Protein 4DNG (pdb70)

InterPro domains:
  IPR015590 Aldehyde dehydrogenase domain [PF00171] (15-474)
  IPR016161 Aldehyde/histidinol dehydrogenase [SSF53720] (5-477)
  IPR016162 Aldehyde dehydrogenase, N-terminal [G3DSA:3.40.605.10] (11-255)
  IPR016163 Aldehyde dehydrogenase, C-terminal [G3DSA:3.40.309.10] (256-436)
  IPR029510 Aldehyde dehydrogenase, glutamic acid active site [PS00687] (252-259)

CATH classification: 3.40.605.10 (+1 more: 3.40.309.10)

Organism: Bacillus subtilis (strain 168) (NCBI:txid224308)

Foldseek 3Di:
DPLLVQQAWAAQLDGDAADPPDKDFQFFQQPRDGSHIGHAHFQVVLVVLLVLQQVVLVVLQVDDLCLLLLLLVLLLVLCVVCVVVLLLLLCRLQQAFSLLSSVLSVLLSVLSVVLNVCLVPFAKDWDDADPDPQKTKIKTWGFQEEEQEEEERQSQQNLLSNPLRNLSSRRYAYEYEYDLNSCSNNPRSSVVSSSSSVDGGSRYIYGRHDCVRHPCVSQQDLRHQEYEDEEAVVVVVVSCVSCVVSVGHYHYHHDDQAEEEEAPAFDLVLSLVLCCCQLWANLCHHQEYEYEDVCQVVNCVSNQVVLVPAAEHRSSPNRHGFTFHNHDVLVVVVVVLVVQVVVVPWDWSDDWDDDRRTIRATETEQDDLPDSSNQDDRSHNYYYYHYDHHSVVSLVSSQPHPAAAEYEYGHPDPVVQVVSQVVHRYPYYDYSHNDVVSSPSRIDMDMDMDGD/DLLLVLAAWAAFLDGDAAPPPDKDFQFQLQPRDGSHIHHAHFLVRLVVLLVLQQVVLVVLQPDDLVLLLQLLVQLLVLLVVCVVVLLLLLCRLLQAFSLLSSVLSVLLSVLSVQLNVCLNVFAWDWAVLKTKIKTKGFPEEEQEEAESHSQQNLLSLCLRNLSSGSYAYAYEYDLSRQSSNPRSSSVSSSSSVPGTSRYIYGRHDCVGNPCSSQQDLRHQEYEDEEAVVVVVVSVVSCVVSVHHYRYDHQFLAEEEEAPAFPQVLSLVQCCCVCWQNVCGVYAEYEYEPNCQVVNCVVNLVVLVPAAEHRSHDNSHTFTFHNDDVLVVQQVVLVVQVVVVVFDWSDAFDCDSRTTRATETEQDDLPDPRSQDSRSHNYYYYHYAHHPVRSLVSSQPYDTAAEYEYGHPDPVVLVVSQVSRPHDYYHYSHHPCSSVSRIDTDMDMDGD

Nearest PDB structures (foldseek):
  4dng-assembly1_A  TM=1.002E+00  e=3.017E-95  Bacillus subtilis
  4dng-assembly1_B  TM=9.904E-01  e=1.259E-84  Bacillus subtilis
  3k2w-assembly1_A  TM=9.500E-01  e=2.590E-43  Paraglaciecola sp. T6c
  7pkc-assembly3_I  TM=9.453E-01  e=5.453E-43  Streptococcus pyogenes M49 591
  1qi1-assembly1_C  TM=9.461E-01  e=7.176E-42  Streptococcus mutans

Radius of gyration: 30.17 Å; Cα contacts (8 Å, |Δi|>4): 2150; chains: 2; bounding box: 62×84×66 Å

Secondary structure (DSSP, 8-state):
--GGG--SEEETTEEE--SSS-EEEEE-TTT--EEEEEEPP-HHHHHHHHHHHHHHHHHHTT--HHHHHHHHHHHHHHHHHTHHHHHHHHHHHH---HHHHHHHHHHHHHHHHHHHHHGGG-SPEE----SSTTEEEEEEEEE--EEEEE--SSSHHHHHHHHHHHHHHTT-EEEEE--GGGHIIIIIHHHHHHHHTTPPTTSEEE----HHHHTTHHHH-SS-SEEEEEE-HHHHHHHHHHHHHHT-EEEEEE---EEEEE-TTS-HHHHHHHHHIIIII----EEEEEEEHHHHHHHHHHHHHHHHH--BS-TTSTT-SB---SSHHHHHHHHHHHHHHHHTT-EEEE---EETTEE--EEEES--TTSHHHH----SSEEEEEEESSHHHHHHHHH-SS--SEEEEE-S-HHHHHHHHTTS-SSEEEES---HHHHHHHEEEEEEEEE-/--GGG--SEE-SSSEE---SS-EEEEE-TTT--EEEEEEPPPHHHHHHHHHHHHHHHHHHTT--HHHHHHHHHHHHHHHHHTHHHHHHHHHHHH---HHHHHHHHHHHHHHHHHHHTTTT---EEE----EEEEEEEE--EEEEE--SSSHHHHHHHHHHHHHHTT-EEEEE--GGGHIIIIIHHHHHHHHTTPPTTSEEE----HHHHTTHHHH-SS-SEEEEEE-HHHHHHHHHHHHHHT-EEEEEE---EEEEE-TT--HHHHHHHHHIIIII-----EEEEEEEGGGHHHHHHHHHHHHHT--BS-TTSTT--B---S-HHHHHHHHHHHHHHHHTT-EEEE---EETTEEPPEEEES--TTSTTTT----SSEEEEEEESSHHHHHHHHHSSS--S--EEE-S-HHHHHHHHHHS-SSEEEE----HHHHHTEEEEEEEE--

B-factor: mean 82.64, std 21.73, range [31.14, 210.06]

Structure (mmCIF, N/CA/C/O backbone):
data_4DNG
#
_entry.id   4DNG
#
_cell.length_a   64.205
_cell.length_b   90.522
_cell.length_c   86.863
_cell.angle_alpha   90.000
_cell.angle_beta   108.440
_cell.angle_gamma   90.000
#
_symmetry.space_group_name_H-M   'P 1 21 1'
#
loop_
_entity.id
_entity.type
_entity.pdbx_description
1 polymer 'Uncharacterized aldehyde dehydrogenase AldY'
2 water water
#
loop_
_atom_site.group_PDB
_atom_site.id
_atom_site.type_symbol
_atom_site.label_atom_id
_atom_site.label_alt_id
_atom_site.label_comp_id
_atom_site.label_asym_id
_atom_site.label_entity_id
_atom_site.label_seq_id
_atom_site.pdbx_PDB_ins_code
_atom_site.Cartn_x
_atom_site.Cartn_y
_atom_site.Cartn_z
_atom_site.occupancy
_atom_site.B_iso_or_equiv
_atom_site.auth_seq_id
_atom_site.auth_comp_id
_atom_site.auth_asym_id
_atom_site.auth_atom_id
_atom_site.pdbx_PDB_model_num
ATOM 1 N N . MET A 1 1 ? 10.602 10.871 -45.685 1.00 115.07 1 MET A N 1
ATOM 2 C CA . MET A 1 1 ? 11.982 10.743 -46.225 1.00 119.39 1 MET A CA 1
ATOM 3 C C . MET A 1 1 ? 13.055 10.948 -45.158 1.00 124.75 1 MET A C 1
ATOM 4 O O . MET A 1 1 ? 13.737 11.980 -45.131 1.00 129.36 1 MET A O 1
ATOM 9 N N . SER A 1 2 ? 13.193 9.940 -44.294 1.00 124.15 2 SER A N 1
ATOM 10 C CA . SER A 1 2 ? 14.186 9.901 -43.206 1.00 119.79 2 SER A CA 1
ATOM 11 C C . SER A 1 2 ? 13.961 10.973 -42.142 1.00 108.21 2 SER A C 1
ATOM 12 O O . SER A 1 2 ? 14.917 11.468 -41.526 1.00 96.63 2 SER A O 1
ATOM 15 N N . PHE A 1 3 ? 12.688 11.307 -41.921 1.00 106.12 3 PHE A N 1
ATOM 16 C CA . PHE A 1 3 ? 12.308 12.303 -40.916 1.00 109.07 3 PHE A CA 1
ATOM 17 C C . PHE A 1 3 ? 12.828 11.970 -39.506 1.00 106.25 3 PHE A C 1
ATOM 18 O O . PHE A 1 3 ? 12.893 12.847 -38.634 1.00 106.82 3 PHE A O 1
ATOM 26 N N . GLU A 1 4 ? 13.216 10.711 -39.295 1.00 97.55 4 GLU A N 1
ATOM 27 C CA . GLU A 1 4 ? 13.904 10.311 -38.067 1.00 93.25 4 GLU A CA 1
ATOM 28 C C . GLU A 1 4 ? 15.317 10.932 -37.930 1.00 100.24 4 GLU A C 1
ATOM 29 O O . GLU A 1 4 ? 15.928 10.856 -36.866 1.00 102.98 4 GLU A O 1
ATOM 35 N N . THR A 1 5 ? 15.834 11.549 -38.995 1.00 102.16 5 THR A N 1
ATOM 36 C CA . THR A 1 5 ? 17.091 12.294 -38.897 1.00 100.88 5 THR A CA 1
ATOM 37 C C . THR A 1 5 ? 16.928 13.530 -37.994 1.00 101.09 5 THR A C 1
ATOM 38 O O . THR A 1 5 ? 17.902 14.040 -37.436 1.00 118.19 5 THR A O 1
ATOM 42 N N . LEU A 1 6 ? 15.681 13.975 -37.843 1.00 85.26 6 LEU A N 1
ATOM 43 C CA . LEU A 1 6 ? 15.340 15.209 -37.159 1.00 76.53 6 LEU A CA 1
ATOM 44 C C . LEU A 1 6 ? 15.020 14.930 -35.693 1.00 72.93 6 LEU A C 1
ATOM 45 O O . LEU A 1 6 ? 13.874 15.045 -35.246 1.00 66.68 6 LEU A O 1
ATOM 50 N N . ASN A 1 7 ? 16.044 14.570 -34.945 1.00 74.03 7 ASN A N 1
ATOM 51 C CA . ASN A 1 7 ? 15.864 14.197 -33.549 1.00 78.45 7 ASN A CA 1
ATOM 52 C C . ASN A 1 7 ? 16.524 15.204 -32.598 1.00 75.93 7 ASN A C 1
ATOM 53 O O . ASN A 1 7 ? 16.768 14.913 -31.422 1.00 76.26 7 ASN A O 1
ATOM 58 N N . LYS A 1 8 ? 16.785 16.400 -33.115 1.00 72.64 8 LYS A N 1
ATOM 59 C CA . LYS A 1 8 ? 17.455 17.437 -32.349 1.00 73.97 8 LYS A CA 1
ATOM 60 C C . LYS A 1 8 ? 16.543 18.633 -32.087 1.00 73.10 8 LYS A C 1
ATOM 61 O O . LYS A 1 8 ? 15.500 18.784 -32.720 1.00 71.23 8 LYS A O 1
ATOM 67 N N . SER A 1 9 ? 16.947 19.481 -31.145 1.00 67.65 9 SER A N 1
ATOM 68 C CA . SER A 1 9 ? 16.310 20.756 -30.956 1.00 56.02 9 SER A CA 1
ATOM 69 C C . SER A 1 9 ? 16.721 21.583 -32.114 1.00 62.00 9 SER A C 1
ATOM 70 O O . SER A 1 9 ? 17.758 21.318 -32.726 1.00 68.60 9 SER A O 1
ATOM 73 N N . PHE A 1 10 ? 15.911 22.585 -32.431 1.00 61.53 10 PHE A N 1
ATOM 74 C CA . PHE A 1 10 ? 16.296 23.564 -33.422 1.00 62.06 10 PHE A CA 1
ATOM 75 C C . PHE A 1 10 ? 16.342 24.864 -32.649 1.00 65.26 10 PHE A C 1
ATOM 76 O O . PHE A 1 10 ? 15.299 25.427 -32.322 1.00 66.13 10 PHE A O 1
ATOM 84 N N . ILE A 1 11 ? 17.569 25.294 -32.339 1.00 62.82 11 ILE A N 1
ATOM 85 C CA . ILE A 1 11 ? 17.847 26.532 -31.628 1.00 62.11 11 ILE A CA 1
ATOM 86 C C . ILE A 1 11 ? 18.700 27.455 -32.504 1.00 69.94 11 ILE A C 1
ATOM 87 O O . ILE A 1 11 ? 19.644 27.010 -33.158 1.00 73.44 11 ILE A O 1
ATOM 92 N N . ASN A 1 12 ? 18.318 28.731 -32.544 1.00 74.08 12 ASN A N 1
ATOM 93 C CA . ASN A 1 12 ? 19.051 29.788 -33.255 1.00 74.60 12 ASN A CA 1
ATOM 94 C C . ASN A 1 12 ? 19.503 29.384 -34.642 1.00 76.58 12 ASN A C 1
ATOM 95 O O . ASN A 1 12 ? 20.611 29.700 -35.066 1.00 78.51 12 ASN A O 1
ATOM 100 N N . GLY A 1 13 ? 18.646 28.660 -35.346 1.00 74.89 13 GLY A N 1
ATOM 101 C CA . GLY A 1 13 ? 18.914 28.314 -36.728 1.00 66.68 13 GLY A CA 1
ATOM 102 C C . GLY A 1 13 ? 19.751 27.071 -36.861 1.00 70.22 13 GLY A C 1
ATOM 103 O O . GLY A 1 13 ? 20.200 26.760 -37.964 1.00 76.24 13 GLY A O 1
ATOM 104 N N . LYS A 1 14 ? 19.968 26.356 -35.751 1.00 70.89 14 LYS A N 1
ATOM 105 C CA . LYS A 1 14 ? 20.815 25.147 -35.766 1.00 73.33 14 LYS A CA 1
ATOM 106 C C . LYS A 1 14 ? 20.190 23.931 -35.104 1.00 73.78 14 LYS A C 1
ATOM 107 O O . LYS A 1 14 ? 19.491 24.037 -34.081 1.00 78.31 14 LYS A O 1
ATOM 113 N N . TRP A 1 15 ? 20.497 22.768 -35.665 1.00 69.31 15 TRP A N 1
ATOM 114 C CA . TRP A 1 15 ? 20.176 21.486 -35.036 1.00 74.92 15 TRP A CA 1
ATOM 115 C C . TRP A 1 15 ? 21.165 21.254 -33.949 1.00 76.06 15 TRP A C 1
ATOM 116 O O . TRP A 1 15 ? 22.359 21.177 -34.191 1.00 81.03 15 TRP A O 1
ATOM 127 N N . THR A 1 16 ? 20.647 21.171 -32.733 1.00 74.31 16 THR A N 1
ATOM 128 C CA . THR A 1 16 ? 21.417 21.263 -31.514 1.00 69.88 16 THR A CA 1
ATOM 129 C C . THR A 1 16 ? 21.036 20.082 -30.657 1.00 71.38 16 THR A C 1
ATOM 130 O O . THR A 1 16 ? 19.865 19.970 -30.227 1.00 69.40 16 THR A O 1
ATOM 134 N N . GLY A 1 17 ? 22.012 19.210 -30.403 1.00 68.15 17 GLY A N 1
ATOM 135 C CA . GLY A 1 17 ? 21.849 18.105 -29.450 1.00 65.99 17 GLY A CA 1
ATOM 136 C C . GLY A 1 17 ? 21.522 18.574 -28.032 1.00 64.93 17 GLY A C 1
ATOM 137 O O . GLY A 1 17 ? 21.746 19.732 -27.673 1.00 65.01 17 GLY A O 1
ATOM 138 N N . GLY A 1 18 ? 20.985 17.664 -27.227 1.00 71.13 18 GLY A N 1
ATOM 139 C CA . GLY A 1 18 ? 20.724 17.922 -25.820 1.00 72.39 18 GLY A CA 1
ATOM 140 C C . GLY A 1 18 ? 21.970 17.759 -24.974 1.00 74.48 18 GLY A C 1
ATOM 141 O O . GLY A 1 18 ? 22.747 16.833 -25.170 1.00 69.61 18 GLY A O 1
ATOM 142 N N . GLU A 1 19 ? 22.137 18.648 -24.004 1.00 78.32 19 GLU A N 1
ATOM 143 C CA . GLU A 1 19 ? 23.331 18.658 -23.180 1.00 78.89 19 GLU A CA 1
ATOM 144 C C . GLU A 1 19 ? 23.154 17.982 -21.828 1.00 79.56 19 GLU A C 1
ATOM 145 O O . GLU A 1 19 ? 24.015 18.106 -20.962 1.00 83.05 19 GLU A O 1
ATOM 151 N N . SER A 1 20 ? 22.053 17.269 -21.638 1.00 72.07 20 SER A N 1
ATOM 152 C CA . SER A 1 20 ? 21.689 16.822 -20.293 1.00 65.68 20 SER A CA 1
ATOM 153 C C . SER A 1 20 ? 22.252 15.457 -19.949 1.00 68.40 20 SER A C 1
ATOM 154 O O . SER A 1 20 ? 22.213 15.047 -18.791 1.00 73.07 20 SER A O 1
ATOM 157 N N . GLY A 1 21 ? 22.741 14.749 -20.962 1.00 67.47 21 GLY A N 1
ATOM 158 C CA . GLY A 1 21 ? 23.219 13.384 -20.809 1.00 66.44 21 GLY A CA 1
ATOM 159 C C . GLY A 1 21 ? 22.143 12.351 -21.088 1.00 70.88 21 GLY A C 1
ATOM 160 O O . GLY A 1 21 ? 22.437 11.235 -21.502 1.00 77.37 21 GLY A O 1
ATOM 161 N N . ARG A 1 22 ? 20.891 12.731 -20.874 1.00 71.88 22 ARG A N 1
ATOM 162 C CA . ARG A 1 22 ? 19.773 11.788 -20.910 1.00 72.26 22 ARG A CA 1
ATOM 163 C C . ARG A 1 22 ? 19.207 11.716 -22.315 1.00 68.68 22 ARG A C 1
ATOM 164 O O . ARG A 1 22 ? 19.323 12.667 -23.095 1.00 67.94 22 ARG A O 1
ATOM 172 N N . THR A 1 23 ? 18.594 10.586 -22.643 1.00 67.00 23 THR A N 1
ATOM 173 C CA . THR A 1 23 ? 17.980 10.426 -23.950 1.00 67.22 23 THR A CA 1
ATOM 174 C C . THR A 1 23 ? 16.678 9.659 -23.821 1.00 76.34 23 THR A C 1
ATOM 175 O O . THR A 1 23 ? 16.443 8.979 -22.825 1.00 81.58 23 THR A O 1
ATOM 179 N N . GLU A 1 24 ? 15.833 9.779 -24.838 1.00 76.08 24 GLU A N 1
ATOM 180 C CA . GLU A 1 24 ? 14.591 9.055 -24.882 1.00 69.13 24 GLU A CA 1
ATOM 181 C C . GLU A 1 24 ? 14.345 8.521 -26.268 1.00 72.27 24 GLU A C 1
ATOM 182 O O . GLU A 1 24 ? 14.497 9.235 -27.264 1.00 75.06 24 GLU A O 1
ATOM 188 N N . ASP A 1 25 ? 13.950 7.257 -26.321 1.00 71.20 25 ASP A N 1
ATOM 189 C CA . ASP A 1 25 ? 13.546 6.649 -27.559 1.00 67.62 25 ASP A CA 1
ATOM 190 C C . ASP A 1 25 ? 12.124 7.072 -27.911 1.00 70.46 25 ASP A C 1
ATOM 191 O O . ASP A 1 25 ? 11.186 6.911 -27.096 1.00 70.41 25 ASP A O 1
ATOM 196 N N . ILE A 1 26 ? 11.959 7.641 -29.104 1.00 65.57 26 ILE A N 1
ATOM 197 C CA . ILE A 1 26 ? 10.617 7.944 -29.593 1.00 65.85 26 ILE A CA 1
ATOM 198 C C . ILE A 1 26 ? 10.109 6.689 -30.272 1.00 72.91 26 ILE A C 1
ATOM 199 O O . ILE A 1 26 ? 10.767 6.143 -31.163 1.00 77.27 26 ILE A O 1
ATOM 204 N N . LEU A 1 27 ? 8.943 6.231 -29.829 1.00 74.60 27 LEU A N 1
ATOM 205 C CA . LEU A 1 27 ? 8.440 4.923 -30.212 1.00 70.11 27 LEU A CA 1
ATOM 206 C C . LEU A 1 27 ? 7.216 4.989 -31.120 1.00 73.42 27 LEU A C 1
ATOM 207 O O . LEU A 1 27 ? 6.414 5.914 -31.034 1.00 86.38 27 LEU A O 1
ATOM 212 N N . ASN A 1 28 ? 7.055 3.966 -31.934 1.00 75.47 28 ASN A N 1
ATOM 213 C CA . ASN A 1 28 ? 5.809 3.729 -32.594 1.00 72.45 28 ASN A CA 1
ATOM 214 C C . ASN A 1 28 ? 4.969 3.023 -31.570 1.00 76.83 28 ASN A C 1
ATOM 215 O O . ASN A 1 28 ? 5.400 2.063 -30.975 1.00 78.38 28 ASN A O 1
ATOM 220 N N . PRO A 1 29 ? 3.777 3.540 -31.344 1.00 80.97 29 PRO A N 1
ATOM 221 C CA . PRO A 1 29 ? 2.860 3.032 -30.329 1.00 80.53 29 PRO A CA 1
ATOM 222 C C . PRO A 1 29 ? 2.365 1.619 -30.574 1.00 81.37 29 PRO A C 1
ATOM 223 O O . PRO A 1 29 ? 2.111 0.904 -29.626 1.00 78.46 29 PRO A O 1
ATOM 227 N N . TYR A 1 30 ? 2.158 1.258 -31.829 1.00 82.39 30 TYR A N 1
ATOM 228 C CA . TYR A 1 30 ? 1.654 -0.052 -32.161 1.00 77.92 30 TYR A CA 1
ATOM 229 C C . TYR A 1 30 ? 2.587 -1.152 -31.738 1.00 87.47 30 TYR A C 1
ATOM 230 O O . TYR A 1 30 ? 2.155 -2.123 -31.155 1.00 91.33 30 TYR A O 1
ATOM 239 N N . ASP A 1 31 ? 3.871 -1.007 -32.001 1.00 80.01 31 ASP A N 1
ATOM 240 C CA . ASP A 1 31 ? 4.756 -2.099 -31.701 1.00 88.17 31 ASP A CA 1
ATOM 241 C C . ASP A 1 31 ? 5.881 -1.781 -30.758 1.00 94.70 31 ASP A C 1
ATOM 242 O O . ASP A 1 31 ? 6.626 -2.666 -30.384 1.00 93.01 31 ASP A O 1
ATOM 247 N N . GLN A 1 32 ? 6.020 -0.523 -30.381 1.00 90.70 32 GLN A N 1
ATOM 248 C CA . GLN A 1 32 ? 7.055 -0.131 -29.437 1.00 90.17 32 GLN A CA 1
ATOM 249 C C . GLN A 1 32 ? 8.422 -0.027 -30.078 1.00 83.44 32 GLN A C 1
ATOM 250 O O . GLN A 1 32 ? 9.411 0.137 -29.404 1.00 87.86 32 GLN A O 1
ATOM 256 N N . SER A 1 33 ? 8.463 -0.148 -31.386 1.00 74.42 33 SER A N 1
ATOM 257 C CA . SER A 1 33 ? 9.706 -0.011 -32.163 1.00 73.52 33 SER A CA 1
ATOM 258 C C . SER A 1 33 ? 10.231 1.418 -32.109 1.00 79.11 33 SER A C 1
ATOM 259 O O . SER A 1 33 ? 9.459 2.375 -32.010 1.00 72.37 33 SER A O 1
ATOM 262 N N . VAL A 1 34 ? 11.550 1.547 -32.179 1.00 82.38 34 VAL A N 1
ATOM 263 C CA . VAL A 1 34 ? 12.218 2.818 -31.993 1.00 79.79 34 VAL A CA 1
ATOM 264 C C . VAL A 1 34 ? 12.254 3.551 -33.332 1.00 85.14 34 VAL A C 1
ATOM 265 O O . VAL A 1 34 ? 12.836 3.055 -34.319 1.00 85.95 34 VAL A O 1
ATOM 269 N N . ILE A 1 35 ? 11.639 4.730 -33.366 1.00 75.85 35 ILE A N 1
ATOM 270 C CA . ILE A 1 35 ? 11.677 5.582 -34.555 1.00 69.96 35 ILE A CA 1
ATOM 271 C C . ILE A 1 35 ? 13.004 6.353 -34.625 1.00 70.86 35 ILE A C 1
ATOM 272 O O . ILE A 1 35 ? 13.681 6.310 -35.647 1.00 77.02 35 ILE A O 1
ATOM 277 N N . THR A 1 36 ? 13.322 7.091 -33.555 1.00 68.37 36 THR A N 1
ATOM 278 C CA . THR A 1 36 ? 14.665 7.601 -33.246 1.00 70.59 36 THR A CA 1
ATOM 279 C C . THR A 1 36 ? 14.891 7.653 -31.752 1.00 74.31 36 THR A C 1
ATOM 280 O O . THR A 1 36 ? 14.010 7.346 -30.935 1.00 76.62 36 THR A O 1
ATOM 284 N N . THR A 1 37 ? 16.076 8.141 -31.429 1.00 71.06 37 THR A N 1
ATOM 285 C CA . THR A 1 37 ? 16.489 8.449 -30.076 1.00 76.51 37 THR A CA 1
ATOM 286 C C . THR A 1 37 ? 16.824 9.944 -30.014 1.00 70.46 37 THR A C 1
ATOM 287 O O . THR A 1 37 ? 17.537 10.482 -30.863 1.00 69.48 37 THR A O 1
ATOM 291 N N . ALA A 1 38 ? 16.282 10.629 -29.029 1.00 67.03 38 ALA A N 1
ATOM 292 C CA . ALA A 1 38 ? 16.514 12.056 -28.959 1.00 72.84 38 ALA A CA 1
ATOM 293 C C . ALA A 1 38 ? 17.175 12.385 -27.639 1.00 74.30 38 ALA A C 1
ATOM 294 O O . ALA A 1 38 ? 16.750 11.894 -26.581 1.00 75.94 38 ALA A O 1
ATOM 296 N N . SER A 1 39 ? 18.220 13.201 -27.719 1.00 67.03 39 SER A N 1
ATOM 297 C CA . SER A 1 39 ? 18.906 13.730 -26.546 1.00 69.11 39 SER A CA 1
ATOM 298 C C . SER A 1 39 ? 18.117 14.913 -25.993 1.00 76.17 39 SER A C 1
ATOM 299 O O . SER A 1 39 ? 17.636 15.767 -26.754 1.00 78.86 39 SER A O 1
ATOM 302 N N . LEU A 1 40 ? 18.013 14.958 -24.667 1.00 70.13 40 LEU A N 1
ATOM 303 C CA . LEU A 1 40 ? 17.166 15.909 -23.967 1.00 64.21 40 LEU A CA 1
ATOM 304 C C . LEU A 1 40 ? 17.939 17.177 -23.644 1.00 66.26 40 LEU A C 1
ATOM 305 O O . LEU A 1 40 ? 19.011 17.124 -23.049 1.00 67.11 40 LEU A O 1
ATOM 310 N N . ALA A 1 41 ? 17.390 18.318 -24.032 1.00 61.32 41 ALA A N 1
ATOM 311 C CA . ALA A 1 41 ? 18.036 19.602 -23.793 1.00 63.59 41 ALA A CA 1
ATOM 312 C C . ALA A 1 41 ? 17.878 20.011 -22.323 1.00 69.72 41 ALA A C 1
ATOM 313 O O . ALA A 1 41 ? 17.004 19.491 -21.624 1.00 72.25 41 ALA A O 1
ATOM 315 N N . THR A 1 42 ? 18.706 20.945 -21.857 1.00 70.92 42 THR A N 1
ATOM 316 C CA . THR A 1 42 ? 18.745 21.276 -20.425 1.00 74.14 42 THR A CA 1
ATOM 317 C C . THR A 1 42 ? 18.062 22.573 -20.106 1.00 67.64 42 THR A C 1
ATOM 318 O O . THR A 1 42 ? 17.864 23.423 -20.996 1.00 67.46 42 THR A O 1
ATOM 322 N N . GLY A 1 43 ? 17.753 22.743 -18.819 1.00 59.12 43 GLY A N 1
ATOM 323 C CA . GLY A 1 43 ? 17.371 24.057 -18.285 1.00 56.40 43 GLY A CA 1
ATOM 324 C C . GLY A 1 43 ? 18.185 25.217 -18.846 1.00 59.46 43 GLY A C 1
ATOM 325 O O . GLY A 1 43 ? 17.617 26.189 -19.360 1.00 62.01 43 GLY A O 1
ATOM 326 N N . LYS A 1 44 ? 19.516 25.107 -18.789 1.00 63.71 44 LYS A N 1
ATOM 327 C CA . LYS A 1 44 ? 20.376 26.162 -19.295 1.00 69.61 44 LYS A CA 1
ATOM 328 C C . LYS A 1 44 ? 20.107 26.431 -20.784 1.00 72.20 44 LYS A C 1
ATOM 329 O O . LYS A 1 44 ? 19.917 27.582 -21.178 1.00 72.51 44 LYS A O 1
ATOM 335 N N . GLN A 1 45 ? 20.060 25.371 -21.595 1.00 70.04 45 GLN A N 1
ATOM 336 C CA . GLN A 1 45 ? 19.757 25.481 -23.035 1.00 69.00 45 GLN A CA 1
ATOM 337 C C . GLN A 1 45 ? 18.425 26.217 -23.332 1.00 67.65 45 GLN A C 1
ATOM 338 O O . GLN A 1 45 ? 18.333 27.016 -24.284 1.00 61.83 45 GLN A O 1
ATOM 344 N N . LEU A 1 46 ? 17.406 25.938 -22.518 1.00 63.95 46 LEU A N 1
ATOM 345 C CA . LEU A 1 46 ? 16.102 26.611 -22.638 1.00 68.30 46 LEU A CA 1
ATOM 346 C C . LEU A 1 46 ? 16.250 28.096 -22.382 1.00 69.30 46 LEU A C 1
ATOM 347 O O . LEU A 1 46 ? 15.777 28.911 -23.171 1.00 72.93 46 LEU A O 1
ATOM 352 N N . GLU A 1 47 ? 16.927 28.447 -21.291 1.00 71.10 47 GLU A N 1
ATOM 353 C CA . GLU A 1 47 ? 17.220 29.859 -21.016 1.00 67.14 47 GLU A CA 1
ATOM 354 C C . GLU A 1 47 ? 18.011 30.524 -22.148 1.00 64.35 47 GLU A C 1
ATOM 355 O O . GLU A 1 47 ? 17.668 31.631 -22.535 1.00 69.57 47 GLU A O 1
ATOM 361 N N . ASP A 1 48 ? 19.039 29.869 -22.697 1.00 62.16 48 ASP A N 1
ATOM 362 C CA . ASP A 1 48 ? 19.683 30.412 -23.908 1.00 66.93 48 ASP A CA 1
ATOM 363 C C . ASP A 1 48 ? 18.632 30.702 -24.998 1.00 69.38 48 ASP A C 1
ATOM 364 O O . ASP A 1 48 ? 18.599 31.796 -25.575 1.00 70.54 48 ASP A O 1
ATOM 369 N N . ALA A 1 49 ? 17.763 29.720 -25.243 1.00 63.67 49 ALA A N 1
ATOM 370 C CA . ALA A 1 49 ? 16.754 29.786 -26.292 1.00 60.35 49 ALA A CA 1
ATOM 371 C C . ALA A 1 49 ? 15.789 30.954 -26.117 1.00 62.87 49 ALA A C 1
ATOM 372 O O . ALA A 1 49 ? 15.518 31.685 -27.071 1.00 69.52 49 ALA A O 1
ATOM 374 N N . PHE A 1 50 ? 15.269 31.135 -24.906 1.00 58.87 50 PHE A N 1
ATOM 375 C CA . PHE A 1 50 ? 14.502 32.340 -24.605 1.00 61.76 50 PHE A CA 1
ATOM 376 C C . PHE A 1 50 ? 15.307 33.638 -24.855 1.00 63.21 50 PHE A C 1
ATOM 377 O O . PHE A 1 50 ? 14.795 34.564 -25.482 1.00 63.39 50 PHE A O 1
ATOM 385 N N . ASP A 1 51 ? 16.554 33.675 -24.371 1.00 63.10 51 ASP A N 1
ATOM 386 C CA A ASP A 1 51 ? 17.475 34.798 -24.573 0.50 68.65 51 ASP A CA 1
ATOM 387 C CA B ASP A 1 51 ? 17.464 34.806 -24.586 0.50 68.65 51 ASP A CA 1
ATOM 388 C C . ASP A 1 51 ? 17.645 35.064 -26.087 1.00 74.65 51 ASP A C 1
ATOM 389 O O . ASP A 1 51 ? 17.484 36.206 -26.558 1.00 77.80 51 ASP A O 1
ATOM 398 N N . ILE A 1 52 ? 17.938 34.000 -26.842 1.00 64.06 52 ILE A N 1
ATOM 399 C CA . ILE A 1 52 ? 18.068 34.068 -28.288 1.00 64.47 52 ILE A CA 1
ATOM 400 C C . ILE A 1 52 ? 16.779 34.501 -29.011 1.00 70.78 52 ILE A C 1
ATOM 401 O O . ILE A 1 52 ? 16.829 35.261 -29.987 1.00 74.10 52 ILE A O 1
ATOM 406 N N . ALA A 1 53 ? 15.630 34.007 -28.544 1.00 64.70 53 ALA A N 1
ATOM 407 C CA . ALA A 1 53 ? 14.351 34.393 -29.125 1.00 63.37 53 ALA A CA 1
ATOM 408 C C . ALA A 1 53 ? 14.037 35.892 -28.923 1.00 70.39 53 ALA A C 1
ATOM 409 O O . ALA A 1 53 ? 13.483 36.557 -29.827 1.00 65.90 53 ALA A O 1
ATOM 411 N N . GLN A 1 54 ? 14.410 36.422 -27.754 1.00 70.22 54 GLN A N 1
ATOM 412 C CA . GLN A 1 54 ? 14.222 37.847 -27.458 1.00 70.00 54 GLN A CA 1
ATOM 413 C C . GLN A 1 54 ? 15.013 38.749 -28.403 1.00 68.14 54 GLN A C 1
ATOM 414 O O . GLN A 1 54 ? 14.504 39.783 -28.870 1.00 63.57 54 GLN A O 1
ATOM 420 N N . LYS A 1 55 ? 16.256 38.361 -28.673 1.00 73.83 55 LYS A N 1
ATOM 421 C CA . LYS A 1 55 ? 17.082 39.127 -29.596 1.00 80.43 55 LYS A CA 1
ATOM 422 C C . LYS A 1 55 ? 16.427 39.114 -30.981 1.00 79.30 55 LYS A C 1
ATOM 423 O O . LYS A 1 55 ? 16.055 40.173 -31.505 1.00 84.39 55 LYS A O 1
ATOM 429 N N . ALA A 1 56 ? 16.225 37.912 -31.529 1.00 74.90 56 ALA A N 1
ATOM 430 C CA . ALA A 1 56 ? 15.716 37.757 -32.897 1.00 70.12 56 ALA A CA 1
ATOM 431 C C . ALA A 1 56 ? 14.394 38.482 -33.147 1.00 76.13 56 ALA A C 1
ATOM 432 O O . ALA A 1 56 ? 14.159 38.995 -34.245 1.00 80.23 56 ALA A O 1
ATOM 434 N N . GLN A 1 57 ? 13.563 38.554 -32.112 1.00 74.70 57 GLN A N 1
ATOM 435 C CA . GLN A 1 57 ? 12.265 39.213 -32.194 1.00 70.65 57 GLN A CA 1
ATOM 436 C C . GLN A 1 57 ? 12.389 40.720 -32.432 1.00 72.54 57 GLN A C 1
ATOM 437 O O . GLN A 1 57 ? 11.600 41.294 -33.182 1.00 75.65 57 GLN A O 1
ATOM 443 N N . LYS A 1 58 ? 13.384 41.362 -31.831 1.00 75.28 58 LYS A N 1
ATOM 444 C CA . LYS A 1 58 ? 13.592 42.800 -32.086 1.00 79.09 58 LYS A CA 1
ATOM 445 C C . LYS A 1 58 ? 13.822 43.074 -33.576 1.00 81.79 58 LYS A C 1
ATOM 446 O O . LYS A 1 58 ? 13.342 44.070 -34.117 1.00 82.14 58 LYS A O 1
ATOM 452 N N . GLU A 1 59 ? 14.548 42.171 -34.230 1.00 79.79 59 GLU A N 1
ATOM 453 C CA . GLU A 1 59 ? 14.824 42.265 -35.666 1.00 77.82 59 GLU A CA 1
ATOM 454 C C . GLU A 1 59 ? 13.663 41.787 -36.536 1.00 77.48 59 GLU A C 1
ATOM 455 O O . GLU A 1 59 ? 13.406 42.352 -37.601 1.00 81.74 59 GLU A O 1
ATOM 461 N N . TRP A 1 60 ? 12.963 40.752 -36.077 1.00 75.86 60 TRP A N 1
ATOM 462 C CA . TRP A 1 60 ? 11.840 40.176 -36.823 1.00 78.37 60 TRP A CA 1
ATOM 463 C C . TRP A 1 60 ? 10.669 41.121 -36.863 1.00 80.69 60 TRP A C 1
ATOM 464 O O . TRP A 1 60 ? 9.904 41.142 -37.841 1.00 79.46 60 TRP A O 1
ATOM 475 N N . ALA A 1 61 ? 10.536 41.922 -35.806 1.00 78.91 61 ALA A N 1
ATOM 476 C CA . ALA A 1 61 ? 9.572 43.029 -35.764 1.00 82.56 61 ALA A CA 1
ATOM 477 C C . ALA A 1 61 ? 9.733 43.997 -36.927 1.00 79.93 61 ALA A C 1
ATOM 478 O O . ALA A 1 61 ? 8.797 44.712 -37.252 1.00 84.82 61 ALA A O 1
ATOM 480 N N . LYS A 1 62 ? 10.910 44.017 -37.546 1.00 78.84 62 LYS A N 1
ATOM 481 C CA . LYS A 1 62 ? 11.212 44.996 -38.601 1.00 83.12 62 LYS A CA 1
ATOM 482 C C . LYS A 1 62 ? 10.926 44.445 -39.992 1.00 83.78 62 LYS A C 1
ATOM 483 O O . LYS A 1 62 ? 11.219 45.098 -40.999 1.00 89.00 62 LYS A O 1
ATOM 489 N N . SER A 1 63 ? 10.367 43.242 -40.044 1.00 82.53 63 SER A N 1
ATOM 490 C CA . SER A 1 63 ? 10.111 42.568 -41.311 1.00 83.18 63 SER A CA 1
ATOM 491 C C . SER A 1 63 ? 8.886 43.166 -41.970 1.00 85.33 63 SER A C 1
ATOM 492 O O . SER A 1 63 ? 7.959 43.617 -41.292 1.00 86.56 63 SER A O 1
ATOM 495 N N . THR A 1 64 ? 8.896 43.167 -43.295 1.00 85.55 64 THR A N 1
ATOM 496 C CA . THR A 1 64 ? 7.774 43.654 -44.077 1.00 87.83 64 THR A CA 1
ATOM 497 C C . THR A 1 64 ? 6.726 42.559 -44.171 1.00 85.39 64 THR A C 1
ATOM 498 O O . THR A 1 64 ? 7.007 41.394 -43.903 1.00 81.11 64 THR A O 1
ATOM 502 N N . THR A 1 65 ? 5.522 42.946 -44.567 1.00 86.24 65 THR A N 1
ATOM 503 C CA . THR A 1 65 ? 4.470 41.999 -44.884 1.00 88.32 65 THR A CA 1
ATOM 504 C C . THR A 1 65 ? 4.970 40.891 -45.829 1.00 88.60 65 THR A C 1
ATOM 505 O O . THR A 1 65 ? 4.810 39.700 -45.510 1.00 82.79 65 THR A O 1
ATOM 509 N N . GLU A 1 66 ? 5.589 41.289 -46.952 1.00 81.56 66 GLU A N 1
ATOM 510 C CA . GLU A 1 66 ? 6.072 40.346 -47.986 1.00 86.40 66 GLU A CA 1
ATOM 511 C C . GLU A 1 66 ? 7.075 39.343 -47.412 1.00 84.30 66 GLU A C 1
ATOM 512 O O . GLU A 1 66 ? 6.967 38.147 -47.673 1.00 81.19 66 GLU A O 1
ATOM 518 N N . ASP A 1 67 ? 8.037 39.832 -46.626 1.00 83.37 67 ASP A N 1
ATOM 519 C CA . ASP A 1 67 ? 8.988 38.954 -45.942 1.00 83.03 67 ASP A CA 1
ATOM 520 C C . ASP A 1 67 ? 8.204 37.829 -45.272 1.00 86.04 67 ASP A C 1
ATOM 521 O O . ASP A 1 67 ? 8.528 36.645 -45.421 1.00 91.64 67 ASP A O 1
ATOM 526 N N . ARG A 1 68 ? 7.151 38.217 -44.553 1.00 78.99 68 ARG A N 1
ATOM 527 C CA . ARG A 1 68 ? 6.411 37.305 -43.700 1.00 77.62 68 ARG A CA 1
ATOM 528 C C . ARG A 1 68 ? 5.470 36.381 -44.456 1.00 79.59 68 ARG A C 1
ATOM 529 O O . ARG A 1 68 ? 5.325 35.225 -44.075 1.00 78.53 68 ARG A O 1
ATOM 537 N N . LYS A 1 69 ? 4.827 36.879 -45.510 1.00 81.91 69 LYS A N 1
ATOM 538 C CA . LYS A 1 69 ? 3.974 36.023 -46.332 1.00 86.03 69 LYS A CA 1
ATOM 539 C C . LYS A 1 69 ? 4.817 34.976 -47.058 1.00 85.29 69 LYS A C 1
ATOM 540 O O . LYS A 1 69 ? 4.415 33.811 -47.150 1.00 89.75 69 LYS A O 1
ATOM 546 N N . ALA A 1 70 ? 5.987 35.392 -47.551 1.00 78.23 70 ALA A N 1
ATOM 547 C CA . ALA A 1 70 ? 6.919 34.494 -48.254 1.00 78.67 70 ALA A CA 1
ATOM 548 C C . ALA A 1 70 ? 7.374 33.315 -47.380 1.00 83.36 70 ALA A C 1
ATOM 549 O O . ALA A 1 70 ? 7.361 32.148 -47.811 1.00 88.24 70 ALA A O 1
ATOM 551 N N . VAL A 1 71 ? 7.744 33.626 -46.140 1.00 78.19 71 VAL A N 1
ATOM 552 C CA . VAL A 1 71 ? 8.143 32.612 -45.170 1.00 74.50 71 VAL A CA 1
ATOM 553 C C . VAL A 1 71 ? 7.022 31.582 -44.955 1.00 72.18 71 VAL A C 1
ATOM 554 O O . VAL A 1 71 ? 7.268 30.376 -44.953 1.00 73.73 71 VAL A O 1
ATOM 558 N N . LEU A 1 72 ? 5.788 32.054 -44.848 1.00 70.66 72 LEU A N 1
ATOM 559 C CA . LEU A 1 72 ? 4.662 31.158 -44.598 1.00 74.05 72 LEU A CA 1
ATOM 560 C C . LEU A 1 72 ? 4.345 30.337 -45.808 1.00 80.20 72 LEU A C 1
ATOM 561 O O . LEU A 1 72 ? 4.034 29.146 -45.673 1.00 78.18 72 LEU A O 1
ATOM 566 N N . GLN A 1 73 ? 4.425 30.977 -46.982 1.00 83.09 73 GLN A N 1
ATOM 567 C CA . GLN A 1 73 ? 4.170 30.313 -48.250 1.00 80.73 73 GLN A CA 1
ATOM 568 C C . GLN A 1 73 ? 5.135 29.153 -48.428 1.00 79.96 73 GLN A C 1
ATOM 569 O O . GLN A 1 73 ? 4.700 28.018 -48.620 1.00 78.94 73 GLN A O 1
ATOM 575 N N . LYS A 1 74 ? 6.439 29.423 -48.329 1.00 80.16 74 LYS A N 1
ATOM 576 C CA . LYS A 1 74 ? 7.434 28.363 -48.505 1.00 75.53 74 LYS A CA 1
ATOM 577 C C . LYS A 1 74 ? 7.247 27.278 -47.449 1.00 71.43 74 LYS A C 1
ATOM 578 O O . LYS A 1 74 ? 7.355 26.096 -47.760 1.00 70.69 74 LYS A O 1
ATOM 584 N N . ALA A 1 75 ? 6.912 27.690 -46.219 1.00 68.89 75 ALA A N 1
ATOM 585 C CA . ALA A 1 75 ? 6.558 26.763 -45.140 1.00 66.85 75 ALA A CA 1
ATOM 586 C C . ALA A 1 75 ? 5.348 25.867 -45.501 1.00 67.48 75 ALA A C 1
ATOM 587 O O . ALA A 1 75 ? 5.486 24.646 -45.542 1.00 69.70 75 ALA A O 1
ATOM 589 N N . ARG A 1 76 ? 4.188 26.460 -45.796 1.00 60.26 76 ARG A N 1
ATOM 590 C CA . ARG A 1 76 ? 3.050 25.667 -46.256 1.00 66.46 76 ARG A CA 1
ATOM 591 C C . ARG A 1 76 ? 3.409 24.842 -47.489 1.00 73.69 76 ARG A C 1
ATOM 592 O O . ARG A 1 76 ? 2.907 23.732 -47.665 1.00 76.86 76 ARG A O 1
ATOM 600 N N . GLY A 1 77 ? 4.279 25.396 -48.332 1.00 74.22 77 GLY A N 1
ATOM 601 C CA . GLY A 1 77 ? 4.729 24.717 -49.545 1.00 78.62 77 GLY A CA 1
ATOM 602 C C . GLY A 1 77 ? 5.528 23.470 -49.233 1.00 77.20 77 GLY A C 1
ATOM 603 O O . GLY A 1 77 ? 5.294 22.418 -49.828 1.00 78.14 77 GLY A O 1
ATOM 604 N N . TYR A 1 78 ? 6.467 23.588 -48.292 1.00 76.74 78 TYR A N 1
ATOM 605 C CA . TYR A 1 78 ? 7.233 22.435 -47.822 1.00 78.30 78 TYR A CA 1
ATOM 606 C C . TYR A 1 78 ? 6.312 21.300 -47.336 1.00 71.72 78 TYR A C 1
ATOM 607 O O . TYR A 1 78 ? 6.551 20.120 -47.633 1.00 73.99 78 TYR A O 1
ATOM 616 N N . LEU A 1 79 ? 5.261 21.648 -46.606 1.00 65.46 79 LEU A N 1
ATOM 617 C CA . LEU A 1 79 ? 4.412 20.607 -45.993 1.00 68.15 79 LEU A CA 1
ATOM 618 C C . LEU A 1 79 ? 3.544 19.891 -47.019 1.00 73.90 79 LEU A C 1
ATOM 619 O O . LEU A 1 79 ? 3.281 18.695 -46.889 1.00 78.70 79 LEU A O 1
ATOM 624 N N . HIS A 1 80 ? 3.104 20.632 -48.034 1.00 70.36 80 HIS A N 1
ATOM 625 C CA . HIS A 1 80 ? 2.228 20.088 -49.076 1.00 71.25 80 HIS A CA 1
ATOM 626 C C . HIS A 1 80 ? 3.000 19.215 -50.064 1.00 68.63 80 HIS A C 1
ATOM 627 O O . HIS A 1 80 ? 2.568 18.099 -50.380 1.00 65.03 80 HIS A O 1
ATOM 634 N N . GLU A 1 81 ? 4.151 19.711 -50.535 1.00 66.31 81 GLU A N 1
ATOM 635 C CA . GLU A 1 81 ? 5.080 18.937 -51.372 1.00 71.84 81 GLU A CA 1
ATOM 636 C C . GLU A 1 81 ? 5.417 17.603 -50.709 1.00 70.19 81 GLU A C 1
ATOM 637 O O . GLU A 1 81 ? 5.488 16.571 -51.366 1.00 71.82 81 GLU A O 1
ATOM 643 N N . ASN A 1 82 ? 5.570 17.637 -49.390 1.00 68.77 82 ASN A N 1
ATOM 644 C CA . ASN A 1 82 ? 6.049 16.489 -48.634 1.00 70.82 82 ASN A CA 1
ATOM 645 C C . ASN A 1 82 ? 4.956 15.738 -47.901 1.00 70.41 82 ASN A C 1
ATOM 646 O O . ASN A 1 82 ? 5.246 14.940 -47.008 1.00 68.63 82 ASN A O 1
ATOM 651 N N . ARG A 1 83 ? 3.708 15.976 -48.303 1.00 74.53 83 ARG A N 1
ATOM 652 C CA . ARG A 1 83 ? 2.548 15.499 -47.547 1.00 77.97 83 ARG A CA 1
ATOM 653 C C . ARG A 1 83 ? 2.580 13.997 -47.254 1.00 77.31 83 ARG A C 1
ATOM 654 O O . ARG A 1 83 ? 2.266 13.563 -46.147 1.00 74.94 83 ARG A O 1
ATOM 662 N N . ASP A 1 84 ? 3.015 13.209 -48.223 1.00 77.44 84 ASP A N 1
ATOM 663 C CA . ASP A 1 84 ? 2.943 11.752 -48.073 1.00 83.16 84 ASP A CA 1
ATOM 664 C C . ASP A 1 84 ? 3.817 11.206 -46.945 1.00 80.68 84 ASP A C 1
ATOM 665 O O . ASP A 1 84 ? 3.336 10.465 -46.091 1.00 76.90 84 ASP A O 1
ATOM 670 N N . ASP A 1 85 ? 5.087 11.607 -46.947 1.00 82.72 85 ASP A N 1
ATOM 671 C CA . ASP A 1 85 ? 6.047 11.264 -45.900 1.00 76.77 85 ASP A CA 1
ATOM 672 C C . ASP A 1 85 ? 5.673 11.826 -44.528 1.00 76.28 85 ASP A C 1
ATOM 673 O O . ASP A 1 85 ? 5.904 11.190 -43.503 1.00 83.10 85 ASP A O 1
ATOM 678 N N . ILE A 1 86 ? 5.107 13.025 -44.508 1.00 71.58 86 ILE A N 1
ATOM 679 C CA . ILE A 1 86 ? 4.757 13.673 -43.258 1.00 68.22 86 ILE A CA 1
ATOM 680 C C . ILE A 1 86 ? 3.602 12.907 -42.628 1.00 71.58 86 ILE A C 1
ATOM 681 O O . ILE A 1 86 ? 3.637 12.601 -41.434 1.00 74.73 86 ILE A O 1
ATOM 686 N N . ILE A 1 87 ? 2.610 12.558 -43.447 1.00 72.74 87 ILE A N 1
ATOM 687 C CA . ILE A 1 87 ? 1.419 11.838 -42.987 1.00 72.64 87 ILE A CA 1
ATOM 688 C C . ILE A 1 87 ? 1.817 10.493 -42.357 1.00 73.00 87 ILE A C 1
ATOM 689 O O . ILE A 1 87 ? 1.433 10.173 -41.231 1.00 70.02 87 ILE A O 1
ATOM 694 N N . MET A 1 88 ? 2.644 9.748 -43.072 1.00 76.22 88 MET A N 1
ATOM 695 C CA . MET A 1 88 ? 3.213 8.512 -42.563 1.00 72.42 88 MET A CA 1
ATOM 696 C C . MET A 1 88 ? 3.864 8.711 -41.207 1.00 71.06 88 MET A C 1
ATOM 697 O O . MET A 1 88 ? 3.547 7.984 -40.269 1.00 75.92 88 MET A O 1
ATOM 702 N N . MET A 1 89 ? 4.754 9.699 -41.101 1.00 68.62 89 MET A N 1
ATOM 703 C CA . MET A 1 89 ? 5.451 9.975 -39.842 1.00 72.14 89 MET A CA 1
ATOM 704 C C . MET A 1 89 ? 4.525 10.384 -38.669 1.00 67.96 89 MET A C 1
ATOM 705 O O . MET A 1 89 ? 4.710 9.900 -37.546 1.00 67.38 89 MET A O 1
ATOM 710 N N . ILE A 1 90 ? 3.535 11.248 -38.931 1.00 63.94 90 ILE A N 1
ATOM 711 C CA . ILE A 1 90 ? 2.520 11.577 -37.921 1.00 61.31 90 ILE A CA 1
ATOM 712 C C . ILE A 1 90 ? 1.830 10.311 -37.427 1.00 60.45 90 ILE A C 1
ATOM 713 O O . ILE A 1 90 ? 1.629 10.147 -36.235 1.00 60.93 90 ILE A O 1
ATOM 718 N N . ALA A 1 91 ? 1.459 9.431 -38.352 1.00 59.09 91 ALA A N 1
ATOM 719 C CA . ALA A 1 91 ? 0.876 8.153 -37.990 1.00 65.75 91 ALA A CA 1
ATOM 720 C C . ALA A 1 91 ? 1.834 7.300 -37.124 1.00 68.59 91 ALA A C 1
ATOM 721 O O . ALA A 1 91 ? 1.462 6.888 -36.026 1.00 65.65 91 ALA A O 1
ATOM 723 N N . ARG A 1 92 ? 3.066 7.089 -37.590 1.00 71.24 92 ARG A N 1
ATOM 724 C CA . ARG A 1 92 ? 4.037 6.256 -36.859 1.00 73.53 92 ARG A CA 1
ATOM 725 C C . ARG A 1 92 ? 4.292 6.744 -35.437 1.00 73.89 92 ARG A C 1
ATOM 726 O O . ARG A 1 92 ? 4.325 5.940 -34.510 1.00 71.67 92 ARG A O 1
ATOM 734 N N . GLU A 1 93 ? 4.448 8.055 -35.264 1.00 70.19 93 GLU A N 1
ATOM 735 C CA . GLU A 1 93 ? 4.928 8.605 -33.985 1.00 68.87 93 GLU A CA 1
ATOM 736 C C . GLU A 1 93 ? 3.815 8.652 -32.979 1.00 66.63 93 GLU A C 1
ATOM 737 O O . GLU A 1 93 ? 4.014 8.478 -31.780 1.00 67.58 93 GLU A O 1
ATOM 743 N N . THR A 1 94 ? 2.632 8.843 -33.526 1.00 66.80 94 THR A N 1
ATOM 744 C CA . THR A 1 94 ? 1.478 9.340 -32.824 1.00 62.51 94 THR A CA 1
ATOM 745 C C . THR A 1 94 ? 0.455 8.223 -32.600 1.00 67.77 94 THR A C 1
ATOM 746 O O . THR A 1 94 ? -0.348 8.294 -31.676 1.00 63.70 94 THR A O 1
ATOM 750 N N . GLY A 1 95 ? 0.501 7.178 -33.433 1.00 74.52 95 GLY A N 1
ATOM 751 C CA . GLY A 1 95 ? -0.471 6.077 -33.340 1.00 75.24 95 GLY A CA 1
ATOM 752 C C . GLY A 1 95 ? -1.820 6.447 -33.943 1.00 70.26 95 GLY A C 1
ATOM 753 O O . GLY A 1 95 ? -2.716 5.616 -34.066 1.00 70.91 95 GLY A O 1
ATOM 754 N N . GLY A 1 96 ? -1.963 7.714 -34.306 1.00 64.27 96 GLY A N 1
ATOM 755 C CA . GLY A 1 96 ? -3.074 8.168 -35.120 1.00 59.37 96 GLY A CA 1
ATOM 756 C C . GLY A 1 96 ? -3.055 7.477 -36.464 1.00 65.73 96 GLY A C 1
ATOM 757 O O . GLY A 1 96 ? -2.004 7.083 -36.993 1.00 64.28 96 GLY A O 1
ATOM 758 N N . THR A 1 97 ? -4.249 7.324 -36.993 1.00 70.93 97 THR A N 1
ATOM 759 C CA . THR A 1 97 ? -4.542 6.634 -38.229 1.00 70.88 97 THR A CA 1
ATOM 760 C C . THR A 1 97 ? -4.107 7.497 -39.447 1.00 75.45 97 THR A C 1
ATOM 761 O O . THR A 1 97 ? -3.986 8.729 -39.305 1.00 70.91 97 THR A O 1
ATOM 765 N N . ILE A 1 98 ? -3.853 6.874 -40.616 1.00 68.17 98 ILE A N 1
ATOM 766 C CA . ILE A 1 98 ? -3.544 7.639 -41.836 1.00 68.40 98 ILE A CA 1
ATOM 767 C C . ILE A 1 98 ? -4.650 8.655 -42.137 1.00 72.25 98 ILE A C 1
ATOM 768 O O . ILE A 1 98 ? -4.380 9.785 -42.542 1.00 75.22 98 ILE A O 1
ATOM 773 N N . ILE A 1 99 ? -5.896 8.252 -41.924 1.00 74.02 99 ILE A N 1
ATOM 774 C CA . ILE A 1 99 ? -7.026 9.167 -42.064 1.00 78.12 99 ILE A CA 1
ATOM 775 C C . ILE A 1 99 ? -6.925 10.342 -41.094 1.00 74.97 99 ILE A C 1
ATOM 776 O O . ILE A 1 99 ? -6.988 11.491 -41.517 1.00 82.26 99 ILE A O 1
ATOM 781 N N . LYS A 1 100 ? -6.771 10.054 -39.802 1.00 72.26 100 LYS A N 1
ATOM 782 C CA . LYS A 1 100 ? -6.645 11.105 -38.795 1.00 68.46 100 LYS A CA 1
ATOM 783 C C . LYS A 1 100 ? -5.440 11.994 -39.140 1.00 67.37 100 LYS A C 1
ATOM 784 O O . LYS A 1 100 ? -5.508 13.217 -39.030 1.00 62.86 100 LYS A O 1
ATOM 790 N N . SER A 1 101 ? -4.358 11.366 -39.594 1.00 65.14 101 SER A N 1
ATOM 791 C CA . SER A 1 101 ? -3.121 12.084 -39.874 1.00 67.99 101 SER A CA 1
ATOM 792 C C . SER A 1 101 ? -3.243 13.007 -41.077 1.00 69.86 101 SER A C 1
ATOM 793 O O . SER A 1 101 ? -2.674 14.108 -41.080 1.00 63.70 101 SER A O 1
ATOM 796 N N . THR A 1 102 ? -3.986 12.558 -42.088 1.00 66.94 102 THR A N 1
ATOM 797 C CA . THR A 1 102 ? -4.195 13.358 -43.282 1.00 66.50 102 THR A CA 1
ATOM 798 C C . THR A 1 102 ? -4.960 14.617 -42.929 1.00 71.28 102 THR A C 1
ATOM 799 O O . THR A 1 102 ? -4.621 15.715 -43.384 1.00 70.87 102 THR A O 1
ATOM 803 N N . ILE A 1 103 ? -5.974 14.452 -42.084 1.00 74.98 103 ILE A N 1
ATOM 804 C CA . ILE A 1 103 ? -6.819 15.563 -41.646 1.00 70.52 103 ILE A CA 1
ATOM 805 C C . ILE A 1 103 ? -5.962 16.564 -40.873 1.00 69.03 103 ILE A C 1
ATOM 806 O O . ILE A 1 103 ? -6.059 17.785 -41.079 1.00 69.98 103 ILE A O 1
ATOM 811 N N . GLU A 1 104 ? -5.088 16.036 -40.020 1.00 68.80 104 GLU A N 1
ATOM 812 C CA . GLU A 1 104 ? -4.205 16.868 -39.226 1.00 68.53 104 GLU A CA 1
ATOM 813 C C . GLU A 1 104 ? -3.219 17.669 -40.094 1.00 67.98 104 GLU A C 1
ATOM 814 O O . GLU A 1 104 ? -3.037 18.890 -39.870 1.00 63.23 104 GLU A O 1
ATOM 820 N N . LEU A 1 105 ? -2.596 17.005 -41.076 1.00 59.88 105 LEU A N 1
ATOM 821 C CA . LEU A 1 105 ? -1.695 17.713 -41.975 1.00 60.38 105 LEU A CA 1
ATOM 822 C C . LEU A 1 105 ? -2.452 18.764 -42.764 1.00 65.63 105 LEU A C 1
ATOM 823 O O . LEU A 1 105 ? -1.973 19.893 -42.918 1.00 68.36 105 LEU A O 1
ATOM 828 N N . GLU A 1 106 ? -3.631 18.397 -43.258 1.00 66.47 106 GLU A N 1
ATOM 829 C CA . GLU A 1 106 ? -4.491 19.373 -43.932 1.00 70.67 106 GLU A CA 1
ATOM 830 C C . GLU A 1 106 ? -4.835 20.584 -43.060 1.00 69.38 106 GLU A C 1
ATOM 831 O O . GLU A 1 106 ? -4.649 21.728 -43.489 1.00 75.12 106 GLU A O 1
ATOM 837 N N . GLN A 1 107 ? -5.284 20.349 -41.832 1.00 66.10 107 GLN A N 1
ATOM 838 C CA . GLN A 1 107 ? -5.622 21.464 -40.931 1.00 62.82 107 GLN A CA 1
ATOM 839 C C . GLN A 1 107 ? -4.458 22.393 -40.634 1.00 62.23 107 GLN A C 1
ATOM 840 O O . GLN A 1 107 ? -4.636 23.604 -40.591 1.00 70.61 107 GLN A O 1
ATOM 846 N N . THR A 1 108 ? -3.274 21.813 -40.438 1.00 62.81 108 THR A N 1
ATOM 847 C CA . THR A 1 108 ? -1.993 22.530 -40.279 1.00 56.41 108 THR A CA 1
ATOM 848 C C . THR A 1 108 ? -1.690 23.479 -41.460 1.00 61.20 108 THR A C 1
ATOM 849 O O . THR A 1 108 ? -1.306 24.630 -41.262 1.00 64.87 108 THR A O 1
ATOM 853 N N . ILE A 1 109 ? -1.891 22.988 -42.678 1.00 63.38 109 ILE A N 1
ATOM 854 C CA . ILE A 1 109 ? -1.812 23.786 -43.888 1.00 67.46 109 ILE A CA 1
ATOM 855 C C . ILE A 1 109 ? -2.875 24.894 -43.908 1.00 70.67 109 ILE A C 1
ATOM 856 O O . ILE A 1 109 ? -2.576 26.065 -44.211 1.00 69.08 109 ILE A O 1
ATOM 861 N N . ALA A 1 110 ? -4.116 24.530 -43.591 1.00 69.01 110 ALA A N 1
ATOM 862 C CA . ALA A 1 110 ? -5.172 25.534 -43.467 1.00 73.54 110 ALA A CA 1
ATOM 863 C C . ALA A 1 110 ? -4.734 26.689 -42.546 1.00 69.75 110 ALA A C 1
ATOM 864 O O . ALA A 1 110 ? -4.807 27.858 -42.935 1.00 73.55 110 ALA A O 1
ATOM 866 N N . ILE A 1 111 ? -4.231 26.355 -41.363 1.00 57.24 111 ILE A N 1
ATOM 867 C CA . ILE A 1 111 ? -3.716 27.366 -40.428 1.00 61.94 111 ILE A CA 1
ATOM 868 C C . ILE A 1 111 ? -2.653 28.286 -41.062 1.00 69.32 111 ILE A C 1
ATOM 869 O O . ILE A 1 111 ? -2.694 29.505 -40.876 1.00 68.21 111 ILE A O 1
ATOM 874 N N . LEU A 1 112 ? -1.714 27.716 -41.819 1.00 69.87 112 LEU A N 1
ATOM 875 C CA . LEU A 1 112 ? -0.727 28.549 -42.510 1.00 68.48 112 LEU A CA 1
ATOM 876 C C . LEU A 1 112 ? -1.359 29.436 -43.593 1.00 66.60 112 LEU A C 1
ATOM 877 O O . LEU A 1 112 ? -0.981 30.595 -43.747 1.00 65.30 112 LEU A O 1
ATOM 882 N N . ASP A 1 113 ? -2.324 28.890 -44.330 1.00 72.02 113 ASP A N 1
ATOM 883 C CA . ASP A 1 113 ? -3.082 29.666 -45.320 1.00 70.85 113 ASP A CA 1
ATOM 884 C C . ASP A 1 113 ? -3.780 30.851 -44.650 1.00 66.96 113 ASP A C 1
ATOM 885 O O . ASP A 1 113 ? -3.856 31.932 -45.215 1.00 69.26 113 ASP A O 1
ATOM 890 N N . GLU A 1 114 ? -4.271 30.642 -43.430 1.00 72.63 114 GLU A N 1
ATOM 891 C CA . GLU A 1 114 ? -5.059 31.649 -42.735 1.00 70.34 114 GLU A CA 1
ATOM 892 C C . GLU A 1 114 ? -4.152 32.763 -42.244 1.00 69.55 114 GLU A C 1
ATOM 893 O O . GLU A 1 114 ? -4.473 33.940 -42.415 1.00 75.70 114 GLU A O 1
ATOM 899 N N . ALA A 1 115 ? -2.989 32.391 -41.712 1.00 65.99 115 ALA A N 1
ATOM 900 C CA . ALA A 1 115 ? -1.986 33.358 -41.247 1.00 69.83 115 ALA A CA 1
ATOM 901 C C . ALA A 1 115 ? -1.617 34.433 -42.272 1.00 78.65 115 ALA A C 1
ATOM 902 O O . ALA A 1 115 ? -1.502 35.617 -41.934 1.00 83.64 115 ALA A O 1
ATOM 904 N N . MET A 1 116 ? -1.437 34.018 -43.521 1.00 76.85 116 MET A N 1
ATOM 905 C CA . MET A 1 116 ? -1.120 34.937 -44.597 1.00 78.16 116 MET A CA 1
ATOM 906 C C . MET A 1 116 ? -2.135 36.074 -44.768 1.00 82.04 116 MET A C 1
ATOM 907 O O . MET A 1 116 ? -1.778 37.160 -45.219 1.00 87.84 116 MET A O 1
ATOM 912 N N . THR A 1 117 ? -3.391 35.823 -44.412 1.00 80.61 117 THR A N 1
ATOM 913 C CA . THR A 1 117 ? -4.451 36.816 -44.571 1.00 79.15 117 THR A CA 1
ATOM 914 C C . THR A 1 117 ? -4.345 37.947 -43.549 1.00 82.28 117 THR A C 1
ATOM 915 O O . THR A 1 117 ? -4.905 39.029 -43.749 1.00 83.98 117 THR A O 1
ATOM 919 N N . TYR A 1 118 ? -3.628 37.712 -42.460 1.00 79.72 118 TYR A N 1
ATOM 920 C CA . TYR A 1 118 ? -3.500 38.761 -41.454 1.00 89.45 118 TYR A CA 1
ATOM 921 C C . TYR A 1 118 ? -2.075 39.187 -41.084 1.00 83.96 118 TYR A C 1
ATOM 922 O O . TYR A 1 118 ? -1.887 40.038 -40.210 1.00 81.52 118 TYR A O 1
ATOM 931 N N . THR A 1 119 ? -1.086 38.620 -41.769 1.00 77.94 119 THR A N 1
ATOM 932 C CA . THR A 1 119 ? 0.286 39.092 -41.660 1.00 81.34 119 THR A CA 1
ATOM 933 C C . THR A 1 119 ? 0.329 40.603 -41.906 1.00 88.46 119 THR A C 1
ATOM 934 O O . THR A 1 119 ? 1.189 41.307 -41.378 1.00 84.62 119 THR A O 1
ATOM 938 N N . GLY A 1 120 ? -0.661 41.084 -42.623 1.00 91.21 120 GLY A N 1
ATOM 939 C CA . GLY A 1 120 ? -0.775 42.478 -42.955 1.00 81.16 120 GLY A CA 1
ATOM 940 C C . GLY A 1 120 ? -1.185 43.361 -41.816 1.00 87.27 120 GLY A C 1
ATOM 941 O O . GLY A 1 120 ? -1.142 44.562 -41.928 1.00 98.19 120 GLY A O 1
ATOM 942 N N . GLU A 1 121 ? -1.604 42.770 -40.719 1.00 86.03 121 GLU A N 1
ATOM 943 C CA . GLU A 1 121 ? -2.248 43.513 -39.655 1.00 85.93 121 GLU A CA 1
ATOM 944 C C . GLU A 1 121 ? -1.410 44.475 -38.828 1.00 88.01 121 GLU A C 1
ATOM 945 O O . GLU A 1 121 ? -1.964 45.222 -38.053 1.00 91.81 121 GLU A O 1
ATOM 951 N N . LEU A 1 122 ? -0.094 44.453 -38.965 1.00 93.69 122 LEU A N 1
ATOM 952 C CA . LEU A 1 122 ? 0.770 45.260 -38.109 1.00 97.80 122 LEU A CA 1
ATOM 953 C C . LEU A 1 122 ? 0.922 46.732 -38.498 1.00 112.60 122 LEU A C 1
ATOM 954 O O . LEU A 1 122 ? 2.013 47.148 -38.845 1.00 115.06 122 LEU A O 1
ATOM 959 N N . GLY A 1 123 ? -0.141 47.528 -38.396 1.00 114.72 123 GLY A N 1
ATOM 960 C CA . GLY A 1 123 ? -0.083 48.933 -38.770 1.00 100.28 123 GLY A CA 1
ATOM 961 C C . GLY A 1 123 ? -1.054 49.845 -38.048 1.00 99.87 123 GLY A C 1
ATOM 962 O O . GLY A 1 123 ? -2.079 49.411 -37.575 1.00 99.00 123 GLY A O 1
ATOM 963 N N . GLY A 1 124 ? -0.746 51.133 -37.996 1.00 109.28 124 GLY A N 1
ATOM 964 C CA . GLY A 1 124 ? -1.496 52.071 -37.142 1.00 108.84 124 GLY A CA 1
ATOM 965 C C . GLY A 1 124 ? -2.820 52.675 -37.596 1.00 103.17 124 GLY A C 1
ATOM 966 O O . GLY A 1 124 ? -2.905 53.257 -38.661 1.00 101.75 124 GLY A O 1
ATOM 967 N N . VAL A 1 125 ? -3.842 52.554 -36.749 1.00 110.02 125 VAL A N 1
ATOM 968 C CA . VAL A 1 125 ? -5.161 53.189 -36.938 1.00 115.47 125 VAL A CA 1
ATOM 969 C C . VAL A 1 125 ? -5.251 54.512 -36.151 1.00 119.83 125 VAL A C 1
ATOM 970 O O . VAL A 1 125 ? -4.739 54.603 -35.038 1.00 121.02 125 VAL A O 1
ATOM 974 N N . LYS A 1 126 ? -5.882 55.534 -36.735 1.00 131.73 126 LYS A N 1
ATOM 975 C CA . LYS A 1 126 ? -6.193 56.789 -36.023 1.00 138.10 126 LYS A CA 1
ATOM 976 C C . LYS A 1 126 ? -7.658 56.787 -35.616 1.00 137.62 126 LYS A C 1
ATOM 977 O O . LYS A 1 126 ? -8.471 56.162 -36.295 1.00 147.51 126 LYS A O 1
ATOM 983 N N . GLU A 1 127 ? -8.003 57.486 -34.531 1.00 135.31 127 GLU A N 1
ATOM 984 C CA . GLU A 1 127 ? -9.421 57.700 -34.162 1.00 153.14 127 GLU A CA 1
ATOM 985 C C . GLU A 1 127 ? -9.651 58.586 -32.925 1.00 151.29 127 GLU A C 1
ATOM 986 O O . GLU A 1 127 ? -8.712 58.920 -32.203 1.00 148.98 127 GLU A O 1
ATOM 992 N N . VAL A 1 128 ? -10.908 58.956 -32.719 1.00 151.70 128 VAL A N 1
ATOM 993 C CA . VAL A 1 128 ? -11.369 59.492 -31.462 1.00 145.92 128 VAL A CA 1
ATOM 994 C C . VAL A 1 128 ? -10.582 60.677 -30.994 1.00 141.75 128 VAL A C 1
ATOM 995 O O . VAL A 1 128 ? -10.290 60.809 -29.820 1.00 135.78 128 VAL A O 1
ATOM 999 N N . PRO A 1 129 ? -10.266 61.578 -31.889 1.00 156.90 129 PRO A N 1
ATOM 1000 C CA . PRO A 1 129 ? -9.455 62.695 -31.458 1.00 167.75 129 PRO A CA 1
ATOM 1001 C C . PRO A 1 129 ? -10.197 63.320 -30.306 1.00 165.16 129 PRO A C 1
ATOM 1002 O O . PRO A 1 129 ? -11.409 63.464 -30.331 1.00 167.57 129 PRO A O 1
ATOM 1006 N N . SER A 1 130 ? -9.452 63.647 -29.272 1.00 156.69 130 SER A N 1
ATOM 1007 C CA . SER A 1 130 ? -10.028 64.033 -28.008 1.00 156.00 130 SER A CA 1
ATOM 1008 C C . SER A 1 130 ? -10.572 65.445 -28.000 1.00 161.32 130 SER A C 1
ATOM 1009 O O . SER A 1 130 ? -10.315 66.230 -28.904 1.00 164.72 130 SER A O 1
ATOM 1012 N N . ASP A 1 131 ? -11.301 65.768 -26.946 1.00 169.14 131 ASP A N 1
ATOM 1013 C CA . ASP A 1 131 ? -12.091 66.981 -26.887 1.00 190.11 131 ASP A CA 1
ATOM 1014 C C . ASP A 1 131 ? -11.105 68.082 -27.139 1.00 188.51 131 ASP A C 1
ATOM 1015 O O . ASP A 1 131 ? -11.419 69.071 -27.779 1.00 191.12 131 ASP A O 1
ATOM 1020 N N . ILE A 1 132 ? -9.901 67.895 -26.634 1.00 179.93 132 ILE A N 1
ATOM 1021 C CA . ILE A 1 132 ? -8.852 68.869 -26.806 1.00 172.19 132 ILE A CA 1
ATOM 1022 C C . ILE A 1 132 ? -8.535 69.076 -28.264 1.00 158.50 132 ILE A C 1
ATOM 1023 O O . ILE A 1 132 ? -8.483 68.139 -29.052 1.00 150.60 132 ILE A O 1
ATOM 1028 N N . GLU A 1 133 ? -8.352 70.337 -28.609 1.00 154.26 133 GLU A N 1
ATOM 1029 C CA . GLU A 1 133 ? -7.896 70.720 -29.915 1.00 151.16 133 GLU A CA 1
ATOM 1030 C C . GLU A 1 133 ? -6.432 70.359 -29.959 1.00 146.91 133 GLU A C 1
ATOM 1031 O O . GLU A 1 133 ? -5.770 70.361 -28.930 1.00 135.63 133 GLU A O 1
ATOM 1037 N N . GLY A 1 134 ? -5.949 70.009 -31.144 1.00 149.62 134 GLY A N 1
ATOM 1038 C CA . GLY A 1 134 ? -4.532 69.870 -31.412 1.00 149.16 134 GLY A CA 1
ATOM 1039 C C . GLY A 1 134 ? -4.016 68.533 -30.937 1.00 142.45 134 GLY A C 1
ATOM 1040 O O . GLY A 1 134 ? -2.861 68.177 -31.133 1.00 143.13 134 GLY A O 1
ATOM 1041 N N . LYS A 1 135 ? -4.919 67.785 -30.332 1.00 130.96 135 LYS A N 1
ATOM 1042 C CA . LYS A 1 135 ? -4.650 66.446 -29.821 1.00 122.43 135 LYS A CA 1
ATOM 1043 C C . LYS A 1 135 ? -4.995 65.352 -30.845 1.00 115.56 135 LYS A C 1
ATOM 1044 O O . LYS A 1 135 ? -6.029 65.415 -31.514 1.00 116.24 135 LYS A O 1
ATOM 1050 N N . THR A 1 136 ? -4.113 64.360 -30.958 1.00 111.13 136 THR A N 1
ATOM 1051 C CA . THR A 1 136 ? -4.302 63.222 -31.857 1.00 104.96 136 THR A CA 1
ATOM 1052 C C . THR A 1 136 ? -4.061 61.949 -31.080 1.00 110.24 136 THR A C 1
ATOM 1053 O O . THR A 1 136 ? -3.032 61.809 -30.414 1.00 109.67 136 THR A O 1
ATOM 1057 N N . ASN A 1 137 ? -5.025 61.034 -31.165 1.00 113.34 137 ASN A N 1
ATOM 1058 C CA . ASN A 1 137 ? -4.920 59.701 -30.582 1.00 104.77 137 ASN A CA 1
ATOM 1059 C C . ASN A 1 137 ? -4.742 58.634 -31.662 1.00 106.78 137 ASN A C 1
ATOM 1060 O O . ASN A 1 137 ? -5.629 58.421 -32.487 1.00 113.05 137 ASN A O 1
ATOM 1065 N N . LYS A 1 138 ? -3.587 57.973 -31.644 1.00 102.70 138 LYS A N 1
ATOM 1066 C CA . LYS A 1 138 ? -3.244 56.950 -32.621 1.00 99.86 138 LYS A CA 1
ATOM 1067 C C . LYS A 1 138 ? -2.989 55.606 -31.967 1.00 106.86 138 LYS A C 1
ATOM 1068 O O . LYS A 1 138 ? -2.291 55.506 -30.954 1.00 107.99 138 LYS A O 1
ATOM 1074 N N . ILE A 1 139 ? -3.566 54.572 -32.562 1.00 107.06 139 ILE A N 1
ATOM 1075 C CA . ILE A 1 139 ? -3.406 53.222 -32.072 1.00 100.19 139 ILE A CA 1
ATOM 1076 C C . ILE A 1 139 ? -2.627 52.418 -33.101 1.00 94.39 139 ILE A C 1
ATOM 1077 O O . ILE A 1 139 ? -2.938 52.444 -34.293 1.00 95.82 139 ILE A O 1
ATOM 1082 N N . TYR A 1 140 ? -1.593 51.737 -32.622 1.00 82.98 140 TYR A N 1
ATOM 1083 C CA . TYR A 1 140 ? -0.760 50.905 -33.459 1.00 84.31 140 TYR A CA 1
ATOM 1084 C C . TYR A 1 140 ? -0.864 49.465 -33.029 1.00 82.85 140 TYR A C 1
ATOM 1085 O O . TYR A 1 140 ? -1.088 49.159 -31.850 1.00 85.33 140 TYR A O 1
ATOM 1094 N N . ARG A 1 141 ? -0.690 48.593 -34.011 1.00 84.91 141 ARG A N 1
ATOM 1095 C CA . ARG A 1 141 ? -0.747 47.162 -33.844 1.00 81.33 141 ARG A CA 1
ATOM 1096 C C . ARG A 1 141 ? 0.683 46.690 -33.953 1.00 80.58 141 ARG A C 1
ATOM 1097 O O . ARG A 1 141 ? 1.280 46.716 -35.035 1.00 83.17 141 ARG A O 1
ATOM 1105 N N . LEU A 1 142 ? 1.224 46.259 -32.824 1.00 75.67 142 LEU A N 1
ATOM 1106 C CA . LEU A 1 142 ? 2.614 45.855 -32.732 1.00 76.14 142 LEU A CA 1
ATOM 1107 C C . LEU A 1 142 ? 2.696 44.394 -32.297 1.00 70.28 142 LEU A C 1
ATOM 1108 O O . LEU A 1 142 ? 1.735 43.859 -31.752 1.00 70.98 142 LEU A O 1
ATOM 1113 N N . PRO A 1 143 ? 3.850 43.741 -32.516 1.00 73.37 143 PRO A N 1
ATOM 1114 C CA . PRO A 1 143 ? 4.062 42.366 -31.992 1.00 64.05 143 PRO A CA 1
ATOM 1115 C C . PRO A 1 143 ? 3.985 42.265 -30.445 1.00 64.94 143 PRO A C 1
ATOM 1116 O O . PRO A 1 143 ? 4.146 43.265 -29.743 1.00 67.86 143 PRO A O 1
ATOM 1120 N N . LEU A 1 144 ? 3.719 41.076 -29.914 1.00 64.27 144 LEU A N 1
ATOM 1121 C CA . LEU A 1 144 ? 3.679 40.903 -28.453 1.00 67.39 144 LEU A CA 1
ATOM 1122 C C . LEU A 1 144 ? 5.079 40.762 -27.897 1.00 71.79 144 LEU A C 1
ATOM 1123 O O . LEU A 1 144 ? 5.416 41.371 -26.876 1.00 75.68 144 LEU A O 1
ATOM 1128 N N . GLY A 1 145 ? 5.885 39.961 -28.592 1.00 68.94 145 GLY A N 1
ATOM 1129 C CA . GLY A 1 145 ? 7.263 39.675 -28.199 1.00 66.42 145 GLY A CA 1
ATOM 1130 C C . GLY A 1 145 ? 7.578 38.193 -28.357 1.00 65.86 145 GLY A C 1
ATOM 1131 O O . GLY A 1 145 ? 7.492 37.636 -29.465 1.00 75.85 145 GLY A O 1
ATOM 1132 N N . VAL A 1 146 ? 7.928 37.544 -27.259 1.00 56.07 146 VAL A N 1
ATOM 1133 C CA . VAL A 1 146 ? 8.355 36.148 -27.317 1.00 55.72 146 VAL A CA 1
ATOM 1134 C C . VAL A 1 146 ? 7.276 35.242 -26.763 1.00 55.44 146 VAL A C 1
ATOM 1135 O O . VAL A 1 146 ? 6.827 35.440 -25.641 1.00 53.27 146 VAL A O 1
ATOM 1139 N N . ILE A 1 147 ? 6.887 34.240 -27.551 1.00 53.83 147 ILE A N 1
ATOM 1140 C CA . ILE A 1 147 ? 5.778 33.350 -27.216 1.00 52.19 147 ILE A CA 1
ATOM 1141 C C . ILE A 1 147 ? 6.380 32.056 -26.658 1.00 60.21 147 ILE A C 1
ATOM 1142 O O . ILE A 1 147 ? 7.305 31.500 -27.266 1.00 56.91 147 ILE A O 1
ATOM 1147 N N . SER A 1 148 ? 5.861 31.600 -25.508 1.00 62.23 148 SER A N 1
ATOM 1148 C CA . SER A 1 148 ? 6.129 30.268 -24.987 1.00 53.99 148 SER A CA 1
ATOM 1149 C C . SER A 1 148 ? 4.997 29.318 -25.367 1.00 54.30 148 SER A C 1
ATOM 1150 O O . SER A 1 148 ? 3.834 29.493 -24.962 1.00 47.34 148 SER A O 1
ATOM 1153 N N . SER A 1 149 ? 5.361 28.290 -26.122 1.00 55.39 149 SER A N 1
ATOM 1154 C CA . SER A 1 149 ? 4.391 27.394 -26.753 1.00 50.97 149 SER A CA 1
ATOM 1155 C C . SER A 1 149 ? 4.643 25.942 -26.355 1.00 52.89 149 SER A C 1
ATOM 1156 O O . SER A 1 149 ? 5.771 25.464 -26.475 1.00 48.05 149 SER A O 1
ATOM 1159 N N . ILE A 1 150 ? 3.593 25.268 -25.867 1.00 55.75 150 ILE A N 1
ATOM 1160 C CA . ILE A 1 150 ? 3.658 23.897 -25.358 1.00 51.23 150 ILE A CA 1
ATOM 1161 C C . ILE A 1 150 ? 2.523 23.071 -25.947 1.00 60.17 150 ILE A C 1
ATOM 1162 O O . ILE A 1 150 ? 1.353 23.467 -25.872 1.00 66.01 150 ILE A O 1
ATOM 1167 N N . SER A 1 151 ? 2.858 21.922 -26.528 1.00 51.76 151 SER A N 1
ATOM 1168 C CA . SER A 1 151 ? 1.851 21.106 -27.151 1.00 45.61 151 SER A CA 1
ATOM 1169 C C . SER A 1 151 ? 1.843 19.684 -26.614 1.00 51.34 151 SER A C 1
ATOM 1170 O O . SER A 1 151 ? 2.836 19.224 -26.078 1.00 57.70 151 SER A O 1
ATOM 1173 N N . PRO A 1 152 ? 0.708 18.978 -26.743 1.00 56.60 152 PRO A N 1
ATOM 1174 C CA . PRO A 1 152 ? 0.614 17.666 -26.141 1.00 50.23 152 PRO A CA 1
ATOM 1175 C C . PRO A 1 152 ? 0.791 16.576 -27.188 1.00 51.67 152 PRO A C 1
ATOM 1176 O O . PRO A 1 152 ? 1.063 16.880 -28.335 1.00 57.49 152 PRO A O 1
ATOM 1180 N N . PHE A 1 153 ? 0.560 15.327 -26.796 1.00 62.12 153 PHE A N 1
ATOM 1181 C CA . PHE A 1 153 ? 0.781 14.158 -27.656 1.00 57.08 153 PHE A CA 1
ATOM 1182 C C . PHE A 1 153 ? -0.338 13.829 -28.625 1.00 63.11 153 PHE A C 1
ATOM 1183 O O . PHE A 1 153 ? -0.163 12.950 -29.457 1.00 63.67 153 PHE A O 1
ATOM 1191 N N . ASN A 1 154 ? -1.509 14.446 -28.463 1.00 64.48 154 ASN A N 1
ATOM 1192 C CA . ASN A 1 154 ? -2.614 14.198 -29.381 1.00 70.93 154 ASN A CA 1
ATOM 1193 C C . ASN A 1 154 ? -2.751 15.412 -30.244 1.00 73.58 154 ASN A C 1
ATOM 1194 O O . ASN A 1 154 ? -2.743 16.525 -29.738 1.00 77.55 154 ASN A O 1
ATOM 1199 N N . PHE A 1 155 ? -2.840 15.205 -31.551 1.00 72.64 155 PHE A N 1
ATOM 1200 C CA . PHE A 1 155 ? -2.859 16.319 -32.512 1.00 65.43 155 PHE A CA 1
ATOM 1201 C C . PHE A 1 155 ? -1.684 17.268 -32.355 1.00 61.53 155 PHE A C 1
ATOM 1202 O O . PHE A 1 155 ? -1.856 18.491 -32.417 1.00 68.87 155 PHE A O 1
ATOM 1210 N N . PRO A 1 156 ? -0.470 16.713 -32.196 1.00 61.49 156 PRO A N 1
ATOM 1211 C CA . PRO A 1 156 ? 0.734 17.534 -31.948 1.00 55.33 156 PRO A CA 1
ATOM 1212 C C . PRO A 1 156 ? 0.998 18.608 -33.012 1.00 59.80 156 PRO A C 1
ATOM 1213 O O . PRO A 1 156 ? 1.327 19.732 -32.665 1.00 71.08 156 PRO A O 1
ATOM 1217 N N . MET A 1 157 ? 0.867 18.273 -34.294 1.00 59.09 157 MET A N 1
ATOM 1218 C CA . MET A 1 157 ? 1.294 19.185 -35.347 1.00 52.00 157 MET A CA 1
ATOM 1219 C C . MET A 1 157 ? 0.299 20.334 -35.539 1.00 54.53 157 MET A C 1
ATOM 1220 O O . MET A 1 157 ? 0.673 21.515 -35.627 1.00 55.43 157 MET A O 1
ATOM 1225 N N . ASN A 1 158 ? -0.973 19.972 -35.592 1.00 52.60 158 ASN A N 1
ATOM 1226 C CA . ASN A 1 158 ? -2.034 20.935 -35.709 1.00 55.19 158 ASN A CA 1
ATOM 1227 C C . ASN A 1 158 ? -1.972 21.974 -34.575 1.00 56.00 158 ASN A C 1
ATOM 1228 O O . ASN A 1 158 ? -1.959 23.184 -34.840 1.00 58.64 158 ASN A O 1
ATOM 1233 N N . LEU A 1 159 ? -1.899 21.506 -33.327 1.00 52.24 159 LEU A N 1
ATOM 1234 C CA . LEU A 1 159 ? -1.938 22.392 -32.160 1.00 60.68 159 LEU A CA 1
ATOM 1235 C C . LEU A 1 159 ? -0.694 23.261 -32.025 1.00 65.47 159 LEU A C 1
ATOM 1236 O O . LEU A 1 159 ? -0.807 24.430 -31.713 1.00 76.65 159 LEU A O 1
ATOM 1241 N N . SER A 1 160 ? 0.482 22.674 -32.234 1.00 57.62 160 SER A N 1
ATOM 1242 C CA . SER A 1 160 ? 1.714 23.422 -32.334 1.00 53.14 160 SER A CA 1
ATOM 1243 C C . SER A 1 160 ? 1.579 24.563 -33.361 1.00 53.25 160 SER A C 1
ATOM 1244 O O . SER A 1 160 ? 1.830 25.736 -33.045 1.00 50.39 160 SER A O 1
ATOM 1247 N N . MET A 1 161 ? 1.175 24.237 -34.586 1.00 52.04 161 MET A N 1
ATOM 1248 C CA . MET A 1 161 ? 1.119 25.256 -35.632 1.00 48.14 161 MET A CA 1
ATOM 1249 C C . MET A 1 161 ? 0.028 26.295 -35.313 1.00 51.83 161 MET A C 1
ATOM 1250 O O . MET A 1 161 ? 0.101 27.456 -35.737 1.00 54.67 161 MET A O 1
ATOM 1255 N N . ARG A 1 162 ? -0.964 25.897 -34.523 1.00 56.50 162 ARG A N 1
ATOM 1256 C CA . ARG A 1 162 ? -2.001 26.850 -34.107 1.00 58.72 162 ARG A CA 1
ATOM 1257 C C . ARG A 1 162 ? -1.394 27.988 -33.295 1.00 59.08 162 ARG A C 1
ATOM 1258 O O . ARG A 1 162 ? -2.001 29.043 -33.177 1.00 69.08 162 ARG A O 1
ATOM 1266 N N . SER A 1 163 ? -0.187 27.795 -32.768 1.00 51.46 163 SER A N 1
ATOM 1267 C CA . SER A 1 163 ? 0.478 28.886 -32.069 1.00 57.12 163 SER A CA 1
ATOM 1268 C C . SER A 1 163 ? 1.682 29.411 -32.814 1.00 58.06 163 SER A C 1
ATOM 1269 O O . SER A 1 163 ? 1.979 30.611 -32.775 1.00 61.31 163 SER A O 1
ATOM 1272 N N . ILE A 1 164 ? 2.398 28.515 -33.468 1.00 58.87 164 ILE A N 1
ATOM 1273 C CA . ILE A 1 164 ? 3.588 28.917 -34.195 1.00 59.32 164 ILE A CA 1
ATOM 1274 C C . ILE A 1 164 ? 3.246 29.924 -35.316 1.00 59.33 164 ILE A C 1
ATOM 1275 O O . ILE A 1 164 ? 3.844 31.002 -35.401 1.00 62.40 164 ILE A O 1
ATOM 1280 N N . ALA A 1 165 ? 2.244 29.613 -36.128 1.00 57.08 165 ALA A N 1
ATOM 1281 C CA . ALA A 1 165 ? 2.042 30.399 -37.362 1.00 64.38 165 ALA A CA 1
ATOM 1282 C C . ALA A 1 165 ? 1.524 31.842 -37.139 1.00 65.31 165 ALA A C 1
ATOM 1283 O O . ALA A 1 165 ? 2.062 32.781 -37.711 1.00 64.86 165 ALA A O 1
ATOM 1285 N N . PRO A 1 166 ? 0.486 32.027 -36.302 1.00 64.08 166 PRO A N 1
ATOM 1286 C CA . PRO A 1 166 ? 0.133 33.414 -35.949 1.00 63.63 166 PRO A CA 1
ATOM 1287 C C . PRO A 1 166 ? 1.269 34.181 -35.258 1.00 68.05 166 PRO A C 1
ATOM 1288 O O . PRO A 1 166 ? 1.517 35.346 -35.574 1.00 74.86 166 PRO A O 1
ATOM 1292 N N . ALA A 1 167 ? 1.965 33.528 -34.335 1.00 67.52 167 ALA A N 1
ATOM 1293 C CA . ALA A 1 167 ? 3.095 34.149 -33.661 1.00 67.10 167 ALA A CA 1
ATOM 1294 C C . ALA A 1 167 ? 4.072 34.752 -34.665 1.00 73.78 167 ALA A C 1
ATOM 1295 O O . ALA A 1 167 ? 4.375 35.950 -34.626 1.00 68.19 167 ALA A O 1
ATOM 1297 N N . ILE A 1 168 ? 4.565 33.903 -35.559 1.00 70.07 168 ILE A N 1
ATOM 1298 C CA . ILE A 1 168 ? 5.521 34.335 -36.560 1.00 73.14 168 ILE A CA 1
ATOM 1299 C C . ILE A 1 168 ? 4.917 35.352 -37.552 1.00 68.48 168 ILE A C 1
ATOM 1300 O O . ILE A 1 168 ? 5.576 36.316 -37.933 1.00 69.55 168 ILE A O 1
ATOM 1305 N N . ALA A 1 169 ? 3.661 35.152 -37.934 1.00 66.63 169 ALA A N 1
ATOM 1306 C CA . ALA A 1 169 ? 2.971 36.076 -38.827 1.00 69.57 169 ALA A CA 1
ATOM 1307 C C . ALA A 1 169 ? 2.968 37.498 -38.293 1.00 75.49 169 ALA A C 1
ATOM 1308 O O . ALA A 1 169 ? 3.057 38.458 -39.061 1.00 84.07 169 ALA A O 1
ATOM 1310 N N . LEU A 1 170 ? 2.869 37.629 -36.972 1.00 69.46 170 LEU A N 1
ATOM 1311 C CA . LEU A 1 170 ? 2.656 38.929 -36.354 1.00 65.18 170 LEU A CA 1
ATOM 1312 C C . LEU A 1 170 ? 3.911 39.445 -35.661 1.00 66.55 170 LEU A C 1
ATOM 1313 O O . LEU A 1 170 ? 3.851 40.226 -34.697 1.00 70.90 170 LEU A O 1
ATOM 1318 N N . GLY A 1 171 ? 5.054 38.990 -36.159 1.00 64.10 171 GLY A N 1
ATOM 1319 C CA . GLY A 1 171 ? 6.345 39.544 -35.774 1.00 65.80 171 GLY A CA 1
ATOM 1320 C C . GLY A 1 171 ? 6.872 39.084 -34.441 1.00 66.51 171 GLY A C 1
ATOM 1321 O O . GLY A 1 171 ? 7.777 39.704 -33.882 1.00 72.63 171 GLY A O 1
ATOM 1322 N N . ASN A 1 172 ? 6.311 38.007 -33.914 1.00 65.68 172 ASN A N 1
ATOM 1323 C CA . ASN A 1 172 ? 6.824 37.446 -32.669 1.00 71.47 172 ASN A CA 1
ATOM 1324 C C . ASN A 1 172 ? 7.894 36.399 -32.942 1.00 64.33 172 ASN A C 1
ATOM 1325 O O . ASN A 1 172 ? 8.100 35.990 -34.082 1.00 67.43 172 ASN A O 1
ATOM 1330 N N . SER A 1 173 ? 8.582 35.994 -31.888 1.00 60.08 173 SER A N 1
ATOM 1331 C CA . SER A 1 173 ? 9.448 34.831 -31.922 1.00 57.81 173 SER A CA 1
ATOM 1332 C C . SER A 1 173 ? 8.836 33.799 -30.989 1.00 57.49 173 SER A C 1
ATOM 1333 O O . SER A 1 173 ? 7.862 34.096 -30.286 1.00 61.58 173 SER A O 1
ATOM 1336 N N . VAL A 1 174 ? 9.409 32.599 -30.952 1.00 55.70 174 VAL A N 1
ATOM 1337 C CA . VAL A 1 174 ? 8.715 31.453 -30.353 1.00 54.39 174 VAL A CA 1
ATOM 1338 C C . VAL A 1 174 ? 9.730 30.474 -29.802 1.00 56.59 174 VAL A C 1
ATOM 1339 O O . VAL A 1 174 ? 10.670 30.063 -30.498 1.00 58.48 174 VAL A O 1
ATOM 1343 N N . VAL A 1 175 ? 9.535 30.101 -28.546 1.00 52.44 175 VAL A N 1
ATOM 1344 C CA . VAL A 1 175 ? 10.189 28.938 -28.011 1.00 54.78 175 VAL A CA 1
ATOM 1345 C C . VAL A 1 175 ? 9.134 27.871 -27.791 1.00 58.88 175 VAL A C 1
ATOM 1346 O O . VAL A 1 175 ? 8.164 28.075 -27.032 1.00 56.50 175 VAL A O 1
ATOM 1350 N N . HIS A 1 176 ? 9.330 26.738 -28.465 1.00 57.84 176 HIS A N 1
ATOM 1351 C CA . HIS A 1 176 ? 8.295 25.708 -28.580 1.00 52.66 176 HIS A CA 1
ATOM 1352 C C . HIS A 1 176 ? 8.748 24.373 -28.054 1.00 61.20 176 HIS A C 1
ATOM 1353 O O . HIS A 1 176 ? 9.857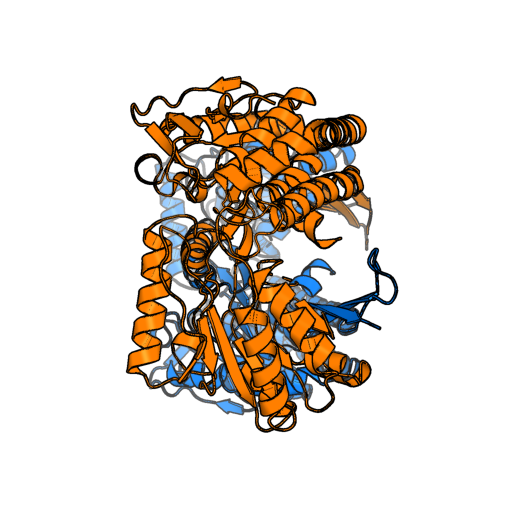 23.912 -28.392 1.00 62.71 176 HIS A O 1
ATOM 1360 N N . LYS A 1 177 ? 7.898 23.748 -27.229 1.00 56.12 177 LYS A N 1
ATOM 1361 C CA . LYS A 1 177 ? 8.187 22.448 -26.628 1.00 61.69 177 LYS A CA 1
ATOM 1362 C C . LYS A 1 177 ? 7.083 21.408 -26.837 1.00 59.71 177 LYS A C 1
ATOM 1363 O O . LYS A 1 177 ? 6.039 21.478 -26.179 1.00 56.90 177 LYS A O 1
ATOM 1369 N N . PRO A 1 178 ? 7.310 20.437 -27.749 1.00 55.95 178 PRO A N 1
ATOM 1370 C CA . PRO A 1 178 ? 6.326 19.381 -27.954 1.00 46.64 178 PRO A CA 1
ATOM 1371 C C . PRO A 1 178 ? 6.507 18.340 -26.901 1.00 47.73 178 PRO A C 1
ATOM 1372 O O . PRO A 1 178 ? 7.482 18.357 -26.186 1.00 51.36 178 PRO A O 1
ATOM 1376 N N . ASP A 1 179 ? 5.562 17.431 -26.788 1.00 50.60 179 ASP A N 1
ATOM 1377 C CA . ASP A 1 179 ? 5.782 16.282 -25.966 1.00 50.75 179 ASP A CA 1
ATOM 1378 C C . ASP A 1 179 ? 6.896 15.528 -26.689 1.00 55.42 179 ASP A C 1
ATOM 1379 O O . ASP A 1 179 ? 6.798 15.258 -27.909 1.00 58.59 179 ASP A O 1
ATOM 1384 N N . ILE A 1 180 ? 7.948 15.186 -25.953 1.00 53.55 180 ILE A N 1
ATOM 1385 C CA . ILE A 1 180 ? 9.055 14.431 -26.535 1.00 52.90 180 ILE A CA 1
ATOM 1386 C C . ILE A 1 180 ? 8.540 13.223 -27.348 1.00 57.68 180 ILE A C 1
ATOM 1387 O O . ILE A 1 180 ? 9.029 12.965 -28.453 1.00 59.48 180 ILE A O 1
ATOM 1392 N N . GLN A 1 181 ? 7.526 12.514 -26.840 1.00 57.65 181 GLN A N 1
ATOM 1393 C CA . GLN A 1 181 ? 7.039 11.321 -27.541 1.00 59.72 181 GLN A CA 1
ATOM 1394 C C . GLN A 1 181 ? 6.442 11.621 -28.908 1.00 63.85 181 GLN A C 1
ATOM 1395 O O . GLN A 1 181 ? 6.270 10.717 -29.711 1.00 66.11 181 GLN A O 1
ATOM 1401 N N . THR A 1 182 ? 6.131 12.884 -29.171 1.00 63.49 182 THR A N 1
ATOM 1402 C CA . THR A 1 182 ? 5.657 13.286 -30.499 1.00 63.28 182 THR A CA 1
ATOM 1403 C C . THR A 1 182 ? 6.449 14.523 -30.984 1.00 64.78 182 THR A C 1
ATOM 1404 O O . THR A 1 182 ? 5.890 15.457 -31.568 1.00 72.24 182 THR A O 1
ATOM 1408 N N . ALA A 1 183 ? 7.756 14.528 -30.742 1.00 54.63 183 ALA A N 1
ATOM 1409 C CA . ALA A 1 183 ? 8.570 15.696 -31.072 1.00 57.47 183 ALA A CA 1
ATOM 1410 C C . ALA A 1 183 ? 8.789 15.901 -32.561 1.00 67.67 183 ALA A C 1
ATOM 1411 O O . ALA A 1 183 ? 9.072 17.027 -32.998 1.00 71.28 183 ALA A O 1
ATOM 1413 N N . ILE A 1 184 ? 8.713 14.817 -33.335 1.00 66.50 184 ILE A N 1
ATOM 1414 C CA . ILE A 1 184 ? 8.953 14.923 -34.760 1.00 63.29 184 ILE A CA 1
ATOM 1415 C C . ILE A 1 184 ? 7.776 15.630 -35.423 1.00 65.71 184 ILE A C 1
ATOM 1416 O O . ILE A 1 184 ? 7.959 16.603 -36.145 1.00 65.15 184 ILE A O 1
ATOM 1421 N N . SER A 1 185 ? 6.568 15.163 -35.142 1.00 66.88 185 SER A N 1
ATOM 1422 C CA . SER A 1 185 ? 5.392 15.758 -35.753 1.00 63.49 185 SER A CA 1
ATOM 1423 C C . SER A 1 185 ? 4.956 17.001 -35.019 1.00 64.88 185 SER A C 1
ATOM 1424 O O . SER A 1 185 ? 4.402 17.898 -35.625 1.00 70.09 185 SER A O 1
ATOM 1427 N N . GLY A 1 186 ? 5.226 17.064 -33.718 1.00 60.92 186 GLY A N 1
ATOM 1428 C CA . GLY A 1 186 ? 4.897 18.246 -32.943 1.00 53.64 186 GLY A CA 1
ATOM 1429 C C . GLY A 1 186 ? 5.964 19.341 -32.933 1.00 58.41 186 GLY A C 1
ATOM 1430 O O . GLY A 1 186 ? 5.721 20.429 -32.415 1.00 72.62 186 GLY A O 1
ATOM 1431 N N . GLY A 1 187 ? 7.139 19.082 -33.494 1.00 54.70 187 GLY A N 1
ATOM 1432 C CA . GLY A 1 187 ? 8.220 20.078 -33.456 1.00 58.36 187 GLY A CA 1
ATOM 1433 C C . GLY A 1 187 ? 9.186 20.094 -34.619 1.00 57.81 187 GLY A C 1
ATOM 1434 O O . GLY A 1 187 ? 9.299 21.088 -35.329 1.00 57.83 187 GLY A O 1
ATOM 1435 N N . THR A 1 188 ? 9.892 18.994 -34.831 1.00 60.90 188 THR A N 1
ATOM 1436 C CA . THR A 1 188 ? 11.054 19.053 -35.738 1.00 66.70 188 THR A CA 1
ATOM 1437 C C . THR A 1 188 ? 10.687 19.269 -37.211 1.00 66.21 188 THR A C 1
ATOM 1438 O O . THR A 1 188 ? 11.375 20.016 -37.923 1.00 67.04 188 THR A O 1
ATOM 1442 N N . ILE A 1 189 ? 9.608 18.621 -37.655 1.00 58.93 189 ILE A N 1
ATOM 1443 C CA . ILE A 1 189 ? 9.129 18.768 -39.025 1.00 59.67 189 ILE A CA 1
ATOM 1444 C C . ILE A 1 189 ? 8.756 20.230 -39.277 1.00 60.44 189 ILE A C 1
ATOM 1445 O O . ILE A 1 189 ? 9.097 20.800 -40.330 1.00 66.43 189 ILE A O 1
ATOM 1450 N N . ILE A 1 190 ? 8.091 20.834 -38.293 1.00 55.22 190 ILE A N 1
ATOM 1451 C CA . ILE A 1 190 ? 7.688 22.229 -38.366 1.00 56.60 190 ILE A CA 1
ATOM 1452 C C . ILE A 1 190 ? 8.940 23.107 -38.454 1.00 60.97 190 ILE A C 1
ATOM 1453 O O . ILE A 1 190 ? 9.026 23.981 -39.325 1.00 63.55 190 ILE A O 1
ATOM 1458 N N . ALA A 1 191 ? 9.912 22.857 -37.577 1.00 55.51 191 ALA A N 1
ATOM 1459 C CA . ALA A 1 191 ? 11.208 23.564 -37.662 1.00 59.36 191 ALA A CA 1
ATOM 1460 C C . ALA A 1 191 ? 11.863 23.395 -39.032 1.00 65.30 191 ALA A C 1
ATOM 1461 O O . ALA A 1 191 ? 12.348 24.366 -39.632 1.00 71.93 191 ALA A O 1
ATOM 1463 N N . LYS A 1 192 ? 11.847 22.179 -39.555 1.00 65.60 192 LYS A N 1
ATOM 1464 C CA . LYS A 1 192 ? 12.419 21.959 -40.887 1.00 72.18 192 LYS A CA 1
ATOM 1465 C C . LYS A 1 192 ? 11.714 22.811 -41.966 1.00 74.61 192 LYS A C 1
ATOM 1466 O O . LYS A 1 192 ? 12.348 23.364 -42.866 1.00 75.37 192 LYS A O 1
ATOM 1472 N N . ALA A 1 193 ? 10.394 22.912 -41.853 1.00 76.66 193 ALA A N 1
ATOM 1473 C CA . ALA A 1 193 ? 9.595 23.678 -42.794 1.00 67.58 193 ALA A CA 1
ATOM 1474 C C . ALA A 1 193 ? 9.966 25.151 -42.783 1.00 71.70 193 ALA A C 1
ATOM 1475 O O . ALA A 1 193 ? 10.082 25.765 -43.842 1.00 77.02 193 ALA A O 1
ATOM 1477 N N . PHE A 1 194 ? 10.156 25.723 -41.591 1.00 65.30 194 PHE A N 1
ATOM 1478 C CA . PHE A 1 194 ? 10.418 27.141 -41.502 1.00 64.90 194 PHE A CA 1
ATOM 1479 C C . PHE A 1 194 ? 11.853 27.457 -41.868 1.00 68.11 194 PHE A C 1
ATOM 1480 O O . PHE A 1 194 ? 12.150 28.534 -42.423 1.00 69.90 194 PHE A O 1
ATOM 1488 N N . GLU A 1 195 ? 12.735 26.503 -41.585 1.00 64.01 195 GLU A N 1
ATOM 1489 C CA . GLU A 1 195 ? 14.111 26.626 -42.003 1.00 66.76 195 GLU A CA 1
ATOM 1490 C C . GLU A 1 195 ? 14.140 26.630 -43.530 1.00 79.00 195 GLU A C 1
ATOM 1491 O O . GLU A 1 195 ? 14.768 27.497 -44.158 1.00 86.67 195 GLU A O 1
ATOM 1497 N N . HIS A 1 196 ? 13.446 25.671 -44.133 1.00 77.47 196 HIS A N 1
ATOM 1498 C CA . HIS A 1 196 ? 13.361 25.612 -45.587 1.00 78.80 196 HIS A CA 1
ATOM 1499 C C . HIS A 1 196 ? 12.933 26.955 -46.126 1.00 81.84 196 HIS A C 1
ATOM 1500 O O . HIS A 1 196 ? 13.349 27.364 -47.201 1.00 94.57 196 HIS A O 1
ATOM 1507 N N . ALA A 1 197 ? 12.122 27.668 -45.352 1.00 74.29 197 ALA A N 1
ATOM 1508 C CA . ALA A 1 197 ? 11.487 28.896 -45.803 1.00 73.42 197 ALA A CA 1
ATOM 1509 C C . ALA A 1 197 ? 12.324 30.155 -45.552 1.00 71.10 197 ALA A C 1
ATOM 1510 O O . ALA A 1 197 ? 11.851 31.276 -45.764 1.00 73.22 197 ALA A O 1
ATOM 1512 N N . GLY A 1 198 ? 13.566 29.977 -45.115 1.00 71.47 198 GLY A N 1
ATOM 1513 C CA . GLY A 1 198 ? 14.465 31.112 -44.837 1.00 66.35 198 GLY A CA 1
ATOM 1514 C C . GLY A 1 198 ? 14.018 31.992 -43.670 1.00 74.63 198 GLY A C 1
ATOM 1515 O O . GLY A 1 198 ? 14.317 33.198 -43.641 1.00 83.67 198 GLY A O 1
ATOM 1516 N N . LEU A 1 199 ? 13.298 31.410 -42.707 1.00 67.56 199 LEU A N 1
ATOM 1517 C CA . LEU A 1 199 ? 12.977 32.142 -41.480 1.00 67.12 199 LEU A CA 1
ATOM 1518 C C . LEU A 1 199 ? 14.288 32.401 -40.735 1.00 71.37 199 LEU A C 1
ATOM 1519 O O . LEU A 1 199 ? 15.055 31.467 -40.503 1.00 76.96 199 LEU A O 1
ATOM 1524 N N . PRO A 1 200 ? 14.552 33.667 -40.367 1.00 72.71 200 PRO A N 1
ATOM 1525 C CA . PRO A 1 200 ? 15.769 34.041 -39.617 1.00 76.46 200 PRO A CA 1
ATOM 1526 C C . PRO A 1 200 ? 16.021 33.180 -38.365 1.00 75.74 200 PRO A C 1
ATOM 1527 O O . PRO A 1 200 ? 15.071 32.776 -37.669 1.00 72.75 200 PRO A O 1
ATOM 1531 N N . ALA A 1 201 ? 17.297 32.907 -38.103 1.00 74.24 201 ALA A N 1
ATOM 1532 C CA . ALA A 1 201 ? 17.721 32.148 -36.934 1.00 72.38 201 ALA A CA 1
ATOM 1533 C C . ALA A 1 201 ? 17.148 32.776 -35.669 1.00 75.54 201 ALA A C 1
ATOM 1534 O O . ALA A 1 201 ? 17.127 33.999 -35.532 1.00 75.58 201 ALA A O 1
ATOM 1536 N N . GLY A 1 202 ? 16.677 31.942 -34.750 1.00 71.18 202 GLY A N 1
ATOM 1537 C CA . GLY A 1 202 ? 16.179 32.433 -33.483 1.00 67.82 202 GLY A CA 1
ATOM 1538 C C . GLY A 1 202 ? 14.701 32.771 -33.399 1.00 68.85 202 GLY A C 1
ATOM 1539 O O . GLY A 1 202 ? 14.156 32.854 -32.293 1.00 70.26 202 GLY A O 1
ATOM 1540 N N . VAL A 1 203 ? 14.041 32.986 -34.537 1.00 66.93 203 VAL A N 1
ATOM 1541 C CA . VAL A 1 203 ? 12.603 33.326 -34.514 1.00 66.41 203 VAL A CA 1
ATOM 1542 C C . VAL A 1 203 ? 11.708 32.124 -34.147 1.00 66.34 203 VAL A C 1
ATOM 1543 O O . VAL A 1 203 ? 10.681 32.307 -33.490 1.00 66.23 203 VAL A O 1
ATOM 1547 N N . LEU A 1 204 ? 12.093 30.919 -34.583 1.00 62.48 204 LEU A N 1
ATOM 1548 C CA . LEU A 1 204 ? 11.456 29.670 -34.142 1.00 59.37 204 LEU A CA 1
ATOM 1549 C C . LEU A 1 204 ? 12.440 28.715 -33.476 1.00 62.18 204 LEU A C 1
ATOM 1550 O O . LEU A 1 204 ? 13.335 28.178 -34.124 1.00 62.59 204 LEU A O 1
ATOM 1555 N N . ASN A 1 205 ? 12.242 28.466 -32.189 1.00 59.51 205 ASN A N 1
ATOM 1556 C CA . ASN A 1 205 ? 13.084 27.537 -31.484 1.00 57.80 205 ASN A CA 1
ATOM 1557 C C . ASN A 1 205 ? 12.268 26.350 -30.997 1.00 57.39 205 ASN A C 1
ATOM 1558 O O . ASN A 1 205 ? 11.223 26.537 -30.368 1.00 57.99 205 ASN A O 1
ATOM 1563 N N . VAL A 1 206 ? 12.726 25.138 -31.323 1.00 51.93 206 VAL A N 1
ATOM 1564 C CA . VAL A 1 206 ? 12.024 23.925 -30.934 1.00 51.28 206 VAL A CA 1
ATOM 1565 C C . VAL A 1 206 ? 12.864 23.090 -29.972 1.00 56.65 206 VAL A C 1
ATOM 1566 O O . VAL A 1 206 ? 13.928 22.587 -30.334 1.00 59.28 206 VAL A O 1
ATOM 1570 N N . MET A 1 207 ? 12.353 22.936 -28.754 1.00 53.52 207 MET A N 1
ATOM 1571 C CA . MET A 1 207 ? 13.036 22.260 -27.666 1.00 51.55 207 MET A CA 1
ATOM 1572 C C . MET A 1 207 ? 12.645 20.805 -27.533 1.00 58.83 207 MET A C 1
ATOM 1573 O O . MET A 1 207 ? 11.466 20.478 -27.348 1.00 59.55 207 MET A O 1
ATOM 1578 N N . LEU A 1 208 ? 13.640 19.933 -27.637 1.00 60.49 208 LEU A N 1
ATOM 1579 C CA . LEU A 1 208 ? 13.443 18.515 -27.372 1.00 60.34 208 LEU A CA 1
ATOM 1580 C C . LEU A 1 208 ? 13.952 18.231 -25.977 1.00 56.04 208 LEU A C 1
ATOM 1581 O O . LEU A 1 208 ? 15.149 18.257 -25.714 1.00 62.92 208 LEU A O 1
ATOM 1586 N N . THR A 1 209 ? 13.031 18.007 -25.069 1.00 54.42 209 THR A N 1
ATOM 1587 C CA . THR A 1 209 ? 13.379 17.900 -23.685 1.00 54.55 209 THR A CA 1
ATOM 1588 C C . THR A 1 209 ? 12.227 17.312 -22.917 1.00 51.56 209 THR A C 1
ATOM 1589 O O . THR A 1 209 ? 11.270 16.824 -23.506 1.00 54.12 209 THR A O 1
ATOM 1593 N N . ASP A 1 210 ? 12.320 17.322 -21.595 1.00 55.93 210 ASP A N 1
ATOM 1594 C CA . ASP A 1 210 ? 11.207 16.846 -20.790 1.00 53.77 210 ASP A CA 1
ATOM 1595 C C . ASP A 1 210 ? 11.155 17.654 -19.511 1.00 57.48 210 ASP A C 1
ATOM 1596 O O . ASP A 1 210 ? 12.054 18.450 -19.214 1.00 58.27 210 ASP A O 1
ATOM 1601 N N . VAL A 1 211 ? 10.072 17.499 -18.779 1.00 64.68 211 VAL A N 1
ATOM 1602 C CA . VAL A 1 211 ? 9.895 18.277 -17.570 1.00 66.01 211 VAL A CA 1
ATOM 1603 C C . VAL A 1 211 ? 10.939 17.887 -16.522 1.00 63.33 211 VAL A C 1
ATOM 1604 O O . VAL A 1 211 ? 11.393 18.716 -15.726 1.00 63.23 211 VAL A O 1
ATOM 1608 N N . LYS A 1 212 ? 11.374 16.635 -16.575 1.00 57.88 212 LYS A N 1
ATOM 1609 C CA . LYS A 1 212 ? 12.459 16.185 -15.725 1.00 60.16 212 LYS A CA 1
ATOM 1610 C C . LYS A 1 212 ? 13.718 17.082 -15.897 1.00 61.69 212 LYS A C 1
ATOM 1611 O O . LYS A 1 212 ? 14.429 17.359 -14.939 1.00 60.42 212 LYS A O 1
ATOM 1617 N N . GLU A 1 213 ? 13.990 17.534 -17.115 1.00 58.97 213 GLU A N 1
ATOM 1618 C CA . GLU A 1 213 ? 15.069 18.488 -17.318 1.00 59.62 213 GLU A CA 1
ATOM 1619 C C . GLU A 1 213 ? 14.665 19.898 -16.900 1.00 57.71 213 GLU A C 1
ATOM 1620 O O . GLU A 1 213 ? 15.416 20.596 -16.246 1.00 55.96 213 GLU A O 1
ATOM 1626 N N . ILE A 1 214 ? 13.446 20.282 -17.223 1.00 63.04 214 ILE A N 1
ATOM 1627 C CA . ILE A 1 214 ? 13.132 21.679 -17.368 1.00 60.02 214 ILE A CA 1
ATOM 1628 C C . ILE A 1 214 ? 12.216 22.248 -16.300 1.00 59.19 214 ILE A C 1
ATOM 1629 O O . ILE A 1 214 ? 12.104 23.449 -16.157 1.00 63.52 214 ILE A O 1
ATOM 1634 N N . GLY A 1 215 ? 11.612 21.385 -15.496 1.00 62.19 215 GLY A N 1
ATOM 1635 C CA . GLY A 1 215 ? 10.701 21.850 -14.466 1.00 58.83 215 GLY A CA 1
ATOM 1636 C C . GLY A 1 215 ? 9.781 22.851 -15.129 1.00 61.78 215 GLY A C 1
ATOM 1637 O O . GLY A 1 215 ? 9.350 22.630 -16.264 1.00 59.36 215 GLY A O 1
ATOM 1638 N N . ASP A 1 216 ? 9.524 23.970 -14.449 1.00 59.65 216 ASP A N 1
ATOM 1639 C CA . ASP A 1 216 ? 8.561 24.952 -14.930 1.00 59.02 216 ASP A CA 1
ATOM 1640 C C . ASP A 1 216 ? 9.198 25.964 -15.912 1.00 61.66 216 ASP A C 1
ATOM 1641 O O . ASP A 1 216 ? 8.536 26.911 -16.350 1.00 57.41 216 ASP A O 1
ATOM 1646 N N . GLY A 1 217 ? 10.468 25.743 -16.269 1.00 57.77 217 GLY A N 1
ATOM 1647 C CA . GLY A 1 217 ? 11.188 26.546 -17.279 1.00 52.00 217 GLY A CA 1
ATOM 1648 C C . GLY A 1 217 ? 10.426 27.231 -18.421 1.00 60.56 217 GLY A C 1
ATOM 1649 O O . GLY A 1 217 ? 10.790 28.333 -18.824 1.00 64.14 217 GLY A O 1
ATOM 1650 N N . MET A 1 218 ? 9.370 26.602 -18.950 1.00 57.67 218 MET A N 1
ATOM 1651 C CA . MET A 1 218 ? 8.565 27.222 -19.998 1.00 55.01 218 MET A CA 1
ATOM 1652 C C . MET A 1 218 ? 7.639 28.312 -19.429 1.00 60.21 218 MET A C 1
ATOM 1653 O O . MET A 1 218 ? 7.058 29.104 -20.187 1.00 55.35 218 MET A O 1
ATOM 1658 N N . LEU A 1 219 ? 7.542 28.363 -18.094 1.00 56.27 219 LEU A N 1
ATOM 1659 C CA . LEU A 1 219 ? 6.517 29.105 -17.409 1.00 52.86 219 LEU A CA 1
ATOM 1660 C C . LEU A 1 219 ? 7.085 30.294 -16.661 1.00 61.63 219 LEU A C 1
ATOM 1661 O O . LEU A 1 219 ? 6.490 31.378 -16.653 1.00 63.84 219 LEU A O 1
ATOM 1666 N N . THR A 1 220 ? 8.245 30.085 -16.051 1.00 59.92 220 THR A N 1
ATOM 1667 C CA . THR A 1 220 ? 8.841 31.005 -15.074 1.00 54.92 220 THR A CA 1
ATOM 1668 C C . THR A 1 220 ? 9.763 32.050 -15.699 1.00 60.29 220 THR A C 1
ATOM 1669 O O . THR A 1 220 ? 10.052 33.097 -15.104 1.00 59.65 220 THR A O 1
ATOM 1673 N N . ASN A 1 221 ? 10.283 31.742 -16.878 1.00 59.12 221 ASN A N 1
ATOM 1674 C CA . ASN A 1 221 ? 11.228 32.621 -17.489 1.00 57.53 221 ASN A CA 1
ATOM 1675 C C . ASN A 1 221 ? 10.526 33.966 -17.643 1.00 60.94 221 ASN A C 1
ATOM 1676 O O . ASN A 1 221 ? 9.383 34.017 -18.134 1.00 57.25 221 ASN A O 1
ATOM 1681 N N . PRO A 1 222 ? 11.172 35.050 -17.167 1.00 59.26 222 PRO A N 1
ATOM 1682 C CA . PRO A 1 222 ? 10.519 36.358 -17.283 1.00 58.76 222 PRO A CA 1
ATOM 1683 C C . PRO A 1 222 ? 10.288 36.776 -18.727 1.00 68.07 222 PRO A C 1
ATOM 1684 O O . PRO A 1 222 ? 9.342 37.527 -18.972 1.00 74.97 222 PRO A O 1
ATOM 1688 N N . ILE A 1 223 ? 11.105 36.282 -19.671 1.00 65.21 223 ILE A N 1
ATOM 1689 C CA . ILE A 1 223 ? 10.979 36.682 -21.094 1.00 63.59 223 ILE A CA 1
ATOM 1690 C C . ILE A 1 223 ? 9.582 36.584 -21.765 1.00 66.77 223 ILE A C 1
ATOM 1691 O O . ILE A 1 223 ? 9.005 37.606 -22.129 1.00 68.37 223 ILE A O 1
ATOM 1696 N N . PRO A 1 224 ? 9.052 35.358 -21.958 1.00 58.43 224 PRO A N 1
ATOM 1697 C CA . PRO A 1 224 ? 7.918 35.258 -22.877 1.00 54.40 224 PRO A CA 1
ATOM 1698 C C . PRO A 1 224 ? 6.707 35.999 -22.379 1.00 61.88 224 PRO A C 1
ATOM 1699 O O . PRO A 1 224 ? 6.451 35.990 -21.169 1.00 69.86 224 PRO A O 1
ATOM 1703 N N . ARG A 1 225 ? 5.934 36.588 -23.296 1.00 61.16 225 ARG A N 1
ATOM 1704 C CA . ARG A 1 225 ? 4.759 37.377 -22.901 1.00 59.33 225 ARG A CA 1
ATOM 1705 C C . ARG A 1 225 ? 3.416 36.666 -23.066 1.00 65.73 225 ARG A C 1
ATOM 1706 O O . ARG A 1 225 ? 2.387 37.159 -22.605 1.00 65.85 225 ARG A O 1
ATOM 1714 N N . LEU A 1 226 ? 3.444 35.487 -23.692 1.00 66.04 226 LEU A N 1
ATOM 1715 C CA . LEU A 1 226 ? 2.279 34.602 -23.750 1.00 57.79 226 LEU A CA 1
ATOM 1716 C C . LEU A 1 226 ? 2.704 33.156 -23.574 1.00 59.11 226 LEU A C 1
ATOM 1717 O O . LEU A 1 226 ? 3.704 32.726 -24.169 1.00 59.12 226 LEU A O 1
ATOM 1722 N N . ILE A 1 227 ? 1.961 32.433 -22.731 1.00 54.99 227 ILE A N 1
ATOM 1723 C CA . ILE A 1 227 ? 2.054 30.989 -22.622 1.00 52.04 227 ILE A CA 1
ATOM 1724 C C . ILE A 1 227 ? 0.868 30.422 -23.365 1.00 56.11 227 ILE A C 1
ATOM 1725 O O . ILE A 1 227 ? -0.282 30.742 -23.058 1.00 61.72 227 ILE A O 1
ATOM 1730 N N . SER A 1 228 ? 1.165 29.558 -24.321 1.00 57.20 228 SER A N 1
ATOM 1731 C CA . SER A 1 228 ? 0.180 28.820 -25.082 1.00 56.37 228 SER A CA 1
ATOM 1732 C C . SER A 1 228 ? 0.297 27.350 -24.640 1.00 58.06 228 SER A C 1
ATOM 1733 O O . SER A 1 228 ? 1.381 26.783 -24.705 1.00 56.75 228 SER A O 1
ATOM 1736 N N . PHE A 1 229 ? -0.801 26.751 -24.168 1.00 58.60 229 PHE A N 1
ATOM 1737 C CA . PHE A 1 229 ? -0.796 25.387 -23.617 1.00 54.95 229 PHE A CA 1
ATOM 1738 C C . PHE A 1 229 ? -2.076 24.624 -23.962 1.00 59.74 229 PHE A C 1
ATOM 1739 O O . PHE A 1 229 ? -3.178 25.186 -23.919 1.00 61.35 229 PHE A O 1
ATOM 1747 N N . THR A 1 230 ? -1.914 23.347 -24.306 1.00 60.22 230 THR A N 1
ATOM 1748 C CA . THR A 1 230 ? -3.015 22.387 -24.420 1.00 57.96 230 THR A CA 1
ATOM 1749 C C . THR A 1 230 ? -2.655 21.120 -23.616 1.00 57.62 230 THR A C 1
ATOM 1750 O O . THR A 1 230 ? -1.573 20.574 -23.802 1.00 69.17 230 THR A O 1
ATOM 1754 N N . GLY A 1 231 ? -3.561 20.672 -22.733 1.00 56.22 231 GLY A N 1
ATOM 1755 C CA . GLY A 1 231 ? -3.285 19.615 -21.745 1.00 53.82 231 GLY A CA 1
ATOM 1756 C C . GLY A 1 231 ? -4.292 19.536 -20.597 1.00 59.55 231 GLY A C 1
ATOM 1757 O O . GLY A 1 231 ? -5.445 19.974 -20.728 1.00 61.15 231 GLY A O 1
ATOM 1758 N N . SER A 1 232 ? -3.896 18.937 -19.476 1.00 60.63 232 SER A N 1
ATOM 1759 C CA . SER A 1 232 ? -4.866 18.699 -18.374 1.00 61.48 232 SER A CA 1
ATOM 1760 C C . SER A 1 232 ? -5.196 19.967 -17.607 1.00 58.14 232 SER A C 1
ATOM 1761 O O . SER A 1 232 ? -4.408 20.890 -17.561 1.00 56.37 232 SER A O 1
ATOM 1764 N N . THR A 1 233 ? -6.354 19.985 -16.969 1.00 68.68 233 THR A N 1
ATOM 1765 C CA . THR A 1 233 ? -6.757 21.094 -16.101 1.00 67.09 233 THR A CA 1
ATOM 1766 C C . THR A 1 233 ? -5.772 21.424 -14.954 1.00 65.62 233 THR A C 1
ATOM 1767 O O . THR A 1 233 ? -5.520 22.599 -14.672 1.00 71.78 233 THR A O 1
ATOM 1771 N N . ALA A 1 234 ? -5.185 20.400 -14.338 1.00 58.31 234 ALA A N 1
ATOM 1772 C CA . ALA A 1 234 ? -4.349 20.588 -13.149 1.00 55.81 234 ALA A CA 1
ATOM 1773 C C . ALA A 1 234 ? -3.052 21.310 -13.488 1.00 60.67 234 ALA A C 1
ATOM 1774 O O . ALA A 1 234 ? -2.604 22.182 -12.742 1.00 69.19 234 ALA A O 1
ATOM 1776 N N . VAL A 1 235 ? -2.459 20.947 -14.622 1.00 59.46 235 VAL A N 1
ATOM 1777 C CA . VAL A 1 235 ? -1.338 21.679 -15.201 1.00 57.34 235 VAL A CA 1
ATOM 1778 C C . VAL A 1 235 ? -1.798 23.110 -15.614 1.00 60.22 235 VAL A C 1
ATOM 1779 O O . VAL A 1 235 ? -1.123 24.114 -15.321 1.00 60.31 235 VAL A O 1
ATOM 1783 N N . GLY A 1 236 ? -2.968 23.208 -16.243 1.00 58.33 236 GLY A N 1
ATOM 1784 C CA . GLY A 1 236 ? -3.602 24.509 -16.495 1.00 56.25 236 GLY A CA 1
ATOM 1785 C C . GLY A 1 236 ? -3.627 25.419 -15.267 1.00 57.58 236 GLY A C 1
ATOM 1786 O O . GLY A 1 236 ? -3.180 26.564 -15.329 1.00 52.00 236 GLY A O 1
ATOM 1787 N N . ARG A 1 237 ? -4.129 24.918 -14.137 1.00 53.20 237 ARG A N 1
ATOM 1788 C CA . ARG A 1 237 ? -4.204 25.755 -12.949 1.00 51.55 237 ARG A CA 1
ATOM 1789 C C . ARG A 1 237 ? -2.806 26.202 -12.531 1.00 56.03 237 ARG A C 1
ATOM 1790 O O . ARG A 1 237 ? -2.603 27.343 -12.102 1.00 60.87 237 ARG A O 1
ATOM 1798 N N . HIS A 1 238 ? -1.843 25.296 -12.677 1.00 56.84 238 HIS A N 1
ATOM 1799 C CA . HIS A 1 238 ? -0.447 25.557 -12.344 1.00 58.39 238 HIS A CA 1
ATOM 1800 C C . HIS A 1 238 ? 0.116 26.638 -13.247 1.00 58.29 238 HIS A C 1
ATOM 1801 O O . HIS A 1 238 ? 0.836 27.531 -12.794 1.00 60.63 238 HIS A O 1
ATOM 1808 N N . ILE A 1 239 ? -0.209 26.586 -14.531 1.00 57.50 239 ILE A N 1
ATOM 1809 C CA . ILE A 1 239 ? 0.190 27.652 -15.440 1.00 55.54 239 ILE A CA 1
ATOM 1810 C C . ILE A 1 239 ? -0.525 28.965 -15.087 1.00 55.39 239 ILE A C 1
ATOM 1811 O O . ILE A 1 239 ? 0.098 30.023 -15.001 1.00 57.01 239 ILE A O 1
ATOM 1816 N N . GLY A 1 240 ? -1.829 28.884 -14.860 1.00 52.49 240 GLY A N 1
ATOM 1817 C CA . GLY A 1 240 ? -2.634 30.073 -14.558 1.00 61.44 240 GLY A CA 1
ATOM 1818 C C . GLY A 1 240 ? -2.125 30.857 -13.369 1.00 64.01 240 GLY A C 1
ATOM 1819 O O . GLY A 1 240 ? -2.151 32.087 -13.348 1.00 64.65 240 GLY A O 1
ATOM 1820 N N . GLU A 1 241 ? -1.638 30.137 -12.376 1.00 61.12 241 GLU A N 1
ATOM 1821 C CA . GLU A 1 241 ? -1.132 30.777 -11.184 1.00 64.28 241 GLU A CA 1
ATOM 1822 C C . GLU A 1 241 ? 0.204 31.465 -11.480 1.00 64.67 241 GLU A C 1
ATOM 1823 O O . GLU A 1 241 ? 0.415 32.626 -11.113 1.00 64.94 241 GLU A O 1
ATOM 1829 N N . ILE A 1 242 ? 1.089 30.768 -12.180 1.00 64.11 242 ILE A N 1
ATOM 1830 C CA . ILE A 1 242 ? 2.419 31.305 -12.455 1.00 63.30 242 ILE A CA 1
ATOM 1831 C C . ILE A 1 242 ? 2.322 32.470 -13.418 1.00 62.34 242 ILE A C 1
ATOM 1832 O O . ILE A 1 242 ? 2.950 33.500 -13.205 1.00 62.48 242 ILE A O 1
ATOM 1837 N N . ALA A 1 243 ? 1.532 32.299 -14.470 1.00 65.16 243 ALA A N 1
ATOM 1838 C CA . ALA A 1 243 ? 1.390 33.324 -15.492 1.00 62.90 243 ALA A CA 1
ATOM 1839 C C . ALA A 1 243 ? 0.548 34.488 -14.970 1.00 63.15 243 ALA A C 1
ATOM 1840 O O . ALA A 1 243 ? 0.831 35.649 -15.265 1.00 71.07 243 ALA A O 1
ATOM 1842 N N . GLY A 1 244 ? -0.463 34.178 -14.164 1.00 63.21 244 GLY A N 1
ATOM 1843 C CA . GLY A 1 244 ? -1.276 35.208 -13.516 1.00 56.66 244 GLY A CA 1
ATOM 1844 C C . GLY A 1 244 ? -0.439 36.117 -12.632 1.00 62.27 244 GLY A C 1
ATOM 1845 O O . GLY A 1 244 ? -0.578 37.335 -12.701 1.00 66.63 244 GLY A O 1
ATOM 1846 N N . ARG A 1 245 ? 0.418 35.515 -11.797 1.00 67.92 245 ARG A N 1
ATOM 1847 C CA A ARG A 1 245 ? 1.332 36.237 -10.903 0.50 66.64 245 ARG A CA 1
ATOM 1848 C CA B ARG A 1 245 ? 1.289 36.292 -10.904 0.50 67.18 245 ARG A CA 1
ATOM 1849 C C . ARG A 1 245 ? 2.271 37.159 -11.681 1.00 67.71 245 ARG A C 1
ATOM 1850 O O . ARG A 1 245 ? 2.609 38.252 -11.233 1.00 69.10 245 ARG A O 1
ATOM 1865 N N . ALA A 1 246 ? 2.700 36.687 -12.848 1.00 65.63 246 ALA A N 1
ATOM 1866 C CA . ALA A 1 246 ? 3.669 37.421 -13.674 1.00 65.01 246 ALA A CA 1
ATOM 1867 C C . ALA A 1 246 ? 3.001 38.269 -14.760 1.00 65.34 246 ALA A C 1
ATOM 1868 O O . ALA A 1 246 ? 3.683 38.929 -15.531 1.00 77.23 246 ALA A O 1
ATOM 1870 N N . PHE A 1 247 ? 1.671 38.247 -14.808 1.00 64.86 247 PHE A N 1
ATOM 1871 C CA . PHE A 1 247 ? 0.894 39.022 -15.783 1.00 71.37 247 PHE A CA 1
ATOM 1872 C C . PHE A 1 247 ? 1.273 38.696 -17.229 1.00 73.02 247 PHE A C 1
ATOM 1873 O O . PHE A 1 247 ? 1.343 39.582 -18.069 1.00 74.60 247 PHE A O 1
ATOM 1881 N N . LYS A 1 248 ? 1.545 37.436 -17.520 1.00 70.70 248 LYS A N 1
ATOM 1882 C CA . LYS A 1 248 ? 1.694 37.018 -18.905 1.00 64.68 248 LYS A CA 1
ATOM 1883 C C . LYS A 1 248 ? 0.304 36.652 -19.462 1.00 63.70 248 LYS A C 1
ATOM 1884 O O . LYS A 1 248 ? -0.572 36.216 -18.723 1.00 64.95 248 LYS A O 1
ATOM 1890 N N . ARG A 1 249 ? 0.093 36.821 -20.762 1.00 62.62 249 ARG A N 1
ATOM 1891 C CA . ARG A 1 249 ? -1.144 36.359 -21.382 1.00 60.27 249 ARG A CA 1
ATOM 1892 C C . ARG A 1 249 ? -1.136 34.824 -21.443 1.00 54.47 249 ARG A C 1
ATOM 1893 O O . ARG A 1 249 ? -0.098 34.209 -21.318 1.00 53.02 249 ARG A O 1
ATOM 1901 N N . MET A 1 250 ? -2.295 34.201 -21.605 1.00 56.18 250 MET A N 1
ATOM 1902 C CA . MET A 1 250 ? -2.346 32.767 -21.600 1.00 50.74 250 MET A CA 1
ATOM 1903 C C . MET A 1 250 ? -3.462 32.191 -22.470 1.00 58.03 250 MET A C 1
ATOM 1904 O O . MET A 1 250 ? -4.629 32.490 -22.292 1.00 68.97 250 MET A O 1
ATOM 1909 N N . ALA A 1 251 ? -3.072 31.393 -23.454 1.00 58.49 251 ALA A N 1
ATOM 1910 C CA . ALA A 1 251 ? -4.026 30.701 -24.312 1.00 57.77 251 ALA A CA 1
ATOM 1911 C C . ALA A 1 251 ? -4.020 29.245 -23.886 1.00 62.42 251 ALA A C 1
ATOM 1912 O O . ALA A 1 251 ? -3.230 28.436 -24.364 1.00 73.51 251 ALA A O 1
ATOM 1914 N N . LEU A 1 252 ? -4.895 28.933 -22.953 1.00 62.17 252 LEU A N 1
ATOM 1915 C CA . LEU A 1 252 ? -4.984 27.614 -22.392 1.00 59.56 252 LEU A CA 1
ATOM 1916 C C . LEU A 1 252 ? -6.123 26.830 -23.036 1.00 60.52 252 LEU A C 1
ATOM 1917 O O . LEU A 1 252 ? -7.209 27.356 -23.240 1.00 60.91 252 LEU A O 1
ATOM 1922 N N . GLU A 1 253 ? -5.864 25.576 -23.381 1.00 66.65 253 GLU A N 1
ATOM 1923 C CA . GLU A 1 253 ? -6.926 24.667 -23.832 1.00 69.67 253 GLU A CA 1
ATOM 1924 C C . GLU A 1 253 ? -6.895 23.404 -22.984 1.00 67.77 253 GLU A C 1
ATOM 1925 O O . GLU A 1 253 ? -5.877 22.696 -22.917 1.00 70.41 253 GLU A O 1
ATOM 1931 N N . LEU A 1 254 ? -8.001 23.125 -22.317 1.00 62.72 254 LEU A N 1
ATOM 1932 C CA . LEU A 1 254 ? -7.981 22.139 -21.233 1.00 70.26 254 LEU A CA 1
ATOM 1933 C C . LEU A 1 254 ? -9.079 21.096 -21.372 1.00 76.87 254 LEU A C 1
ATOM 1934 O O . LEU A 1 254 ? -10.192 21.400 -21.807 1.00 91.65 254 LEU A O 1
ATOM 1939 N N . GLY A 1 255 ? -8.773 19.866 -20.991 1.00 85.86 255 GLY A N 1
ATOM 1940 C CA . GLY A 1 255 ? -9.743 18.786 -21.124 1.00 108.48 255 GLY A CA 1
ATOM 1941 C C . GLY A 1 255 ? -10.962 19.123 -20.289 1.00 122.82 255 GLY A C 1
ATOM 1942 O O . GLY A 1 255 ? -10.835 19.310 -19.082 1.00 142.28 255 GLY A O 1
ATOM 1943 N N . GLY A 1 256 ? -12.144 19.204 -20.902 1.00 121.38 256 GLY A N 1
ATOM 1944 C CA . GLY A 1 256 ? -12.363 18.889 -22.311 1.00 123.95 256 GLY A CA 1
ATOM 1945 C C . GLY A 1 256 ? -13.500 17.894 -22.507 1.00 121.83 256 GLY A C 1
ATOM 1946 O O . GLY A 1 256 ? -13.372 16.948 -23.287 1.00 118.14 256 GLY A O 1
ATOM 1947 N N . ASN A 1 257 ? -14.611 18.123 -21.802 1.00 128.23 257 ASN A N 1
ATOM 1948 C CA . ASN A 1 257 ? -15.789 17.233 -21.814 1.00 122.52 257 ASN A CA 1
ATOM 1949 C C . ASN A 1 257 ? -16.881 17.712 -22.784 1.00 104.41 257 ASN A C 1
ATOM 1950 O O . ASN A 1 257 ? -17.909 18.240 -22.348 1.00 113.18 257 ASN A O 1
ATOM 1955 N N . ASN A 1 258 ? -16.661 17.518 -24.086 1.00 79.34 258 ASN A N 1
ATOM 1956 C CA . ASN A 1 258 ? -17.579 18.028 -25.116 1.00 77.87 258 ASN A CA 1
ATOM 1957 C C . ASN A 1 258 ? -18.858 17.218 -25.316 1.00 86.84 258 ASN A C 1
ATOM 1958 O O . ASN A 1 258 ? -18.813 16.023 -25.647 1.00 96.82 258 ASN A O 1
ATOM 1963 N N . PRO A 1 259 ? -20.008 17.871 -25.109 1.00 82.10 259 PRO A N 1
ATOM 1964 C CA . PRO A 1 259 ? -21.266 17.165 -25.254 1.00 78.04 259 PRO A CA 1
ATOM 1965 C C . PRO A 1 259 ? -21.716 17.138 -26.712 1.00 76.08 259 PRO A C 1
ATOM 1966 O O . PRO A 1 259 ? -21.511 18.093 -27.462 1.00 70.46 259 PRO A O 1
ATOM 1970 N N . PHE A 1 260 ? -22.328 16.026 -27.080 1.00 80.45 260 PHE A N 1
ATOM 1971 C CA . PHE A 1 260 ? -22.962 15.829 -28.356 1.00 76.93 260 PHE A CA 1
ATOM 1972 C C . PHE A 1 260 ? -24.420 15.644 -27.971 1.00 75.25 260 PHE A C 1
ATOM 1973 O O . PHE A 1 260 ? -24.774 14.653 -27.323 1.00 78.97 260 PHE A O 1
ATOM 1981 N N . ALA A 1 261 ? -25.260 16.620 -28.304 1.00 74.32 261 ALA A N 1
ATOM 1982 C CA . ALA A 1 261 ? -26.694 16.494 -28.017 1.00 73.42 261 ALA A CA 1
ATOM 1983 C C . ALA A 1 261 ? -27.489 16.193 -29.274 1.00 78.42 261 ALA A C 1
ATOM 1984 O O . ALA A 1 261 ? -27.318 16.856 -30.291 1.00 80.59 261 ALA A O 1
ATOM 1986 N N . VAL A 1 262 ? -28.368 15.197 -29.171 1.00 82.92 262 VAL A N 1
ATOM 1987 C CA . VAL A 1 262 ? -29.171 14.694 -30.282 1.00 86.83 262 VAL A CA 1
ATOM 1988 C C . VAL A 1 262 ? -30.645 14.813 -29.902 1.00 90.78 262 VAL A C 1
ATOM 1989 O O . VAL A 1 262 ? -31.190 13.986 -29.155 1.00 91.63 262 VAL A O 1
ATOM 1993 N N . LEU A 1 263 ? -31.283 15.855 -30.423 1.00 88.81 263 LEU A N 1
ATOM 1994 C CA . LEU A 1 263 ? -32.607 16.248 -29.970 1.00 84.05 263 LEU A CA 1
ATOM 1995 C C . LEU A 1 263 ? -33.700 15.444 -30.667 1.00 89.71 263 LEU A C 1
ATOM 1996 O O . LEU A 1 263 ? -33.434 14.756 -31.657 1.00 93.30 263 LEU A O 1
ATOM 2001 N N . SER A 1 264 ? -34.930 15.545 -30.153 1.00 87.66 264 SER A N 1
ATOM 2002 C CA . SER A 1 264 ? -36.056 14.743 -30.638 1.00 85.53 264 SER A CA 1
ATOM 2003 C C . SER A 1 264 ? -36.309 14.833 -32.153 1.00 86.24 264 SER A C 1
ATOM 2004 O O . SER A 1 264 ? -36.584 13.826 -32.796 1.00 86.16 264 SER A O 1
ATOM 2007 N N . ASP A 1 265 ? -36.200 16.024 -32.725 1.00 89.28 265 ASP A N 1
ATOM 2008 C CA . ASP A 1 265 ? -36.449 16.168 -34.160 1.00 96.45 265 ASP A CA 1
ATOM 2009 C C . ASP A 1 265 ? -35.247 15.813 -35.067 1.00 93.87 265 ASP A C 1
ATOM 2010 O O . ASP A 1 265 ? -35.397 15.715 -36.282 1.00 93.11 265 ASP A O 1
ATOM 2015 N N . ALA A 1 266 ? -34.071 15.603 -34.480 1.00 92.58 266 ALA A N 1
ATOM 2016 C CA . ALA A 1 266 ? -32.856 15.298 -35.259 1.00 96.14 266 ALA A CA 1
ATOM 2017 C C . ALA A 1 266 ? -33.009 14.199 -36.305 1.00 100.73 266 ALA A C 1
ATOM 2018 O O . ALA A 1 266 ? -33.801 13.265 -36.143 1.00 106.82 266 ALA A O 1
ATOM 2020 N N . ASP A 1 267 ? -32.237 14.315 -37.381 1.00 97.28 267 ASP A N 1
ATOM 2021 C CA . ASP A 1 267 ? -32.064 13.212 -38.305 1.00 93.81 267 ASP A CA 1
ATOM 2022 C C . ASP A 1 267 ? -31.098 12.261 -37.614 1.00 88.04 267 ASP A C 1
ATOM 2023 O O . ASP A 1 267 ? -29.936 12.611 -37.415 1.00 87.95 267 ASP A O 1
ATOM 2028 N N . VAL A 1 268 ? -31.577 11.079 -37.235 1.00 84.83 268 VAL A N 1
ATOM 2029 C CA . VAL A 1 268 ? -30.765 10.123 -36.480 1.00 86.77 268 VAL A CA 1
ATOM 2030 C C . VAL A 1 268 ? -29.554 9.657 -37.293 1.00 94.24 268 VAL A C 1
ATOM 2031 O O . VAL A 1 268 ? -28.405 9.713 -36.808 1.00 92.70 268 VAL A O 1
ATOM 2035 N N . ASP A 1 269 ? -29.813 9.243 -38.533 1.00 89.99 269 ASP A N 1
ATOM 2036 C CA . ASP A 1 269 ? -28.769 8.716 -39.409 1.00 95.86 269 ASP A CA 1
ATOM 2037 C C . ASP A 1 269 ? -27.582 9.674 -39.598 1.00 94.25 269 ASP A C 1
ATOM 2038 O O . ASP A 1 269 ? -26.421 9.269 -39.500 1.00 95.17 269 ASP A O 1
ATOM 2043 N N . ARG A 1 270 ? -27.881 10.941 -39.861 1.00 93.28 270 ARG A N 1
ATOM 2044 C CA . ARG A 1 270 ? -26.867 11.989 -39.878 1.00 94.92 270 ARG A CA 1
ATOM 2045 C C . ARG A 1 270 ? -26.106 12.019 -38.542 1.00 89.60 270 ARG A C 1
ATOM 2046 O O . ARG A 1 270 ? -24.872 12.074 -38.541 1.00 89.25 270 ARG A O 1
ATOM 2054 N N . ALA A 1 271 ? -26.848 11.933 -37.428 1.00 84.31 271 ALA A N 1
ATOM 2055 C CA . ALA A 1 271 ? -26.301 12.051 -36.057 1.00 80.56 271 ALA A CA 1
ATOM 2056 C C . ALA A 1 271 ? -25.426 10.870 -35.632 1.00 79.96 271 ALA A C 1
ATOM 2057 O O . ALA A 1 271 ? -24.368 11.063 -35.029 1.00 77.33 271 ALA A O 1
ATOM 2059 N N . VAL A 1 272 ? -25.866 9.655 -35.934 1.00 82.16 272 VAL A N 1
ATOM 2060 C CA . VAL A 1 272 ? -25.020 8.486 -35.725 1.00 82.56 272 VAL A CA 1
ATOM 2061 C C . VAL A 1 272 ? -23.711 8.658 -36.500 1.00 81.79 272 VAL A C 1
ATOM 2062 O O . VAL A 1 272 ? -22.630 8.575 -35.922 1.00 78.83 272 VAL A O 1
ATOM 2066 N N . ASP A 1 273 ? -23.829 8.933 -37.799 1.00 91.24 273 ASP A N 1
ATOM 2067 C CA . ASP A 1 273 ? -22.678 9.143 -38.686 1.00 100.78 273 ASP A CA 1
ATOM 2068 C C . ASP A 1 273 ? -21.715 10.202 -38.159 1.00 98.21 273 ASP A C 1
ATOM 2069 O O . ASP A 1 273 ? -20.524 9.931 -37.993 1.00 97.10 273 ASP A O 1
ATOM 2074 N N . ALA A 1 274 ? -22.236 11.398 -37.893 1.00 96.79 274 ALA A N 1
ATOM 2075 C CA . ALA A 1 274 ? -21.419 12.487 -37.371 1.00 92.09 274 ALA A CA 1
ATOM 2076 C C . ALA A 1 274 ? -20.776 12.150 -36.016 1.00 85.00 274 ALA A C 1
ATOM 2077 O O . ALA A 1 274 ? -19.694 12.643 -35.719 1.00 77.10 274 ALA A O 1
ATOM 2079 N N . ALA A 1 275 ? -21.431 11.308 -35.210 1.00 82.14 275 ALA A N 1
ATOM 2080 C CA . ALA A 1 275 ? -20.855 10.841 -33.940 1.00 73.67 275 ALA A CA 1
ATOM 2081 C C . ALA A 1 275 ? -19.722 9.822 -34.129 1.00 79.95 275 ALA A C 1
ATOM 2082 O O . ALA A 1 275 ? -18.816 9.739 -33.303 1.00 77.89 275 ALA A O 1
ATOM 2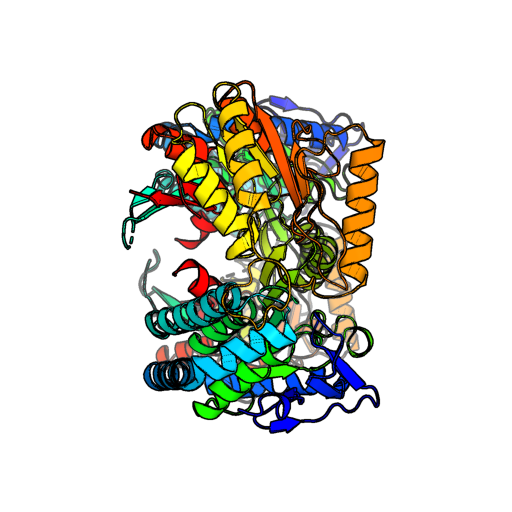084 N N . ILE A 1 276 ? -19.779 9.036 -35.201 1.00 86.58 276 ILE A N 1
ATOM 2085 C CA . ILE A 1 276 ? -18.692 8.105 -35.515 1.00 82.19 276 ILE A CA 1
ATOM 2086 C C . ILE A 1 276 ? -17.427 8.836 -35.989 1.00 83.96 276 ILE A C 1
ATOM 2087 O O . ILE A 1 276 ? -16.340 8.580 -35.469 1.00 82.98 276 ILE A O 1
ATOM 2092 N N . PHE A 1 277 ? -17.582 9.736 -36.968 1.00 85.53 277 PHE A N 1
ATOM 2093 C CA . PHE A 1 277 ? -16.481 10.526 -37.525 1.00 88.62 277 PHE A CA 1
ATOM 2094 C C . PHE A 1 277 ? -15.756 11.275 -36.411 1.00 86.23 277 PHE A C 1
ATOM 2095 O O . PHE A 1 277 ? -14.544 11.167 -36.289 1.00 86.09 277 PHE A O 1
ATOM 2103 N N . GLY A 1 278 ? -16.515 12.004 -35.592 1.00 90.53 278 GLY A N 1
ATOM 2104 C CA . GLY A 1 278 ? -15.985 12.750 -34.453 1.00 84.61 278 GLY A CA 1
ATOM 2105 C C . GLY A 1 278 ? -15.284 11.885 -33.421 1.00 88.90 278 GLY A C 1
ATOM 2106 O O . GLY A 1 278 ? -14.144 12.168 -33.040 1.00 94.77 278 GLY A O 1
ATOM 2107 N N . LYS A 1 279 ? -15.945 10.823 -32.974 1.00 80.63 279 LYS A N 1
ATOM 2108 C CA . LYS A 1 279 ? -15.386 9.980 -31.908 1.00 83.57 279 LYS A CA 1
ATOM 2109 C C . LYS A 1 279 ? -14.275 8.996 -32.322 1.00 83.31 279 LYS A C 1
ATOM 2110 O O . LYS A 1 279 ? -13.377 8.724 -31.534 1.00 91.91 279 LYS A O 1
ATOM 2116 N N . PHE A 1 280 ? -14.331 8.468 -33.541 1.00 83.18 280 PHE A N 1
ATOM 2117 C CA . PHE A 1 280 ? -13.431 7.389 -33.945 1.00 77.30 280 PHE A CA 1
ATOM 2118 C C . PHE A 1 280 ? -12.488 7.693 -35.102 1.00 85.83 280 PHE A C 1
ATOM 2119 O O . PHE A 1 280 ? -11.312 7.323 -35.037 1.00 93.58 280 PHE A O 1
ATOM 2127 N N . ILE A 1 281 ? -12.995 8.342 -36.153 1.00 85.01 281 ILE A N 1
ATOM 2128 C CA . ILE A 1 281 ? -12.184 8.650 -37.344 1.00 85.71 281 ILE A CA 1
ATOM 2129 C C . ILE A 1 281 ? -11.339 9.934 -37.185 1.00 98.96 281 ILE A C 1
ATOM 2130 O O . ILE A 1 281 ? -10.119 9.894 -37.362 1.00 96.13 281 ILE A O 1
ATOM 2135 N N . HIS A 1 282 ? -11.993 11.056 -36.854 1.00 101.75 282 HIS A N 1
ATOM 2136 C CA . HIS A 1 282 ? -11.336 12.351 -36.596 1.00 103.73 282 HIS A CA 1
ATOM 2137 C C . HIS A 1 282 ? -10.470 12.242 -35.373 1.00 107.10 282 HIS A C 1
ATOM 2138 O O . HIS A 1 282 ? -9.376 12.806 -35.340 1.00 120.32 282 HIS A O 1
ATOM 2145 N N . GLN A 1 283 ? -10.952 11.523 -34.354 1.00 93.83 283 GLN A N 1
ATOM 2146 C CA . GLN A 1 283 ? -10.116 11.107 -33.214 1.00 94.10 283 GLN A CA 1
ATOM 2147 C C . GLN A 1 283 ? -9.928 9.581 -33.173 1.00 91.78 283 GLN A C 1
ATOM 2148 O O . GLN A 1 283 ? -8.841 9.066 -32.868 1.00 86.71 283 GLN A O 1
ATOM 2154 N N . MET A 1 288 ? -12.382 19.007 -29.813 1.00 94.12 288 MET A N 1
ATOM 2155 C CA . MET A 1 288 ? -13.590 18.535 -30.494 1.00 114.77 288 MET A CA 1
ATOM 2156 C C . MET A 1 288 ? -13.967 17.112 -30.049 1.00 112.90 288 MET A C 1
ATOM 2157 O O . MET A 1 288 ? -14.827 16.459 -30.658 1.00 114.79 288 MET A O 1
ATOM 2162 N N . ILE A 1 289 ? -13.329 16.659 -28.968 1.00 107.21 289 ILE A N 1
ATOM 2163 C CA . ILE A 1 289 ? -13.451 15.287 -28.464 1.00 104.45 289 ILE A CA 1
ATOM 2164 C C . ILE A 1 289 ? -14.818 15.022 -27.840 1.00 97.44 289 ILE A C 1
ATOM 2165 O O . ILE A 1 289 ? -15.185 15.622 -26.827 1.00 86.14 289 ILE A O 1
ATOM 2170 N N . ILE A 1 290 ? -15.555 14.105 -28.455 1.00 92.53 290 ILE A N 1
ATOM 2171 C CA . ILE A 1 290 ? -16.871 13.737 -27.981 1.00 89.73 290 ILE A CA 1
ATOM 2172 C C . ILE A 1 290 ? -16.724 12.726 -26.863 1.00 92.79 290 ILE A C 1
ATOM 2173 O O . ILE A 1 290 ? -16.298 11.588 -27.086 1.00 91.30 290 ILE A O 1
ATOM 2178 N N . ASN A 1 291 ? -17.058 13.165 -25.654 1.00 101.67 291 ASN A N 1
ATOM 2179 C CA . ASN A 1 291 ? -16.861 12.351 -24.458 1.00 113.39 291 ASN A CA 1
ATOM 2180 C C . ASN A 1 291 ? -18.119 11.583 -24.130 1.00 104.01 291 ASN A C 1
ATOM 2181 O O . ASN A 1 291 ? -18.106 10.358 -23.965 1.00 104.69 291 ASN A O 1
ATOM 2186 N N . ARG A 1 292 ? -19.209 12.332 -24.056 1.00 93.99 292 ARG A N 1
ATOM 2187 C CA . ARG A 1 292 ? -20.504 11.778 -23.787 1.00 88.13 292 ARG A CA 1
ATOM 2188 C C . ARG A 1 292 ? -21.519 12.273 -24.822 1.00 82.80 292 ARG A C 1
ATOM 2189 O O . ARG A 1 292 ? -21.431 13.401 -25.338 1.00 68.36 292 ARG A O 1
ATOM 2197 N N . ILE A 1 293 ? -22.473 11.394 -25.118 1.00 78.71 293 ILE A N 1
ATOM 2198 C CA . ILE A 1 293 ? -23.433 11.599 -26.174 1.00 73.18 293 ILE A CA 1
ATOM 2199 C C . ILE A 1 293 ? -24.793 11.566 -25.500 1.00 76.60 293 ILE A C 1
ATOM 2200 O O . ILE A 1 293 ? -25.148 10.600 -24.820 1.00 73.41 293 ILE A O 1
ATOM 2205 N N . ILE A 1 294 ? -25.528 12.657 -25.675 1.00 76.18 294 ILE A N 1
ATOM 2206 C CA . ILE A 1 294 ? -26.798 12.850 -25.017 1.00 84.17 294 ILE A CA 1
ATOM 2207 C C . ILE A 1 294 ? -27.870 12.763 -26.090 1.00 84.90 294 ILE A C 1
ATOM 2208 O O . ILE A 1 294 ? -27.818 13.480 -27.091 1.00 85.12 294 ILE A O 1
ATOM 2213 N N . VAL A 1 295 ? -28.821 11.859 -25.887 1.00 77.98 295 VAL A N 1
ATOM 2214 C CA . VAL A 1 295 ? -29.822 11.574 -26.887 1.00 78.86 295 VAL A CA 1
ATOM 2215 C C . VAL A 1 295 ? -31.216 11.558 -26.261 1.00 86.09 295 VAL A C 1
ATOM 2216 O O . VAL A 1 295 ? -31.467 10.803 -25.308 1.00 90.92 295 VAL A O 1
ATOM 2220 N N . HIS A 1 296 ? -32.098 12.400 -26.809 1.00 79.60 296 HIS A N 1
ATOM 2221 C CA . HIS A 1 296 ? -33.527 12.464 -26.442 1.00 85.17 296 HIS A CA 1
ATOM 2222 C C . HIS A 1 296 ? -34.176 11.111 -26.456 1.00 90.57 296 HIS A C 1
ATOM 2223 O O . HIS A 1 296 ? -33.781 10.239 -27.246 1.00 95.36 296 HIS A O 1
ATOM 2230 N N . GLN A 1 297 ? -35.193 10.944 -25.604 1.00 85.66 297 GLN A N 1
ATOM 2231 C CA . GLN A 1 297 ? -35.858 9.646 -25.383 1.00 87.31 297 GLN A CA 1
ATOM 2232 C C . GLN A 1 297 ? -36.510 8.959 -26.601 1.00 89.26 297 GLN A C 1
ATOM 2233 O O . GLN A 1 297 ? -36.284 7.769 -26.817 1.00 88.81 297 GLN A O 1
ATOM 2239 N N . ASP A 1 298 ? -37.308 9.691 -27.385 1.00 95.05 298 ASP A N 1
ATOM 2240 C CA . ASP A 1 298 ? -38.095 9.079 -28.479 1.00 100.67 298 ASP A CA 1
ATOM 2241 C C . ASP A 1 298 ? -37.227 8.569 -29.641 1.00 99.29 298 ASP A C 1
ATOM 2242 O O . ASP A 1 298 ? -37.742 7.950 -30.569 1.00 107.60 298 ASP A O 1
ATOM 2247 N N . VAL A 1 299 ? -35.925 8.840 -29.594 1.00 89.96 299 VAL A N 1
ATOM 2248 C CA . VAL A 1 299 ? -35.028 8.509 -30.704 1.00 90.46 299 VAL A CA 1
ATOM 2249 C C . VAL A 1 299 ? -33.775 7.785 -30.186 1.00 85.92 299 VAL A C 1
ATOM 2250 O O . VAL A 1 299 ? -32.920 7.329 -30.957 1.00 79.37 299 VAL A O 1
ATOM 2254 N N . TYR A 1 300 ? -33.725 7.656 -28.862 1.00 87.08 300 TYR A N 1
ATOM 2255 C CA . TYR A 1 300 ? -32.681 6.950 -28.126 1.00 84.33 300 TYR A CA 1
ATOM 2256 C C . TYR A 1 300 ? -32.386 5.549 -28.645 1.00 86.42 300 TYR A C 1
ATOM 2257 O O . TYR A 1 300 ? -31.263 5.263 -29.074 1.00 88.39 300 TYR A O 1
ATOM 2266 N N . ASP A 1 301 ? -33.395 4.679 -28.604 1.00 92.28 301 ASP A N 1
ATOM 2267 C CA . ASP A 1 301 ? -33.214 3.267 -28.941 1.00 96.41 301 ASP A CA 1
ATOM 2268 C C . ASP A 1 301 ? -32.773 3.073 -30.392 1.00 96.62 301 ASP A C 1
ATOM 2269 O O . ASP A 1 301 ? -31.936 2.210 -30.676 1.00 98.30 301 ASP A O 1
ATOM 2274 N N . GLU A 1 302 ? -33.307 3.902 -31.289 1.00 94.32 302 GLU A N 1
ATOM 2275 C CA . GLU A 1 302 ? -32.874 3.932 -32.689 1.00 92.88 302 GLU A CA 1
ATOM 2276 C C . GLU A 1 302 ? -31.405 4.340 -32.839 1.00 97.06 302 GLU A C 1
ATOM 2277 O O . GLU A 1 302 ? -30.665 3.721 -33.616 1.00 101.54 302 GLU A O 1
ATOM 2283 N N . PHE A 1 303 ? -30.991 5.377 -32.104 1.00 93.53 303 PHE A N 1
ATOM 2284 C CA . PHE A 1 303 ? -29.605 5.846 -32.147 1.00 90.78 303 PHE A CA 1
ATOM 2285 C C . PHE A 1 303 ? -28.636 4.785 -31.630 1.00 91.22 303 PHE A C 1
ATOM 2286 O O . PHE A 1 303 ? -27.573 4.590 -32.232 1.00 89.33 303 PHE A O 1
ATOM 2294 N N . VAL A 1 304 ? -28.989 4.125 -30.519 1.00 86.45 304 VAL A N 1
ATOM 2295 C CA . VAL A 1 304 ? -28.092 3.139 -29.908 1.00 82.82 304 VAL A CA 1
ATOM 2296 C C . VAL A 1 304 ? -27.817 2.011 -30.878 1.00 83.80 304 VAL A C 1
ATOM 2297 O O . VAL A 1 304 ? -26.665 1.764 -31.215 1.00 81.87 304 VAL A O 1
ATOM 2301 N N . GLU A 1 305 ? -28.879 1.353 -31.338 1.00 94.14 305 GLU A N 1
ATOM 2302 C CA . GLU A 1 305 ? -28.765 0.241 -32.282 1.00 104.74 305 GLU A CA 1
ATOM 2303 C C . GLU A 1 305 ? -27.855 0.579 -33.459 1.00 102.77 305 GLU A C 1
ATOM 2304 O O . GLU A 1 305 ? -26.911 -0.159 -33.753 1.00 105.20 305 GLU A O 1
ATOM 2310 N N . LYS A 1 306 ? -28.136 1.707 -34.109 1.00 100.05 306 LYS A N 1
ATOM 2311 C CA . LYS A 1 306 ? -27.360 2.166 -35.259 1.00 101.44 306 LYS A CA 1
ATOM 2312 C C . LYS A 1 306 ? -25.909 2.489 -34.912 1.00 100.50 306 LYS A C 1
ATOM 2313 O O . LYS A 1 306 ? -24.993 2.081 -35.636 1.00 105.73 306 LYS A O 1
ATOM 2319 N N . PHE A 1 307 ? -25.713 3.220 -33.811 1.00 92.08 307 PHE A N 1
ATOM 2320 C CA . PHE A 1 307 ? -24.376 3.618 -33.359 1.00 84.34 307 PHE A CA 1
ATOM 2321 C C . PHE A 1 307 ? -23.571 2.403 -32.931 1.00 79.79 307 PHE A C 1
ATOM 2322 O O . PHE A 1 307 ? -22.401 2.322 -33.258 1.00 72.85 307 PHE A O 1
ATOM 2330 N N . THR A 1 308 ? -24.206 1.470 -32.213 1.00 86.39 308 THR A N 1
ATOM 2331 C CA . THR A 1 308 ? -23.556 0.221 -31.788 1.00 96.34 308 THR A CA 1
ATOM 2332 C C . THR A 1 308 ? -23.166 -0.662 -32.970 1.00 95.87 308 THR A C 1
ATOM 2333 O O . THR A 1 308 ? -22.008 -1.086 -33.077 1.00 99.07 308 THR A O 1
ATOM 2337 N N . ALA A 1 309 ? -24.123 -0.937 -33.854 1.00 89.59 309 ALA A N 1
ATOM 2338 C CA . ALA A 1 309 ? -23.835 -1.769 -35.019 1.00 93.21 309 ALA A CA 1
ATOM 2339 C C . ALA A 1 309 ? -22.648 -1.198 -35.801 1.00 101.80 309 ALA A C 1
ATOM 2340 O O . ALA A 1 309 ? -21.737 -1.943 -36.174 1.00 102.56 309 ALA A O 1
ATOM 2342 N N . ARG A 1 310 ? -22.652 0.121 -36.012 1.00 98.99 310 ARG A N 1
ATOM 2343 C CA . ARG A 1 310 ? -21.667 0.781 -36.874 1.00 103.03 310 ARG A CA 1
ATOM 2344 C C . ARG A 1 310 ? -20.260 0.753 -36.259 1.00 96.41 310 ARG A C 1
ATOM 2345 O O . ARG A 1 310 ? -19.269 0.526 -36.962 1.00 91.55 310 ARG A O 1
ATOM 2353 N N . VAL A 1 311 ? -20.204 0.956 -34.943 1.00 95.48 311 VAL A N 1
ATOM 2354 C CA . VAL A 1 311 ? -18.957 0.951 -34.163 1.00 92.96 311 VAL A CA 1
ATOM 2355 C C . VAL A 1 311 ? -18.299 -0.426 -34.198 1.00 88.93 311 VAL A C 1
ATOM 2356 O O . VAL A 1 311 ? -17.073 -0.538 -34.308 1.00 82.83 311 VAL A O 1
ATOM 2360 N N . LYS A 1 312 ? -19.135 -1.463 -34.132 1.00 93.10 312 LYS A N 1
ATOM 2361 C CA . LYS A 1 312 ? -18.689 -2.864 -34.152 1.00 99.51 312 LYS A CA 1
ATOM 2362 C C . LYS A 1 312 ? -17.916 -3.259 -35.423 1.00 94.72 312 LYS A C 1
ATOM 2363 O O . LYS A 1 312 ? -17.145 -4.219 -35.405 1.00 90.78 312 LYS A O 1
ATOM 2369 N N . GLN A 1 313 ? -18.135 -2.517 -36.511 1.00 92.47 313 GLN A N 1
ATOM 2370 C CA . GLN A 1 313 ? -17.531 -2.806 -37.811 1.00 93.16 313 GLN A CA 1
ATOM 2371 C C . GLN A 1 313 ? -16.127 -2.258 -37.930 1.00 93.88 313 GLN A C 1
ATOM 2372 O O . GLN A 1 313 ? -15.269 -2.873 -38.579 1.00 92.99 313 GLN A O 1
ATOM 2378 N N . LEU A 1 314 ? -15.908 -1.102 -37.302 1.00 92.51 314 LEU A N 1
ATOM 2379 C CA . LEU A 1 314 ? -14.696 -0.309 -37.505 1.00 88.72 314 LEU A CA 1
ATOM 2380 C C . LEU A 1 314 ? -13.422 -1.154 -37.472 1.00 87.01 314 LEU A C 1
ATOM 2381 O O . LEU A 1 314 ? -13.230 -1.950 -36.551 1.00 86.74 314 LEU A O 1
ATOM 2386 N N . PRO A 1 315 ? -12.576 -1.019 -38.514 1.00 88.10 315 PRO A N 1
ATOM 2387 C CA . PRO A 1 315 ? -11.255 -1.671 -38.583 1.00 87.99 315 PRO A CA 1
ATOM 2388 C C . PRO A 1 315 ? -10.279 -1.224 -37.498 1.00 86.31 315 PRO A C 1
ATOM 2389 O O . PRO A 1 315 ? -10.067 -0.029 -37.298 1.00 94.15 315 PRO A O 1
ATOM 2393 N N . TYR A 1 316 ? -9.692 -2.186 -36.800 1.00 84.69 316 TYR A N 1
ATOM 2394 C CA . TYR A 1 316 ? -8.685 -1.872 -35.798 1.00 85.47 316 TYR A CA 1
ATOM 2395 C C . TYR A 1 316 ? -7.341 -2.537 -36.123 1.00 82.42 316 TYR A C 1
ATOM 2396 O O . TYR A 1 316 ? -7.304 -3.582 -36.763 1.00 80.32 316 TYR A O 1
ATOM 2405 N N . GLY A 1 317 ? -6.238 -1.923 -35.701 1.00 82.93 317 GLY A N 1
ATOM 2406 C CA . GLY A 1 317 ? -4.928 -2.548 -35.872 1.00 80.02 317 GLY A CA 1
ATOM 2407 C C . GLY A 1 317 ? -3.789 -1.606 -36.207 1.00 79.11 317 GLY A C 1
ATOM 2408 O O . GLY A 1 317 ? -3.567 -0.607 -35.522 1.00 72.95 317 GLY A O 1
ATOM 2409 N N . ASP A 1 318 ? -3.039 -1.949 -37.251 1.00 85.07 318 ASP A N 1
ATOM 2410 C CA . ASP A 1 318 ? -1.886 -1.160 -37.657 1.00 84.30 318 ASP A CA 1
ATOM 2411 C C . ASP A 1 318 ? -2.359 0.131 -38.287 1.00 81.61 318 ASP A C 1
ATOM 2412 O O . ASP A 1 318 ? -3.090 0.129 -39.267 1.00 85.75 318 ASP A O 1
ATOM 2417 N N . GLN A 1 319 ? -1.921 1.231 -37.706 1.00 77.95 319 GLN A N 1
ATOM 2418 C CA . GLN A 1 319 ? -2.402 2.566 -38.045 1.00 82.08 319 GLN A CA 1
ATOM 2419 C C . GLN A 1 319 ? -1.743 3.112 -39.318 1.00 89.23 319 GLN A C 1
ATOM 2420 O O . GLN A 1 319 ? -2.257 4.034 -39.966 1.00 89.98 319 GLN A O 1
ATOM 2426 N N . THR A 1 320 ? -0.600 2.537 -39.671 1.00 88.16 320 THR A N 1
ATOM 2427 C CA . THR A 1 320 ? 0.058 2.871 -40.921 1.00 88.63 320 THR A CA 1
ATOM 2428 C C . THR A 1 320 ? -0.687 2.280 -42.121 1.00 86.99 320 THR A C 1
ATOM 2429 O O . THR A 1 320 ? -0.426 2.663 -43.252 1.00 87.95 320 THR A O 1
ATOM 2433 N N . ASP A 1 321 ? -1.619 1.365 -41.863 1.00 84.63 321 ASP A N 1
ATOM 2434 C CA . ASP A 1 321 ? -2.519 0.826 -42.885 1.00 88.27 321 ASP A CA 1
ATOM 2435 C C . ASP A 1 321 ? -3.617 1.858 -43.185 1.00 94.28 321 ASP A C 1
ATOM 2436 O O . ASP A 1 321 ? -4.325 2.285 -42.267 1.00 99.98 321 ASP A O 1
ATOM 2441 N N . PRO A 1 322 ? -3.768 2.261 -44.473 1.00 100.18 322 PRO A N 1
ATOM 2442 C CA . PRO A 1 322 ? -4.699 3.349 -44.859 1.00 98.98 322 PRO A CA 1
ATOM 2443 C C . PRO A 1 322 ? -6.204 3.049 -44.680 1.00 106.42 322 PRO A C 1
ATOM 2444 O O . PRO A 1 322 ? -7.035 3.924 -44.952 1.00 111.99 322 PRO A O 1
ATOM 2448 N N . LYS A 1 323 ? -6.550 1.841 -44.233 1.00 98.06 323 LYS A N 1
ATOM 2449 C CA . LYS A 1 323 ? -7.947 1.505 -43.946 1.00 102.63 323 LYS A CA 1
ATOM 2450 C C . LYS A 1 323 ? -8.207 1.139 -42.473 1.00 101.62 323 LYS A C 1
ATOM 2451 O O . LYS A 1 323 ? -9.239 0.542 -42.150 1.00 106.18 323 LYS A O 1
ATOM 2457 N N . THR A 1 324 ? -7.278 1.499 -41.587 1.00 87.37 324 THR A N 1
ATOM 2458 C CA . THR A 1 324 ? -7.473 1.292 -40.154 1.00 82.50 324 THR A CA 1
ATOM 2459 C C . THR A 1 324 ? -8.100 2.521 -39.520 1.00 81.66 324 THR A C 1
ATOM 2460 O O . THR A 1 324 ? -7.764 3.660 -39.849 1.00 78.97 324 THR A O 1
ATOM 2464 N N . VAL A 1 325 ? -9.020 2.283 -38.601 1.00 84.00 325 VAL A N 1
ATOM 2465 C CA . VAL A 1 325 ? -9.797 3.364 -38.037 1.00 83.94 325 VAL A CA 1
ATOM 2466 C C . VAL A 1 325 ? -9.369 3.533 -36.591 1.00 78.48 325 VAL A C 1
ATOM 2467 O O . VAL A 1 325 ? -9.118 4.655 -36.131 1.00 76.12 325 VAL A O 1
ATOM 2471 N N . VAL A 1 326 ? -9.239 2.406 -35.901 1.00 71.88 326 VAL A N 1
ATOM 2472 C CA . VAL A 1 326 ? -8.842 2.413 -34.515 1.00 70.09 326 VAL A CA 1
ATOM 2473 C C . VAL A 1 326 ? -7.431 1.841 -34.416 1.00 77.61 326 VAL A C 1
ATOM 2474 O O . VAL A 1 326 ? -7.218 0.633 -34.603 1.00 82.35 326 VAL A O 1
ATOM 2478 N N . GLY A 1 327 ? -6.466 2.733 -34.170 1.00 65.66 327 GLY A N 1
ATOM 2479 C CA . GLY A 1 327 ? -5.093 2.332 -33.949 1.00 61.48 327 GLY A CA 1
ATOM 2480 C C . GLY A 1 327 ? -4.777 2.329 -32.461 1.00 66.53 327 GLY A C 1
ATOM 2481 O O . GLY A 1 327 ? -5.680 2.359 -31.615 1.00 63.07 327 GLY A O 1
ATOM 2482 N N . PRO A 1 328 ? -3.481 2.325 -32.129 1.00 71.20 328 PRO A N 1
ATOM 2483 C CA . PRO A 1 328 ? -3.058 2.103 -30.763 1.00 67.48 328 PRO A CA 1
ATOM 2484 C C . PRO A 1 328 ? -3.246 3.335 -29.941 1.00 66.56 328 PRO A C 1
ATOM 2485 O O . PRO A 1 328 ? -3.346 4.421 -30.501 1.00 72.92 328 PRO A O 1
ATOM 2489 N N . LEU A 1 329 ? -3.318 3.184 -28.623 1.00 67.06 329 LEU A N 1
ATOM 2490 C CA . LEU A 1 329 ? -3.261 4.375 -27.767 1.00 68.26 329 LEU A CA 1
ATOM 2491 C C . LEU A 1 329 ? -1.801 4.827 -27.636 1.00 71.10 329 LEU A C 1
ATOM 2492 O O . LEU A 1 329 ? -0.881 4.020 -27.803 1.00 73.06 329 LEU A O 1
ATOM 2497 N N . ILE A 1 330 ? -1.602 6.108 -27.336 1.00 69.57 330 ILE A N 1
ATOM 2498 C CA . ILE A 1 330 ? -0.284 6.731 -27.336 1.00 69.99 330 ILE A CA 1
ATOM 2499 C C . ILE A 1 330 ? 0.804 5.970 -26.543 1.00 72.66 330 ILE A C 1
ATOM 2500 O O . ILE A 1 330 ? 1.941 5.890 -26.980 1.00 72.30 330 ILE A O 1
ATOM 2505 N N . ASN A 1 331 ? 0.441 5.409 -25.395 1.00 75.96 331 ASN A N 1
ATOM 2506 C CA . ASN A 1 331 ? 1.360 4.624 -24.580 1.00 73.85 331 ASN A CA 1
ATOM 2507 C C . ASN A 1 331 ? 0.613 3.676 -23.619 1.00 80.03 331 ASN A C 1
ATOM 2508 O O . ASN A 1 331 ? -0.615 3.659 -23.572 1.00 88.32 331 ASN A O 1
ATOM 2513 N N . GLU A 1 332 ? 1.371 2.932 -22.823 1.00 78.50 332 GLU A N 1
ATOM 2514 C CA . GLU A 1 332 ? 0.833 1.947 -21.882 1.00 83.50 332 GLU A CA 1
ATOM 2515 C C . GLU A 1 332 ? 0.089 2.564 -20.696 1.00 83.22 332 GLU A C 1
ATOM 2516 O O . GLU A 1 332 ? -0.870 1.970 -20.203 1.00 80.91 332 GLU A O 1
ATOM 2522 N N . ARG A 1 333 ? 0.534 3.733 -20.229 1.00 74.93 333 ARG A N 1
ATOM 2523 C CA . ARG A 1 333 ? -0.146 4.395 -19.123 1.00 77.83 333 ARG A CA 1
ATOM 2524 C C . ARG A 1 333 ? -1.579 4.789 -19.502 1.00 84.78 333 ARG A C 1
ATOM 2525 O O . ARG A 1 333 ? -2.463 4.792 -18.643 1.00 83.98 333 ARG A O 1
ATOM 2533 N N . GLN A 1 334 ? -1.799 5.102 -20.783 1.00 82.55 334 GLN A N 1
ATOM 2534 C CA . GLN A 1 334 ? -3.137 5.447 -21.289 1.00 76.63 334 GLN A CA 1
ATOM 2535 C C . GLN A 1 334 ? -4.065 4.248 -21.286 1.00 74.38 334 GLN A C 1
ATOM 2536 O O . GLN A 1 334 ? -5.241 4.389 -20.951 1.00 70.55 334 GLN A O 1
ATOM 2542 N N . ILE A 1 335 ? -3.543 3.078 -21.665 1.00 69.14 335 ILE A N 1
ATOM 2543 C CA . ILE A 1 335 ? -4.346 1.870 -21.656 1.00 73.71 335 ILE A CA 1
ATOM 2544 C C . ILE A 1 335 ? -4.788 1.502 -20.233 1.00 76.46 335 ILE A C 1
ATOM 2545 O O . ILE A 1 335 ? -5.970 1.312 -19.996 1.00 79.43 335 ILE A O 1
ATOM 2550 N N . GLU A 1 336 ? -3.848 1.430 -19.295 1.00 86.42 336 GLU A N 1
ATOM 2551 C CA . GLU A 1 336 ? -4.167 1.092 -17.899 1.00 88.48 336 GLU A CA 1
ATOM 2552 C C . GLU A 1 336 ? -5.217 2.074 -17.362 1.00 86.97 336 GLU A C 1
ATOM 2553 O O . GLU A 1 336 ? -6.166 1.675 -16.685 1.00 87.86 336 GLU A O 1
ATOM 2559 N N . LYS A 1 337 ? -5.050 3.352 -17.701 1.00 85.61 337 LYS A N 1
ATOM 2560 C CA . LYS A 1 337 ? -5.987 4.399 -17.309 1.00 76.48 337 LYS A CA 1
ATOM 2561 C C . LYS A 1 337 ? -7.364 4.186 -17.902 1.00 77.15 337 LYS A C 1
ATOM 2562 O O . LYS A 1 337 ? -8.371 4.414 -17.240 1.00 87.50 337 LYS A O 1
ATOM 2568 N N . ALA A 1 338 ? -7.406 3.742 -19.149 1.00 74.08 338 ALA A N 1
ATOM 2569 C CA . ALA A 1 338 ? -8.667 3.485 -19.824 1.00 72.49 338 ALA A CA 1
ATOM 2570 C C . ALA A 1 338 ? -9.364 2.289 -19.194 1.00 78.69 338 ALA A C 1
ATOM 2571 O O . ALA A 1 338 ? -10.533 2.364 -18.819 1.00 80.54 338 ALA A O 1
ATOM 2573 N N . LEU A 1 339 ? -8.628 1.189 -19.079 1.00 77.96 339 LEU A N 1
ATOM 2574 C CA . LEU A 1 339 ? -9.158 -0.035 -18.536 1.00 75.65 339 LEU A CA 1
ATOM 2575 C C . LEU A 1 339 ? -9.663 0.116 -17.105 1.00 77.31 339 LEU A C 1
ATOM 2576 O O . LEU A 1 339 ? -10.726 -0.402 -16.780 1.00 78.97 339 LEU A O 1
ATOM 2581 N N . GLU A 1 340 ? -8.921 0.835 -16.264 1.00 79.78 340 GLU A N 1
ATOM 2582 C CA . GLU A 1 340 ? -9.349 1.044 -14.877 1.00 94.13 340 GLU A CA 1
ATOM 2583 C C . GLU A 1 340 ? -10.670 1.831 -14.830 1.00 95.56 340 GLU A C 1
ATOM 2584 O O . GLU A 1 340 ? -11.526 1.552 -13.991 1.00 105.47 340 GLU A O 1
ATOM 2590 N N . ILE A 1 341 ? -10.823 2.792 -15.742 1.00 88.01 341 ILE A N 1
ATOM 2591 C CA . ILE A 1 341 ? -12.072 3.548 -15.909 1.00 88.99 341 ILE A CA 1
ATOM 2592 C C . ILE A 1 341 ? -13.224 2.633 -16.333 1.00 86.76 341 ILE A C 1
ATOM 2593 O O . ILE A 1 341 ? -14.364 2.795 -15.899 1.00 82.44 341 ILE A O 1
ATOM 2598 N N . ILE A 1 342 ? -12.908 1.666 -17.185 1.00 87.96 342 ILE A N 1
ATOM 2599 C CA . ILE A 1 342 ? -13.905 0.750 -17.702 1.00 87.69 342 ILE A CA 1
ATOM 2600 C C . ILE A 1 342 ? -14.363 -0.179 -16.581 1.00 100.00 342 ILE A C 1
ATOM 2601 O O . ILE A 1 342 ? -15.545 -0.531 -16.505 1.00 110.48 342 ILE A O 1
ATOM 2606 N N . GLU A 1 343 ? -13.426 -0.554 -15.710 1.00 100.15 343 GLU A N 1
ATOM 2607 C CA . GLU A 1 343 ? -13.738 -1.367 -14.535 1.00 104.88 343 GLU A CA 1
ATOM 2608 C C . GLU A 1 343 ? -14.645 -0.598 -13.573 1.00 103.20 343 GLU A C 1
ATOM 2609 O O . GLU A 1 343 ? -15.613 -1.154 -13.024 1.00 92.46 343 GLU A O 1
ATOM 2615 N N . GLN A 1 344 ? -14.331 0.687 -13.408 1.00 97.24 344 GLN A N 1
ATOM 2616 C CA . GLN A 1 344 ? -15.119 1.598 -12.601 1.00 97.60 344 GLN A CA 1
ATOM 2617 C C . GLN A 1 344 ? -16.602 1.580 -13.001 1.00 102.56 344 GLN A C 1
ATOM 2618 O O . GLN A 1 344 ? -17.466 1.420 -12.142 1.00 105.12 344 GLN A O 1
ATOM 2624 N N . ALA A 1 345 ? -16.883 1.715 -14.301 1.00 100.56 345 ALA A N 1
ATOM 2625 C CA . ALA A 1 345 ? -18.261 1.767 -14.815 1.00 94.19 345 ALA A CA 1
ATOM 2626 C C . ALA A 1 345 ? -18.957 0.433 -14.724 1.00 96.36 345 ALA A C 1
ATOM 2627 O O . ALA A 1 345 ? -20.179 0.372 -14.581 1.00 99.65 345 ALA A O 1
ATOM 2629 N N . LYS A 1 346 ? -18.172 -0.631 -14.834 1.00 98.02 346 LYS A N 1
ATOM 2630 C CA . LYS A 1 346 ? -18.691 -1.976 -14.719 1.00 103.13 346 LYS A CA 1
ATOM 2631 C C . LYS A 1 346 ? -19.188 -2.254 -13.305 1.00 109.24 346 LYS A C 1
ATOM 2632 O O . LYS A 1 346 ? -20.357 -2.585 -13.132 1.00 112.11 346 LYS A O 1
ATOM 2638 N N . THR A 1 347 ? -18.320 -2.084 -12.302 1.00 114.64 347 THR A N 1
ATOM 2639 C CA . THR A 1 347 ? -18.712 -2.251 -10.888 1.00 114.54 347 THR A CA 1
ATOM 2640 C C . THR A 1 347 ? -19.847 -1.295 -10.505 1.00 109.76 347 THR A C 1
ATOM 2641 O O . THR A 1 347 ? -20.675 -1.621 -9.650 1.00 109.65 347 THR A O 1
ATOM 2645 N N . ASP A 1 348 ? -19.870 -0.130 -11.158 1.00 103.04 348 ASP A N 1
ATOM 2646 C CA . ASP A 1 348 ? -20.893 0.909 -10.966 1.00 100.05 348 ASP A CA 1
ATOM 2647 C C . ASP A 1 348 ? -22.292 0.563 -11.476 1.00 95.59 348 ASP A C 1
ATOM 2648 O O . ASP A 1 348 ? -23.244 1.289 -11.185 1.00 94.29 348 ASP A O 1
ATOM 2653 N N . GLY A 1 349 ? -22.403 -0.511 -12.260 1.00 96.04 349 GLY A N 1
ATOM 2654 C CA . GLY A 1 349 ? -23.687 -0.962 -12.798 1.00 93.52 349 GLY A CA 1
ATOM 2655 C C . GLY A 1 349 ? -23.973 -0.662 -14.262 1.00 98.04 349 GLY A C 1
ATOM 2656 O O . GLY A 1 349 ? -24.793 -1.345 -14.881 1.00 105.85 349 GLY A O 1
ATOM 2657 N N . ILE A 1 350 ? -23.308 0.350 -14.822 1.00 98.40 350 ILE A N 1
ATOM 2658 C CA . ILE A 1 350 ? -23.616 0.841 -16.174 1.00 96.00 350 ILE A CA 1
ATOM 2659 C C . ILE A 1 350 ? -23.518 -0.251 -17.236 1.00 92.19 350 ILE A C 1
ATOM 2660 O O . ILE A 1 350 ? -22.531 -0.967 -17.296 1.00 90.86 350 ILE A O 1
ATOM 2665 N N . GLU A 1 351 ? -24.559 -0.382 -18.056 1.00 93.56 351 GLU A N 1
ATOM 2666 C CA . GLU A 1 351 ? -24.568 -1.358 -19.142 1.00 91.54 351 GLU A CA 1
ATOM 2667 C C . GLU A 1 351 ? -23.447 -1.092 -20.146 1.00 86.97 351 GLU A C 1
ATOM 2668 O O . GLU A 1 351 ? -23.003 0.038 -20.326 1.00 90.00 351 GLU A O 1
ATOM 2674 N N . LEU A 1 352 ? -22.992 -2.154 -20.787 1.00 87.89 352 LEU A N 1
ATOM 2675 C CA . LEU A 1 352 ? -22.012 -2.053 -21.839 1.00 91.66 352 LEU A CA 1
ATOM 2676 C C . LEU A 1 352 ? -22.632 -2.712 -23.055 1.00 94.59 352 LEU A C 1
ATOM 2677 O O . LEU A 1 352 ? -22.669 -3.937 -23.151 1.00 90.85 352 LEU A O 1
ATOM 2682 N N . ALA A 1 353 ? -23.151 -1.889 -23.962 1.00 97.36 353 ALA A N 1
ATOM 2683 C CA . ALA A 1 353 ? -23.750 -2.392 -25.196 1.00 100.69 353 ALA A CA 1
ATOM 2684 C C . ALA A 1 353 ? -22.696 -3.036 -26.090 1.00 95.47 353 ALA A C 1
ATOM 2685 O O . ALA A 1 353 ? -22.906 -4.135 -26.610 1.00 92.29 353 ALA A O 1
ATOM 2687 N N . VAL A 1 354 ? -21.562 -2.354 -26.246 1.00 92.57 354 VAL A N 1
ATOM 2688 C CA . VAL A 1 354 ? -20.449 -2.876 -27.037 1.00 93.53 354 VAL A CA 1
ATOM 2689 C C . VAL A 1 354 ? -19.201 -3.032 -26.165 1.00 94.64 354 VAL A C 1
ATOM 2690 O O . VAL A 1 354 ? -18.688 -2.059 -25.614 1.00 94.31 354 VAL A O 1
ATOM 2694 N N . GLU A 1 355 ? -18.720 -4.263 -26.040 1.00 96.73 355 GLU A N 1
ATOM 2695 C CA . GLU A 1 355 ? -17.533 -4.537 -25.237 1.00 94.29 355 GLU A CA 1
ATOM 2696 C C . GLU A 1 355 ? -16.283 -4.670 -26.094 1.00 84.65 355 GLU A C 1
ATOM 2697 O O . GLU A 1 355 ? -16.184 -5.572 -26.919 1.00 88.61 355 GLU A O 1
ATOM 2703 N N . GLY A 1 356 ? -15.336 -3.760 -25.898 1.00 78.27 356 GLY A N 1
ATOM 2704 C CA . GLY A 1 356 ? -14.051 -3.839 -26.585 1.00 80.01 356 GLY A CA 1
ATOM 2705 C C . GLY A 1 356 ? -13.088 -4.769 -25.864 1.00 84.31 356 GLY A C 1
ATOM 2706 O O . GLY A 1 356 ? -13.484 -5.495 -24.942 1.00 88.46 356 GLY A O 1
ATOM 2707 N N . LYS A 1 357 ? -11.821 -4.738 -26.276 1.00 83.06 357 LYS A N 1
ATOM 2708 C CA . LYS A 1 357 ? -10.776 -5.610 -25.710 1.00 89.93 357 LYS A CA 1
ATOM 2709 C C . LYS A 1 357 ? -9.407 -5.018 -26.021 1.00 84.71 357 LYS A C 1
ATOM 2710 O O . LYS A 1 357 ? -9.325 -4.042 -26.767 1.00 76.26 357 LYS A O 1
ATOM 2716 N N . ARG A 1 358 ? -8.352 -5.613 -25.453 1.00 84.14 358 ARG A N 1
ATOM 2717 C CA . ARG A 1 358 ? -6.989 -5.129 -25.640 1.00 84.59 358 ARG A CA 1
ATOM 2718 C C . ARG A 1 358 ? -6.202 -6.062 -26.544 1.00 87.91 358 ARG A C 1
ATOM 2719 O O . ARG A 1 358 ? -5.918 -7.196 -26.164 1.00 90.97 358 ARG A O 1
ATOM 2727 N N . VAL A 1 359 ? -5.843 -5.575 -27.728 1.00 83.13 359 VAL A N 1
ATOM 2728 C CA . VAL A 1 359 ? -4.962 -6.312 -28.629 1.00 90.57 359 VAL A CA 1
ATOM 2729 C C . VAL A 1 359 ? -3.634 -5.567 -28.725 1.00 93.49 359 VAL A C 1
ATOM 2730 O O . VAL A 1 359 ? -3.525 -4.548 -29.416 1.00 92.78 359 VAL A O 1
ATOM 2734 N N . GLY A 1 360 ? -2.622 -6.080 -28.037 1.00 92.12 360 GLY A N 1
ATOM 2735 C CA . GLY A 1 360 ? -1.350 -5.386 -27.960 1.00 86.74 360 GLY A CA 1
ATOM 2736 C C . GLY A 1 360 ? -1.604 -4.066 -27.261 1.00 88.95 360 GLY A C 1
ATOM 2737 O O . GLY A 1 360 ? -2.106 -4.043 -26.135 1.00 90.94 360 GLY A O 1
ATOM 2738 N N . ASN A 1 361 ? -1.292 -2.964 -27.936 1.00 83.82 361 ASN A N 1
ATOM 2739 C CA . ASN A 1 361 ? -1.509 -1.645 -27.355 1.00 83.65 361 ASN A CA 1
ATOM 2740 C C . ASN A 1 361 ? -2.721 -0.903 -27.963 1.00 83.49 361 ASN A C 1
ATOM 2741 O O . ASN A 1 361 ? -2.931 0.303 -27.726 1.00 80.12 361 ASN A O 1
ATOM 2746 N N . VAL A 1 362 ? -3.518 -1.649 -28.732 1.00 79.07 362 VAL A N 1
ATOM 2747 C CA . VAL A 1 362 ? -4.779 -1.159 -29.283 1.00 75.23 362 VAL A CA 1
ATOM 2748 C C . VAL A 1 362 ? -5.906 -1.547 -28.338 1.00 78.22 362 VAL A C 1
ATOM 2749 O O . VAL A 1 362 ? -6.022 -2.707 -27.945 1.00 86.26 362 VAL A O 1
ATOM 2753 N N . LEU A 1 363 ? -6.746 -0.601 -27.957 1.00 83.63 363 LEU A N 1
ATOM 2754 C CA . LEU A 1 363 ? -8.038 -1.034 -27.451 1.00 92.86 363 LEU A CA 1
ATOM 2755 C C . LEU A 1 363 ? -9.200 -0.697 -28.387 1.00 88.65 363 LEU A C 1
ATOM 2756 O O . LEU A 1 363 ? -9.288 0.403 -28.944 1.00 89.91 363 LEU A O 1
ATOM 2761 N N . THR A 1 364 ? -10.043 -1.710 -28.587 1.00 83.89 364 THR A N 1
ATOM 2762 C CA . THR A 1 364 ? -11.147 -1.675 -29.521 1.00 79.51 364 THR A CA 1
ATOM 2763 C C . THR A 1 364 ? -12.271 -0.971 -28.816 1.00 75.54 364 THR A C 1
ATOM 2764 O O . THR A 1 364 ? -12.343 -1.033 -27.588 1.00 72.46 364 THR A O 1
ATOM 2768 N N . PRO A 1 365 ? -13.153 -0.309 -29.589 1.00 74.57 365 PRO A N 1
ATOM 2769 C CA . PRO A 1 365 ? -14.157 0.591 -29.024 1.00 82.68 365 PRO A CA 1
ATOM 2770 C C . PRO A 1 365 ? -15.006 -0.051 -27.914 1.00 85.97 365 PRO A C 1
ATOM 2771 O O . PRO A 1 365 ? -15.354 -1.238 -28.009 1.00 82.58 365 PRO A O 1
ATOM 2775 N N . TYR A 1 366 ? -15.307 0.733 -26.874 1.00 84.44 366 TYR A N 1
ATOM 2776 C CA . TYR A 1 366 ? -16.305 0.365 -25.862 1.00 83.82 366 TYR A CA 1
ATOM 2777 C C . TYR A 1 366 ? -17.443 1.367 -25.903 1.00 89.91 366 TYR A C 1
ATOM 2778 O O . TYR A 1 366 ? -17.208 2.575 -25.972 1.00 94.45 366 TYR A O 1
ATOM 2787 N N . VAL A 1 367 ? -18.676 0.875 -25.847 1.00 89.25 367 VAL A N 1
ATOM 2788 C CA . VAL A 1 367 ? -19.824 1.764 -25.765 1.00 83.61 367 VAL A CA 1
ATOM 2789 C C . VAL A 1 367 ? -20.652 1.424 -24.529 1.00 88.70 367 VAL A C 1
ATOM 2790 O O . VAL A 1 367 ? -21.204 0.321 -24.409 1.00 96.31 367 VAL A O 1
ATOM 2794 N N . PHE A 1 368 ? -20.695 2.377 -23.602 1.00 83.57 368 PHE A N 1
ATOM 2795 C CA . PHE A 1 368 ? -21.562 2.313 -22.434 1.00 83.71 368 PHE A CA 1
ATOM 2796 C C . PHE A 1 368 ? -22.869 3.044 -22.742 1.00 85.72 368 PHE A C 1
ATOM 2797 O O . PHE A 1 368 ? -22.866 4.097 -23.388 1.00 85.31 368 PHE A O 1
ATOM 2805 N N . VAL A 1 369 ? -23.987 2.477 -22.301 1.00 85.79 369 VAL A N 1
ATOM 2806 C CA . VAL A 1 369 ? -25.289 3.064 -22.595 1.00 89.86 369 VAL A CA 1
ATOM 2807 C C . VAL A 1 369 ? -26.091 3.270 -21.325 1.00 86.86 369 VAL A C 1
ATOM 2808 O O . VAL A 1 369 ? -25.832 2.621 -20.307 1.00 85.26 369 VAL A O 1
ATOM 2812 N N . GLY A 1 370 ? -27.057 4.182 -21.406 1.00 86.38 370 GLY A N 1
ATOM 2813 C CA . GLY A 1 370 ? -27.984 4.467 -20.318 1.00 81.37 370 GLY A CA 1
ATOM 2814 C C . GLY A 1 370 ? -27.295 4.985 -19.077 1.00 81.91 370 GLY A C 1
ATOM 2815 O O . GLY A 1 370 ? -27.736 4.705 -17.960 1.00 80.89 370 GLY A O 1
ATOM 2816 N N . ALA A 1 371 ? -26.204 5.725 -19.279 1.00 79.48 371 ALA A N 1
ATOM 2817 C CA . ALA A 1 371 ? -25.437 6.298 -18.182 1.00 85.65 371 ALA A CA 1
ATOM 2818 C C . ALA A 1 371 ? -26.051 7.576 -17.614 1.00 90.42 371 ALA A C 1
ATOM 2819 O O . ALA A 1 371 ? -26.670 8.354 -18.338 1.00 92.72 371 ALA A O 1
ATOM 2821 N N . ASP A 1 372 ? -25.846 7.795 -16.317 1.00 90.96 372 ASP A N 1
ATOM 2822 C CA . ASP A 1 372 ? -26.126 9.086 -15.696 1.00 93.87 372 ASP A CA 1
ATOM 2823 C C . ASP A 1 372 ? -25.157 10.143 -16.230 1.00 91.54 372 ASP A C 1
ATOM 2824 O O . ASP A 1 372 ? -23.996 9.847 -16.492 1.00 100.36 372 ASP A O 1
ATOM 2829 N N . ASN A 1 373 ? -25.631 11.372 -16.395 1.00 91.24 373 ASN A N 1
ATOM 2830 C CA . ASN A 1 373 ? -24.776 12.464 -16.842 1.00 89.95 373 ASN A CA 1
ATOM 2831 C C . ASN A 1 373 ? -23.798 12.850 -15.735 1.00 106.58 373 ASN A C 1
ATOM 2832 O O . ASN A 1 373 ? -22.735 13.436 -15.991 1.00 109.11 373 ASN A O 1
ATOM 2837 N N . ASN A 1 374 ? -24.166 12.499 -14.505 1.00 121.23 374 ASN A N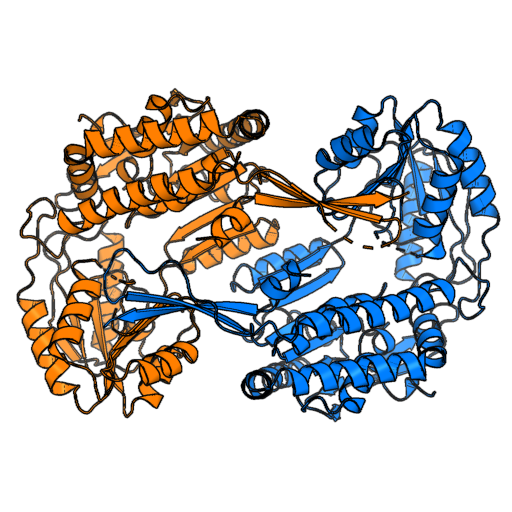 1
ATOM 2838 C CA . ASN A 1 374 ? -23.348 12.760 -13.327 1.00 134.37 374 ASN A CA 1
ATOM 2839 C C . ASN A 1 374 ? -22.539 11.512 -12.935 1.00 128.82 374 ASN A C 1
ATOM 2840 O O . ASN A 1 374 ? -22.366 11.202 -11.749 1.00 119.35 374 ASN A O 1
ATOM 2845 N N . SER A 1 375 ? -22.049 10.803 -13.950 1.00 124.46 375 SER A N 1
ATOM 2846 C CA . SER A 1 375 ? -21.343 9.542 -13.758 1.00 119.49 375 SER A CA 1
ATOM 2847 C C . SER A 1 375 ? -19.855 9.730 -13.897 1.00 116.25 375 SER A C 1
ATOM 2848 O O . SER A 1 375 ? -19.400 10.707 -14.491 1.00 124.41 375 SER A O 1
ATOM 2851 N N . LYS A 1 376 ? -19.098 8.777 -13.362 1.00 110.62 376 LYS A N 1
ATOM 2852 C CA . LYS A 1 376 ? -17.652 8.801 -13.492 1.00 104.41 376 LYS A CA 1
ATOM 2853 C C . LYS A 1 376 ? -17.227 8.729 -14.955 1.00 102.67 376 LYS A C 1
ATOM 2854 O O . LYS A 1 376 ? -16.460 9.577 -15.415 1.00 100.98 376 LYS A O 1
ATOM 2860 N N . ILE A 1 377 ? -17.746 7.746 -15.691 1.00 100.39 377 ILE A N 1
ATOM 2861 C CA . ILE A 1 377 ? -17.400 7.594 -17.116 1.00 96.70 377 ILE A CA 1
ATOM 2862 C C . ILE A 1 377 ? -17.898 8.751 -17.987 1.00 97.76 377 ILE A C 1
ATOM 2863 O O . ILE A 1 377 ? -17.283 9.076 -19.003 1.00 96.58 377 ILE A O 1
ATOM 2868 N N . ALA A 1 378 ? -19.009 9.365 -17.585 1.00 103.27 378 ALA A N 1
ATOM 2869 C CA . ALA A 1 378 ? -19.545 10.526 -18.295 1.00 107.71 378 ALA A CA 1
ATOM 2870 C C . ALA A 1 378 ? -18.686 11.775 -18.074 1.00 108.25 378 ALA A C 1
ATOM 2871 O O . ALA A 1 378 ? -18.358 12.476 -19.032 1.00 104.41 378 ALA A O 1
ATOM 2873 N N . GLN A 1 379 ? -18.315 12.036 -16.819 1.00 112.39 379 GLN A N 1
ATOM 2874 C CA . GLN A 1 379 ? -17.619 13.280 -16.448 1.00 117.35 379 GLN A CA 1
ATOM 2875 C C . GLN A 1 379 ? -16.101 13.299 -16.728 1.00 111.65 379 GLN A C 1
ATOM 2876 O O . GLN A 1 379 ? -15.469 14.360 -16.686 1.00 107.66 379 GLN A O 1
ATOM 2882 N N . THR A 1 380 ? -15.558 12.162 -17.112 1.00 108.89 380 THR A N 1
ATOM 2883 C CA . THR A 1 380 ? -14.128 12.013 -17.228 1.00 112.05 380 THR A CA 1
ATOM 2884 C C . THR A 1 380 ? -13.560 12.184 -18.629 1.00 105.80 380 THR A C 1
ATOM 2885 O O . THR A 1 380 ? -14.051 11.609 -19.579 1.00 98.90 380 THR A O 1
ATOM 2889 N N . GLU A 1 381 ? -12.524 13.005 -18.732 1.00 99.92 381 GLU A N 1
ATOM 2890 C CA . GLU A 1 381 ? -11.734 13.131 -19.938 1.00 107.52 381 GLU A CA 1
ATOM 2891 C C . GLU A 1 381 ? -10.956 11.852 -20.129 1.00 120.92 381 GLU A C 1
ATOM 2892 O O . GLU A 1 381 ? -10.422 11.315 -19.177 1.00 132.93 381 GLU A O 1
ATOM 2898 N N . LEU A 1 382 ? -10.906 11.334 -21.344 1.00 112.95 382 LEU A N 1
ATOM 2899 C CA . LEU A 1 382 ? -10.181 10.100 -21.573 1.00 107.94 382 LEU A CA 1
ATOM 2900 C C . LEU A 1 382 ? -9.284 10.095 -22.772 1.00 94.35 382 LEU A C 1
ATOM 2901 O O . LEU A 1 382 ? -8.154 9.689 -22.715 1.00 102.99 382 LEU A O 1
ATOM 2906 N N . PHE A 1 383 ? -9.811 10.499 -23.897 1.00 88.35 383 PHE A N 1
ATOM 2907 C CA . PHE A 1 383 ? -9.090 10.237 -25.102 1.00 94.14 383 PHE A CA 1
ATOM 2908 C C . PHE A 1 383 ? -8.750 8.770 -25.229 1.00 91.84 383 PHE A C 1
ATOM 2909 O O . PHE A 1 383 ? -7.598 8.401 -25.285 1.00 97.18 383 PHE A O 1
ATOM 2917 N N . ALA A 1 384 ? -9.783 7.946 -25.187 1.00 86.65 384 ALA A N 1
ATOM 2918 C CA . ALA A 1 384 ? -9.726 6.535 -25.504 1.00 79.83 384 ALA A CA 1
ATOM 2919 C C . ALA A 1 384 ? -10.952 6.246 -26.331 1.00 80.91 384 ALA A C 1
ATOM 2920 O O . ALA A 1 384 ? -11.888 7.011 -26.279 1.00 81.03 384 ALA A O 1
ATOM 2922 N N . PRO A 1 385 ? -10.973 5.174 -27.111 1.00 84.52 385 PRO A N 1
ATOM 2923 C CA . PRO A 1 385 ? -12.202 4.894 -27.866 1.00 80.62 385 PRO A CA 1
ATOM 2924 C C . PRO A 1 385 ? -13.325 4.355 -26.975 1.00 78.33 385 PRO A C 1
ATOM 2925 O O . PRO A 1 385 ? -13.768 3.218 -27.127 1.00 85.39 385 PRO A O 1
ATOM 2929 N N . ILE A 1 386 ? -13.768 5.195 -26.046 1.00 72.66 386 ILE A N 1
ATOM 2930 C CA . ILE A 1 386 ? -14.878 4.889 -25.161 1.00 69.59 386 ILE A CA 1
ATOM 2931 C C . ILE A 1 386 ? -15.964 5.932 -25.369 1.00 67.91 386 ILE A C 1
ATOM 2932 O O . ILE A 1 386 ? -15.711 7.136 -25.301 1.00 65.00 386 ILE A O 1
ATOM 2937 N N . ALA A 1 387 ? -17.168 5.454 -25.654 1.00 74.74 387 ALA A N 1
ATOM 2938 C CA . ALA A 1 387 ? -18.334 6.319 -25.826 1.00 78.98 387 ALA A CA 1
ATOM 2939 C C . ALA A 1 387 ? -19.319 6.067 -24.696 1.00 74.79 387 ALA A C 1
ATOM 2940 O O . ALA A 1 387 ? -19.411 4.949 -24.185 1.00 71.10 387 ALA A O 1
ATOM 2942 N N . THR A 1 388 ? -20.032 7.120 -24.306 1.00 72.13 388 THR A N 1
ATOM 2943 C CA . THR A 1 388 ? -21.029 7.045 -23.246 1.00 75.74 388 THR A CA 1
ATOM 2944 C C . THR A 1 388 ? -22.326 7.727 -23.722 1.00 77.01 388 THR A C 1
ATOM 2945 O O . THR A 1 388 ? -22.325 8.899 -24.118 1.00 75.22 388 THR A O 1
ATOM 2949 N N . ILE A 1 389 ? -23.421 6.975 -23.699 1.00 74.98 389 ILE A N 1
ATOM 2950 C CA . ILE A 1 389 ? -24.694 7.476 -24.195 1.00 77.82 389 ILE A CA 1
ATOM 2951 C C . ILE A 1 389 ? -25.607 7.712 -23.010 1.00 82.61 389 ILE A C 1
ATOM 2952 O O . ILE A 1 389 ? -25.772 6.837 -22.145 1.00 82.76 389 ILE A O 1
ATOM 2957 N N . ILE A 1 390 ? -26.186 8.908 -22.987 1.00 81.02 390 ILE A N 1
ATOM 2958 C CA . ILE A 1 390 ? -27.031 9.357 -21.902 1.00 84.19 390 ILE A CA 1
ATOM 2959 C C . ILE A 1 390 ? -28.444 9.673 -22.398 1.00 82.61 390 ILE A C 1
ATOM 2960 O O . ILE A 1 390 ? -28.626 10.342 -23.414 1.00 77.94 390 ILE A O 1
ATOM 2965 N N . LYS A 1 391 ? -29.428 9.181 -21.652 1.00 87.37 391 LYS A N 1
ATOM 2966 C CA . LYS A 1 391 ? -30.836 9.402 -21.924 1.00 89.48 391 LYS A CA 1
ATOM 2967 C C . LYS A 1 391 ? -31.276 10.781 -21.419 1.00 87.41 391 LYS A C 1
ATOM 2968 O O . LYS A 1 391 ? -30.965 11.158 -20.291 1.00 84.89 391 LYS A O 1
ATOM 2974 N N . ALA A 1 392 ? -31.998 11.518 -22.265 1.00 87.71 392 ALA A N 1
ATOM 2975 C CA . ALA A 1 392 ? -32.684 12.763 -21.875 1.00 84.28 392 ALA A CA 1
ATOM 2976 C C . ALA A 1 392 ? -34.202 12.635 -22.093 1.00 82.95 392 ALA A C 1
ATOM 2977 O O . ALA A 1 392 ? -34.651 12.126 -23.132 1.00 83.42 392 ALA A O 1
ATOM 2979 N N . GLY A 1 393 ? -34.978 13.081 -21.103 1.00 82.02 393 GLY A N 1
ATOM 2980 C CA . GLY A 1 393 ? -36.445 13.093 -21.176 1.00 84.50 393 GLY A CA 1
ATOM 2981 C C . GLY A 1 393 ? -37.064 14.327 -21.838 1.00 89.29 393 GLY A C 1
ATOM 2982 O O . GLY A 1 393 ? -38.263 14.358 -22.084 1.00 96.60 393 GLY A O 1
ATOM 2983 N N . SER A 1 394 ? -36.251 15.345 -22.123 1.00 89.65 394 SER A N 1
ATOM 2984 C CA . SER A 1 394 ? -36.682 16.521 -22.890 1.00 88.78 394 SER A CA 1
ATOM 2985 C C . SER A 1 394 ? -35.501 17.141 -23.659 1.00 84.93 394 SER A C 1
ATOM 2986 O O . SER A 1 394 ? -34.338 16.757 -23.444 1.00 81.91 394 SER A O 1
ATOM 2989 N N . ASP A 1 395 ? -35.797 18.102 -24.535 1.00 80.32 395 ASP A N 1
ATOM 2990 C CA . ASP A 1 395 ? -34.738 18.811 -25.270 1.00 82.71 395 ASP A CA 1
ATOM 2991 C C . ASP A 1 395 ? -34.046 19.842 -24.389 1.00 80.93 395 ASP A C 1
ATOM 2992 O O . ASP A 1 395 ? -32.844 20.045 -24.495 1.00 73.91 395 ASP A O 1
ATOM 2997 N N . GLN A 1 396 ? -34.813 20.468 -23.501 1.00 89.22 396 GLN A N 1
ATOM 2998 C CA . GLN A 1 396 ? -34.246 21.349 -22.477 1.00 89.48 396 GLN A CA 1
ATOM 2999 C C . GLN A 1 396 ? -33.285 20.632 -21.495 1.00 84.68 396 GLN A C 1
ATOM 3000 O O . GLN A 1 396 ? -32.195 21.145 -21.212 1.00 74.86 396 GLN A O 1
ATOM 3006 N N . GLU A 1 397 ? -33.685 19.457 -20.994 1.00 91.24 397 GLU A N 1
ATOM 3007 C CA . GLU A 1 397 ? -32.798 18.620 -20.155 1.00 92.12 397 GLU A CA 1
ATOM 3008 C C . GLU A 1 397 ? -31.518 18.238 -20.910 1.00 89.47 397 GLU A C 1
ATOM 3009 O O . GLU A 1 397 ? -30.409 18.384 -20.383 1.00 89.22 397 GLU A O 1
ATOM 3015 N N . ALA A 1 398 ? -31.679 17.766 -22.148 1.00 85.04 398 ALA A N 1
ATOM 3016 C CA . ALA A 1 398 ? -30.540 17.484 -23.028 1.00 79.72 398 ALA A CA 1
ATOM 3017 C C . ALA A 1 398 ? -29.511 18.614 -23.013 1.00 79.71 398 ALA A C 1
ATOM 3018 O O . ALA A 1 398 ? -28.316 18.371 -22.837 1.00 77.24 398 ALA A O 1
ATOM 3020 N N . ILE A 1 399 ? -29.993 19.840 -23.221 1.00 81.05 399 ILE A N 1
ATOM 3021 C CA . ILE A 1 399 ? -29.162 21.032 -23.215 1.00 78.31 399 ILE A CA 1
ATOM 3022 C C . ILE A 1 399 ? -28.678 21.333 -21.794 1.00 80.19 399 ILE A C 1
ATOM 3023 O O . ILE A 1 399 ? -27.511 21.699 -21.610 1.00 75.76 399 ILE A O 1
ATOM 3028 N N . ASP A 1 400 ? -29.548 21.153 -20.792 1.00 79.45 400 ASP A N 1
ATOM 3029 C CA . ASP A 1 400 ? -29.112 21.243 -19.385 1.00 82.53 400 ASP A CA 1
ATOM 3030 C C . ASP A 1 400 ? -27.960 20.263 -19.077 1.00 92.28 400 ASP A C 1
ATOM 3031 O O . ASP A 1 400 ? -26.914 20.675 -18.556 1.00 96.30 400 ASP A O 1
ATOM 3036 N N . MET A 1 401 ? -28.147 18.987 -19.424 1.00 84.95 401 MET A N 1
ATOM 3037 C CA . MET A 1 401 ? -27.120 17.950 -19.235 1.00 84.56 401 MET A CA 1
ATOM 3038 C C . MET A 1 401 ? -25.792 18.270 -19.920 1.00 86.72 401 MET A C 1
ATOM 3039 O O . MET A 1 401 ? -24.720 17.910 -19.408 1.00 82.05 401 MET A O 1
ATOM 3044 N N . ALA A 1 402 ? -25.868 18.946 -21.071 1.00 97.33 402 ALA A N 1
ATOM 3045 C CA . ALA A 1 402 ? -24.679 19.371 -21.833 1.00 94.95 402 ALA A CA 1
ATOM 3046 C C . ALA A 1 402 ? -23.910 20.472 -21.112 1.00 96.65 402 ALA A C 1
ATOM 3047 O O . ALA A 1 402 ? -22.684 20.504 -21.160 1.00 105.60 402 ALA A O 1
ATOM 3049 N N . ASN A 1 403 ? -24.652 21.368 -20.493 1.00 99.29 403 ASN A N 1
ATOM 3050 C CA . ASN A 1 403 ? -24.110 22.436 -19.692 1.00 103.35 403 ASN A CA 1
ATOM 3051 C C . ASN A 1 403 ? -23.392 21.957 -18.451 1.00 99.47 403 ASN A C 1
ATOM 3052 O O . ASN A 1 403 ? -22.374 22.494 -18.079 1.00 108.85 403 ASN A O 1
ATOM 3057 N N . ASP A 1 404 ? -23.914 20.929 -17.816 1.00 104.55 404 ASP A N 1
ATOM 3058 C CA . ASP A 1 404 ? -23.453 20.559 -16.494 1.00 116.41 404 ASP A CA 1
ATOM 3059 C C . ASP A 1 404 ? -22.165 19.776 -16.598 1.00 122.49 404 ASP A C 1
ATOM 3060 O O . ASP A 1 404 ? -22.152 18.561 -16.512 1.00 119.59 404 ASP A O 1
ATOM 3065 N N . THR A 1 405 ? -21.081 20.514 -16.795 1.00 128.25 405 THR A N 1
ATOM 3066 C CA . THR A 1 405 ? -19.745 19.968 -16.927 1.00 135.28 405 THR A CA 1
ATOM 3067 C C . THR A 1 405 ? -18.773 20.868 -16.208 1.00 148.48 405 THR A C 1
ATOM 3068 O O . THR A 1 405 ? -19.063 22.038 -16.004 1.00 149.91 405 THR A O 1
ATOM 3072 N N . GLU A 1 406 ? -17.610 20.332 -15.849 1.00 152.07 406 GLU A N 1
ATOM 3073 C CA . GLU A 1 406 ? -16.579 21.126 -15.204 1.00 147.56 406 GLU A CA 1
ATOM 3074 C C . GLU A 1 406 ? -16.364 22.397 -16.047 1.00 141.70 406 GLU A C 1
ATOM 3075 O O . GLU A 1 406 ? -16.562 23.512 -15.559 1.00 138.83 406 GLU A O 1
ATOM 3081 N N . TYR A 1 407 ? -15.979 22.219 -17.313 1.00 144.50 407 TYR A N 1
ATOM 3082 C CA . TYR A 1 407 ? -15.952 23.308 -18.300 1.00 145.12 407 TYR A CA 1
ATOM 3083 C C . TYR A 1 407 ? -16.386 22.789 -19.666 1.00 141.77 407 TYR A C 1
ATOM 3084 O O . TYR A 1 407 ? -16.313 21.585 -19.943 1.00 140.38 407 TYR A O 1
ATOM 3093 N N . GLY A 1 408 ? -16.848 23.707 -20.510 1.00 130.63 408 GLY A N 1
ATOM 3094 C CA . GLY A 1 408 ? -17.210 23.381 -21.881 1.00 122.31 408 GLY A CA 1
ATOM 3095 C C . GLY A 1 408 ? -16.465 24.278 -22.846 1.00 117.17 408 GLY A C 1
ATOM 3096 O O . GLY A 1 408 ? -16.552 25.503 -22.750 1.00 118.51 408 GLY A O 1
ATOM 3097 N N . LEU A 1 409 ? -15.718 23.666 -23.764 1.00 108.17 409 LEU A N 1
ATOM 3098 C CA . LEU A 1 409 ? -15.026 24.397 -24.825 1.00 109.24 409 LEU A CA 1
ATOM 3099 C C . LEU A 1 409 ? -15.861 24.411 -26.111 1.00 109.17 409 LEU A C 1
ATOM 3100 O O . LEU A 1 409 ? -16.148 25.475 -26.671 1.00 114.51 409 LEU A O 1
ATOM 3105 N N . SER A 1 410 ? -16.236 23.220 -26.569 1.00 100.51 410 SER A N 1
ATOM 3106 C CA . SER A 1 410 ? -17.039 23.054 -27.775 1.00 92.94 410 SER A CA 1
ATOM 3107 C C . SER A 1 410 ? -18.226 22.132 -27.505 1.00 88.97 410 SER A C 1
ATOM 3108 O O . SER A 1 410 ? -18.165 21.247 -26.640 1.00 84.49 410 SER A O 1
ATOM 3111 N N . SER A 1 411 ? -19.310 22.356 -28.241 1.00 87.33 411 SER A N 1
ATOM 3112 C CA . SER A 1 411 ? -20.488 21.501 -28.163 1.00 80.18 411 SER A CA 1
ATOM 3113 C C . SER A 1 411 ? -21.105 21.288 -29.546 1.00 77.05 411 SER A C 1
ATOM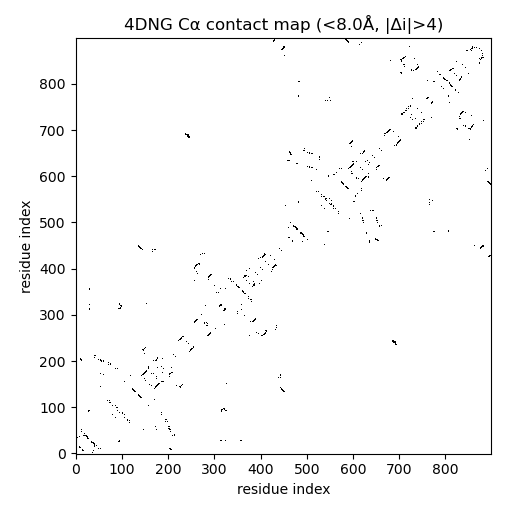 3114 O O . SER A 1 411 ? -20.862 22.071 -30.483 1.00 74.64 411 SER A O 1
ATOM 3117 N N . ALA A 1 412 ? -21.907 20.231 -29.662 1.00 71.54 412 ALA A N 1
ATOM 3118 C CA . ALA A 1 412 ? -22.630 19.935 -30.905 1.00 75.03 412 ALA A CA 1
ATOM 3119 C C . ALA A 1 412 ? -24.089 19.586 -30.625 1.00 76.45 412 ALA A C 1
ATOM 3120 O O . ALA A 1 412 ? -24.397 18.796 -29.723 1.00 79.38 412 ALA A O 1
ATOM 3122 N N . VAL A 1 413 ? -24.984 20.194 -31.389 1.00 79.06 413 VAL A N 1
ATOM 3123 C CA . VAL A 1 413 ? -26.423 19.941 -31.242 1.00 79.49 413 VAL A CA 1
ATOM 3124 C C . VAL A 1 413 ? -27.025 19.511 -32.579 1.00 78.01 413 VAL A C 1
ATOM 3125 O O . VAL A 1 413 ? -26.694 20.066 -33.640 1.00 73.04 413 VAL A O 1
ATOM 3129 N N . PHE A 1 414 ? -27.873 18.485 -32.513 1.00 82.48 414 PHE A N 1
ATOM 3130 C CA . PHE A 1 414 ? -28.523 17.928 -33.705 1.00 86.92 414 PHE A CA 1
ATOM 3131 C C . PHE A 1 414 ? -30.026 18.030 -33.610 1.00 90.88 414 PHE A C 1
ATOM 3132 O O . PHE A 1 414 ? -30.669 17.417 -32.755 1.00 97.40 414 PHE A O 1
ATOM 3140 N N . THR A 1 415 ? -30.571 18.843 -34.494 1.00 89.06 415 THR A N 1
ATOM 3141 C CA . THR A 1 415 ? -31.985 19.098 -34.528 1.00 88.05 415 THR A CA 1
ATOM 3142 C C . THR A 1 415 ? -32.375 19.413 -35.952 1.00 87.18 415 THR A C 1
ATOM 3143 O O . THR A 1 415 ? -31.577 19.954 -36.724 1.00 89.00 415 THR A O 1
ATOM 3147 N N . SER A 1 416 ? -33.609 19.055 -36.279 1.00 87.43 416 SER A N 1
ATOM 3148 C CA . SER A 1 416 ? -34.217 19.357 -37.561 1.00 91.00 416 SER A CA 1
ATOM 3149 C C . SER A 1 416 ? -34.560 20.836 -37.671 1.00 97.15 416 SER A C 1
ATOM 3150 O O . SER A 1 416 ? -34.560 21.397 -38.765 1.00 95.69 416 SER A O 1
ATOM 3153 N N . ASP A 1 417 ? -34.867 21.444 -36.526 1.00 102.84 417 ASP A N 1
ATOM 3154 C CA . ASP A 1 417 ? -35.249 22.849 -36.429 1.00 103.01 417 ASP A CA 1
ATOM 3155 C C . ASP A 1 417 ? -34.010 23.739 -36.246 1.00 107.71 417 ASP A C 1
ATOM 3156 O O . ASP A 1 417 ? -33.445 23.809 -35.149 1.00 112.68 417 ASP A O 1
ATOM 3161 N N . LEU A 1 418 ? -33.601 24.416 -37.322 1.00 108.47 418 LEU A N 1
ATOM 3162 C CA . LEU A 1 418 ? -32.384 25.249 -37.325 1.00 107.40 418 LEU A CA 1
ATOM 3163 C C . LEU A 1 418 ? -32.487 26.530 -36.481 1.00 102.30 418 LEU A C 1
ATOM 3164 O O . LEU A 1 418 ? -31.478 27.005 -35.949 1.00 101.96 418 LEU A O 1
ATOM 3169 N N . GLU A 1 419 ? -33.695 27.077 -36.364 1.00 96.34 419 GLU A N 1
ATOM 3170 C CA . GLU A 1 419 ? -33.966 28.162 -35.420 1.00 100.56 419 GLU A CA 1
ATOM 3171 C C . GLU A 1 419 ? -33.804 27.666 -33.978 1.00 99.46 419 GLU A C 1
ATOM 3172 O O . GLU A 1 419 ? -33.175 28.347 -33.154 1.00 98.49 419 GLU A O 1
ATOM 3178 N N . LYS A 1 420 ? -34.367 26.484 -33.695 1.00 96.79 420 LYS A N 1
ATOM 3179 C CA . LYS A 1 420 ? -34.334 25.838 -32.368 1.00 95.08 420 LYS A CA 1
ATOM 3180 C C . LYS A 1 420 ? -32.916 25.463 -31.950 1.00 96.29 420 LYS A C 1
ATOM 3181 O O . LYS A 1 420 ? -32.553 25.577 -30.777 1.00 102.59 420 LYS A O 1
ATOM 3187 N N . GLY A 1 421 ? -32.121 25.001 -32.909 1.00 91.04 421 GLY A N 1
ATOM 3188 C CA . GLY A 1 421 ? -30.721 24.681 -32.647 1.00 90.69 421 GLY A CA 1
ATOM 3189 C C . GLY A 1 421 ? -29.871 25.897 -32.307 1.00 91.11 421 GLY A C 1
ATOM 3190 O O . GLY A 1 421 ? -28.986 25.823 -31.450 1.00 90.41 421 GLY A O 1
ATOM 3191 N N . GLU A 1 422 ? -30.144 27.016 -32.976 1.00 85.53 422 GLU A N 1
ATOM 3192 C CA . GLU A 1 422 ? -29.394 28.231 -32.748 1.00 83.09 422 GLU A CA 1
ATOM 3193 C C . GLU A 1 422 ? -29.733 28.807 -31.381 1.00 87.79 422 GLU A C 1
ATOM 3194 O O . GLU A 1 422 ? -28.873 29.374 -30.708 1.00 95.04 422 GLU A O 1
ATOM 3200 N N . LYS A 1 423 ? -30.978 28.644 -30.958 1.00 91.76 423 LYS A N 1
ATOM 3201 C CA . LYS A 1 423 ? -31.415 29.247 -29.703 1.00 99.52 423 LYS A CA 1
ATOM 3202 C C . LYS A 1 423 ? -30.977 28.420 -28.507 1.00 92.19 423 LYS A C 1
ATOM 3203 O O . LYS A 1 423 ? -30.698 28.964 -27.429 1.00 95.95 423 LYS A O 1
ATOM 3209 N N . PHE A 1 424 ? -30.895 27.108 -28.713 1.00 79.51 424 PHE A N 1
ATOM 3210 C CA . PHE A 1 424 ? -30.354 26.214 -27.698 1.00 87.07 424 PHE A CA 1
ATOM 3211 C C . PHE A 1 424 ? -28.835 26.349 -27.645 1.00 87.28 424 PHE A C 1
ATOM 3212 O O . PHE A 1 424 ? -28.236 26.295 -26.568 1.00 82.71 424 PHE A O 1
ATOM 3220 N N . ALA A 1 425 ? -28.224 26.501 -28.821 1.00 87.07 425 ALA A N 1
ATOM 3221 C CA . ALA A 1 425 ? -26.793 26.762 -28.944 1.00 81.82 425 ALA A CA 1
ATOM 3222 C C . ALA A 1 425 ? -26.428 27.975 -28.095 1.00 80.86 425 ALA A C 1
ATOM 3223 O O . ALA A 1 425 ? -25.389 27.994 -27.445 1.00 78.06 425 ALA A O 1
ATOM 3225 N N . LEU A 1 426 ? -27.307 28.970 -28.097 1.00 81.14 426 LEU A N 1
ATOM 3226 C CA . LEU A 1 426 ? -27.127 30.173 -27.301 1.00 87.16 426 LEU A CA 1
ATOM 3227 C C . LEU A 1 426 ? -27.294 29.955 -25.793 1.00 93.59 426 LEU A C 1
ATOM 3228 O O . LEU A 1 426 ? -27.075 30.871 -25.007 1.00 101.44 426 LEU A O 1
ATOM 3233 N N . GLN A 1 427 ? -27.657 28.739 -25.399 1.00 94.00 427 GLN A N 1
ATOM 3234 C CA . GLN A 1 427 ? -27.969 28.426 -24.008 1.00 90.04 427 GLN A CA 1
ATOM 3235 C C . GLN A 1 427 ? -26.904 27.575 -23.363 1.00 86.03 427 GLN A C 1
ATOM 3236 O O . GLN A 1 427 ? -27.021 27.205 -22.195 1.00 88.69 427 GLN A O 1
ATOM 3242 N N . ILE A 1 428 ? -25.880 27.245 -24.143 1.00 88.90 428 ILE A N 1
ATOM 3243 C CA . ILE A 1 428 ? -24.759 26.429 -23.700 1.00 84.48 428 ILE A CA 1
ATOM 3244 C C . ILE A 1 428 ? -23.531 27.295 -23.427 1.00 94.86 428 ILE A C 1
ATOM 3245 O O . ILE A 1 428 ? -23.056 28.013 -24.327 1.00 95.33 428 ILE A O 1
ATOM 3250 N N . ASP A 1 429 ? -23.022 27.214 -22.192 1.00 104.01 429 ASP A N 1
ATOM 3251 C CA . ASP A 1 429 ? -21.749 27.846 -21.812 1.00 99.65 429 ASP A CA 1
ATOM 3252 C C . ASP A 1 429 ? -20.608 27.093 -22.440 1.00 97.30 429 ASP A C 1
ATOM 3253 O O . ASP A 1 429 ? -20.116 26.093 -21.907 1.00 116.77 429 ASP A O 1
ATOM 3258 N N . SER A 1 430 ? -20.216 27.584 -23.604 1.00 88.45 430 SER A N 1
ATOM 3259 C CA . SER A 1 430 ? -19.216 26.955 -24.447 1.00 85.91 430 SER A CA 1
ATOM 3260 C C . SER A 1 430 ? -18.887 28.006 -25.481 1.00 85.72 430 SER A C 1
ATOM 3261 O O . SER A 1 430 ? -19.758 28.784 -25.877 1.00 96.40 430 SER A O 1
ATOM 3264 N N . GLY A 1 431 ? -17.635 28.060 -25.904 1.00 78.09 431 GLY A N 1
ATOM 3265 C CA . GLY A 1 431 ? -17.238 29.059 -26.890 1.00 77.15 431 GLY A CA 1
ATOM 3266 C C . GLY A 1 431 ? -17.904 28.763 -28.220 1.00 91.71 431 GLY A C 1
ATOM 3267 O O . GLY A 1 431 ? -18.480 29.662 -28.850 1.00 98.81 431 GLY A O 1
ATOM 3268 N N . MET A 1 432 ? -17.848 27.494 -28.633 1.00 85.79 432 MET A N 1
ATOM 3269 C CA . MET A 1 432 ? -18.369 27.086 -29.935 1.00 89.07 432 MET A CA 1
ATOM 3270 C C . MET A 1 432 ? -19.478 26.029 -29.837 1.00 75.80 432 MET A C 1
ATOM 3271 O O . MET A 1 432 ? -19.322 25.018 -29.156 1.00 74.33 432 MET A O 1
ATOM 3276 N N . THR A 1 433 ? -20.596 26.273 -30.514 1.00 72.83 433 THR A N 1
ATOM 3277 C CA . THR A 1 433 ? -21.554 25.196 -30.799 1.00 75.13 433 THR A CA 1
ATOM 3278 C C . THR A 1 433 ? -21.762 25.038 -32.297 1.00 80.82 433 THR A C 1
ATOM 3279 O O . THR A 1 433 ? -21.997 26.028 -33.000 1.00 80.95 433 THR A O 1
ATOM 3283 N N . HIS A 1 434 ? -21.749 23.803 -32.769 1.00 80.61 434 HIS A N 1
ATOM 3284 C CA . HIS A 1 434 ? -22.126 23.501 -34.126 1.00 82.55 434 HIS A CA 1
ATOM 3285 C C . HIS A 1 434 ? -23.499 22.939 -34.134 1.00 84.68 434 HIS A C 1
ATOM 3286 O O . HIS A 1 434 ? -23.855 22.164 -33.247 1.00 82.73 434 HIS A O 1
ATOM 3293 N N . VAL A 1 435 ? -24.291 23.278 -35.137 1.00 82.31 435 VAL A N 1
ATOM 3294 C CA . VAL A 1 435 ? -25.574 22.630 -35.290 1.00 79.53 435 VAL A CA 1
ATOM 3295 C C . VAL A 1 435 ? -25.485 21.666 -36.450 1.00 85.18 435 VAL A C 1
ATOM 3296 O O . VAL A 1 435 ? -25.210 22.054 -37.564 1.00 89.15 435 VAL A O 1
ATOM 3300 N N . ASN A 1 436 ? -25.740 20.402 -36.180 1.00 84.84 436 ASN A N 1
ATOM 3301 C CA . ASN A 1 436 ? -25.659 19.396 -37.213 1.00 91.19 436 ASN A CA 1
ATOM 3302 C C . ASN A 1 436 ? -24.336 19.308 -37.954 1.00 98.61 436 ASN A C 1
ATOM 3303 O O . ASN A 1 436 ? -24.327 19.278 -39.162 1.00 106.04 436 ASN A O 1
ATOM 3308 N N . ASP A 1 437 ? -23.219 19.296 -37.237 1.00 110.39 437 ASP A N 1
ATOM 3309 C CA . ASP A 1 437 ? -21.906 19.035 -37.846 1.00 124.63 437 ASP A CA 1
ATOM 3310 C C . ASP A 1 437 ? -20.829 18.499 -36.905 1.00 132.32 437 ASP A C 1
ATOM 3311 O O . ASP A 1 437 ? -21.014 18.437 -35.702 1.00 133.64 437 ASP A O 1
ATOM 3316 N N . GLN A 1 438 ? -19.708 18.079 -37.474 1.00 133.50 438 GLN A N 1
ATOM 3317 C CA . GLN A 1 438 ? -18.599 17.587 -36.678 1.00 127.39 438 GLN A CA 1
ATOM 3318 C C . GLN A 1 438 ? -19.112 16.504 -35.767 1.00 126.36 438 GLN A C 1
ATOM 3319 O O . GLN A 1 438 ? -18.478 15.476 -35.620 1.00 129.11 438 GLN A O 1
ATOM 3325 N N . ASN A 1 461 ? -8.474 35.230 -38.609 1.00 144.22 461 ASN A N 1
ATOM 3326 C CA . ASN A 1 461 ? -9.514 35.319 -37.588 1.00 151.62 461 ASN A CA 1
ATOM 3327 C C . ASN A 1 461 ? -9.149 36.410 -36.570 1.00 156.94 461 ASN A C 1
ATOM 3328 O O . ASN A 1 461 ? -8.159 36.267 -35.846 1.00 153.21 461 ASN A O 1
ATOM 3333 N N . PRO A 1 462 ? -9.947 37.501 -36.507 1.00 153.83 462 PRO A N 1
ATOM 3334 C CA . PRO A 1 462 ? -9.536 38.697 -35.753 1.00 138.51 462 PRO A CA 1
ATOM 3335 C C . PRO A 1 462 ? -9.276 38.453 -34.261 1.00 147.92 462 PRO A C 1
ATOM 3336 O O . PRO A 1 462 ? -8.531 39.215 -33.642 1.00 147.50 462 PRO A O 1
ATOM 3340 N N . TRP A 1 463 ? -9.871 37.400 -33.698 1.00 148.01 463 TRP A N 1
ATOM 3341 C CA . TRP A 1 463 ? -9.627 37.033 -32.298 1.00 141.54 463 TRP A CA 1
ATOM 3342 C C . TRP A 1 463 ? -8.204 36.596 -32.042 1.00 117.88 463 TRP A C 1
ATOM 3343 O O . TRP A 1 463 ? -7.683 36.779 -30.932 1.00 106.59 463 TRP A O 1
ATOM 3354 N N . VAL A 1 464 ? -7.562 36.047 -33.075 1.00 99.39 464 VAL A N 1
ATOM 3355 C CA . VAL A 1 464 ? -6.186 35.555 -32.980 1.00 88.67 464 VAL A CA 1
ATOM 3356 C C . VAL A 1 464 ? -5.160 36.684 -33.075 1.00 74.28 464 VAL A C 1
ATOM 3357 O O . VAL A 1 464 ? -4.169 36.697 -32.341 1.00 74.24 464 VAL A O 1
ATOM 3361 N N . VAL A 1 465 ? -5.399 37.622 -33.984 1.00 73.82 465 VAL A N 1
ATOM 3362 C CA . VAL A 1 465 ? -4.543 38.807 -34.150 1.00 72.94 465 VAL A CA 1
ATOM 3363 C C . VAL A 1 465 ? -4.390 39.569 -32.831 1.00 72.39 465 VAL A C 1
ATOM 3364 O O . VAL A 1 465 ? -3.280 39.921 -32.452 1.00 76.73 465 VAL A O 1
ATOM 3368 N N . GLU A 1 466 ? -5.495 39.788 -32.119 1.00 74.98 466 GLU A N 1
ATOM 3369 C CA . GLU A 1 466 ? -5.450 40.425 -30.796 1.00 72.54 466 GLU A CA 1
ATOM 3370 C C . GLU A 1 466 ? -4.600 39.613 -29.814 1.00 75.82 466 GLU A C 1
ATOM 3371 O O . GLU A 1 466 ? -3.929 40.194 -28.972 1.00 73.95 466 GLU A O 1
ATOM 3377 N N . GLU A 1 467 ? -4.628 38.280 -29.927 1.00 74.81 467 GLU A N 1
ATOM 3378 C CA . GLU A 1 467 ? -3.950 37.405 -28.958 1.00 72.17 467 GLU A CA 1
ATOM 3379 C C . GLU A 1 467 ? -2.445 37.506 -29.084 1.00 65.59 467 GLU A C 1
ATOM 3380 O O . GLU A 1 467 ? -1.737 37.480 -28.084 1.00 68.78 467 GLU A O 1
ATOM 3386 N N . PHE A 1 468 ? -1.965 37.665 -30.312 1.00 65.91 468 PHE A N 1
ATOM 3387 C CA . PHE A 1 468 ? -0.526 37.648 -30.595 1.00 60.83 468 PHE A CA 1
ATOM 3388 C C . PHE A 1 468 ? 0.035 39.029 -30.885 1.00 60.16 468 PHE A C 1
ATOM 3389 O O . PHE A 1 468 ? 1.204 39.172 -31.249 1.00 59.98 468 PHE A O 1
ATOM 3397 N N . THR A 1 469 ? -0.790 40.055 -30.712 1.00 67.77 469 THR A N 1
ATOM 3398 C CA . THR A 1 469 ? -0.294 41.426 -30.857 1.00 73.28 469 THR A CA 1
ATOM 3399 C C . THR A 1 469 ? -0.658 42.259 -29.672 1.00 72.63 469 THR A C 1
ATOM 3400 O O . THR A 1 469 ? -1.592 41.920 -28.939 1.00 72.63 469 THR A O 1
ATOM 3404 N N . VAL A 1 470 ? 0.081 43.352 -29.488 1.00 72.67 470 VAL A N 1
ATOM 3405 C CA . VAL A 1 470 ? -0.295 44.356 -28.503 1.00 70.83 470 VAL A CA 1
ATOM 3406 C C . VAL A 1 470 ? -0.865 45.636 -29.143 1.00 75.55 470 VAL A C 1
ATOM 3407 O O . VAL A 1 470 ? -0.533 46.028 -30.273 1.00 75.08 470 VAL A O 1
ATOM 3411 N N . THR A 1 471 ? -1.767 46.272 -28.420 1.00 84.78 471 THR A N 1
ATOM 3412 C CA . THR A 1 471 ? -2.339 47.531 -28.863 1.00 82.11 471 THR A CA 1
ATOM 3413 C C . THR A 1 471 ? -1.526 48.648 -28.230 1.00 77.21 471 THR A C 1
ATOM 3414 O O . THR A 1 471 ? -1.448 48.745 -27.001 1.00 78.75 471 THR A O 1
ATOM 3418 N N . LYS A 1 472 ? -0.876 49.454 -29.064 1.00 70.57 472 LYS A N 1
ATOM 3419 C CA . LYS A 1 472 ? -0.115 50.585 -28.551 1.00 72.24 472 LYS A CA 1
ATOM 3420 C C . LYS A 1 472 ? -0.810 51.915 -28.858 1.00 77.79 472 LYS A C 1
ATOM 3421 O O . LYS A 1 472 ? -1.163 52.199 -30.008 1.00 73.74 472 LYS A O 1
ATOM 3427 N N . TRP A 1 473 ? -0.981 52.728 -27.815 1.00 78.09 473 TRP A N 1
ATOM 3428 C CA . TRP A 1 473 ? -1.681 53.992 -27.923 1.00 76.16 473 TRP A CA 1
ATOM 3429 C C . TRP A 1 473 ? -0.743 55.150 -27.689 1.00 72.58 473 TRP A C 1
ATOM 3430 O O . TRP A 1 473 ? 0.014 55.170 -26.724 1.00 74.40 473 TRP A O 1
ATOM 3441 N N . ILE A 1 474 ? -0.770 56.121 -28.596 1.00 72.20 474 ILE A N 1
ATOM 3442 C CA . ILE A 1 474 ? 0.075 57.300 -28.485 1.00 76.13 474 ILE A CA 1
ATOM 3443 C C . ILE A 1 474 ? -0.757 58.566 -28.670 1.00 83.49 474 ILE A C 1
ATOM 3444 O O . ILE A 1 474 ? -1.483 58.682 -29.656 1.00 87.38 474 ILE A O 1
ATOM 3449 N N . SER A 1 475 ? -0.675 59.488 -27.707 1.00 85.62 475 SER A N 1
ATOM 3450 C CA . SER A 1 475 ? -1.262 60.831 -27.845 1.00 94.77 475 SER A CA 1
ATOM 3451 C C . SER A 1 475 ? -0.188 61.847 -28.171 1.00 93.08 475 SER A C 1
ATOM 3452 O O . SER A 1 475 ? 0.807 61.932 -27.448 1.00 95.50 475 SER A O 1
ATOM 3455 N N . ILE A 1 476 ? -0.383 62.605 -29.250 1.00 92.70 476 ILE A N 1
ATOM 3456 C CA . ILE A 1 476 ? 0.507 63.736 -29.571 1.00 99.31 476 ILE A CA 1
ATOM 3457 C C . ILE A 1 476 ? -0.223 65.078 -29.408 1.00 106.00 476 ILE A C 1
ATOM 3458 O O . ILE A 1 476 ? -1.431 65.171 -29.645 1.00 102.33 476 ILE A O 1
ATOM 3463 N N . GLN A 1 477 ? 0.531 66.105 -29.014 1.00 112.10 477 GLN A N 1
ATOM 3464 C CA . GLN A 1 477 ? -0.006 67.425 -28.722 1.00 112.80 477 GLN A CA 1
ATOM 3465 C C . GLN A 1 477 ? 0.676 68.473 -29.582 1.00 119.05 477 GLN A C 1
ATOM 3466 O O . GLN A 1 477 ? 1.902 68.472 -29.693 1.00 120.24 477 GLN A O 1
ATOM 3472 N N . LYS A 1 478 ? -0.123 69.361 -30.181 1.00 127.12 478 LYS A N 1
ATOM 3473 C CA . LYS A 1 478 ? 0.375 70.554 -30.883 1.00 131.70 478 LYS A CA 1
ATOM 3474 C C . LYS A 1 478 ? 0.225 71.795 -30.010 1.00 126.48 478 LYS A C 1
ATOM 3475 O O . LYS A 1 478 ? 1.122 72.140 -29.247 1.00 123.06 478 LYS A O 1
ATOM 3481 N N . MET B 1 1 ? -27.705 65.446 -0.121 1.00 115.16 1 MET B N 1
ATOM 3482 C CA . MET B 1 1 ? -26.608 66.233 0.411 1.00 116.83 1 MET B CA 1
ATOM 3483 C C . MET B 1 1 ? -26.278 65.807 1.833 1.00 114.23 1 MET B C 1
ATOM 3484 O O . MET B 1 1 ? -25.620 66.536 2.561 1.00 106.04 1 MET B O 1
ATOM 3489 N N . SER B 1 2 ? -26.713 64.609 2.213 1.00 111.11 2 SER B N 1
ATOM 3490 C CA . SER B 1 2 ? -26.395 64.069 3.527 1.00 101.69 2 SER B CA 1
ATOM 3491 C C . SER B 1 2 ? -25.826 62.680 3.343 1.00 87.52 2 SER B C 1
ATOM 3492 O O . SER B 1 2 ? -26.311 61.711 3.888 1.00 81.80 2 SER B O 1
ATOM 3495 N N . PHE B 1 3 ? -24.736 62.627 2.607 1.00 81.52 3 PHE B N 1
ATOM 3496 C CA . PHE B 1 3 ? -24.118 61.391 2.193 1.00 85.93 3 PHE B CA 1
ATOM 3497 C C . PHE B 1 3 ? -23.578 60.609 3.358 1.00 83.36 3 PHE B C 1
ATOM 3498 O O . PHE B 1 3 ? -23.411 59.419 3.271 1.00 83.51 3 PHE B O 1
ATOM 3506 N N . GLU B 1 4 ? -23.313 61.284 4.458 1.00 91.25 4 GLU B N 1
ATOM 3507 C CA . GLU B 1 4 ? -22.747 60.620 5.605 1.00 94.15 4 GLU B CA 1
ATOM 3508 C C . GLU B 1 4 ? -23.715 59.554 6.039 1.00 86.66 4 GLU B C 1
ATOM 3509 O O . GLU B 1 4 ? -23.351 58.624 6.721 1.00 84.51 4 GLU B O 1
ATOM 3515 N N . THR B 1 5 ? -24.972 59.726 5.692 1.00 85.44 5 THR B N 1
ATOM 3516 C CA . THR B 1 5 ? -25.978 58.731 6.005 1.00 89.98 5 THR B CA 1
ATOM 3517 C C . THR B 1 5 ? -25.730 57.429 5.281 1.00 90.45 5 THR B C 1
ATOM 3518 O O . THR B 1 5 ? -26.156 56.380 5.718 1.00 93.94 5 THR B O 1
ATOM 3522 N N . LEU B 1 6 ? -25.043 57.514 4.159 1.00 84.60 6 LEU B N 1
ATOM 3523 C CA . LEU B 1 6 ? -24.873 56.373 3.292 1.00 81.67 6 LEU B CA 1
ATOM 3524 C C . LEU B 1 6 ? -23.730 55.527 3.750 1.00 74.12 6 LEU B C 1
ATOM 3525 O O . LEU B 1 6 ? -22.712 55.474 3.116 1.00 68.16 6 LEU B O 1
ATOM 3530 N N . ASN B 1 7 ? -23.919 54.847 4.854 1.00 69.72 7 ASN B N 1
ATOM 3531 C CA . ASN B 1 7 ? -22.874 54.072 5.449 1.00 69.57 7 ASN B CA 1
ATOM 3532 C C . ASN B 1 7 ? -23.159 52.595 5.511 1.00 71.46 7 ASN B C 1
ATOM 3533 O O . ASN B 1 7 ? -22.727 51.946 6.423 1.00 73.62 7 ASN B O 1
ATOM 3538 N N . LYS B 1 8 ? -23.936 52.060 4.588 1.00 79.62 8 LYS B N 1
ATOM 3539 C CA . LYS B 1 8 ? -24.257 50.652 4.651 1.00 77.59 8 LYS B CA 1
ATOM 3540 C C . LYS B 1 8 ? -24.028 49.980 3.329 1.00 72.71 8 LYS B C 1
ATOM 3541 O O . LYS B 1 8 ? -24.059 50.624 2.310 1.00 68.52 8 LYS B O 1
ATOM 3547 N N . SER B 1 9 ? -23.795 48.676 3.355 1.00 65.73 9 SER B N 1
ATOM 3548 C CA . SER B 1 9 ? -23.780 47.886 2.114 1.00 62.88 9 SER B CA 1
ATOM 3549 C C . SER B 1 9 ? -25.123 47.998 1.372 1.00 67.52 9 SER B C 1
ATOM 3550 O O . SER B 1 9 ? -26.174 48.216 1.978 1.00 68.22 9 SER B O 1
ATOM 3553 N N . PHE B 1 10 ? -25.066 47.881 0.052 1.00 70.17 10 PHE B N 1
ATOM 3554 C CA . PHE B 1 10 ? -26.256 47.899 -0.766 1.00 71.39 10 PHE B CA 1
ATOM 3555 C C . PHE B 1 10 ? -26.341 46.529 -1.422 1.00 78.66 10 PHE B C 1
ATOM 3556 O O . PHE B 1 10 ? -25.568 46.211 -2.334 1.00 81.29 10 PHE B O 1
ATOM 3564 N N . ILE B 1 11 ? -27.251 45.716 -0.925 1.00 76.20 11 ILE B N 1
ATOM 3565 C CA . ILE B 1 11 ? -27.452 44.396 -1.454 1.00 76.81 11 ILE B CA 1
ATOM 3566 C C . ILE B 1 11 ? -28.895 44.150 -1.809 1.00 79.96 11 ILE B C 1
ATOM 3567 O O . ILE B 1 11 ? -29.765 44.324 -0.989 1.00 84.25 11 ILE B O 1
ATOM 3572 N N . ASN B 1 12 ? -29.133 43.688 -3.022 1.00 75.21 12 ASN B N 1
ATOM 3573 C CA . ASN B 1 12 ? -30.475 43.440 -3.484 1.00 80.15 12 ASN B CA 1
ATOM 3574 C C . ASN B 1 12 ? -31.379 44.636 -3.435 1.00 84.95 12 ASN B C 1
ATOM 3575 O O . ASN B 1 12 ? -32.486 44.539 -2.972 1.00 91.74 12 ASN B O 1
ATOM 3580 N N . GLY B 1 13 ? -30.891 45.774 -3.884 1.00 83.83 13 GLY B N 1
ATOM 3581 C CA . GLY B 1 13 ? -31.717 46.956 -3.990 1.00 88.02 13 GLY B CA 1
ATOM 3582 C C . GLY B 1 13 ? -32.192 47.433 -2.648 1.00 89.94 13 GLY B C 1
ATOM 3583 O O . GLY B 1 13 ? -33.216 48.075 -2.533 1.00 88.21 13 GLY B O 1
ATOM 3584 N N . LYS B 1 14 ? -31.403 47.127 -1.638 1.00 86.69 14 LYS B N 1
ATOM 3585 C CA . LYS B 1 14 ? -31.731 47.399 -0.232 1.00 90.56 14 LYS B CA 1
ATOM 3586 C C . LYS B 1 14 ? -30.475 47.695 0.608 1.00 91.28 14 LYS B C 1
ATOM 3587 O O . LYS B 1 14 ? -29.461 47.003 0.507 1.00 86.17 14 LYS B O 1
ATOM 3593 N N . TRP B 1 15 ? -30.549 48.740 1.427 1.00 94.52 15 TRP B N 1
ATOM 3594 C CA . TRP B 1 15 ? -29.456 49.091 2.330 1.00 83.02 15 TRP B CA 1
ATOM 3595 C C . TRP B 1 15 ? -29.416 48.159 3.495 1.00 85.97 15 TRP B C 1
ATOM 3596 O O . TRP B 1 15 ? -30.396 48.032 4.237 1.00 93.34 15 TRP B O 1
ATOM 3607 N N . THR B 1 16 ? -28.270 47.511 3.666 1.00 82.82 16 THR B N 1
ATOM 3608 C CA . THR B 1 16 ? -28.125 46.424 4.617 1.00 85.43 16 THR B CA 1
ATOM 3609 C C . THR B 1 16 ? -26.990 46.703 5.585 1.00 86.34 16 THR B C 1
ATOM 3610 O O . THR B 1 16 ? -25.895 47.067 5.172 1.00 80.53 16 THR B O 1
ATOM 3614 N N . GLY B 1 17 ? -27.266 46.523 6.875 1.00 89.90 17 GLY B N 1
ATOM 3615 C CA . GLY B 1 17 ? -26.236 46.592 7.899 1.00 82.61 17 GLY B CA 1
ATOM 3616 C C . GLY B 1 17 ? -25.314 45.390 7.812 1.00 80.28 17 GLY B C 1
ATOM 3617 O O . GLY B 1 17 ? -25.714 44.310 7.367 1.00 83.43 17 GLY B O 1
ATOM 3618 N N . GLY B 1 18 ? -24.067 45.582 8.218 1.00 78.00 18 GLY B N 1
ATOM 3619 C CA . GLY B 1 18 ? -23.140 44.479 8.357 1.00 78.94 18 GLY B CA 1
ATOM 3620 C C . GLY B 1 18 ? -23.506 43.725 9.615 1.00 86.81 18 GLY B C 1
ATOM 3621 O O . GLY B 1 18 ? -23.770 44.327 10.664 1.00 93.60 18 GLY B O 1
ATOM 3622 N N . GLU B 1 19 ? -23.548 42.405 9.526 1.00 85.53 19 GLU B N 1
ATOM 3623 C CA . GLU B 1 19 ? -23.869 41.624 10.712 1.00 85.30 19 GLU B CA 1
ATOM 3624 C C . GLU B 1 19 ? -22.616 40.993 11.346 1.00 78.44 19 GLU B C 1
ATOM 3625 O O . GLU B 1 19 ? -22.668 39.926 11.931 1.00 76.74 19 GLU B O 1
ATOM 3631 N N . SER B 1 20 ? -21.496 41.701 11.263 1.00 74.87 20 SER B N 1
ATOM 3632 C CA . SER B 1 20 ? -20.232 41.179 11.747 1.00 74.31 20 SER B CA 1
ATOM 3633 C C . SER B 1 20 ? -19.939 41.631 13.169 1.00 78.58 20 SER B C 1
ATOM 3634 O O . SER B 1 20 ? -18.948 41.189 13.773 1.00 74.38 20 SER B O 1
ATOM 3637 N N . GLY B 1 21 ? -20.767 42.538 13.686 1.00 74.55 21 GLY B N 1
ATOM 3638 C CA . GLY B 1 21 ? -20.466 43.199 14.951 1.00 75.02 21 GLY B CA 1
ATOM 3639 C C . GLY B 1 21 ? -19.276 44.161 14.960 1.00 77.70 21 GLY B C 1
ATOM 3640 O O . GLY B 1 21 ? -18.934 44.714 16.001 1.00 82.13 21 GLY B O 1
ATOM 3641 N N . ARG B 1 22 ? -18.628 44.380 13.824 1.00 76.35 22 ARG B N 1
ATOM 3642 C CA . ARG B 1 22 ? -17.515 45.330 13.810 1.00 78.47 22 ARG B CA 1
ATOM 3643 C C . ARG B 1 22 ? -17.826 46.626 13.051 1.00 76.50 22 ARG B C 1
ATOM 3644 O O . ARG B 1 22 ? -18.807 46.701 12.301 1.00 70.90 22 ARG B O 1
ATOM 3652 N N . THR B 1 23 ? -17.028 47.647 13.259 1.00 73.00 23 THR B N 1
ATOM 3653 C CA . THR B 1 23 ? -17.286 48.887 12.587 1.00 74.99 23 THR B CA 1
ATOM 3654 C C . THR B 1 23 ? -16.007 49.491 12.123 1.00 71.57 23 THR B C 1
ATOM 3655 O O . THR B 1 23 ? -14.956 49.186 12.630 1.00 75.48 23 THR B O 1
ATOM 3659 N N . GLU B 1 24 ? -16.109 50.335 11.120 1.00 70.08 24 GLU B N 1
ATOM 3660 C CA . GLU B 1 24 ? -15.011 51.165 10.720 1.00 67.63 24 GLU B CA 1
ATOM 3661 C C . GLU B 1 24 ? -15.465 52.587 10.730 1.00 67.17 24 GLU B C 1
ATOM 3662 O O . GLU B 1 24 ? -16.468 52.929 10.169 1.00 83.27 24 GLU B O 1
ATOM 3668 N N . ASP B 1 25 ? -14.694 53.426 11.376 1.00 75.17 25 ASP B N 1
ATOM 3669 C CA . ASP B 1 25 ? -14.959 54.824 11.359 1.00 72.27 25 ASP B CA 1
ATOM 3670 C C . ASP B 1 25 ? -14.238 55.339 10.155 1.00 73.93 25 ASP B C 1
ATOM 3671 O O . ASP B 1 25 ? -13.060 55.125 10.012 1.00 77.74 25 ASP B O 1
ATOM 3676 N N . ILE B 1 26 ? -14.938 56.037 9.289 1.00 64.00 26 ILE B N 1
ATOM 3677 C CA . ILE B 1 26 ? -14.322 56.524 8.089 1.00 62.96 26 ILE B CA 1
ATOM 3678 C C . ILE B 1 26 ? -13.955 57.963 8.282 1.00 60.13 26 ILE B C 1
ATOM 3679 O O . ILE B 1 26 ? -14.784 58.772 8.598 1.00 61.71 26 ILE B O 1
ATOM 3684 N N . LEU B 1 27 ? -12.690 58.268 8.076 1.00 60.37 27 LEU B N 1
ATOM 3685 C CA . LEU B 1 27 ? -12.114 59.520 8.568 1.00 61.01 27 LEU B CA 1
ATOM 3686 C C . LEU B 1 27 ? -11.893 60.567 7.458 1.00 64.31 27 LEU B C 1
ATOM 3687 O O . LEU B 1 27 ? -11.671 60.236 6.289 1.00 62.06 27 LEU B O 1
ATOM 3692 N N . ASN B 1 28 ? -11.946 61.837 7.821 1.00 64.73 28 ASN B N 1
ATOM 3693 C CA . ASN B 1 28 ? -11.328 62.815 6.969 1.00 60.70 28 ASN B CA 1
ATOM 3694 C C . ASN B 1 28 ? -9.834 62.685 7.241 1.00 60.19 28 ASN B C 1
ATOM 3695 O O . ASN B 1 28 ? -9.391 62.885 8.361 1.00 59.02 28 ASN B O 1
ATOM 3700 N N . PRO B 1 29 ? -9.045 62.329 6.219 1.00 64.90 29 PRO B N 1
ATOM 3701 C CA . PRO B 1 29 ? -7.606 62.068 6.458 1.00 56.28 29 PRO B CA 1
ATOM 3702 C C . PRO B 1 29 ? -6.781 63.316 6.797 1.00 56.61 29 PRO B C 1
ATOM 3703 O O . PRO B 1 29 ? -5.641 63.197 7.261 1.00 60.89 29 PRO B O 1
ATOM 3707 N N . TYR B 1 30 ? -7.340 64.506 6.598 1.00 56.91 30 TYR B N 1
ATOM 3708 C CA . TYR B 1 30 ? -6.657 65.720 7.025 1.00 55.86 30 TYR B CA 1
ATOM 3709 C C . TYR B 1 30 ? -6.711 65.916 8.552 1.00 60.33 30 TYR B C 1
ATOM 3710 O O . TYR B 1 30 ? -5.729 66.312 9.170 1.00 63.92 30 TYR B O 1
ATOM 3719 N N . ASP B 1 31 ? -7.865 65.691 9.162 1.00 60.01 31 ASP B N 1
ATOM 3720 C CA . ASP B 1 31 ? -7.965 65.995 10.574 1.00 59.20 31 ASP B CA 1
ATOM 3721 C C . ASP B 1 31 ? -8.279 64.824 11.459 1.00 58.14 31 ASP B C 1
ATOM 3722 O O . ASP B 1 31 ? -8.311 64.958 12.684 1.00 58.93 31 ASP B O 1
ATOM 3727 N N . GLN B 1 32 ? -8.459 63.659 10.843 1.00 58.65 32 GLN B N 1
ATOM 3728 C CA . GLN B 1 32 ? -8.769 62.406 11.570 1.00 62.34 32 GLN B CA 1
ATOM 3729 C C . GLN B 1 32 ? -10.141 62.420 12.255 1.00 62.63 32 GLN B C 1
ATOM 3730 O O . GLN B 1 32 ? -10.408 61.571 13.116 1.00 65.09 32 GLN B O 1
ATOM 3736 N N . SER B 1 33 ? -11.007 63.365 11.890 1.00 60.85 33 SER B N 1
ATOM 3737 C CA . SER B 1 33 ? -12.404 63.320 12.347 1.00 56.43 33 SER B CA 1
ATOM 3738 C C . SER B 1 33 ? -13.198 62.250 11.602 1.00 55.75 33 SER B C 1
ATOM 3739 O O . SER B 1 33 ? -12.967 61.998 10.420 1.00 60.30 33 SER B O 1
ATOM 3742 N N . VAL B 1 34 ? -14.125 61.622 12.308 1.00 60.14 34 VAL B N 1
ATOM 3743 C CA . VAL B 1 34 ? -15.119 60.722 11.714 1.00 66.23 34 VAL B CA 1
ATOM 3744 C C . VAL B 1 34 ? -16.089 61.457 10.778 1.00 62.70 34 VAL B C 1
ATOM 3745 O O . VAL B 1 34 ? -16.734 62.432 11.152 1.00 62.72 34 VAL B O 1
ATOM 3749 N N . ILE B 1 35 ? -16.161 60.984 9.545 1.00 64.29 35 ILE B N 1
ATOM 3750 C CA . ILE B 1 35 ? -17.197 61.390 8.615 1.00 61.54 35 ILE B CA 1
ATOM 3751 C C . ILE B 1 35 ? -18.427 60.557 8.954 1.00 60.13 35 ILE B C 1
ATOM 3752 O O . ILE B 1 35 ? -19.501 61.074 9.152 1.00 62.65 35 ILE B O 1
ATOM 3757 N N . THR B 1 36 ? -18.261 59.246 9.002 1.00 63.51 36 THR B N 1
ATOM 3758 C CA . THR B 1 36 ? -19.356 58.373 9.385 1.00 67.15 36 THR B CA 1
ATOM 3759 C C . THR B 1 36 ? -18.822 57.034 9.865 1.00 69.11 36 THR B C 1
ATOM 3760 O O . THR B 1 36 ? -17.638 56.700 9.658 1.00 73.41 36 THR B O 1
ATOM 3764 N N . THR B 1 37 ? -19.701 56.283 10.515 1.00 71.56 37 THR B N 1
ATOM 3765 C CA . THR B 1 37 ? -19.377 54.947 11.005 1.00 75.32 37 THR B CA 1
ATOM 3766 C C . THR B 1 37 ? -20.147 53.892 10.228 1.00 74.17 37 THR B C 1
ATOM 3767 O O . THR B 1 37 ? -21.367 53.979 10.052 1.00 72.14 37 THR B O 1
ATOM 3771 N N . ALA B 1 38 ? -19.407 52.899 9.761 1.00 70.41 38 ALA B N 1
ATOM 3772 C CA . ALA B 1 38 ? -19.956 51.855 8.927 1.00 67.32 38 ALA B CA 1
ATOM 3773 C C . ALA B 1 38 ? -19.776 50.514 9.607 1.00 70.12 38 ALA B C 1
ATOM 3774 O O . ALA B 1 38 ? -18.687 50.186 10.077 1.00 70.77 38 ALA B O 1
ATOM 3776 N N . SER B 1 39 ? -20.857 49.751 9.685 1.00 77.22 39 SER B N 1
ATOM 3777 C CA . SER B 1 39 ? -20.779 48.368 10.119 1.00 77.89 39 SER B CA 1
ATOM 3778 C C . SER B 1 39 ? -20.321 47.513 8.926 1.00 72.36 39 SER B C 1
ATOM 3779 O O . SER B 1 39 ? -20.703 47.771 7.786 1.00 72.50 39 SER B O 1
ATOM 3782 N N . LEU B 1 40 ? -19.483 46.516 9.201 1.00 66.54 40 LEU B N 1
ATOM 3783 C CA . LEU B 1 40 ? -18.877 45.702 8.170 1.00 66.29 40 LEU B CA 1
ATOM 3784 C C . LEU B 1 40 ? -19.658 44.410 7.930 1.00 70.70 40 LEU B C 1
ATOM 3785 O O . LEU B 1 40 ? -20.020 43.704 8.863 1.00 75.33 40 LEU B O 1
ATOM 3790 N N . ALA B 1 41 ? -19.911 44.133 6.656 1.00 68.04 41 ALA B N 1
ATOM 3791 C CA . ALA B 1 41 ? -20.564 42.922 6.179 1.00 70.05 41 ALA B CA 1
ATOM 3792 C C . ALA B 1 41 ? -19.681 41.682 6.392 1.00 73.76 41 ALA B C 1
ATOM 3793 O O . ALA B 1 41 ? -18.462 41.810 6.492 1.00 75.76 41 ALA B O 1
ATOM 3795 N N . THR B 1 42 ? -20.299 40.496 6.429 1.00 70.92 42 THR B N 1
ATOM 3796 C CA . THR B 1 42 ? -19.609 39.236 6.752 1.00 72.36 42 THR B CA 1
ATOM 3797 C C . THR B 1 42 ? -19.153 38.454 5.533 1.00 70.17 42 THR B C 1
ATOM 3798 O O . THR B 1 42 ? -19.579 38.723 4.407 1.00 68.77 42 THR B O 1
ATOM 3802 N N . GLY B 1 43 ? -18.294 37.465 5.776 1.00 69.98 43 GLY B N 1
ATOM 3803 C CA . GLY B 1 43 ? -17.984 36.458 4.771 1.00 71.65 43 GLY B CA 1
ATOM 3804 C C . GLY B 1 43 ? -19.234 35.766 4.232 1.00 75.88 43 GLY B C 1
ATOM 3805 O O . GLY B 1 43 ? -19.303 35.478 3.043 1.00 75.76 43 GLY B O 1
ATOM 3806 N N . LYS B 1 44 ? -20.227 35.519 5.094 1.00 81.18 44 LYS B N 1
ATOM 3807 C CA . LYS B 1 44 ? -21.539 35.014 4.648 1.00 82.94 44 LYS B CA 1
ATOM 3808 C C . LYS B 1 44 ? -22.301 36.039 3.791 1.00 80.60 44 LYS B C 1
ATOM 3809 O O . LYS B 1 44 ? -22.819 35.692 2.729 1.00 84.20 44 LYS B O 1
ATOM 3815 N N . GLN B 1 45 ? -22.357 37.296 4.231 1.00 74.85 45 GLN B N 1
ATOM 3816 C CA . GLN B 1 45 ? -23.097 38.318 3.469 1.00 76.91 45 GLN B CA 1
ATOM 3817 C C . GLN B 1 45 ? -22.534 38.515 2.060 1.00 75.60 45 GLN B C 1
ATOM 3818 O O . GLN B 1 45 ? -23.278 38.767 1.113 1.00 75.82 45 GLN B O 1
ATOM 3824 N N . LEU B 1 46 ? -21.219 38.393 1.923 1.00 75.72 46 LEU B N 1
ATOM 3825 C CA . LEU B 1 46 ? -20.599 38.486 0.617 1.00 74.81 46 LEU B CA 1
ATOM 3826 C C . LEU B 1 46 ? -21.049 37.308 -0.237 1.00 79.18 46 LEU B C 1
ATOM 3827 O O . LEU B 1 46 ? -21.436 37.487 -1.393 1.00 86.09 46 LEU B O 1
ATOM 3832 N N . GLU B 1 47 ? -21.021 36.111 0.344 1.00 76.40 47 GLU B N 1
ATOM 3833 C CA . GLU B 1 47 ? -21.471 34.906 -0.362 1.00 72.30 47 GLU B CA 1
ATOM 3834 C C . GLU B 1 47 ? -22.895 35.057 -0.846 1.00 71.75 47 GLU B C 1
ATOM 3835 O O . GLU B 1 47 ? -23.161 34.828 -2.026 1.00 75.38 47 GLU B O 1
ATOM 3841 N N . ASP B 1 48 ? -23.798 35.481 0.044 1.00 71.31 48 ASP B N 1
ATOM 3842 C CA . ASP B 1 48 ? -25.204 35.717 -0.331 1.00 76.18 48 ASP B CA 1
ATOM 3843 C C . ASP B 1 48 ? -25.311 36.719 -1.475 1.00 78.04 48 ASP B C 1
ATOM 3844 O O . ASP B 1 48 ? -26.148 36.549 -2.369 1.00 80.65 48 ASP B O 1
ATOM 3849 N N . ALA B 1 49 ? -24.448 37.745 -1.445 1.00 72.22 49 ALA B N 1
ATOM 3850 C CA . ALA B 1 49 ? -24.434 38.790 -2.468 1.00 69.42 49 ALA B CA 1
ATOM 3851 C C . ALA B 1 49 ? -24.099 38.237 -3.869 1.00 69.09 49 ALA B C 1
ATOM 3852 O O . ALA B 1 49 ? -24.786 38.539 -4.851 1.00 68.61 49 ALA B O 1
ATOM 3854 N N . PHE B 1 50 ? -23.075 37.399 -3.948 1.00 65.47 50 PHE B N 1
ATOM 3855 C CA . PHE B 1 50 ? -22.710 36.789 -5.208 1.00 69.22 50 PHE B CA 1
ATOM 3856 C C . PHE B 1 50 ? -23.822 35.906 -5.741 1.00 76.69 50 PHE B C 1
ATOM 3857 O O . PHE B 1 50 ? -24.062 35.909 -6.952 1.00 79.26 50 PHE B O 1
ATOM 3865 N N . ASP B 1 51 ? -24.506 35.179 -4.843 1.00 78.88 51 ASP B N 1
ATOM 3866 C CA . ASP B 1 51 ? -25.684 34.354 -5.211 1.00 83.40 51 ASP B CA 1
ATOM 3867 C C . ASP B 1 51 ? -26.755 35.247 -5.826 1.00 80.21 51 ASP B C 1
ATOM 3868 O O . ASP B 1 51 ? -27.232 35.012 -6.939 1.00 77.99 51 ASP B O 1
ATOM 3873 N N . ILE B 1 52 ? -27.123 36.275 -5.071 1.00 80.77 52 ILE B N 1
ATOM 3874 C CA . ILE B 1 52 ? -28.105 37.264 -5.487 1.00 82.23 52 ILE B CA 1
ATOM 3875 C C . ILE B 1 52 ? -27.740 37.866 -6.860 1.00 82.09 52 ILE B C 1
ATOM 3876 O O . ILE B 1 52 ? -28.591 38.003 -7.743 1.00 87.02 52 ILE B O 1
ATOM 3881 N N . ALA B 1 53 ? -26.469 38.195 -7.043 1.00 77.52 53 ALA B N 1
ATOM 3882 C CA . ALA B 1 53 ? -26.002 38.765 -8.300 1.00 76.82 53 ALA B CA 1
ATOM 3883 C C . ALA B 1 53 ? -26.140 37.762 -9.454 1.00 78.29 53 ALA B C 1
ATOM 3884 O O . ALA B 1 53 ? -26.464 38.145 -10.591 1.00 74.12 53 ALA B O 1
ATOM 3886 N N . GLN B 1 54 ? -25.896 36.485 -9.155 1.00 78.63 54 GLN B N 1
ATOM 3887 C CA . GLN B 1 54 ? -25.999 35.419 -10.158 1.00 80.09 54 GLN B CA 1
ATOM 3888 C C . GLN B 1 54 ? -27.422 35.310 -10.673 1.00 82.84 54 GLN B C 1
ATOM 3889 O O . GLN B 1 54 ? -27.643 35.254 -11.883 1.00 86.96 54 GLN B O 1
ATOM 3895 N N . LYS B 1 55 ? -28.373 35.309 -9.740 1.00 86.76 55 LYS B N 1
ATOM 3896 C CA . LYS B 1 55 ? -29.803 35.328 -10.052 1.00 94.26 55 LYS B CA 1
ATOM 3897 C C . LYS B 1 55 ? -30.218 36.554 -10.855 1.00 91.53 55 LYS B C 1
ATOM 3898 O O . LYS B 1 55 ? -30.797 36.425 -11.924 1.00 92.57 55 LYS B O 1
ATOM 3904 N N . ALA B 1 56 ? -29.910 37.739 -10.337 1.00 93.06 56 ALA B N 1
ATOM 3905 C CA . ALA B 1 56 ? -30.363 38.999 -10.942 1.00 88.63 56 ALA B CA 1
ATOM 3906 C C . ALA B 1 56 ? -29.859 39.187 -12.373 1.00 85.32 56 ALA B C 1
ATOM 3907 O O . ALA B 1 56 ? -30.480 39.899 -13.170 1.00 88.69 56 ALA B O 1
ATOM 3909 N N . GLN B 1 57 ? -28.739 38.538 -12.684 1.00 81.44 57 GLN B N 1
ATOM 3910 C CA . GLN B 1 57 ? -28.044 38.738 -13.949 1.00 79.43 57 GLN B CA 1
ATOM 3911 C C . GLN B 1 57 ? -28.753 38.021 -15.076 1.00 86.54 57 GLN B C 1
ATOM 3912 O O . GLN B 1 57 ? -28.808 38.551 -16.189 1.00 88.99 57 GLN B O 1
ATOM 3918 N N . LYS B 1 58 ? -29.298 36.832 -14.783 1.00 88.82 58 LYS B N 1
ATOM 3919 C CA . LYS B 1 58 ? -30.048 36.026 -15.772 1.00 89.74 58 LYS B CA 1
ATOM 3920 C C . LYS B 1 58 ? -31.230 36.803 -16.347 1.00 92.11 58 LYS B C 1
ATOM 3921 O O . LYS B 1 58 ? -31.631 36.593 -17.503 1.00 94.32 58 LYS B O 1
ATOM 3927 N N . GLU B 1 59 ? -31.760 37.704 -15.524 1.00 91.08 59 GLU B N 1
ATOM 3928 C CA . GLU B 1 59 ? -32.837 38.622 -15.895 1.00 96.68 59 GLU B CA 1
ATOM 3929 C C . GLU B 1 59 ? -32.273 39.852 -16.604 1.00 95.97 59 GLU B C 1
ATOM 3930 O O . GLU B 1 59 ? -32.745 40.232 -17.680 1.00 98.61 59 GLU B O 1
ATOM 3936 N N . TRP B 1 60 ? -31.249 40.461 -16.007 1.00 93.35 60 TRP B N 1
ATOM 3937 C CA . TRP B 1 60 ? -30.605 41.641 -16.590 1.00 92.62 60 TRP B CA 1
ATOM 3938 C C . TRP B 1 60 ? -30.025 41.412 -17.972 1.00 94.35 60 TRP B C 1
ATOM 3939 O O . TRP B 1 60 ? -29.875 42.359 -18.759 1.00 92.86 60 TRP B O 1
ATOM 3950 N N . ALA B 1 61 ? -29.721 40.152 -18.285 1.00 90.09 61 ALA B N 1
ATOM 3951 C CA . ALA B 1 61 ? -29.194 39.772 -19.596 1.00 89.18 61 ALA B CA 1
ATOM 3952 C C . ALA B 1 61 ? -30.237 39.859 -20.709 1.00 93.46 61 ALA B C 1
ATOM 3953 O O . ALA B 1 61 ? -29.898 39.684 -21.892 1.00 92.80 61 ALA B O 1
ATOM 3955 N N . LYS B 1 62 ? -31.490 40.127 -20.326 1.00 95.09 62 LYS B N 1
ATOM 3956 C CA . LYS B 1 62 ? -32.632 40.115 -21.251 1.00 97.46 62 LYS B CA 1
ATOM 3957 C C . LYS B 1 62 ? -33.338 41.477 -21.346 1.00 99.46 62 LYS B C 1
ATOM 3958 O O . LYS B 1 62 ? -34.314 41.628 -22.077 1.00 104.09 62 LYS B O 1
ATOM 3964 N N . SER B 1 63 ? -32.857 42.463 -20.597 1.00 97.19 63 SER B N 1
ATOM 3965 C CA . SER B 1 63 ? -33.421 43.807 -20.647 1.00 94.90 63 SER B CA 1
ATOM 3966 C C . SER B 1 63 ? -33.115 44.472 -21.991 1.00 99.58 63 SER B C 1
ATOM 3967 O O . SER B 1 63 ? -32.140 44.124 -22.646 1.00 99.23 63 SER B O 1
ATOM 3970 N N . THR B 1 64 ? -33.948 45.424 -22.403 1.00 103.61 64 THR B N 1
ATOM 3971 C CA . THR B 1 64 ? -33.752 46.102 -23.691 1.00 105.63 64 THR B CA 1
ATOM 3972 C C . THR B 1 64 ? -32.584 47.103 -23.672 1.00 102.77 64 THR B C 1
ATOM 3973 O O . THR B 1 64 ? -32.065 47.454 -22.606 1.00 102.14 64 THR B O 1
ATOM 3977 N N . THR B 1 65 ? -32.192 47.561 -24.861 1.00 99.34 65 THR B N 1
ATOM 3978 C CA . THR B 1 65 ? -31.263 48.677 -25.011 1.00 94.82 65 THR B CA 1
ATOM 3979 C C . THR B 1 65 ? -31.835 49.898 -24.322 1.00 100.77 65 THR B C 1
ATOM 3980 O O . THR B 1 65 ? -31.107 50.628 -23.655 1.00 109.39 65 THR B O 1
ATOM 3984 N N . GLU B 1 66 ? -33.141 50.103 -24.490 1.00 104.44 66 GLU B N 1
ATOM 3985 C CA . GLU B 1 66 ? -33.858 51.243 -23.915 1.00 109.71 66 GLU B CA 1
ATOM 3986 C C . GLU B 1 66 ? -33.604 51.366 -22.420 1.00 102.15 66 GLU B C 1
ATOM 3987 O O . GLU B 1 66 ? -32.993 52.334 -21.978 1.00 99.19 66 GLU B O 1
ATOM 3993 N N . ASP B 1 67 ? -34.070 50.370 -21.663 1.00 103.06 67 ASP B N 1
ATOM 3994 C CA . ASP B 1 67 ? -33.985 50.333 -20.197 1.00 102.63 67 ASP B CA 1
ATOM 3995 C C . ASP B 1 67 ? -32.586 50.654 -19.676 1.00 102.17 67 ASP B C 1
ATOM 3996 O O . ASP B 1 67 ? -32.409 51.434 -18.727 1.00 100.86 67 ASP B O 1
ATOM 4001 N N . ARG B 1 68 ? -31.596 50.027 -20.301 1.00 101.22 68 ARG B N 1
ATOM 4002 C CA . ARG B 1 68 ? -30.214 50.146 -19.875 1.00 100.24 68 ARG B CA 1
ATOM 4003 C C . ARG B 1 68 ? -29.673 51.540 -20.143 1.00 96.99 68 ARG B C 1
ATOM 4004 O O . ARG B 1 68 ? -29.147 52.179 -19.232 1.00 89.18 68 ARG B O 1
ATOM 4012 N N . LYS B 1 69 ? -29.827 52.014 -21.380 1.00 99.81 69 LYS B N 1
ATOM 4013 C CA . LYS B 1 69 ? -29.511 53.396 -21.711 1.00 101.22 69 LYS B CA 1
ATOM 4014 C C . LYS B 1 69 ? -30.208 54.337 -20.717 1.00 99.74 69 LYS B C 1
ATOM 4015 O O . LYS B 1 69 ? -29.648 55.365 -20.324 1.00 104.93 69 LYS B O 1
ATOM 4021 N N . ALA B 1 70 ? -31.410 53.953 -20.290 1.00 95.90 70 ALA B N 1
ATOM 4022 C CA . ALA B 1 70 ? -32.231 54.769 -19.391 1.00 100.43 70 ALA B CA 1
ATOM 4023 C C . ALA B 1 70 ? -31.712 54.776 -17.967 1.00 97.66 70 ALA B C 1
ATOM 4024 O O . ALA B 1 70 ? -31.617 55.833 -17.343 1.00 95.64 70 ALA B O 1
ATOM 4026 N N . VAL B 1 71 ? -31.394 53.595 -17.447 1.00 94.31 71 VAL B N 1
ATOM 4027 C CA . VAL B 1 71 ? -30.903 53.504 -16.086 1.00 95.97 71 VAL B CA 1
ATOM 4028 C C . VAL B 1 71 ? -29.595 54.312 -15.958 1.00 98.85 71 VAL B C 1
ATOM 4029 O O . VAL B 1 71 ? -29.440 55.110 -15.025 1.00 97.53 71 VAL B O 1
ATOM 4033 N N . LEU B 1 72 ? -28.686 54.146 -16.924 1.00 93.64 72 LEU B N 1
ATOM 4034 C CA . LEU B 1 72 ? -27.416 54.872 -16.925 1.00 86.82 72 LEU B CA 1
ATOM 4035 C C . LEU B 1 72 ? -27.610 56.399 -16.973 1.00 87.42 72 LEU B C 1
ATOM 4036 O O . LEU B 1 72 ? -26.931 57.151 -16.257 1.00 81.56 72 LEU B O 1
ATOM 4041 N N . GLN B 1 73 ? -28.554 56.844 -17.797 1.00 88.84 73 GLN B N 1
ATOM 4042 C CA . GLN B 1 73 ? -28.813 58.268 -17.958 1.00 95.69 73 GLN B CA 1
ATOM 4043 C C . GLN B 1 73 ? -29.341 58.905 -16.665 1.00 96.46 73 GLN B C 1
ATOM 4044 O O . GLN B 1 73 ? -28.891 59.992 -16.283 1.00 99.63 73 GLN B O 1
ATOM 4050 N N . LYS B 1 74 ? -30.268 58.224 -15.990 1.00 91.97 74 LYS B N 1
ATOM 4051 C CA . LYS B 1 74 ? -30.788 58.683 -14.698 1.00 89.45 74 LYS B CA 1
ATOM 4052 C C . LYS B 1 74 ? -29.698 58.673 -13.634 1.00 87.01 74 LYS B C 1
ATOM 4053 O O . LYS B 1 74 ? -29.606 59.594 -12.825 1.00 91.36 74 LYS B O 1
ATOM 4059 N N . ALA B 1 75 ? -28.877 57.628 -13.639 1.00 84.47 75 ALA B N 1
ATOM 4060 C CA . ALA B 1 75 ? -27.746 57.540 -12.727 1.00 82.38 75 ALA B CA 1
ATOM 4061 C C . ALA B 1 75 ? -26.764 58.692 -12.954 1.00 83.04 75 ALA B C 1
ATOM 4062 O O . ALA B 1 75 ? -26.324 59.327 -11.986 1.00 83.98 75 ALA B O 1
ATOM 4064 N N . ARG B 1 76 ? -26.443 58.971 -14.222 1.00 82.97 76 ARG B N 1
ATOM 4065 C CA . ARG B 1 76 ? -25.569 60.104 -14.574 1.00 84.21 76 ARG B CA 1
ATOM 4066 C C . ARG B 1 76 ? -26.217 61.427 -14.153 1.00 86.93 76 ARG B C 1
ATOM 4067 O O . ARG B 1 76 ? -25.527 62.335 -13.677 1.00 87.56 76 ARG B O 1
ATOM 4075 N N . GLY B 1 77 ? -27.536 61.531 -14.339 1.00 80.64 77 GLY B N 1
ATOM 4076 C CA . GLY B 1 77 ? -28.285 62.706 -13.913 1.00 83.42 77 GLY B CA 1
ATOM 4077 C C . GLY B 1 77 ? -28.162 62.947 -12.420 1.00 89.27 77 GLY B C 1
ATOM 4078 O O . GLY B 1 77 ? -27.921 64.080 -11.980 1.00 91.72 77 GLY B O 1
ATOM 4079 N N . TYR B 1 78 ? -28.308 61.877 -11.639 1.00 88.95 78 TYR B N 1
ATOM 4080 C CA . TYR B 1 78 ? -28.196 61.971 -10.188 1.00 86.78 78 TYR B CA 1
ATOM 4081 C C . TYR B 1 78 ? -26.849 62.571 -9.777 1.00 86.70 78 TYR B C 1
ATOM 4082 O O . TYR B 1 78 ? -26.787 63.499 -8.949 1.00 82.40 78 TYR B O 1
ATOM 4091 N N . LEU B 1 79 ? -25.780 62.033 -10.360 1.00 84.04 79 LEU B N 1
ATOM 4092 C CA . LEU B 1 79 ? -24.437 62.526 -10.091 1.00 83.95 79 LEU B CA 1
ATOM 4093 C C . LEU B 1 79 ? -24.283 64.010 -10.481 1.00 86.82 79 LEU B C 1
ATOM 4094 O O . LEU B 1 79 ? -23.828 64.821 -9.669 1.00 84.16 79 LEU B O 1
ATOM 4099 N N . HIS B 1 80 ? -24.705 64.363 -11.694 1.00 89.76 80 HIS B N 1
ATOM 4100 C CA . HIS B 1 80 ? -24.559 65.729 -12.196 1.00 93.28 80 HIS B CA 1
ATOM 4101 C C . HIS B 1 80 ? -25.319 66.745 -11.387 1.00 94.04 80 HIS B C 1
ATOM 4102 O O . HIS B 1 80 ? -24.771 67.787 -11.030 1.00 90.43 80 HIS B O 1
ATOM 4109 N N . GLU B 1 81 ? -26.581 66.447 -11.088 1.00 100.12 81 GLU B N 1
ATOM 4110 C CA . GLU B 1 81 ? -27.429 67.345 -10.302 1.00 103.66 81 GLU B CA 1
ATOM 4111 C C . GLU B 1 81 ? -26.947 67.509 -8.869 1.00 103.25 81 GLU B C 1
ATOM 4112 O O . GLU B 1 81 ? -27.294 68.482 -8.197 1.00 105.09 81 GLU B O 1
ATOM 4118 N N . ASN B 1 82 ? -26.156 66.555 -8.396 1.00 97.01 82 ASN B N 1
ATOM 4119 C CA . ASN B 1 82 ? -25.642 66.624 -7.039 1.00 94.03 82 ASN B CA 1
ATOM 4120 C C . ASN B 1 82 ? -24.146 66.877 -6.956 1.00 88.71 82 ASN B C 1
ATOM 4121 O O . ASN B 1 82 ? -23.547 66.684 -5.900 1.00 85.67 82 ASN B O 1
ATOM 4126 N N . ARG B 1 83 ? -23.562 67.347 -8.059 1.00 89.81 83 ARG B N 1
ATOM 4127 C CA . ARG B 1 83 ? -22.104 67.492 -8.191 1.00 87.67 83 ARG B CA 1
ATOM 4128 C C . ARG B 1 83 ? -21.386 68.298 -7.093 1.00 85.37 83 ARG B C 1
ATOM 4129 O O . ARG B 1 83 ? -20.272 67.952 -6.683 1.00 87.74 83 ARG B O 1
ATOM 4137 N N . ASP B 1 84 ? -22.025 69.348 -6.607 1.00 86.03 84 ASP B N 1
ATOM 4138 C CA . ASP B 1 84 ? -21.429 70.187 -5.564 1.00 92.55 84 ASP B CA 1
ATOM 4139 C C . ASP B 1 84 ? -21.123 69.430 -4.265 1.00 89.80 84 ASP B C 1
ATOM 4140 O O . ASP B 1 84 ? -19.987 69.458 -3.775 1.00 85.01 84 ASP B O 1
ATOM 4145 N N . ASP B 1 85 ? -22.136 68.747 -3.730 1.00 90.38 85 ASP B N 1
ATOM 4146 C CA . ASP B 1 85 ? -22.004 67.944 -2.507 1.00 90.85 85 ASP B CA 1
ATOM 4147 C C . ASP B 1 85 ? -21.094 66.727 -2.686 1.00 90.41 85 ASP B C 1
ATOM 4148 O O . ASP B 1 85 ? -20.365 66.362 -1.758 1.00 91.66 85 ASP B O 1
ATOM 4153 N N . ILE B 1 86 ? -21.149 66.107 -3.870 1.00 80.47 86 ILE B N 1
ATOM 4154 C CA . ILE B 1 86 ? -20.386 64.900 -4.150 1.00 72.46 86 ILE B CA 1
ATOM 4155 C C . ILE B 1 86 ? -18.899 65.236 -4.211 1.00 73.74 86 ILE B C 1
ATOM 4156 O O . ILE B 1 86 ? -18.070 64.536 -3.616 1.00 71.27 86 ILE B O 1
ATOM 4161 N N . ILE B 1 87 ? -18.564 66.323 -4.905 1.00 74.57 87 ILE B N 1
ATOM 4162 C CA . ILE B 1 87 ? -17.172 66.791 -4.971 1.00 70.91 87 ILE B CA 1
ATOM 4163 C C . ILE B 1 87 ? -16.659 67.068 -3.564 1.00 67.16 87 ILE B C 1
ATOM 4164 O O . ILE B 1 87 ? -15.552 66.671 -3.221 1.00 66.86 87 ILE B O 1
ATOM 4169 N N . MET B 1 88 ? -17.495 67.695 -2.740 1.00 70.08 88 MET B N 1
ATOM 4170 C CA . MET B 1 88 ? -17.141 67.986 -1.353 1.00 72.95 88 MET B CA 1
ATOM 4171 C C . MET B 1 88 ? -16.883 66.704 -0.564 1.00 72.98 88 MET B C 1
ATOM 4172 O O . MET B 1 88 ? -15.808 66.526 0.037 1.00 72.37 88 MET B O 1
ATOM 4177 N N . MET B 1 89 ? -17.861 65.803 -0.576 1.00 65.05 89 MET B N 1
ATOM 4178 C CA . MET B 1 89 ? -17.666 64.511 0.049 1.00 66.81 89 MET B CA 1
ATOM 4179 C C . MET B 1 89 ? -16.395 63.783 -0.457 1.00 68.80 89 MET B C 1
ATOM 4180 O O . MET B 1 89 ? -15.633 63.264 0.358 1.00 72.14 89 MET B O 1
ATOM 4185 N N . ILE B 1 90 ? -16.151 63.773 -1.776 1.00 65.80 90 ILE B N 1
ATOM 4186 C CA . ILE B 1 90 ? -14.997 63.060 -2.348 1.00 58.76 90 ILE B CA 1
ATOM 4187 C C . ILE B 1 90 ? -13.729 63.583 -1.698 1.00 63.41 90 ILE B C 1
ATOM 4188 O O . ILE B 1 90 ? -12.872 62.800 -1.266 1.00 68.17 90 ILE B O 1
ATOM 4193 N N . ALA B 1 91 ? -13.630 64.911 -1.623 1.00 59.84 91 ALA B N 1
ATOM 4194 C CA . ALA B 1 91 ? -12.484 65.603 -1.038 1.00 55.14 91 ALA B CA 1
ATOM 4195 C C . ALA B 1 91 ? -12.342 65.271 0.445 1.00 56.94 91 ALA B C 1
ATOM 4196 O O . ALA B 1 91 ? -11.261 64.863 0.892 1.00 59.68 91 ALA B O 1
ATOM 4198 N N . ARG B 1 92 ? -13.433 65.416 1.198 1.00 54.65 92 ARG B N 1
ATOM 4199 C CA . ARG B 1 92 ? -13.433 65.027 2.617 1.00 61.51 92 ARG B CA 1
ATOM 4200 C C . ARG B 1 92 ? -12.898 63.636 2.908 1.00 59.83 92 ARG B C 1
ATOM 4201 O O . ARG B 1 92 ? -12.042 63.475 3.774 1.00 60.76 92 ARG B O 1
ATOM 4209 N N . GLU B 1 93 ? -13.402 62.638 2.186 1.00 59.58 93 GLU B N 1
ATOM 4210 C CA . GLU B 1 93 ? -13.150 61.234 2.526 1.00 59.14 93 GLU B CA 1
ATOM 4211 C C . GLU B 1 93 ? -11.834 60.770 1.937 1.00 59.07 93 GLU B C 1
ATOM 4212 O O . GLU B 1 93 ? -11.130 59.929 2.503 1.00 57.30 93 GLU B O 1
ATOM 4218 N N . THR B 1 94 ? -11.521 61.352 0.792 1.00 61.19 94 THR B N 1
ATOM 4219 C CA . THR B 1 94 ? -10.423 60.919 -0.065 1.00 64.05 94 THR B CA 1
ATOM 4220 C C . THR B 1 94 ? -9.128 61.673 0.263 1.00 63.36 94 THR B C 1
ATOM 4221 O O . THR B 1 94 ? -8.036 61.122 0.179 1.00 67.44 94 THR B O 1
ATOM 4225 N N . GLY B 1 95 ? -9.255 62.928 0.679 1.00 62.66 95 GLY B N 1
ATOM 4226 C CA . GLY B 1 95 ? -8.076 63.764 0.904 1.00 62.33 95 GLY B CA 1
ATOM 4227 C C . GLY B 1 95 ? -7.526 64.361 -0.384 1.00 61.33 95 GLY B C 1
ATOM 4228 O O . GLY B 1 95 ? -6.490 65.044 -0.381 1.00 67.44 95 GLY B O 1
ATOM 4229 N N . GLY B 1 96 ? -8.208 64.092 -1.493 1.00 57.71 96 GLY B N 1
ATOM 4230 C CA . GLY B 1 96 ? -7.922 64.763 -2.745 1.00 60.89 96 GLY B CA 1
ATOM 4231 C C . GLY B 1 96 ? -8.476 66.176 -2.692 1.00 60.03 96 GLY B C 1
ATOM 4232 O O . GLY B 1 96 ? -9.571 66.394 -2.173 1.00 63.18 96 GLY B O 1
ATOM 4233 N N . THR B 1 97 ? -7.727 67.132 -3.236 1.00 61.67 97 THR B N 1
ATOM 4234 C CA . THR B 1 97 ? -8.190 68.530 -3.353 1.00 65.73 97 THR B CA 1
ATOM 4235 C C . THR B 1 97 ? -9.504 68.697 -4.119 1.00 65.50 97 THR B C 1
ATOM 4236 O O . THR B 1 97 ? -9.961 67.790 -4.814 1.00 69.10 97 THR B O 1
ATOM 4240 N N . ILE B 1 98 ? -10.103 69.869 -3.976 1.00 69.04 98 ILE B N 1
ATOM 4241 C CA . ILE B 1 98 ? -11.272 70.252 -4.743 1.00 74.44 98 ILE B CA 1
ATOM 4242 C C . ILE B 1 98 ? -11.009 70.161 -6.252 1.00 81.11 98 ILE B C 1
ATOM 4243 O O . ILE B 1 98 ? -11.909 69.829 -7.021 1.00 89.36 98 ILE B O 1
ATOM 4248 N N . ILE B 1 99 ? -9.775 70.431 -6.668 1.00 78.68 99 ILE B N 1
ATOM 4249 C CA . ILE B 1 99 ? -9.406 70.316 -8.084 1.00 81.23 99 ILE B CA 1
ATOM 4250 C C . ILE B 1 99 ? -9.416 68.861 -8.555 1.00 76.48 99 ILE B C 1
ATOM 4251 O O . ILE B 1 99 ? -10.012 68.532 -9.580 1.00 75.98 99 ILE B O 1
ATOM 4256 N N . LYS B 1 100 ? -8.733 68.002 -7.804 1.00 70.58 100 LYS B N 1
ATOM 4257 C CA . LYS B 1 100 ? -8.659 66.590 -8.120 1.00 74.04 100 LYS B CA 1
ATOM 4258 C C . LYS B 1 100 ? -10.055 65.956 -8.034 1.00 71.54 100 LYS B C 1
ATOM 4259 O O . LYS B 1 100 ? -10.452 65.200 -8.918 1.00 76.05 100 LYS B O 1
ATOM 4265 N N . SER B 1 101 ? -10.799 66.299 -6.984 1.00 68.38 101 SER B N 1
ATOM 4266 C CA . SER B 1 101 ? -12.131 65.752 -6.745 1.00 65.36 101 SER B CA 1
ATOM 4267 C C . SER B 1 101 ? -13.127 66.054 -7.869 1.00 74.57 101 SER B C 1
ATOM 4268 O O . SER B 1 101 ? -13.950 65.207 -8.208 1.00 77.09 101 SER B O 1
ATOM 4271 N N . THR B 1 102 ? -13.044 67.261 -8.432 1.00 77.08 102 THR B N 1
ATOM 4272 C CA . THR B 1 102 ? -13.894 67.701 -9.542 1.00 75.53 102 THR B CA 1
ATOM 4273 C C . THR B 1 102 ? -13.611 66.892 -10.809 1.00 76.33 102 THR B C 1
ATOM 4274 O O . THR B 1 102 ? -14.531 66.431 -11.503 1.00 79.49 102 THR B O 1
ATOM 4278 N N . ILE B 1 103 ? -12.328 66.710 -11.081 1.00 71.95 103 ILE B N 1
ATOM 4279 C CA . ILE B 1 103 ? -11.865 65.888 -12.178 1.00 75.09 103 ILE B CA 1
ATOM 4280 C C . ILE B 1 103 ? -12.382 64.455 -12.028 1.00 70.61 103 ILE B C 1
ATOM 4281 O O . ILE B 1 103 ? -12.730 63.805 -13.004 1.00 70.75 103 ILE B O 1
ATOM 4286 N N . GLU B 1 104 ? -12.469 63.979 -10.799 1.00 67.94 104 GLU B N 1
ATOM 4287 C CA . GLU B 1 104 ? -12.914 62.615 -10.568 1.00 69.66 104 GLU B CA 1
ATOM 4288 C C . GLU B 1 104 ? -14.420 62.450 -10.820 1.00 74.98 104 GLU B C 1
ATOM 4289 O O . GLU B 1 104 ? -14.850 61.492 -11.474 1.00 76.22 104 GLU B O 1
ATOM 4295 N N . LEU B 1 105 ? -15.215 63.384 -10.310 1.00 74.45 105 LEU B N 1
ATOM 4296 C CA . LEU B 1 105 ? -16.643 63.376 -10.571 1.00 72.89 105 LEU B CA 1
ATOM 4297 C C . LEU B 1 105 ? -16.905 63.407 -12.072 1.00 74.91 105 LEU B C 1
ATOM 4298 O O . LEU B 1 105 ? -17.596 62.542 -12.601 1.00 75.33 105 LEU B O 1
ATOM 4303 N N . GLU B 1 106 ? -16.334 64.401 -12.742 1.00 73.90 106 GLU B N 1
ATOM 4304 C CA . GLU B 1 106 ? -16.487 64.563 -14.180 1.00 73.71 106 GLU B CA 1
ATOM 4305 C C . GLU B 1 106 ? -16.041 63.337 -14.963 1.00 74.20 106 GLU B C 1
ATOM 4306 O O . GLU B 1 106 ? -16.712 62.914 -15.916 1.00 69.88 106 GLU B O 1
ATOM 4312 N N . GLN B 1 107 ? -14.911 62.758 -14.565 1.00 77.67 107 GLN B N 1
ATOM 4313 C CA . GLN B 1 107 ? -14.453 61.556 -15.221 1.00 73.96 107 GLN B CA 1
ATOM 4314 C C . GLN B 1 107 ? -15.543 60.502 -15.051 1.00 75.57 107 GLN B C 1
ATOM 4315 O O . GLN B 1 107 ? -15.956 59.864 -16.028 1.00 80.96 107 GLN B O 1
ATOM 4321 N N . THR B 1 108 ? -16.061 60.387 -13.830 1.00 69.62 108 THR B N 1
ATOM 4322 C CA . THR B 1 108 ? -17.115 59.430 -13.521 1.00 68.53 108 THR B CA 1
ATOM 4323 C C . THR B 1 108 ? -18.311 59.615 -14.464 1.00 73.08 108 THR B C 1
ATOM 4324 O O . THR B 1 108 ? -18.815 58.640 -15.037 1.00 74.86 108 THR B O 1
ATOM 4328 N N . ILE B 1 109 ? -18.752 60.864 -14.617 1.00 69.96 109 ILE B N 1
ATOM 4329 C CA . ILE B 1 109 ? -19.875 61.209 -15.480 1.00 71.73 109 ILE B CA 1
ATOM 4330 C C . ILE B 1 109 ? -19.583 60.856 -16.953 1.00 76.83 109 ILE B C 1
ATOM 4331 O O . ILE B 1 109 ? -20.414 60.257 -17.644 1.00 78.33 109 ILE B O 1
ATOM 4336 N N . ALA B 1 110 ? -18.388 61.209 -17.417 1.00 76.84 110 ALA B N 1
ATOM 4337 C CA . ALA B 1 110 ? -17.966 60.875 -18.768 1.00 73.99 110 ALA B CA 1
ATOM 4338 C C . ALA B 1 110 ? -18.068 59.369 -19.026 1.00 78.87 110 ALA B C 1
ATOM 4339 O O . ALA B 1 110 ? -18.577 58.974 -20.067 1.00 87.30 110 ALA B O 1
ATOM 4341 N N . ILE B 1 111 ? -17.619 58.540 -18.072 1.00 78.78 111 ILE B N 1
ATOM 4342 C CA . ILE B 1 111 ? -17.747 57.065 -18.161 1.00 74.95 111 ILE B CA 1
ATOM 4343 C C . ILE B 1 111 ? -19.197 56.663 -18.446 1.00 81.32 111 ILE B C 1
ATOM 4344 O O . ILE B 1 111 ? -19.470 55.912 -19.387 1.00 86.18 111 ILE B O 1
ATOM 4349 N N . LEU B 1 112 ? -20.122 57.191 -17.647 1.00 81.27 112 LEU B N 1
ATOM 4350 C CA . LEU B 1 112 ? -21.548 56.936 -17.832 1.00 78.77 112 LEU B CA 1
ATOM 4351 C C . LEU B 1 112 ? -22.019 57.285 -19.241 1.00 86.08 112 LEU B C 1
ATOM 4352 O O . LEU B 1 112 ? -22.610 56.444 -19.922 1.00 88.75 112 LEU B O 1
ATOM 4357 N N . ASP B 1 113 ? -21.737 58.511 -19.680 1.00 85.12 113 ASP B N 1
ATOM 4358 C CA . ASP B 1 113 ? -22.015 58.922 -21.056 1.00 86.13 113 ASP B CA 1
ATOM 4359 C C . ASP B 1 113 ? -21.448 57.913 -22.075 1.00 85.66 113 ASP B C 1
ATOM 4360 O O . ASP B 1 113 ? -22.183 57.348 -22.875 1.00 84.41 113 ASP B O 1
ATOM 4365 N N . GLU B 1 114 ? -20.141 57.679 -22.013 1.00 88.31 114 GLU B N 1
ATOM 4366 C CA . GLU B 1 114 ? -19.465 56.693 -22.856 1.00 92.96 114 GLU B CA 1
ATOM 4367 C C . GLU B 1 114 ? -20.163 55.331 -22.858 1.00 94.92 114 GLU B C 1
ATOM 4368 O O . GLU B 1 114 ? -20.320 54.707 -23.907 1.00 105.80 114 GLU B O 1
ATOM 4374 N N . ALA B 1 115 ? -20.568 54.868 -21.683 1.00 88.28 115 ALA B N 1
ATOM 4375 C CA . ALA B 1 115 ? -21.187 53.555 -21.560 1.00 85.98 115 ALA B CA 1
ATOM 4376 C C . ALA B 1 115 ? -22.569 53.522 -22.212 1.00 89.36 115 ALA B C 1
ATOM 4377 O O . ALA B 1 115 ? -22.956 52.520 -22.814 1.00 89.84 115 ALA B O 1
ATOM 4379 N N . MET B 1 116 ? -23.312 54.620 -22.111 1.00 91.68 116 MET B N 1
ATOM 4380 C CA . MET B 1 116 ? -24.582 54.719 -22.839 1.00 95.00 116 MET B CA 1
ATOM 4381 C C . MET B 1 116 ? -24.350 54.376 -24.305 1.00 93.49 116 MET B C 1
ATOM 4382 O O . MET B 1 116 ? -25.195 53.748 -24.933 1.00 91.33 116 MET B O 1
ATOM 4387 N N . THR B 1 117 ? -23.167 54.751 -24.797 1.00 91.10 117 THR B N 1
ATOM 4388 C CA . THR B 1 117 ? -22.765 54.634 -26.207 1.00 90.35 117 THR B CA 1
ATOM 4389 C C . THR B 1 117 ? -22.643 53.201 -26.731 1.00 88.12 117 THR B C 1
ATOM 4390 O O . THR B 1 117 ? -22.724 52.971 -27.928 1.00 82.27 117 THR B O 1
ATOM 4394 N N . TYR B 1 118 ? -22.451 52.232 -25.846 1.00 95.45 118 TYR B N 1
ATOM 4395 C CA . TYR B 1 118 ? -22.342 50.860 -26.318 1.00 98.46 118 TYR B CA 1
ATOM 4396 C C . TYR B 1 118 ? -23.382 49.906 -25.717 1.00 100.88 118 TYR B C 1
ATOM 4397 O O . TYR B 1 118 ? -23.202 48.685 -25.698 1.00 96.18 118 TYR B O 1
ATOM 4406 N N . THR B 1 119 ? -24.493 50.474 -25.266 1.00 106.24 119 THR B N 1
ATOM 4407 C CA . THR B 1 119 ? -25.552 49.684 -24.662 1.00 112.97 119 THR B CA 1
ATOM 4408 C C . THR B 1 119 ? -26.194 48.743 -25.686 1.00 112.62 119 THR B C 1
ATOM 4409 O O . THR B 1 119 ? -26.582 47.628 -25.345 1.00 110.43 119 THR B O 1
ATOM 4413 N N . GLY B 1 120 ? -26.271 49.185 -26.940 1.00 105.53 120 GLY B N 1
ATOM 4414 C CA . GLY B 1 120 ? -26.895 48.398 -27.987 1.00 104.07 120 GLY B CA 1
ATOM 4415 C C . GLY B 1 120 ? -25.964 47.374 -28.605 1.00 104.08 120 GLY B C 1
ATOM 4416 O O . GLY B 1 120 ? -26.186 46.936 -29.723 1.00 111.12 120 GLY B O 1
ATOM 4417 N N . GLU B 1 121 ? -24.933 46.966 -27.878 1.00 96.89 121 GLU B N 1
ATOM 4418 C CA . GLU B 1 121 ? -23.928 46.094 -28.457 1.00 92.10 121 GLU B CA 1
ATOM 4419 C C . GLU B 1 121 ? -24.148 44.604 -28.220 1.00 95.25 121 GLU B C 1
ATOM 4420 O O . GLU B 1 121 ? -23.181 43.855 -28.189 1.00 106.96 121 GLU B O 1
ATOM 4426 N N . LEU B 1 122 ? -25.391 44.146 -28.093 1.00 96.86 122 LEU B N 1
ATOM 4427 C CA . LEU B 1 122 ? -25.618 42.713 -27.800 1.00 95.08 122 LEU B CA 1
ATOM 4428 C C . LEU B 1 122 ? -26.252 41.844 -28.893 1.00 97.97 122 LEU B C 1
ATOM 4429 O O . LEU B 1 122 ? -26.980 40.890 -28.592 1.00 99.68 122 LEU B O 1
ATOM 4434 N N . GLY B 1 123 ? -25.939 42.144 -30.152 1.00 98.70 123 GLY B N 1
ATOM 4435 C CA . GLY B 1 123 ? -26.529 41.433 -31.275 1.00 99.01 123 GLY B CA 1
ATOM 4436 C C . GLY B 1 123 ? -25.642 40.368 -31.884 1.00 103.79 123 GLY B C 1
ATOM 4437 O O . GLY B 1 123 ? -24.884 39.704 -31.175 1.00 100.98 123 GLY B O 1
ATOM 4438 N N . GLY B 1 124 ? -25.746 40.210 -33.207 1.00 108.05 124 GLY B N 1
ATOM 4439 C CA . GLY B 1 124 ? -25.051 39.149 -33.934 1.00 106.46 124 GLY B CA 1
ATOM 4440 C C . GLY B 1 124 ? -24.437 39.585 -35.248 1.00 107.27 124 GLY B C 1
ATOM 4441 O O . GLY B 1 124 ? -25.007 40.398 -35.963 1.00 107.85 124 GLY B O 1
ATOM 4442 N N . VAL B 1 125 ? -23.263 39.042 -35.558 1.00 111.97 125 VAL B N 1
ATOM 4443 C CA . VAL B 1 125 ? -22.611 39.260 -36.855 1.00 116.23 125 VAL B CA 1
ATOM 4444 C C . VAL B 1 125 ? -22.764 37.991 -37.694 1.00 121.28 125 VAL B C 1
ATOM 4445 O O . VAL B 1 125 ? -22.303 36.914 -37.310 1.00 119.56 125 VAL B O 1
ATOM 4449 N N . LYS B 1 126 ? -23.420 38.132 -38.840 1.00 134.90 126 LYS B N 1
ATOM 4450 C CA . LYS B 1 126 ? -23.851 36.982 -39.638 1.00 145.58 126 LYS B CA 1
ATOM 4451 C C . LYS B 1 126 ? -22.841 36.610 -40.729 1.00 153.26 126 LYS B C 1
ATOM 4452 O O . LYS B 1 126 ? -23.018 36.960 -41.902 1.00 154.27 126 LYS B O 1
ATOM 4458 N N . GLU B 1 127 ? -21.789 35.889 -40.335 1.00 152.19 127 GLU B N 1
ATOM 4459 C CA . GLU B 1 127 ? -20.725 35.493 -41.264 1.00 150.16 127 GLU B CA 1
ATOM 4460 C C . GLU B 1 127 ? -20.637 33.980 -41.454 1.00 141.01 127 GLU B C 1
ATOM 4461 O O . GLU B 1 127 ? -20.301 33.496 -42.536 1.00 139.73 127 GLU B O 1
ATOM 4467 N N . GLU B 1 133 ? -18.571 25.733 -46.465 1.00 126.60 133 GLU B N 1
ATOM 4468 C CA . GLU B 1 133 ? -19.190 26.416 -47.595 1.00 136.08 133 GLU B CA 1
ATOM 4469 C C . GLU B 1 133 ? -20.616 25.925 -47.865 1.00 146.36 133 GLU B C 1
ATOM 4470 O O . GLU B 1 133 ? -21.273 26.348 -48.821 1.00 154.06 133 GLU B O 1
ATOM 4476 N N . GLY B 1 134 ? -21.067 24.995 -47.031 1.00 146.61 134 GLY B N 1
ATOM 4477 C CA . GLY B 1 134 ? -22.489 24.778 -46.801 1.00 148.73 134 GLY B CA 1
ATOM 4478 C C . GLY B 1 134 ? -22.783 25.450 -45.466 1.00 148.28 134 GLY B C 1
ATOM 4479 O O . GLY B 1 134 ? -23.938 25.603 -45.068 1.00 154.58 134 GLY B O 1
ATOM 4480 N N . LYS B 1 135 ? -21.707 25.863 -44.792 1.00 134.29 135 LYS B N 1
ATOM 4481 C CA . LYS B 1 135 ? -21.749 26.416 -43.441 1.00 126.89 135 LYS B CA 1
ATOM 4482 C C . LYS B 1 135 ? -22.108 27.896 -43.383 1.00 117.06 135 LYS B C 1
ATOM 4483 O O . LYS B 1 135 ? -21.984 28.623 -44.369 1.00 112.61 135 LYS B O 1
ATOM 4489 N N . THR B 1 136 ? -22.559 28.327 -42.209 1.00 113.53 136 THR B N 1
ATOM 4490 C CA . THR B 1 136 ? -22.702 29.744 -41.899 1.00 112.87 136 THR B CA 1
ATOM 4491 C C . THR B 1 136 ? -22.372 30.007 -40.433 1.00 115.60 136 THR B C 1
ATOM 4492 O O . THR B 1 136 ? -22.701 29.216 -39.543 1.00 116.05 136 THR B O 1
ATOM 4496 N N . ASN B 1 137 ? -21.722 31.133 -40.190 1.00 112.95 137 ASN B N 1
ATOM 4497 C CA . ASN B 1 137 ? -21.126 31.364 -38.910 1.00 106.36 137 ASN B CA 1
ATOM 4498 C C . ASN B 1 137 ? -21.695 32.591 -38.241 1.00 112.42 137 ASN B C 1
ATOM 4499 O O . ASN B 1 137 ? -21.393 33.722 -38.621 1.00 124.52 137 ASN B O 1
ATOM 4504 N N . LYS B 1 138 ? -22.535 32.349 -37.241 1.00 108.79 138 LYS B N 1
ATOM 4505 C CA . LYS B 1 138 ? -23.149 33.420 -36.474 1.00 107.99 138 LYS B CA 1
ATOM 4506 C C . LYS B 1 138 ? -22.265 33.730 -35.279 1.00 103.29 138 LYS B C 1
ATOM 4507 O O . LYS B 1 138 ? -22.026 32.860 -34.429 1.00 106.91 138 LYS B O 1
ATOM 4513 N N . ILE B 1 139 ? -21.763 34.961 -35.230 1.00 99.29 139 ILE B N 1
ATOM 4514 C CA . ILE B 1 139 ? -21.027 35.474 -34.072 1.00 93.18 139 ILE B CA 1
ATOM 4515 C C . ILE B 1 139 ? -21.998 36.295 -33.239 1.00 94.30 139 ILE B C 1
ATOM 4516 O O . ILE B 1 139 ? -22.725 37.125 -33.789 1.00 100.61 139 ILE B O 1
ATOM 4521 N N . TYR B 1 140 ? -22.016 36.062 -31.925 1.00 90.45 140 TYR B N 1
ATOM 4522 C CA . TYR B 1 140 ? -22.934 36.764 -31.013 1.00 88.06 140 TYR B CA 1
ATOM 4523 C C . TYR B 1 140 ? -22.218 37.406 -29.863 1.00 82.97 140 TYR B C 1
ATOM 4524 O O . TYR B 1 140 ? -21.348 36.792 -29.262 1.00 83.43 140 TYR B O 1
ATOM 4533 N N . ARG B 1 141 ? -22.617 38.623 -29.516 1.00 84.17 141 ARG B N 1
ATOM 4534 C CA . ARG B 1 141 ? -22.077 39.266 -28.321 1.00 85.83 141 ARG B CA 1
ATOM 4535 C C . ARG B 1 141 ? -23.027 39.097 -27.137 1.00 83.58 141 ARG B C 1
ATOM 4536 O O . ARG B 1 141 ? -24.143 39.612 -27.144 1.00 86.79 141 ARG B O 1
ATOM 4544 N N . LEU B 1 142 ? -22.579 38.359 -26.131 1.00 78.30 142 LEU B N 1
ATOM 4545 C CA . LEU B 1 142 ? -23.405 38.093 -24.961 1.00 82.43 142 LEU B CA 1
ATOM 4546 C C . LEU B 1 142 ? -22.781 38.586 -23.655 1.00 85.33 142 LEU B C 1
ATOM 4547 O O . LEU B 1 142 ? -21.552 38.684 -23.538 1.00 82.04 142 LEU B O 1
ATOM 4552 N N . PRO B 1 143 ? -23.635 38.884 -22.660 1.00 83.84 143 PRO B N 1
ATOM 4553 C CA . PRO B 1 143 ? -23.179 39.231 -21.309 1.00 82.58 143 PRO B CA 1
ATOM 4554 C C . PRO B 1 143 ? -22.252 38.169 -20.722 1.00 80.96 143 PRO B C 1
ATOM 4555 O O . PRO B 1 143 ? -22.445 36.974 -20.958 1.00 84.46 143 PRO B O 1
ATOM 4559 N N . LEU B 1 144 ? -21.246 38.615 -19.978 1.00 75.41 144 LEU B N 1
ATOM 4560 C CA . LEU B 1 144 ? -20.259 37.727 -19.387 1.00 75.26 144 LEU B CA 1
ATOM 4561 C C . LEU B 1 144 ? -20.798 36.931 -18.199 1.00 77.09 144 LEU B C 1
ATOM 4562 O O . LEU B 1 144 ? -20.518 35.736 -18.078 1.00 75.34 144 LEU B O 1
ATOM 4567 N N . GLY B 1 145 ? -21.549 37.608 -17.322 1.00 80.82 145 GLY B N 1
ATOM 4568 C CA . GLY B 1 145 ? -22.094 37.016 -16.089 1.00 72.93 145 GLY B CA 1
ATOM 4569 C C . GLY B 1 145 ? -21.990 37.919 -14.864 1.00 70.49 145 GLY B C 1
ATOM 4570 O O . GLY B 1 145 ? -22.396 39.102 -14.886 1.00 70.43 145 GLY B O 1
ATOM 4571 N N . VAL B 1 146 ? -21.467 37.361 -13.778 1.00 64.87 146 VAL B N 1
ATOM 4572 C CA . VAL B 1 146 ? -21.232 38.147 -12.565 1.00 66.97 146 VAL B CA 1
ATOM 4573 C C . VAL B 1 146 ? -19.813 38.734 -12.584 1.00 70.45 146 VAL B C 1
ATOM 4574 O O . VAL B 1 146 ? -18.832 38.041 -12.882 1.00 67.38 146 VAL B O 1
ATOM 4578 N N . ILE B 1 147 ? -19.703 40.023 -12.271 1.00 68.09 147 ILE B N 1
ATOM 4579 C CA . ILE B 1 147 ? -18.384 40.623 -12.180 1.00 63.19 147 ILE B CA 1
ATOM 4580 C C . ILE B 1 147 ? -18.008 41.014 -10.733 1.00 67.57 147 ILE B C 1
ATOM 4581 O O . ILE B 1 147 ? -18.809 41.597 -9.985 1.00 69.26 147 ILE B O 1
ATOM 4586 N N . SER B 1 148 ? -16.781 40.659 -10.357 1.00 64.77 148 SER B N 1
ATOM 4587 C CA . SER B 1 148 ? -16.216 40.985 -9.073 1.00 64.03 148 SER B CA 1
ATOM 4588 C C . SER B 1 148 ? -15.323 42.200 -9.231 1.00 61.08 148 SER B C 1
ATOM 4589 O O . SER B 1 148 ? -14.307 42.136 -9.919 1.00 68.20 148 SER B O 1
ATOM 4592 N N . SER B 1 149 ? -15.696 43.291 -8.562 1.00 58.79 149 SER B N 1
ATOM 4593 C CA . SER B 1 149 ? -15.070 44.611 -8.747 1.00 60.55 149 SER B CA 1
ATOM 4594 C C . SER B 1 149 ? -14.446 45.110 -7.449 1.00 63.50 149 SER B C 1
ATOM 4595 O O . SER B 1 149 ? -15.088 45.075 -6.392 1.00 62.93 149 SER B O 1
ATOM 4598 N N . ILE B 1 150 ? -13.187 45.549 -7.536 1.00 62.39 150 ILE B N 1
ATOM 4599 C CA . ILE B 1 150 ? -12.419 46.040 -6.383 1.00 59.60 150 ILE B CA 1
ATOM 4600 C C . ILE B 1 150 ? -11.775 47.379 -6.750 1.00 63.45 150 ILE B C 1
ATOM 4601 O O . ILE B 1 150 ? -11.134 47.502 -7.810 1.00 56.00 150 ILE B O 1
ATOM 4606 N N . SER B 1 151 ? -11.959 48.388 -5.896 1.00 60.70 151 SER B N 1
ATOM 4607 C CA . SER B 1 151 ? -11.358 49.694 -6.152 1.00 54.58 151 SER B CA 1
ATOM 4608 C C . SER B 1 151 ? -10.566 50.153 -4.945 1.00 58.14 151 SER B C 1
ATOM 4609 O O . SER B 1 151 ? -10.853 49.728 -3.826 1.00 59.56 151 SER B O 1
ATOM 4612 N N . PRO B 1 152 ? -9.563 51.032 -5.166 1.00 58.42 152 PRO B N 1
ATOM 4613 C CA . PRO B 1 152 ? -8.629 51.423 -4.125 1.00 56.49 152 PRO B CA 1
ATOM 4614 C C . PRO B 1 152 ? -8.979 52.781 -3.532 1.00 53.47 152 PRO B C 1
ATOM 4615 O O . PRO B 1 152 ? -10.017 53.359 -3.889 1.00 57.13 152 PRO B O 1
ATOM 4619 N N . PHE B 1 153 ? -8.139 53.295 -2.634 1.00 51.95 153 PHE B N 1
ATOM 4620 C CA . PHE B 1 153 ? -8.467 54.542 -1.916 1.00 53.20 153 PHE B CA 1
ATOM 4621 C C . PHE B 1 153 ? -8.211 55.815 -2.720 1.00 59.67 153 PHE B C 1
ATOM 4622 O O . PHE B 1 153 ? -8.616 56.901 -2.303 1.00 76.28 153 PHE B O 1
ATOM 4630 N N . ASN B 1 154 ? -7.509 55.686 -3.840 1.00 54.49 154 ASN B N 1
ATOM 4631 C CA . ASN B 1 154 ? -7.140 56.832 -4.678 1.00 63.12 154 ASN B CA 1
ATOM 4632 C C . ASN B 1 154 ? -8.005 56.852 -5.924 1.00 66.57 154 ASN B C 1
ATOM 4633 O O . ASN B 1 154 ? -8.146 55.840 -6.613 1.00 71.02 154 ASN B O 1
ATOM 4638 N N . PHE B 1 155 ? -8.595 57.991 -6.224 1.00 63.79 155 PHE B N 1
ATOM 4639 C CA . PHE B 1 155 ? -9.573 58.048 -7.316 1.00 64.89 155 PHE B CA 1
ATOM 4640 C C . PHE B 1 155 ? -10.632 56.949 -7.204 1.00 65.72 155 PHE B C 1
ATOM 4641 O O . PHE B 1 155 ? -10.923 56.279 -8.195 1.00 73.10 155 PHE B O 1
ATOM 4649 N N . PRO B 1 156 ? -11.243 56.773 -6.021 1.00 59.50 156 PRO B N 1
ATOM 4650 C CA . PRO B 1 156 ? -12.164 55.647 -5.831 1.00 54.88 156 PRO B CA 1
ATOM 4651 C C . PRO B 1 156 ? -13.480 55.663 -6.663 1.00 63.61 156 PRO B C 1
ATOM 4652 O O . PRO B 1 156 ? -13.941 54.588 -7.064 1.00 65.99 156 PRO B O 1
ATOM 4656 N N . MET B 1 157 ? -14.100 56.836 -6.884 1.00 61.13 157 MET B N 1
ATOM 4657 C CA . MET B 1 157 ? -15.353 56.905 -7.653 1.00 57.66 157 MET B CA 1
ATOM 4658 C C . MET B 1 157 ? -15.120 56.633 -9.135 1.00 63.73 157 MET B C 1
ATOM 4659 O O . MET B 1 157 ? -15.790 55.803 -9.754 1.00 69.39 157 MET B O 1
ATOM 4664 N N . ASN B 1 158 ? -14.190 57.400 -9.681 1.00 61.09 158 ASN B N 1
ATOM 4665 C CA . ASN B 1 158 ? -13.697 57.263 -11.017 1.00 65.01 158 ASN B CA 1
ATOM 4666 C C . ASN B 1 158 ? -13.469 55.780 -11.369 1.00 69.52 158 ASN B C 1
ATOM 4667 O O . ASN B 1 158 ? -14.120 55.235 -12.265 1.00 73.41 158 ASN B O 1
ATOM 4672 N N . LEU B 1 159 ? -12.603 55.117 -10.607 1.00 67.18 159 LEU B N 1
ATOM 4673 C CA . LEU B 1 159 ? -12.146 53.769 -10.926 1.00 64.93 159 LEU B CA 1
ATOM 4674 C C . LEU B 1 159 ? -13.214 52.713 -10.669 1.00 63.85 159 LEU B C 1
ATOM 4675 O O . LEU B 1 159 ? -13.246 51.692 -11.352 1.00 63.97 159 LEU B O 1
ATOM 4680 N N . SER B 1 160 ? -14.114 52.975 -9.722 1.00 65.09 160 SER B N 1
ATOM 4681 C CA . SER B 1 160 ? -15.260 52.080 -9.502 1.00 62.63 160 SER B CA 1
ATOM 4682 C C . SER B 1 160 ? -16.159 52.045 -10.741 1.00 62.07 160 SER B C 1
ATOM 4683 O O . SER B 1 160 ? -16.468 50.970 -11.265 1.00 66.18 160 SER B O 1
ATOM 4686 N N . MET B 1 161 ? -16.550 53.228 -11.216 1.00 61.65 161 MET B N 1
ATOM 4687 C CA . MET B 1 161 ? -17.479 53.357 -12.337 1.00 64.22 161 MET B CA 1
ATOM 4688 C C . MET B 1 161 ? -16.882 52.817 -13.639 1.00 63.93 161 MET B C 1
ATOM 4689 O O . MET B 1 161 ? -17.602 52.338 -14.503 1.00 65.28 161 MET B O 1
ATOM 4694 N N . ARG B 1 162 ? -15.562 52.886 -13.758 1.00 68.62 162 ARG B N 1
ATOM 4695 C CA . ARG B 1 162 ? -14.840 52.249 -14.858 1.00 66.99 162 ARG B CA 1
ATOM 4696 C C . ARG B 1 162 ? -15.223 50.778 -15.022 1.00 65.67 162 ARG B C 1
ATOM 4697 O O . ARG B 1 162 ? -15.113 50.242 -16.110 1.00 71.42 162 ARG B O 1
ATOM 4705 N N . SER B 1 163 ? -15.658 50.119 -13.948 1.00 59.93 163 SER B N 1
ATOM 4706 C CA . SER B 1 163 ? -16.091 48.723 -14.054 1.00 62.35 163 SER B CA 1
ATOM 4707 C C . SER B 1 163 ? -17.606 48.633 -13.967 1.00 64.66 163 SER B C 1
ATOM 4708 O O . SER B 1 163 ? -18.248 47.965 -14.766 1.00 67.39 163 SER B O 1
ATOM 4711 N N . ILE B 1 164 ? -18.165 49.311 -12.977 1.00 64.07 164 ILE B N 1
ATOM 4712 C CA . ILE B 1 164 ? -19.577 49.237 -12.704 1.00 69.49 164 ILE B CA 1
ATOM 4713 C C . ILE B 1 164 ? -20.423 49.675 -13.900 1.00 72.98 164 ILE B C 1
ATOM 4714 O O . ILE B 1 164 ? -21.412 49.015 -14.207 1.00 75.52 164 ILE B O 1
ATOM 4719 N N . ALA B 1 165 ? -20.027 50.748 -14.590 1.00 70.42 165 ALA B N 1
ATOM 4720 C CA . ALA B 1 165 ? -20.817 51.249 -15.739 1.00 71.66 165 ALA B CA 1
ATOM 4721 C C . ALA B 1 165 ? -20.902 50.272 -16.921 1.00 76.60 165 ALA B C 1
ATOM 4722 O O . ALA B 1 165 ? -22.010 49.848 -17.268 1.00 84.30 165 ALA B O 1
ATOM 4724 N N . PRO B 1 166 ? -19.752 49.901 -17.539 1.00 75.87 166 PRO B N 1
ATOM 4725 C CA . PRO B 1 166 ? -19.880 48.989 -18.685 1.00 76.71 166 PRO B CA 1
ATOM 4726 C C . PRO B 1 166 ? -20.505 47.650 -18.309 1.00 78.46 166 PRO B C 1
ATOM 4727 O O . PRO B 1 166 ? -21.243 47.077 -19.113 1.00 82.00 166 PRO B O 1
ATOM 4731 N N . ALA B 1 167 ? -20.219 47.165 -17.100 1.00 73.87 167 ALA B N 1
ATOM 4732 C CA . ALA B 1 167 ? -20.765 45.897 -16.630 1.00 67.96 167 ALA B CA 1
ATOM 4733 C C . ALA B 1 167 ? -22.257 45.909 -16.852 1.00 73.02 167 ALA B C 1
ATOM 4734 O O . ALA B 1 167 ? -22.795 45.068 -17.576 1.00 79.75 167 ALA B O 1
ATOM 4736 N N . ILE B 1 168 ? -22.899 46.904 -16.236 1.00 74.76 168 ILE B N 1
ATOM 4737 C CA . ILE B 1 168 ? -24.343 47.110 -16.247 1.00 77.07 168 ILE B CA 1
ATOM 4738 C C . ILE B 1 168 ? -24.842 47.406 -17.654 1.00 78.04 168 ILE B C 1
ATOM 4739 O O . ILE B 1 168 ? -25.877 46.879 -18.080 1.00 78.28 168 ILE B O 1
ATOM 4744 N N . ALA B 1 169 ? -24.103 48.253 -18.364 1.00 73.45 169 ALA B N 1
ATOM 4745 C CA . ALA B 1 169 ? -24.409 48.543 -19.753 1.00 72.65 169 ALA B CA 1
ATOM 4746 C C . ALA B 1 169 ? -24.519 47.275 -20.603 1.00 74.96 169 ALA B C 1
ATOM 4747 O O . ALA B 1 169 ? -25.263 47.256 -21.588 1.00 81.67 169 ALA B O 1
ATOM 4749 N N . LEU B 1 170 ? -23.819 46.207 -20.212 1.00 72.36 170 LEU B N 1
ATOM 4750 C CA . LEU B 1 170 ? -23.710 45.022 -21.072 1.00 74.43 170 LEU B CA 1
ATOM 4751 C C . LEU B 1 170 ? -24.358 43.748 -20.521 1.00 77.93 170 LEU B C 1
ATOM 4752 O O . LEU B 1 170 ? -23.920 42.627 -20.802 1.00 82.60 170 LEU B O 1
ATOM 4757 N N . GLY B 1 171 ? -25.427 43.922 -19.758 1.00 77.72 171 GLY B N 1
ATOM 4758 C CA . GLY B 1 171 ? -26.174 42.787 -19.237 1.00 80.16 171 GLY B CA 1
ATOM 4759 C C . GLY B 1 171 ? -25.473 41.996 -18.147 1.00 80.37 171 GLY B C 1
ATOM 4760 O O . GLY B 1 171 ? -25.845 40.852 -17.890 1.00 85.94 171 GLY B O 1
ATOM 4761 N N . ASN B 1 172 ? -24.466 42.593 -17.509 1.00 71.59 172 ASN B N 1
ATOM 4762 C CA . ASN B 1 172 ? -23.784 41.947 -16.390 1.00 73.87 172 ASN B CA 1
ATOM 4763 C C . ASN B 1 172 ? -24.316 42.391 -15.033 1.00 75.66 172 ASN B C 1
ATOM 4764 O O . ASN B 1 172 ? -25.120 43.325 -14.934 1.00 76.46 172 ASN B O 1
ATOM 4769 N N . SER B 1 173 ? -23.885 41.694 -13.991 1.00 73.33 173 SER B N 1
ATOM 4770 C CA . SER B 1 173 ? -24.194 42.099 -12.637 1.00 70.85 173 SER B CA 1
ATOM 4771 C C . SER B 1 173 ? -22.873 42.296 -11.901 1.00 73.37 173 SER B C 1
ATOM 4772 O O . SER B 1 173 ? -21.815 41.847 -12.368 1.00 71.11 173 SER B O 1
ATOM 4775 N N . VAL B 1 174 ? -22.930 42.976 -10.760 1.00 71.50 174 VAL B N 1
ATOM 4776 C CA . VAL B 1 174 ? -21.724 43.401 -10.101 1.00 65.59 174 VAL B CA 1
ATOM 4777 C C . VAL B 1 174 ? -21.794 43.242 -8.599 1.00 65.90 174 VAL B C 1
ATOM 4778 O O . VAL B 1 174 ? -22.725 43.718 -7.951 1.00 64.58 174 VAL B O 1
ATOM 4782 N N . VAL B 1 175 ? -20.781 42.581 -8.050 1.00 64.63 175 VAL B N 1
ATOM 4783 C CA . VAL B 1 175 ? -20.515 42.702 -6.640 1.00 62.71 175 VAL B CA 1
ATOM 4784 C C . VAL B 1 175 ? -19.273 43.587 -6.493 1.00 65.62 175 VAL B C 1
ATOM 4785 O O . VAL B 1 175 ? -18.199 43.209 -6.906 1.00 65.45 175 VAL B O 1
ATOM 4789 N N . HIS B 1 176 ? -19.437 44.777 -5.928 1.00 66.00 176 HIS B N 1
ATOM 4790 C CA . HIS B 1 176 ? -18.356 45.752 -5.889 1.00 62.58 176 HIS B CA 1
ATOM 4791 C C . HIS B 1 176 ? -17.885 45.977 -4.488 1.00 62.29 176 HIS B C 1
ATOM 4792 O O . HIS B 1 176 ? -18.694 46.126 -3.572 1.00 59.94 176 HIS B O 1
ATOM 4799 N N . LYS B 1 177 ? -16.566 45.987 -4.312 1.00 61.43 177 LYS B N 1
ATOM 4800 C CA . LYS B 1 177 ? -15.964 46.259 -3.019 1.00 58.87 177 LYS B CA 1
ATOM 4801 C C . LYS B 1 177 ? -14.929 47.374 -3.097 1.00 59.44 177 LYS B C 1
ATOM 4802 O O . LYS B 1 177 ? -13.830 47.193 -3.645 1.00 61.46 177 LYS B O 1
ATOM 4808 N N . PRO B 1 178 ? -15.274 48.532 -2.540 1.00 59.27 178 PRO B N 1
ATOM 4809 C CA . PRO B 1 178 ? -14.349 49.654 -2.397 1.00 57.40 178 PRO B CA 1
ATOM 4810 C C . PRO B 1 178 ? -13.478 49.514 -1.150 1.00 56.88 178 PRO B C 1
ATOM 4811 O O . PRO B 1 178 ? -13.796 48.720 -0.278 1.00 58.10 178 PRO B O 1
ATOM 4815 N N . ASP B 1 179 ? -12.373 50.256 -1.086 1.00 58.98 179 ASP B N 1
ATOM 4816 C CA . ASP B 1 179 ? -11.626 50.404 0.158 1.00 57.54 179 ASP B CA 1
ATOM 4817 C C . ASP B 1 179 ? -12.585 51.012 1.171 1.00 56.39 179 ASP B C 1
ATOM 4818 O O . ASP B 1 179 ? -13.249 52.013 0.881 1.00 52.73 179 ASP B O 1
ATOM 4823 N N . ILE B 1 180 ? -12.644 50.472 2.361 1.00 56.13 180 ILE B N 1
ATOM 4824 C CA . ILE B 1 180 ? -13.576 50.955 3.339 1.00 51.87 180 ILE B CA 1
ATOM 4825 C C . ILE B 1 180 ? -13.333 52.396 3.723 1.00 51.10 180 ILE B C 1
ATOM 4826 O O . ILE B 1 180 ? -14.261 53.104 3.948 1.00 58.17 180 ILE B O 1
ATOM 4831 N N . GLN B 1 181 ? -12.084 52.802 3.718 1.00 51.91 181 GLN B N 1
ATOM 4832 C CA A GLN B 1 181 ? -11.846 54.150 4.112 0.50 53.36 181 GLN B CA 1
ATOM 4833 C CA B GLN B 1 181 ? -11.777 54.149 4.096 0.50 57.87 181 GLN B CA 1
ATOM 4834 C C . GLN B 1 181 ? -12.317 55.031 2.980 1.00 59.77 181 GLN B C 1
ATOM 4835 O O . GLN B 1 181 ? -12.304 56.213 3.242 1.00 65.43 181 GLN B O 1
ATOM 4846 N N . THR B 1 182 ? -12.711 54.595 1.796 1.00 60.52 182 THR B N 1
ATOM 4847 C CA . THR B 1 182 ? -13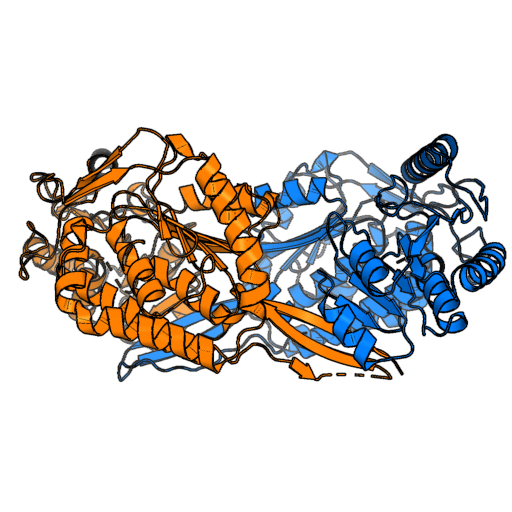.276 55.517 0.836 1.00 58.23 182 THR B CA 1
ATOM 4848 C C . THR B 1 182 ? -14.565 54.953 0.293 1.00 61.71 182 THR B C 1
ATOM 4849 O O . THR B 1 182 ? -14.843 55.022 -0.877 1.00 65.32 182 THR B O 1
ATOM 4853 N N . ALA B 1 183 ? -15.335 54.350 1.167 1.00 56.65 183 ALA B N 1
ATOM 4854 C CA . ALA B 1 183 ? -16.521 53.636 0.784 1.00 56.14 183 ALA B CA 1
ATOM 4855 C C . ALA B 1 183 ? -17.558 54.513 0.154 1.00 60.66 183 ALA B C 1
ATOM 4856 O O . ALA B 1 183 ? -18.280 54.096 -0.718 1.00 68.53 183 ALA B O 1
ATOM 4858 N N . ILE B 1 184 ? -17.669 55.725 0.640 1.00 55.65 184 ILE B N 1
ATOM 4859 C CA . ILE B 1 184 ? -18.723 56.628 0.165 1.00 61.92 184 ILE B CA 1
ATOM 4860 C C . ILE B 1 184 ? -18.453 57.034 -1.283 1.00 60.29 184 ILE B C 1
ATOM 4861 O O . ILE B 1 184 ? -19.334 56.967 -2.124 1.00 63.28 184 ILE B O 1
ATOM 4866 N N . SER B 1 185 ? -17.219 57.419 -1.567 1.00 61.99 185 SER B N 1
ATOM 4867 C CA . SER B 1 185 ? -16.861 57.891 -2.885 1.00 64.82 185 SER B CA 1
ATOM 4868 C C . SER B 1 185 ? -16.678 56.686 -3.757 1.00 65.44 185 SER B C 1
ATOM 4869 O O . SER B 1 185 ? -16.842 56.759 -4.970 1.00 62.40 185 SER B O 1
ATOM 4872 N N . GLY B 1 186 ? -16.330 55.574 -3.121 1.00 67.49 186 GLY B N 1
ATOM 4873 C CA . GLY B 1 186 ? -15.884 54.406 -3.848 1.00 62.40 186 GLY B CA 1
ATOM 4874 C C . GLY B 1 186 ? -17.016 53.450 -4.093 1.00 64.38 186 GLY B C 1
ATOM 4875 O O . GLY B 1 186 ? -16.887 52.546 -4.913 1.00 70.40 186 GLY B O 1
ATOM 4876 N N . GLY B 1 187 ? -18.128 53.642 -3.387 1.00 59.92 187 GLY B N 1
ATOM 4877 C CA . GLY B 1 187 ? -19.252 52.748 -3.551 1.00 56.71 187 GLY B CA 1
ATOM 4878 C C . GLY B 1 187 ? -20.641 53.253 -3.244 1.00 61.25 187 GLY B C 1
ATOM 4879 O O . GLY B 1 187 ? -21.559 53.005 -4.031 1.00 62.21 187 GLY B O 1
ATOM 4880 N N . THR B 1 188 ? -20.829 53.905 -2.093 1.00 60.70 188 THR B N 1
ATOM 4881 C CA . THR B 1 188 ? -22.199 54.196 -1.667 1.00 63.82 188 THR B CA 1
ATOM 4882 C C . THR B 1 188 ? -22.878 55.327 -2.415 1.00 65.71 188 THR B C 1
ATOM 4883 O O . THR B 1 188 ? -24.074 55.235 -2.612 1.00 70.82 188 THR B O 1
ATOM 4887 N N . ILE B 1 189 ? -22.159 56.379 -2.828 1.00 66.11 189 ILE B N 1
ATOM 4888 C CA . ILE B 1 189 ? -22.803 57.402 -3.701 1.00 69.21 189 ILE B CA 1
ATOM 4889 C C . ILE B 1 189 ? -23.320 56.705 -4.962 1.00 68.79 189 ILE B C 1
ATOM 4890 O O . ILE B 1 189 ? -24.493 56.802 -5.263 1.00 76.37 189 ILE B O 1
ATOM 4895 N N . ILE B 1 190 ? -22.439 55.992 -5.677 1.00 67.48 190 ILE B N 1
ATOM 4896 C CA . ILE B 1 190 ? -22.783 55.286 -6.927 1.00 67.98 190 ILE B CA 1
ATOM 4897 C C . ILE B 1 190 ? -23.994 54.362 -6.748 1.00 73.21 190 ILE B C 1
ATOM 4898 O O . ILE B 1 190 ? -24.848 54.298 -7.615 1.00 82.77 190 ILE B O 1
ATOM 4903 N N . ALA B 1 191 ? -24.053 53.647 -5.625 1.00 68.64 191 ALA B N 1
ATOM 4904 C CA . ALA B 1 191 ? -25.168 52.766 -5.324 1.00 66.78 191 ALA B CA 1
ATOM 4905 C C . ALA B 1 191 ? -26.497 53.532 -5.228 1.00 73.27 191 ALA B C 1
ATOM 4906 O O . ALA B 1 191 ? -27.533 53.067 -5.732 1.00 75.99 191 ALA B O 1
ATOM 4908 N N . LYS B 1 192 ? -26.456 54.696 -4.582 1.00 74.19 192 LYS B N 1
ATOM 4909 C CA . LYS B 1 192 ? -27.598 55.611 -4.510 1.00 81.54 192 LYS B CA 1
ATOM 4910 C C . LYS B 1 192 ? -28.077 56.063 -5.880 1.00 82.31 192 LYS B C 1
ATOM 4911 O O . LYS B 1 192 ? -29.272 56.024 -6.151 1.00 90.72 192 LYS B O 1
ATOM 4917 N N . ALA B 1 193 ? -27.149 56.482 -6.740 1.00 78.17 193 ALA B N 1
ATOM 4918 C CA . ALA B 1 193 ? -27.495 56.848 -8.117 1.00 76.86 193 ALA B CA 1
ATOM 4919 C C . ALA B 1 193 ? -28.197 55.712 -8.855 1.00 79.21 193 ALA B C 1
ATOM 4920 O O . ALA B 1 193 ? -29.146 55.947 -9.591 1.00 85.85 193 ALA B O 1
ATOM 4922 N N . PHE B 1 194 ? -27.750 54.479 -8.660 1.00 80.70 194 PHE B N 1
ATOM 4923 C CA . PHE B 1 194 ? -28.363 53.372 -9.393 1.00 86.16 194 PHE B CA 1
ATOM 4924 C C . PHE B 1 194 ? -29.731 52.983 -8.843 1.00 91.52 194 PHE B C 1
ATOM 4925 O O . PHE B 1 194 ? -30.641 52.653 -9.611 1.00 98.20 194 PHE B O 1
ATOM 4933 N N . GLU B 1 195 ? -29.876 53.044 -7.521 1.00 91.84 195 GLU B N 1
ATOM 4934 C CA . GLU B 1 195 ? -31.169 52.834 -6.886 1.00 93.15 195 GLU B CA 1
ATOM 4935 C C . GLU B 1 195 ? -32.129 53.901 -7.401 1.00 100.70 195 GLU B C 1
ATOM 4936 O O . GLU B 1 195 ? -33.209 53.574 -7.902 1.00 105.62 195 GLU B O 1
ATOM 4942 N N . HIS B 1 196 ? -31.713 55.165 -7.295 1.00 94.94 196 HIS B N 1
ATOM 4943 C CA . HIS B 1 196 ? -32.473 56.303 -7.820 1.00 98.24 196 HIS B CA 1
ATOM 4944 C C . HIS B 1 196 ? -32.969 56.044 -9.221 1.00 100.81 196 HIS B C 1
ATOM 4945 O O . HIS B 1 196 ? -34.142 56.270 -9.522 1.00 107.99 196 HIS B O 1
ATOM 4952 N N . ALA B 1 197 ? -32.080 55.541 -10.074 1.00 95.98 197 ALA B N 1
ATOM 4953 C CA . ALA B 1 197 ? -32.390 55.245 -11.469 1.00 94.92 197 ALA B CA 1
ATOM 4954 C C . ALA B 1 197 ? -33.173 53.942 -11.687 1.00 95.49 197 ALA B C 1
ATOM 4955 O O . ALA B 1 197 ? -33.373 53.525 -12.832 1.00 95.36 197 ALA B O 1
ATOM 4957 N N . GLY B 1 198 ? -33.603 53.300 -10.599 1.00 92.74 198 GLY B N 1
ATOM 4958 C CA . GLY B 1 198 ? -34.439 52.098 -10.678 1.00 92.25 198 GLY B CA 1
ATOM 4959 C C . GLY B 1 198 ? -33.736 50.856 -11.213 1.00 98.27 198 GLY B C 1
ATOM 4960 O O . GLY B 1 198 ? -34.347 50.042 -11.919 1.00 100.84 198 GLY B O 1
ATOM 4961 N N . LEU B 1 199 ? -32.455 50.692 -10.883 1.00 91.61 199 LEU B N 1
ATOM 4962 C CA . LEU B 1 199 ? -31.743 49.469 -11.261 1.00 86.99 199 LEU B CA 1
ATOM 4963 C C . LEU B 1 199 ? -32.388 48.287 -10.548 1.00 82.71 199 LEU B C 1
ATOM 4964 O O . LEU B 1 199 ? -32.620 48.361 -9.346 1.00 83.06 199 LEU B O 1
ATOM 4969 N N . PRO B 1 200 ? -32.710 47.208 -11.285 1.00 85.00 200 PRO B N 1
ATOM 4970 C CA . PRO B 1 200 ? -33.349 46.055 -10.634 1.00 85.99 200 PRO B CA 1
ATOM 4971 C C . PRO B 1 200 ? -32.504 45.546 -9.487 1.00 85.30 200 PRO B C 1
ATOM 4972 O O . PRO B 1 200 ? -31.280 45.623 -9.547 1.00 92.51 200 PRO B O 1
ATOM 4976 N N . ALA B 1 201 ? -33.161 45.051 -8.446 1.00 83.78 201 ALA B N 1
ATOM 4977 C CA . ALA B 1 201 ? -32.488 44.543 -7.264 1.00 83.22 201 ALA B CA 1
ATOM 4978 C C . ALA B 1 201 ? -31.445 43.513 -7.658 1.00 82.67 201 ALA B C 1
ATOM 4979 O O . ALA B 1 201 ? -31.698 42.648 -8.511 1.00 82.52 201 ALA B O 1
ATOM 4981 N N . GLY B 1 202 ? -30.270 43.625 -7.052 1.00 74.77 202 GLY B N 1
ATOM 4982 C CA . GLY B 1 202 ? -29.252 42.607 -7.205 1.00 76.08 202 GLY B CA 1
ATOM 4983 C C . GLY B 1 202 ? -28.301 42.752 -8.382 1.00 78.18 202 GLY B C 1
ATOM 4984 O O . GLY B 1 202 ? -27.302 42.008 -8.455 1.00 79.62 202 GLY B O 1
ATOM 4985 N N . VAL B 1 203 ? -28.586 43.676 -9.307 1.00 70.28 203 VAL B N 1
ATOM 4986 C CA . VAL B 1 203 ? -27.663 43.889 -10.439 1.00 69.81 203 VAL B CA 1
ATOM 4987 C C . VAL B 1 203 ? -26.384 44.643 -10.004 1.00 73.92 203 VAL B C 1
ATOM 4988 O O . VAL B 1 203 ? -25.329 44.520 -10.635 1.00 76.92 203 VAL B O 1
ATOM 4992 N N . LEU B 1 204 ? -26.491 45.420 -8.927 1.00 68.86 204 LEU B N 1
ATOM 4993 C CA . LEU B 1 204 ? -25.360 46.112 -8.359 1.00 66.48 204 LEU B CA 1
ATOM 4994 C C . LEU B 1 204 ? -25.327 45.923 -6.845 1.00 71.63 204 LEU B C 1
ATOM 4995 O O . LEU B 1 204 ? -26.234 46.353 -6.121 1.00 70.49 204 LEU B O 1
ATOM 5000 N N . ASN B 1 205 ? -24.257 45.308 -6.364 1.00 67.43 205 ASN B N 1
ATOM 5001 C CA . ASN B 1 205 ? -24.101 45.146 -4.945 1.00 66.24 205 ASN B CA 1
ATOM 5002 C C . ASN B 1 205 ? -22.775 45.766 -4.506 1.00 67.47 205 ASN B C 1
ATOM 5003 O O . ASN B 1 205 ? -21.711 45.444 -5.043 1.00 69.38 205 ASN B O 1
ATOM 5008 N N . VAL B 1 206 ? -22.874 46.707 -3.569 1.00 63.18 206 VAL B N 1
ATOM 5009 C CA . VAL B 1 206 ? -21.729 47.388 -2.995 1.00 63.53 206 VAL B CA 1
ATOM 5010 C C . VAL B 1 206 ? -21.473 46.876 -1.579 1.00 67.20 206 VAL B C 1
ATOM 5011 O O . VAL B 1 206 ? -22.366 46.921 -0.711 1.00 70.87 206 VAL B O 1
ATOM 5015 N N . MET B 1 207 ? -20.255 46.394 -1.353 1.00 58.44 207 MET B N 1
ATOM 5016 C CA . MET B 1 207 ? -19.935 45.722 -0.095 1.00 63.22 207 MET B CA 1
ATOM 5017 C C . MET B 1 207 ? -19.051 46.572 0.803 1.00 65.59 207 MET B C 1
ATOM 5018 O O . MET B 1 207 ? -17.910 46.874 0.455 1.00 66.32 207 MET B O 1
ATOM 5023 N N . LEU B 1 208 ? -19.591 46.964 1.953 1.00 61.28 208 LEU B N 1
ATOM 5024 C CA . LEU B 1 208 ? -18.791 47.613 2.973 1.00 57.33 208 LEU B CA 1
ATOM 5025 C C . LEU B 1 208 ? -18.304 46.516 3.899 1.00 64.15 208 LEU B C 1
ATOM 5026 O O . LEU B 1 208 ? -19.094 45.915 4.657 1.00 68.21 208 LEU B O 1
ATOM 5031 N N . THR B 1 209 ? -17.007 46.235 3.795 1.00 56.26 209 THR B N 1
ATOM 5032 C CA . THR B 1 209 ? -16.364 45.205 4.585 1.00 59.02 209 THR B CA 1
ATOM 5033 C C . THR B 1 209 ? -14.818 45.364 4.639 1.00 62.33 209 THR B C 1
ATOM 5034 O O . THR B 1 209 ? -14.288 46.368 4.145 1.00 68.33 209 THR B O 1
ATOM 5038 N N . ASP B 1 210 ? -14.107 44.405 5.253 1.00 61.55 210 ASP B N 1
ATOM 5039 C CA . ASP B 1 210 ? -12.615 44.365 5.219 1.00 63.65 210 ASP B CA 1
ATOM 5040 C C . ASP B 1 210 ? -12.065 42.941 5.208 1.00 63.84 210 ASP B C 1
ATOM 5041 O O . ASP B 1 210 ? -12.827 41.970 5.312 1.00 72.71 210 ASP B O 1
ATOM 5046 N N . VAL B 1 211 ? -10.740 42.833 5.103 1.00 61.37 211 VAL B N 1
ATOM 5047 C CA . VAL B 1 211 ? -10.014 41.553 5.039 1.00 61.68 211 VAL B CA 1
ATOM 5048 C C . VAL B 1 211 ? -10.302 40.602 6.212 1.00 68.22 211 VAL B C 1
ATOM 5049 O O . VAL B 1 211 ? -10.557 39.415 5.992 1.00 68.69 211 VAL B O 1
ATOM 5053 N N . LYS B 1 212 ? -10.259 41.128 7.438 1.00 65.47 212 LYS B N 1
ATOM 5054 C CA . LYS B 1 212 ? -10.487 40.342 8.647 1.00 76.55 212 LYS B CA 1
ATOM 5055 C C . LYS B 1 212 ? -11.776 39.527 8.505 1.00 82.57 212 LYS B C 1
ATOM 5056 O O . LYS B 1 212 ? -11.937 38.449 9.102 1.00 88.91 212 LYS B O 1
ATOM 5062 N N . GLU B 1 213 ? -12.664 40.037 7.663 1.00 71.95 213 GLU B N 1
ATOM 5063 C CA . GLU B 1 213 ? -14.012 39.528 7.555 1.00 74.03 213 GLU B CA 1
ATOM 5064 C C . GLU B 1 213 ? -14.173 38.578 6.363 1.00 72.20 213 GLU B C 1
ATOM 5065 O O . GLU B 1 213 ? -14.932 37.623 6.423 1.00 70.18 213 GLU B O 1
ATOM 5071 N N . ILE B 1 214 ? -13.459 38.842 5.272 1.00 69.34 214 ILE B N 1
ATOM 5072 C CA . ILE B 1 214 ? -13.764 38.167 4.013 1.00 64.26 214 ILE B CA 1
ATOM 5073 C C . ILE B 1 214 ? -12.578 37.446 3.361 1.00 68.91 214 ILE B C 1
ATOM 5074 O O . ILE B 1 214 ? -12.758 36.746 2.363 1.00 70.90 214 ILE B O 1
ATOM 5079 N N . GLY B 1 215 ? -11.369 37.629 3.897 1.00 68.34 215 GLY B N 1
ATOM 5080 C CA . GLY B 1 215 ? -10.181 37.048 3.272 1.00 69.17 215 GLY B CA 1
ATOM 5081 C C . GLY B 1 215 ? -10.171 37.363 1.782 1.00 63.53 215 GLY B C 1
ATOM 5082 O O . GLY B 1 215 ? -10.401 38.503 1.407 1.00 58.07 215 GLY B O 1
ATOM 5083 N N . ASP B 1 216 ? -9.943 36.348 0.949 1.00 65.23 216 ASP B N 1
ATOM 5084 C CA . ASP B 1 216 ? -9.971 36.484 -0.532 1.00 61.61 216 ASP B CA 1
ATOM 5085 C C . ASP B 1 216 ? -11.370 36.239 -1.123 1.00 59.47 216 ASP B C 1
ATOM 5086 O O . ASP B 1 216 ? -11.501 35.947 -2.317 1.00 63.98 216 ASP B O 1
ATOM 5091 N N . GLY B 1 217 ? -12.415 36.368 -0.299 1.00 56.89 217 GLY B N 1
ATOM 5092 C CA . GLY B 1 217 ? -13.809 36.168 -0.752 1.00 57.12 217 GLY B CA 1
ATOM 5093 C C . GLY B 1 217 ? -14.191 36.723 -2.132 1.00 61.41 217 GLY B C 1
ATOM 5094 O O . GLY B 1 217 ? -14.978 36.111 -2.856 1.00 65.35 217 GLY B O 1
ATOM 5095 N N . MET B 1 218 ? -13.643 37.878 -2.496 1.00 60.05 218 MET B N 1
ATOM 5096 C CA . MET B 1 218 ? -13.971 38.531 -3.765 1.00 61.45 218 MET B CA 1
ATOM 5097 C C . MET B 1 218 ? -13.305 37.851 -4.953 1.00 66.57 218 MET B C 1
ATOM 5098 O O . MET B 1 218 ? -13.739 38.018 -6.089 1.00 64.94 218 MET B O 1
ATOM 5103 N N . LEU B 1 219 ? -12.244 37.097 -4.682 1.00 68.68 219 LEU B N 1
ATOM 5104 C CA . LEU B 1 219 ? -11.420 36.495 -5.725 1.00 62.98 219 LEU B CA 1
ATOM 5105 C C . LEU B 1 219 ? -11.678 35.014 -5.861 1.00 72.88 219 LEU B C 1
ATOM 5106 O O . LEU B 1 219 ? -11.567 34.452 -6.954 1.00 81.39 219 LEU B O 1
ATOM 5111 N N . THR B 1 220 ? -11.999 34.390 -4.732 1.00 70.27 220 THR B N 1
ATOM 5112 C CA . THR B 1 220 ? -12.070 32.940 -4.596 1.00 78.20 220 THR B CA 1
ATOM 5113 C C . THR B 1 220 ? -13.405 32.327 -5.027 1.00 78.82 220 THR B C 1
ATOM 5114 O O . THR B 1 220 ? -13.437 31.191 -5.483 1.00 80.50 220 THR B O 1
ATOM 5118 N N . ASN B 1 221 ? -14.492 33.086 -4.871 1.00 74.42 221 ASN B N 1
ATOM 5119 C CA . ASN B 1 221 ? -15.832 32.623 -5.191 1.00 67.74 221 ASN B CA 1
ATOM 5120 C C . ASN B 1 221 ? -15.937 32.156 -6.636 1.00 69.10 221 ASN B C 1
ATOM 5121 O O . ASN B 1 221 ? -15.506 32.861 -7.534 1.00 72.62 221 ASN B O 1
ATOM 5126 N N . PRO B 1 222 ? -16.484 30.950 -6.865 1.00 69.37 222 PRO B N 1
ATOM 5127 C CA . PRO B 1 222 ? -16.585 30.426 -8.238 1.00 68.35 222 PRO B CA 1
ATOM 5128 C C . PRO B 1 222 ? -17.608 31.151 -9.112 1.00 71.44 222 PRO B C 1
ATOM 5129 O O . PRO B 1 222 ? -17.521 31.083 -10.337 1.00 74.22 222 PRO B O 1
ATOM 5133 N N . ILE B 1 223 ? -18.575 31.828 -8.502 1.00 66.67 223 ILE B N 1
ATOM 5134 C CA . ILE B 1 223 ? -19.575 32.563 -9.282 1.00 70.64 223 ILE B CA 1
ATOM 5135 C C . ILE B 1 223 ? -19.048 33.626 -10.300 1.00 68.75 223 ILE B C 1
ATOM 5136 O O . ILE B 1 223 ? -19.354 33.526 -11.495 1.00 67.38 223 ILE B O 1
ATOM 5141 N N . PRO B 1 224 ? -18.267 34.643 -9.843 1.00 63.47 224 PRO B N 1
ATOM 5142 C CA . PRO B 1 224 ? -17.927 35.704 -10.803 1.00 62.67 224 PRO B CA 1
ATOM 5143 C C . PRO B 1 224 ? -17.039 35.200 -11.925 1.00 60.93 224 PRO B C 1
ATOM 5144 O O . PRO B 1 224 ? -16.205 34.349 -11.690 1.00 65.08 224 PRO B O 1
ATOM 5148 N N . ARG B 1 225 ? -17.253 35.688 -13.139 1.00 65.37 225 ARG B N 1
ATOM 5149 C CA . ARG B 1 225 ? -16.432 35.286 -14.282 1.00 70.43 225 ARG B CA 1
ATOM 5150 C C . ARG B 1 225 ? -15.403 36.343 -14.688 1.00 74.41 225 ARG B C 1
ATOM 5151 O O . ARG B 1 225 ? -14.707 36.161 -15.691 1.00 76.95 225 ARG B O 1
ATOM 5159 N N . LEU B 1 226 ? -15.325 37.435 -13.906 1.00 68.63 226 LEU B N 1
ATOM 5160 C CA . LEU B 1 226 ? -14.322 38.498 -14.068 1.00 61.30 226 LEU B CA 1
ATOM 5161 C C . LEU B 1 226 ? -13.919 39.173 -12.740 1.00 64.32 226 LEU B C 1
ATOM 5162 O O . LEU B 1 226 ? -14.778 39.561 -11.935 1.00 62.03 226 LEU B O 1
ATOM 5167 N N . ILE B 1 227 ? -12.611 39.309 -12.512 1.00 61.75 227 ILE B N 1
ATOM 5168 C CA . ILE B 1 227 ? -12.132 40.172 -11.452 1.00 61.23 227 ILE B CA 1
ATOM 5169 C C . ILE B 1 227 ? -11.564 41.440 -12.080 1.00 67.79 227 ILE B C 1
ATOM 5170 O O . ILE B 1 227 ? -10.512 41.413 -12.741 1.00 67.78 227 ILE B O 1
ATOM 5175 N N . SER B 1 228 ? -12.286 42.541 -11.880 1.00 64.15 228 SER B N 1
ATOM 5176 C CA . SER B 1 228 ? -11.810 43.875 -12.216 1.00 63.98 228 SER B CA 1
ATOM 5177 C C . SER B 1 228 ? -11.164 44.505 -10.987 1.00 62.96 228 SER B C 1
ATOM 5178 O O . SER B 1 228 ? -11.775 44.605 -9.918 1.00 60.42 228 SER B O 1
ATOM 5181 N N . PHE B 1 229 ? -9.922 44.931 -11.153 1.00 67.19 229 PHE B N 1
ATOM 5182 C CA . PHE B 1 229 ? -9.139 45.466 -10.052 1.00 67.07 229 PHE B CA 1
ATOM 5183 C C . PHE B 1 229 ? -8.283 46.666 -10.470 1.00 72.39 229 PHE B C 1
ATOM 5184 O O . PHE B 1 229 ? -7.837 46.771 -11.625 1.00 72.86 229 PHE B O 1
ATOM 5192 N N . THR B 1 230 ? -8.070 47.563 -9.511 1.00 72.62 230 THR B N 1
ATOM 5193 C CA . THR B 1 230 ? -7.144 48.684 -9.647 1.00 70.12 230 THR B CA 1
ATOM 5194 C C . THR B 1 230 ? -6.524 48.898 -8.293 1.00 71.11 230 THR B C 1
ATOM 5195 O O . THR B 1 230 ? -7.214 48.827 -7.286 1.00 82.45 230 THR B O 1
ATOM 5199 N N . GLY B 1 231 ? -5.221 49.152 -8.279 1.00 73.36 231 GLY B N 1
ATOM 5200 C CA . GLY B 1 231 ? -4.429 49.230 -7.056 1.00 71.65 231 GLY B CA 1
ATOM 5201 C C . GLY B 1 231 ? -2.974 48.928 -7.375 1.00 76.33 231 GLY B C 1
ATOM 5202 O O . GLY B 1 231 ? -2.552 49.034 -8.524 1.00 76.75 231 GLY B O 1
ATOM 5203 N N . SER B 1 232 ? -2.206 48.547 -6.360 1.00 70.17 232 SER B N 1
ATOM 5204 C CA . SER B 1 232 ? -0.780 48.330 -6.532 1.00 72.85 232 SER B CA 1
ATOM 5205 C C . SER B 1 232 ? -0.516 47.102 -7.400 1.00 84.31 232 SER B C 1
ATOM 5206 O O . SER B 1 232 ? -1.432 46.332 -7.676 1.00 87.50 232 SER B O 1
ATOM 5209 N N . THR B 1 233 ? 0.731 46.919 -7.830 1.00 79.01 233 THR B N 1
ATOM 5210 C CA . THR B 1 233 ? 1.065 45.753 -8.619 1.00 85.02 233 THR B CA 1
ATOM 5211 C C . THR B 1 233 ? 1.258 44.556 -7.720 1.00 81.61 233 THR B C 1
ATOM 5212 O O . THR B 1 233 ? 0.936 43.437 -8.108 1.00 84.21 233 THR B O 1
ATOM 5216 N N . ALA B 1 234 ? 1.751 44.791 -6.511 1.00 83.66 234 ALA B N 1
ATOM 5217 C CA . ALA B 1 234 ? 1.907 43.710 -5.539 1.00 80.70 234 ALA B CA 1
ATOM 5218 C C . ALA B 1 234 ? 0.563 43.095 -5.106 1.00 76.36 234 ALA B C 1
ATOM 5219 O O . ALA B 1 234 ? 0.499 41.898 -4.802 1.00 75.22 234 ALA B O 1
ATOM 5221 N N . VAL B 1 235 ? -0.503 43.898 -5.056 1.00 70.78 235 VAL B N 1
ATOM 5222 C CA . VAL B 1 235 ? -1.828 43.320 -4.827 1.00 68.17 235 VAL B CA 1
ATOM 5223 C C . VAL B 1 235 ? -2.264 42.658 -6.151 1.00 73.16 235 VAL B C 1
ATOM 5224 O O . VAL B 1 235 ? -2.749 41.516 -6.149 1.00 70.23 235 VAL B O 1
ATOM 5228 N N . GLY B 1 236 ? -2.049 43.360 -7.273 1.00 62.34 236 GLY B N 1
ATOM 5229 C CA . GLY B 1 236 ? -2.204 42.771 -8.614 1.00 57.88 236 GLY B CA 1
ATOM 5230 C C . GLY B 1 236 ? -1.638 41.362 -8.695 1.00 62.86 236 GLY B C 1
ATOM 5231 O O . GLY B 1 236 ? -2.350 40.407 -9.019 1.00 59.33 236 GLY B O 1
ATOM 5232 N N . ARG B 1 237 ? -0.355 41.220 -8.370 1.00 68.14 237 ARG B N 1
ATOM 5233 C CA . ARG B 1 237 ? 0.303 39.912 -8.406 1.00 67.36 237 ARG B CA 1
ATOM 5234 C C . ARG B 1 237 ? -0.489 38.880 -7.631 1.00 65.95 237 ARG B C 1
ATOM 5235 O O . ARG B 1 237 ? -0.622 37.737 -8.059 1.00 68.78 237 ARG B O 1
ATOM 5243 N N . HIS B 1 238 ? -1.005 39.291 -6.478 1.00 64.91 238 HIS B N 1
ATOM 5244 C CA . HIS B 1 238 ? -1.782 38.417 -5.631 1.00 61.10 238 HIS B CA 1
ATOM 5245 C C . HIS B 1 238 ? -3.091 38.064 -6.309 1.00 61.89 238 HIS B C 1
ATOM 5246 O O . HIS B 1 238 ? -3.456 36.891 -6.379 1.00 62.90 238 HIS B O 1
ATOM 5253 N N . ILE B 1 239 ? -3.808 39.066 -6.823 1.00 56.94 239 ILE B N 1
ATOM 5254 C CA . ILE B 1 239 ? -5.064 38.809 -7.529 1.00 61.18 239 ILE B CA 1
ATOM 5255 C C . ILE B 1 239 ? -4.839 37.957 -8.792 1.00 65.63 239 ILE B C 1
ATOM 5256 O O . ILE B 1 239 ? -5.563 36.974 -9.037 1.00 65.55 239 ILE B O 1
ATOM 5261 N N . GLY B 1 240 ? -3.813 38.322 -9.558 1.00 57.10 240 GLY B N 1
ATOM 5262 C CA . GLY B 1 240 ? -3.458 37.642 -10.807 1.00 57.18 240 GLY B CA 1
ATOM 5263 C C . GLY B 1 240 ? -3.177 36.168 -10.626 1.00 59.13 240 GLY B C 1
ATOM 5264 O O . GLY B 1 240 ? -3.520 35.351 -11.475 1.00 65.40 240 GLY B O 1
ATOM 5265 N N . GLU B 1 241 ? -2.577 35.824 -9.502 1.00 59.24 241 GLU B N 1
ATOM 5266 C CA . GLU B 1 241 ? -2.244 34.447 -9.207 1.00 61.51 241 GLU B CA 1
ATOM 5267 C C . GLU B 1 241 ? -3.506 33.680 -8.800 1.00 68.76 241 GLU B C 1
ATOM 5268 O O . GLU B 1 241 ? -3.647 32.516 -9.149 1.00 76.85 241 GLU B O 1
ATOM 5274 N N . ILE B 1 242 ? -4.431 34.323 -8.084 1.00 69.61 242 ILE B N 1
ATOM 5275 C CA . ILE B 1 242 ? -5.667 33.632 -7.655 1.00 68.22 242 ILE B CA 1
ATOM 5276 C C . ILE B 1 242 ? -6.594 33.438 -8.848 1.00 64.38 242 ILE B C 1
ATOM 5277 O O . ILE B 1 242 ? -7.111 32.351 -9.068 1.00 73.08 242 ILE B O 1
ATOM 5282 N N . ALA B 1 243 ? -6.780 34.494 -9.624 1.00 62.95 243 ALA B N 1
ATOM 5283 C CA . ALA B 1 243 ? -7.662 34.454 -10.783 1.00 65.12 243 ALA B CA 1
ATOM 5284 C C . ALA B 1 243 ? -7.176 33.475 -11.871 1.00 67.45 243 ALA B C 1
ATOM 5285 O O . ALA B 1 243 ? -7.949 32.635 -12.351 1.00 72.34 243 ALA B O 1
ATOM 5287 N N . GLY B 1 244 ? -5.901 33.567 -12.246 1.00 60.81 244 GLY B N 1
ATOM 5288 C CA . GLY B 1 244 ? -5.335 32.675 -13.273 1.00 58.75 244 GLY B CA 1
ATOM 5289 C C . GLY B 1 244 ? -5.581 31.216 -12.947 1.00 59.98 244 GLY B C 1
ATOM 5290 O O . GLY B 1 244 ? -5.794 30.404 -13.820 1.00 61.63 244 GLY B O 1
ATOM 5291 N N . ARG B 1 245 ? -5.588 30.910 -11.657 1.00 61.91 245 ARG B N 1
ATOM 5292 C CA . ARG B 1 245 ? -5.658 29.556 -11.151 1.00 61.47 245 ARG B CA 1
ATOM 5293 C C . ARG B 1 245 ? -7.097 29.053 -11.188 1.00 60.21 245 ARG B C 1
ATOM 5294 O O . ARG B 1 245 ? -7.359 27.862 -11.166 1.00 63.39 245 ARG B O 1
ATOM 5302 N N . ALA B 1 246 ? -8.035 29.983 -11.206 1.00 59.97 246 ALA B N 1
ATOM 5303 C CA . ALA B 1 246 ? -9.440 29.647 -11.358 1.00 58.18 246 ALA B CA 1
ATOM 5304 C C . ALA B 1 246 ? -9.923 29.857 -12.810 1.00 61.35 246 ALA B C 1
ATOM 5305 O O . ALA B 1 246 ? -11.076 29.600 -13.109 1.00 64.62 246 ALA B O 1
ATOM 5307 N N . PHE B 1 247 ? -9.026 30.291 -13.702 1.00 60.16 247 PHE B N 1
ATOM 5308 C CA . PHE B 1 247 ? -9.356 30.611 -15.102 1.00 60.72 247 PHE B CA 1
ATOM 5309 C C . PHE B 1 247 ? -10.396 31.734 -15.253 1.00 68.73 247 PHE B C 1
ATOM 5310 O O . PHE B 1 247 ? -11.174 31.756 -16.208 1.00 79.43 247 PHE B O 1
ATOM 5318 N N . LYS B 1 248 ? -10.400 32.662 -14.309 1.00 62.05 248 LYS B N 1
ATOM 5319 C CA . LYS B 1 248 ? -11.239 33.854 -14.383 1.00 59.50 248 LYS B CA 1
ATOM 5320 C C . LYS B 1 248 ? -10.591 34.888 -15.289 1.00 59.25 248 LYS B C 1
ATOM 5321 O O . LYS B 1 248 ? -9.377 35.051 -15.300 1.00 60.57 248 LYS B O 1
ATOM 5327 N N . ARG B 1 249 ? -11.392 35.623 -16.033 1.00 64.70 249 ARG B N 1
ATOM 5328 C CA . ARG B 1 249 ? -10.835 36.709 -16.817 1.00 71.31 249 ARG B CA 1
ATOM 5329 C C . ARG B 1 249 ? -10.482 37.815 -15.817 1.00 72.94 249 ARG B C 1
ATOM 5330 O O . ARG B 1 249 ? -11.107 37.918 -14.771 1.00 73.29 249 ARG B O 1
ATOM 5338 N N . MET B 1 250 ? -9.446 38.594 -16.094 1.00 76.88 250 MET B N 1
ATOM 5339 C CA . MET B 1 250 ? -9.098 39.705 -15.213 1.00 70.64 250 MET B CA 1
ATOM 5340 C C . MET B 1 250 ? -8.957 41.000 -15.969 1.00 73.88 250 MET B C 1
ATOM 5341 O O . MET B 1 250 ? -8.392 41.027 -17.060 1.00 74.21 250 MET B O 1
ATOM 5346 N N . ALA B 1 251 ? -9.506 42.063 -15.386 1.00 72.11 251 ALA B N 1
ATOM 5347 C CA . ALA B 1 251 ? -9.306 43.421 -15.876 1.00 67.15 251 ALA B CA 1
ATOM 5348 C C . ALA B 1 251 ? -8.489 44.131 -14.829 1.00 68.88 251 ALA B C 1
ATOM 5349 O O . ALA B 1 251 ? -9.022 44.709 -13.887 1.00 79.02 251 ALA B O 1
ATOM 5351 N N . LEU B 1 252 ? -7.181 44.015 -14.961 1.00 69.22 252 LEU B N 1
ATOM 5352 C CA . LEU B 1 252 ? -6.263 44.628 -14.032 1.00 68.06 252 LEU B CA 1
ATOM 5353 C C . LEU B 1 252 ? -5.777 45.989 -14.532 1.00 80.10 252 LEU B C 1
ATOM 5354 O O . LEU B 1 252 ? -5.295 46.102 -15.655 1.00 90.24 252 LEU B O 1
ATOM 5359 N N . GLU B 1 253 ? -5.929 47.021 -13.703 1.00 82.79 253 GLU B N 1
ATOM 5360 C CA . GLU B 1 253 ? -5.300 48.322 -13.955 1.00 86.74 253 GLU B CA 1
ATOM 5361 C C . GLU B 1 253 ? -4.382 48.640 -12.791 1.00 81.05 253 GLU B C 1
ATOM 5362 O O . GLU B 1 253 ? -4.838 48.884 -11.682 1.00 90.16 253 GLU B O 1
ATOM 5368 N N . LEU B 1 254 ? -3.080 48.607 -13.047 1.00 81.65 254 LEU B N 1
ATOM 5369 C CA . LEU B 1 254 ? -2.081 48.699 -11.992 1.00 77.41 254 LEU B CA 1
ATOM 5370 C C . LEU B 1 254 ? -1.296 50.000 -12.062 1.00 86.10 254 LEU B C 1
ATOM 5371 O O . LEU B 1 254 ? -0.947 50.462 -13.151 1.00 99.86 254 LEU B O 1
ATOM 5376 N N . GLY B 1 255 ? -1.018 50.575 -10.893 1.00 87.66 255 GLY B N 1
ATOM 5377 C CA . GLY B 1 255 ? -0.371 51.895 -10.769 1.00 102.67 255 GLY B CA 1
ATOM 5378 C C . GLY B 1 255 ? 0.913 52.155 -11.558 1.00 108.31 255 GLY B C 1
ATOM 5379 O O . GLY B 1 255 ? 1.160 53.287 -11.996 1.00 105.88 255 GLY B O 1
ATOM 5380 N N . GLY B 1 256 ? 1.743 51.124 -11.716 1.00 98.87 256 GLY B N 1
ATOM 5381 C CA . GLY B 1 256 ? 2.940 51.214 -12.547 1.00 85.23 256 GLY B CA 1
ATOM 5382 C C . GLY B 1 256 ? 4.077 52.092 -12.046 1.00 82.26 256 GLY B C 1
ATOM 5383 O O . GLY B 1 256 ? 3.948 52.834 -11.064 1.00 82.62 256 GLY B O 1
ATOM 5384 N N . ASN B 1 257 ? 5.216 51.974 -12.718 1.00 82.29 257 ASN B N 1
ATOM 5385 C CA . ASN B 1 257 ? 6.329 52.893 -12.538 1.00 80.53 257 ASN B CA 1
ATOM 5386 C C . ASN B 1 257 ? 6.485 53.684 -13.848 1.00 78.97 257 ASN B C 1
ATOM 5387 O O . ASN B 1 257 ? 7.169 53.253 -14.778 1.00 79.96 257 ASN B O 1
ATOM 5392 N N . ASN B 1 258 ? 5.808 54.825 -13.915 1.00 73.55 258 ASN B N 1
ATOM 5393 C CA . ASN B 1 258 ? 5.616 55.541 -15.174 1.00 69.56 258 ASN B CA 1
ATOM 5394 C C . ASN B 1 258 ? 6.692 56.585 -15.402 1.00 71.10 258 ASN B C 1
ATOM 5395 O O . ASN B 1 258 ? 6.843 57.509 -14.596 1.00 74.50 258 ASN B O 1
ATOM 5400 N N . PRO B 1 259 ? 7.465 56.424 -16.491 1.00 62.10 259 PRO B N 1
ATOM 5401 C CA . PRO B 1 259 ? 8.545 57.356 -16.766 1.00 57.80 259 PRO B CA 1
ATOM 5402 C C . PRO B 1 259 ? 8.055 58.574 -17.570 1.00 63.23 259 PRO B C 1
ATOM 5403 O O . PRO B 1 259 ? 7.277 58.426 -18.538 1.00 58.76 259 PRO B O 1
ATOM 5407 N N . PHE B 1 260 ? 8.513 59.752 -17.138 1.00 62.17 260 PHE B N 1
ATOM 5408 C CA . PHE B 1 260 ? 8.285 61.032 -17.793 1.00 58.00 260 PHE B CA 1
ATOM 5409 C C . PHE B 1 260 ? 9.632 61.456 -18.370 1.00 62.19 260 PHE B C 1
ATOM 5410 O O . PHE B 1 260 ? 10.534 61.815 -17.623 1.00 64.81 260 PHE B O 1
ATOM 5418 N N . ALA B 1 261 ? 9.781 61.393 -19.692 1.00 62.17 261 ALA B N 1
ATOM 5419 C CA . ALA B 1 261 ? 11.056 61.684 -20.340 1.00 57.47 261 ALA B CA 1
ATOM 5420 C C . ALA B 1 261 ? 11.051 63.046 -21.032 1.00 61.64 261 ALA B C 1
ATOM 5421 O O . ALA B 1 261 ? 10.132 63.366 -21.782 1.00 63.81 261 ALA B O 1
ATOM 5423 N N . VAL B 1 262 ? 12.085 63.843 -20.761 1.00 66.15 262 VAL B N 1
ATOM 5424 C CA . VAL B 1 262 ? 12.230 65.183 -21.318 1.00 62.16 262 VAL B CA 1
ATOM 5425 C C . VAL B 1 262 ? 13.468 65.182 -22.202 1.00 70.60 262 VAL B C 1
ATOM 5426 O O . VAL B 1 262 ? 14.588 65.005 -21.715 1.00 76.08 262 VAL B O 1
ATOM 5430 N N . LEU B 1 263 ? 13.257 65.371 -23.504 1.00 72.57 263 LEU B N 1
ATOM 5431 C CA . LEU B 1 263 ? 14.312 65.203 -24.504 1.00 73.09 263 LEU B CA 1
ATOM 5432 C C . LEU B 1 263 ? 15.109 66.482 -24.807 1.00 74.43 263 LEU B C 1
ATOM 5433 O O . LEU B 1 263 ? 14.706 67.593 -24.425 1.00 73.68 263 LEU B O 1
ATOM 5438 N N . SER B 1 264 ? 16.232 66.313 -25.507 1.00 72.12 264 SER B N 1
ATOM 5439 C CA . SER B 1 264 ? 17.128 67.432 -25.863 1.00 74.53 264 SER B CA 1
ATOM 5440 C C . SER B 1 264 ? 16.416 68.661 -26.431 1.00 72.46 264 SER B C 1
ATOM 5441 O O . SER B 1 264 ? 16.782 69.801 -26.125 1.00 77.49 264 SER B O 1
ATOM 5444 N N . ASP B 1 265 ? 15.398 68.430 -27.249 1.00 65.60 265 ASP B N 1
ATOM 5445 C CA . ASP B 1 265 ? 14.696 69.530 -27.884 1.00 71.27 265 ASP B CA 1
ATOM 5446 C C . ASP B 1 265 ? 13.381 69.882 -27.192 1.00 74.23 265 ASP B C 1
ATOM 5447 O O . ASP B 1 265 ? 12.494 70.453 -27.822 1.00 73.52 265 ASP B O 1
ATOM 5452 N N . ALA B 1 266 ? 13.261 69.562 -25.897 1.00 76.24 266 ALA B N 1
ATOM 5453 C CA . ALA B 1 266 ? 12.051 69.901 -25.130 1.00 69.69 266 ALA B CA 1
ATOM 5454 C C . ALA B 1 266 ? 11.859 71.405 -25.008 1.00 73.10 266 ALA B C 1
ATOM 5455 O O . ALA B 1 266 ? 12.823 72.129 -24.753 1.00 78.07 266 ALA B O 1
ATOM 5457 N N . ASP B 1 267 ? 10.626 71.886 -25.161 1.00 72.45 267 ASP B N 1
ATOM 5458 C CA . ASP B 1 267 ? 10.294 73.199 -24.583 1.00 76.64 267 ASP B CA 1
ATOM 5459 C C . ASP B 1 267 ? 10.183 73.015 -23.054 1.00 75.85 267 ASP B C 1
ATOM 5460 O O . ASP B 1 267 ? 9.292 72.316 -22.566 1.00 71.11 267 ASP B O 1
ATOM 5465 N N . VAL B 1 268 ? 11.088 73.639 -22.311 1.00 76.70 268 VAL B N 1
ATOM 5466 C CA . VAL B 1 268 ? 11.287 73.286 -20.915 1.00 79.68 268 VAL B CA 1
ATOM 5467 C C . VAL B 1 268 ? 10.186 73.763 -19.962 1.00 85.96 268 VAL B C 1
ATOM 5468 O O . VAL B 1 268 ? 9.740 73.001 -19.091 1.00 81.60 268 VAL B O 1
ATOM 5472 N N . ASP B 1 269 ? 9.753 75.011 -20.132 1.00 86.53 269 ASP B N 1
ATOM 5473 C CA . ASP B 1 269 ? 8.688 75.583 -19.299 1.00 82.46 269 ASP B CA 1
ATOM 5474 C C . ASP B 1 269 ? 7.456 74.692 -19.352 1.00 75.18 269 ASP B C 1
ATOM 5475 O O . ASP B 1 269 ? 6.850 74.390 -18.331 1.00 77.93 269 ASP B O 1
ATOM 5480 N N . ARG B 1 270 ? 7.107 74.258 -20.555 1.00 75.47 270 ARG B N 1
ATOM 5481 C CA . ARG B 1 270 ? 5.936 73.416 -20.761 1.00 83.37 270 ARG B CA 1
ATOM 5482 C C . ARG B 1 270 ? 6.111 72.038 -20.133 1.00 76.69 270 ARG B C 1
ATOM 5483 O O . ARG B 1 270 ? 5.138 71.439 -19.644 1.00 76.13 270 ARG B O 1
ATOM 5491 N N . ALA B 1 271 ? 7.355 71.551 -20.147 1.00 67.59 271 ALA B N 1
ATOM 5492 C CA . ALA B 1 271 ? 7.699 70.267 -19.547 1.00 65.57 271 ALA B CA 1
ATOM 5493 C C . ALA B 1 271 ? 7.561 70.364 -18.030 1.00 67.33 271 ALA B C 1
ATOM 5494 O O .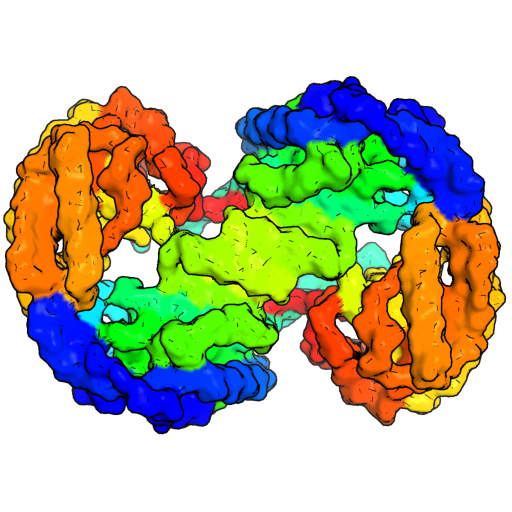 ALA B 1 271 ? 6.993 69.476 -17.377 1.00 69.80 271 ALA B O 1
ATOM 5496 N N . VAL B 1 272 ? 8.074 71.457 -17.482 1.00 67.45 272 VAL B N 1
ATOM 5497 C CA . VAL B 1 272 ? 7.965 71.724 -16.055 1.00 77.16 272 VAL B CA 1
ATOM 5498 C C . VAL B 1 272 ? 6.499 71.719 -15.643 1.00 72.30 272 VAL B C 1
ATOM 5499 O O . VAL B 1 272 ? 6.112 70.962 -14.763 1.00 69.83 272 VAL B O 1
ATOM 5503 N N . ASP B 1 273 ? 5.700 72.536 -16.327 1.00 73.01 273 ASP B N 1
ATOM 5504 C CA . ASP B 1 273 ? 4.245 72.578 -16.183 1.00 74.93 273 ASP B CA 1
ATOM 5505 C C . ASP B 1 273 ? 3.601 71.195 -16.180 1.00 75.78 273 ASP B C 1
ATOM 5506 O O . ASP B 1 273 ? 2.883 70.822 -15.239 1.00 71.67 273 ASP B O 1
ATOM 5511 N N . ALA B 1 274 ? 3.855 70.440 -17.248 1.00 72.41 274 ALA B N 1
ATOM 5512 C CA . ALA B 1 274 ? 3.323 69.101 -17.358 1.00 64.92 274 ALA B CA 1
ATOM 5513 C C . ALA B 1 274 ? 3.783 68.256 -16.190 1.00 65.21 274 ALA B C 1
ATOM 5514 O O . ALA B 1 274 ? 2.967 67.548 -15.605 1.00 70.11 274 ALA B O 1
ATOM 5516 N N . ALA B 1 275 ? 5.066 68.333 -15.832 1.00 64.36 275 ALA B N 1
ATOM 5517 C CA . ALA B 1 275 ? 5.578 67.489 -14.737 1.00 64.75 275 ALA B CA 1
ATOM 5518 C C . ALA B 1 275 ? 4.948 67.867 -13.399 1.00 67.02 275 ALA B C 1
ATOM 5519 O O . ALA B 1 275 ? 4.520 66.999 -12.640 1.00 64.65 275 ALA B O 1
ATOM 5521 N N . ILE B 1 276 ? 4.888 69.164 -13.120 1.00 71.19 276 ILE B N 1
ATOM 5522 C CA . ILE B 1 276 ? 4.264 69.637 -11.896 1.00 71.92 276 ILE B CA 1
ATOM 5523 C C . ILE B 1 276 ? 2.789 69.265 -11.845 1.00 71.12 276 ILE B C 1
ATOM 5524 O O . ILE B 1 276 ? 2.335 68.707 -10.853 1.00 76.94 276 ILE B O 1
ATOM 5529 N N . PHE B 1 277 ? 2.069 69.518 -12.935 1.00 72.97 277 PHE B N 1
ATOM 5530 C CA . PHE B 1 277 ? 0.646 69.230 -12.987 1.00 86.08 277 PHE B CA 1
ATOM 5531 C C . PHE B 1 277 ? 0.422 67.727 -12.913 1.00 80.97 277 PHE B C 1
ATOM 5532 O O . PHE B 1 277 ? -0.428 67.264 -12.172 1.00 90.24 277 PHE B O 1
ATOM 5540 N N . GLY B 1 278 ? 1.226 66.962 -13.635 1.00 71.92 278 GLY B N 1
ATOM 5541 C CA . GLY B 1 278 ? 1.060 65.521 -13.650 1.00 71.10 278 GLY B CA 1
ATOM 5542 C C . GLY B 1 278 ? 1.386 64.889 -12.311 1.00 77.87 278 GLY B C 1
ATOM 5543 O O . GLY B 1 278 ? 0.655 64.016 -11.848 1.00 86.41 278 GLY B O 1
ATOM 5544 N N . LYS B 1 279 ? 2.509 65.271 -11.737 1.00 74.88 279 LYS B N 1
ATOM 5545 C CA . LYS B 1 279 ? 2.907 64.782 -10.429 1.00 73.71 279 LYS B CA 1
ATOM 5546 C C . LYS B 1 279 ? 2.103 65.195 -9.215 1.00 72.60 279 LYS B C 1
ATOM 5547 O O . LYS B 1 279 ? 2.003 64.441 -8.292 1.00 68.47 279 LYS B O 1
ATOM 5553 N N . PHE B 1 280 ? 1.625 66.420 -9.156 1.00 74.38 280 PHE B N 1
ATOM 5554 C CA . PHE B 1 280 ? 1.005 66.873 -7.929 1.00 70.38 280 PHE B CA 1
ATOM 5555 C C . PHE B 1 280 ? -0.428 67.291 -8.048 1.00 82.39 280 PHE B C 1
ATOM 5556 O O . PHE B 1 280 ? -1.257 66.864 -7.292 1.00 82.20 280 PHE B O 1
ATOM 5564 N N . ILE B 1 281 ? -0.703 68.207 -8.956 1.00 98.82 281 ILE B N 1
ATOM 5565 C CA . ILE B 1 281 ? -2.044 68.733 -9.083 1.00 98.89 281 ILE B CA 1
ATOM 5566 C C . ILE B 1 281 ? -3.041 67.707 -9.544 1.00 117.31 281 ILE B C 1
ATOM 5567 O O . ILE B 1 281 ? -4.121 67.595 -9.001 1.00 132.05 281 ILE B O 1
ATOM 5572 N N . HIS B 1 282 ? -2.673 66.948 -10.555 1.00 117.29 282 HIS B N 1
ATOM 5573 C CA . HIS B 1 282 ? -3.549 65.951 -11.065 1.00 111.14 282 HIS B CA 1
ATOM 5574 C C . HIS B 1 282 ? -3.180 64.727 -10.348 1.00 107.29 282 HIS B C 1
ATOM 5575 O O . HIS B 1 282 ? -3.842 63.695 -10.454 1.00 119.71 282 HIS B O 1
ATOM 5582 N N . GLN B 1 283 ? -2.108 64.837 -9.593 1.00 95.77 283 GLN B N 1
ATOM 5583 C CA . GLN B 1 283 ? -1.603 63.727 -8.759 1.00 93.72 283 GLN B CA 1
ATOM 5584 C C . GLN B 1 283 ? -1.341 62.440 -9.574 1.00 108.74 283 GLN B C 1
ATOM 5585 O O . GLN B 1 283 ? -2.007 61.402 -9.404 1.00 101.29 283 GLN B O 1
ATOM 5591 N N . CYS B 1 287 ? -3.071 62.465 -18.044 1.00 97.92 287 CYS B N 1
ATOM 5592 C CA . CYS B 1 287 ? -1.728 62.136 -17.593 1.00 120.05 287 CYS B CA 1
ATOM 5593 C C . CYS B 1 287 ? -1.685 60.715 -17.016 1.00 122.53 287 CYS B C 1
ATOM 5594 O O . CYS B 1 287 ? -2.569 59.899 -17.293 1.00 112.42 287 CYS B O 1
ATOM 5597 N N . MET B 1 288 ? -0.652 60.442 -16.219 1.00 134.01 288 MET B N 1
ATOM 5598 C CA . MET B 1 288 ? -0.436 59.154 -15.545 1.00 126.52 288 MET B CA 1
ATOM 5599 C C . MET B 1 28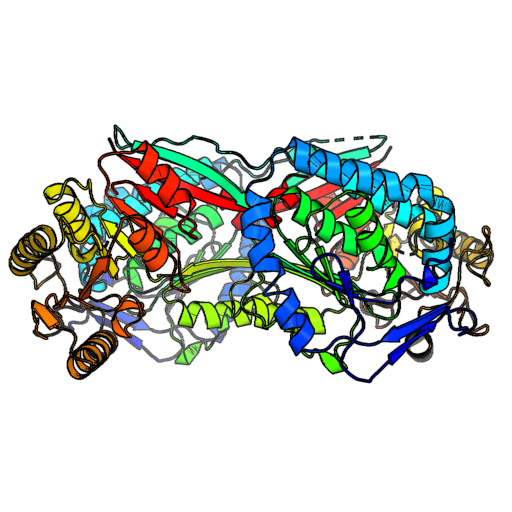8 ? 0.060 59.447 -14.133 1.00 112.97 288 MET B C 1
ATOM 5600 O O . MET B 1 288 ? 0.122 60.616 -13.737 1.00 124.69 288 MET B O 1
ATOM 5605 N N . ILE B 1 289 ? 0.430 58.412 -13.3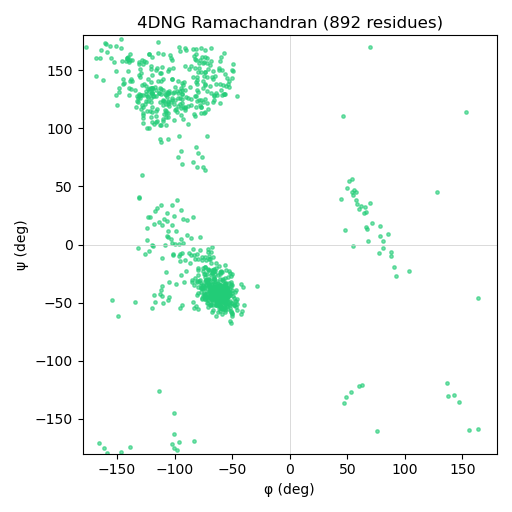78 1.00 87.17 289 ILE B N 1
ATOM 5606 C CA . ILE B 1 289 ? 1.116 58.656 -12.113 1.00 77.06 289 ILE B CA 1
ATOM 5607 C C . ILE B 1 289 ? 2.626 58.723 -12.392 1.00 79.79 289 ILE B C 1
ATOM 5608 O O . ILE B 1 289 ? 3.212 57.750 -12.854 1.00 77.62 289 ILE B O 1
ATOM 5613 N N . ILE B 1 290 ? 3.242 59.852 -12.096 1.00 73.57 290 ILE B N 1
ATOM 5614 C CA . ILE B 1 290 ? 4.635 60.058 -12.420 1.00 74.28 290 ILE B CA 1
ATOM 5615 C C . ILE B 1 290 ? 5.553 59.709 -11.290 1.00 72.26 290 ILE B C 1
ATOM 5616 O O . ILE B 1 290 ? 5.361 60.151 -10.197 1.00 78.62 290 ILE B O 1
ATOM 5621 N N . ASN B 1 291 ? 6.565 58.907 -11.543 1.00 74.20 291 ASN B N 1
ATOM 5622 C CA . ASN B 1 291 ? 7.551 58.660 -10.516 1.00 85.14 291 ASN B CA 1
ATOM 5623 C C . ASN B 1 291 ? 8.954 59.130 -10.866 1.00 79.04 291 ASN B C 1
ATOM 5624 O O . ASN B 1 291 ? 9.590 59.833 -10.108 1.00 79.79 291 ASN B O 1
ATOM 5629 N N . ARG B 1 292 ? 9.401 58.757 -12.048 1.00 62.54 292 ARG B N 1
ATOM 5630 C CA . ARG B 1 292 ? 10.724 59.062 -12.513 1.00 63.02 292 ARG B CA 1
ATOM 5631 C C . ARG B 1 292 ? 10.633 60.144 -13.539 1.00 61.92 292 ARG B C 1
ATOM 5632 O O . ARG B 1 292 ? 9.853 60.063 -14.450 1.00 63.15 292 ARG B O 1
ATOM 5640 N N . ILE B 1 293 ? 11.441 61.168 -13.385 1.00 59.64 293 ILE B N 1
ATOM 5641 C CA . ILE B 1 293 ? 11.523 62.191 -14.399 1.00 66.61 293 ILE B CA 1
ATOM 5642 C C . ILE B 1 293 ? 12.916 62.105 -15.019 1.00 65.88 293 ILE B C 1
ATOM 5643 O O . ILE B 1 293 ? 13.898 62.540 -14.421 1.00 69.85 293 ILE B O 1
ATOM 5648 N N . ILE B 1 294 ? 12.990 61.516 -16.208 1.00 60.55 294 ILE B N 1
ATOM 5649 C CA . ILE B 1 294 ? 14.260 61.370 -16.923 1.00 65.88 294 ILE B CA 1
ATOM 5650 C C . ILE B 1 294 ? 14.499 62.563 -17.846 1.00 66.62 294 ILE B C 1
ATOM 5651 O O . ILE B 1 294 ? 13.729 62.795 -18.777 1.00 67.58 294 ILE B O 1
ATOM 5656 N N . VAL B 1 295 ? 15.566 63.319 -17.584 1.00 66.79 295 VAL B N 1
ATOM 5657 C CA . VAL B 1 295 ? 15.867 64.517 -18.379 1.00 65.83 295 VAL B CA 1
ATOM 5658 C C . VAL B 1 295 ? 17.240 64.457 -19.079 1.00 71.29 295 VAL B C 1
ATOM 5659 O O . VAL B 1 295 ? 18.245 64.007 -18.497 1.00 69.71 295 VAL B O 1
ATOM 5663 N N . HIS B 1 296 ? 17.252 64.937 -20.324 1.00 67.09 296 HIS B N 1
ATOM 5664 C CA . HIS B 1 296 ? 18.436 65.033 -21.149 1.00 66.21 296 HIS B CA 1
ATOM 5665 C C . HIS B 1 296 ? 19.374 66.073 -20.593 1.00 72.67 296 HIS B C 1
ATOM 5666 O O . HIS B 1 296 ? 18.969 67.220 -20.327 1.00 72.05 296 HIS B O 1
ATOM 5673 N N . GLN B 1 297 ? 20.643 65.681 -20.450 1.00 71.18 297 GLN B N 1
ATOM 5674 C CA . GLN B 1 297 ? 21.723 66.514 -19.881 1.00 74.27 297 GLN B CA 1
ATOM 5675 C C . GLN B 1 297 ? 21.789 67.990 -20.303 1.00 81.03 297 GLN B C 1
ATOM 5676 O O . GLN B 1 297 ? 22.180 68.852 -19.499 1.00 87.78 297 GLN B O 1
ATOM 5682 N N . ASP B 1 298 ? 21.422 68.279 -21.548 1.00 77.59 298 ASP B N 1
ATOM 5683 C CA . ASP B 1 298 ? 21.544 69.643 -22.084 1.00 83.87 298 ASP B CA 1
ATOM 5684 C C . ASP B 1 298 ? 20.501 70.611 -21.529 1.00 90.15 298 ASP B C 1
ATOM 5685 O O . ASP B 1 298 ? 20.676 71.837 -21.616 1.00 92.94 298 ASP B O 1
ATOM 5690 N N . VAL B 1 299 ? 19.415 70.065 -20.975 1.00 80.03 299 VAL B N 1
ATOM 5691 C CA . VAL B 1 299 ? 18.358 70.890 -20.413 1.00 75.85 299 VAL B CA 1
ATOM 5692 C C . VAL B 1 299 ? 18.113 70.498 -18.949 1.00 73.74 299 VAL B C 1
ATOM 5693 O O . VAL B 1 299 ? 17.110 70.893 -18.346 1.00 68.40 299 VAL B O 1
ATOM 5697 N N . TYR B 1 300 ? 19.059 69.745 -18.387 1.00 71.79 300 TYR B N 1
ATOM 5698 C CA . TYR B 1 300 ? 18.915 69.154 -17.071 1.00 68.58 300 TYR B CA 1
ATOM 5699 C C . TYR B 1 300 ? 18.906 70.235 -16.004 1.00 71.68 300 TYR B C 1
ATOM 5700 O O . TYR B 1 300 ? 17.940 70.345 -15.225 1.00 73.48 300 TYR B O 1
ATOM 5709 N N . ASP B 1 301 ? 19.983 71.019 -15.969 1.00 69.44 301 ASP B N 1
ATOM 5710 C CA . ASP B 1 301 ? 20.156 72.045 -14.946 1.00 74.45 301 ASP B CA 1
ATOM 5711 C C . ASP B 1 301 ? 18.979 73.015 -14.924 1.00 77.01 301 ASP B C 1
ATOM 5712 O O . ASP B 1 301 ? 18.407 73.275 -13.861 1.00 82.65 301 ASP B O 1
ATOM 5717 N N . GLU B 1 302 ? 18.609 73.522 -16.097 1.00 76.69 302 GLU B N 1
ATOM 5718 C CA . GLU B 1 302 ? 17.444 74.394 -16.248 1.00 76.05 302 GLU B CA 1
ATOM 5719 C C . GLU B 1 302 ? 16.159 73.734 -15.725 1.00 80.26 302 GLU B C 1
ATOM 5720 O O . GLU B 1 302 ? 15.502 74.299 -14.844 1.00 86.71 302 GLU B O 1
ATOM 5726 N N . PHE B 1 303 ? 15.814 72.546 -16.242 1.00 74.69 303 PHE B N 1
ATOM 5727 C CA . PHE B 1 303 ? 14.593 71.849 -15.803 1.00 72.13 303 PHE B CA 1
ATOM 5728 C C . PHE B 1 303 ? 14.546 71.598 -14.284 1.00 77.71 303 PHE B C 1
ATOM 5729 O O . PHE B 1 303 ? 13.483 71.716 -13.673 1.00 75.64 303 PHE B O 1
ATOM 5737 N N . VAL B 1 304 ? 15.685 71.219 -13.699 1.00 76.84 304 VAL B N 1
ATOM 5738 C CA . VAL B 1 304 ? 15.779 70.972 -12.268 1.00 73.85 304 VAL B CA 1
ATOM 5739 C C . VAL B 1 304 ? 15.446 72.230 -11.472 1.00 78.46 304 VAL B C 1
ATOM 5740 O O . VAL B 1 304 ? 14.639 72.177 -10.542 1.00 70.36 304 VAL B O 1
ATOM 5744 N N . GLU B 1 305 ? 16.058 73.346 -11.877 1.00 83.12 305 GLU B N 1
ATOM 5745 C CA . GLU B 1 305 ? 15.944 74.640 -11.215 1.00 86.35 305 GLU B CA 1
ATOM 5746 C C . GLU B 1 305 ? 14.498 75.129 -11.190 1.00 85.84 305 GLU B C 1
ATOM 5747 O O . GLU B 1 305 ? 13.987 75.508 -10.128 1.00 90.12 305 GLU B O 1
ATOM 5753 N N . LYS B 1 306 ? 13.846 75.105 -12.351 1.00 77.69 306 LYS B N 1
ATOM 5754 C CA . LYS B 1 306 ? 12.473 75.595 -12.469 1.00 78.55 306 LYS B CA 1
ATOM 5755 C C . LYS B 1 306 ? 11.471 74.668 -11.800 1.00 77.91 306 LYS B C 1
ATOM 5756 O O . LYS B 1 306 ? 10.582 75.122 -11.067 1.00 79.06 306 LYS B O 1
ATOM 5762 N N . PHE B 1 307 ? 11.619 73.372 -12.045 1.00 78.28 307 PHE B N 1
ATOM 5763 C CA . PHE B 1 307 ? 10.771 72.384 -11.384 1.00 74.79 307 PHE B CA 1
ATOM 5764 C C . PHE B 1 307 ? 10.885 72.561 -9.870 1.00 73.80 307 PHE B C 1
ATOM 5765 O O . PHE B 1 307 ? 9.874 72.676 -9.182 1.00 71.97 307 PHE B O 1
ATOM 5773 N N . THR B 1 308 ? 12.120 72.600 -9.373 1.00 77.44 308 THR B N 1
ATOM 5774 C CA . THR B 1 308 ? 12.398 72.752 -7.942 1.00 81.50 308 THR B CA 1
ATOM 5775 C C . THR B 1 308 ? 11.708 73.984 -7.332 1.00 81.93 308 THR B C 1
ATOM 5776 O O . THR B 1 308 ? 11.055 73.889 -6.289 1.00 80.51 308 THR B O 1
ATOM 5780 N N . ALA B 1 309 ? 11.828 75.120 -8.011 1.00 75.73 309 ALA B N 1
ATOM 5781 C CA . ALA B 1 309 ? 11.270 76.361 -7.502 1.00 75.04 309 ALA B CA 1
ATOM 5782 C C . ALA B 1 309 ? 9.734 76.378 -7.587 1.00 80.33 309 ALA B C 1
ATOM 5783 O O . ALA B 1 309 ? 9.062 76.967 -6.734 1.00 85.27 309 ALA B O 1
ATOM 5785 N N . ARG B 1 310 ? 9.182 75.722 -8.602 1.00 78.82 310 ARG B N 1
ATOM 5786 C CA . ARG B 1 310 ? 7.722 75.657 -8.741 1.00 80.03 310 ARG B CA 1
ATOM 5787 C C . ARG B 1 310 ? 7.096 74.715 -7.721 1.00 74.40 310 ARG B C 1
ATOM 5788 O O . ARG B 1 310 ? 5.986 74.978 -7.233 1.00 75.22 310 ARG B O 1
ATOM 5796 N N . VAL B 1 311 ? 7.851 73.673 -7.359 1.00 66.87 311 VAL B N 1
ATOM 5797 C CA . VAL B 1 311 ? 7.447 72.676 -6.369 1.00 66.95 311 VAL B CA 1
ATOM 5798 C C . VAL B 1 311 ? 7.366 73.309 -4.990 1.00 66.69 311 VAL B C 1
ATOM 5799 O O . VAL B 1 311 ? 6.387 73.095 -4.275 1.00 68.52 311 VAL B O 1
ATOM 5803 N N . LYS B 1 312 ? 8.391 74.083 -4.633 1.00 67.50 312 LYS B N 1
ATOM 5804 C CA . LYS B 1 312 ? 8.469 74.765 -3.328 1.00 68.66 312 LYS B CA 1
ATOM 5805 C C . LYS B 1 312 ? 7.376 75.814 -3.083 1.00 73.88 312 LYS B C 1
ATOM 5806 O O . LYS B 1 312 ? 7.143 76.198 -1.936 1.00 79.47 312 LYS B O 1
ATOM 5812 N N . GLN B 1 313 ? 6.744 76.301 -4.152 1.00 74.57 313 GLN B N 1
ATOM 5813 C CA . GLN B 1 313 ? 5.623 77.237 -4.037 1.00 73.30 313 GLN B CA 1
ATOM 5814 C C . GLN B 1 313 ? 4.236 76.556 -4.026 1.00 71.67 313 GLN B C 1
ATOM 5815 O O . GLN B 1 313 ? 3.209 77.230 -3.934 1.00 71.43 313 GLN B O 1
ATOM 5821 N N . LEU B 1 314 ? 4.194 75.228 -4.093 1.00 65.51 314 LEU B N 1
ATOM 5822 C CA . LEU B 1 314 ? 2.907 74.548 -4.046 1.00 62.54 314 LEU B CA 1
ATOM 5823 C C . LEU B 1 314 ? 2.332 74.588 -2.636 1.00 65.65 314 LEU B C 1
ATOM 5824 O O . LEU B 1 314 ? 2.998 74.211 -1.682 1.00 63.41 314 LEU B O 1
ATOM 5829 N N . PRO B 1 315 ? 1.094 75.094 -2.502 1.00 67.91 315 PRO B N 1
ATOM 5830 C CA . PRO B 1 315 ? 0.408 75.157 -1.214 1.00 68.66 315 PRO B CA 1
ATOM 5831 C C . PRO B 1 315 ? -0.064 73.771 -0.785 1.00 68.62 315 PRO B C 1
ATOM 5832 O O . PRO B 1 315 ? -0.586 73.016 -1.597 1.00 68.58 315 PRO B O 1
ATOM 5836 N N . TYR B 1 316 ? 0.122 73.448 0.486 1.00 67.17 316 TYR B N 1
ATOM 5837 C CA . TYR B 1 316 ? -0.333 72.181 1.010 1.00 67.11 316 TYR B CA 1
ATOM 5838 C C . TYR B 1 316 ? -1.105 72.419 2.290 1.00 65.83 316 TYR B C 1
ATOM 5839 O O . TYR B 1 316 ? -0.919 73.426 2.947 1.00 68.94 316 TYR B O 1
ATOM 5848 N N . GLY B 1 317 ? -1.967 71.475 2.636 1.00 67.41 317 GLY B N 1
ATOM 5849 C CA . GLY B 1 317 ? -2.788 71.574 3.818 1.00 63.42 317 GLY B CA 1
ATOM 5850 C C . GLY B 1 317 ? -4.126 70.910 3.589 1.00 64.95 317 GLY B C 1
ATOM 5851 O O . GLY B 1 317 ? -4.193 69.809 3.034 1.00 68.04 317 GLY B O 1
ATOM 5852 N N . ASP B 1 318 ? -5.179 71.595 4.028 1.00 65.89 318 ASP B N 1
ATOM 5853 C CA . ASP B 1 318 ? -6.571 71.131 3.972 1.00 66.18 318 ASP B CA 1
ATOM 5854 C C . ASP B 1 318 ? -7.041 71.034 2.514 1.00 71.40 318 ASP B C 1
ATOM 5855 O O . ASP B 1 318 ? -7.008 72.030 1.799 1.00 75.03 318 ASP B O 1
ATOM 5860 N N . GLN B 1 319 ? -7.485 69.847 2.088 1.00 75.44 319 GLN B N 1
ATOM 5861 C CA . GLN B 1 319 ? -7.905 69.594 0.688 1.00 69.69 319 GLN B CA 1
ATOM 5862 C C . GLN B 1 319 ? -9.161 70.347 0.315 1.00 67.79 319 GLN B C 1
ATOM 5863 O O . GLN B 1 319 ? -9.453 70.527 -0.875 1.00 73.05 319 GLN B O 1
ATOM 5869 N N . THR B 1 320 ? -9.931 70.715 1.330 1.00 61.31 320 THR B N 1
ATOM 5870 C CA . THR B 1 320 ? -11.252 71.318 1.127 1.00 70.99 320 THR B CA 1
ATOM 5871 C C . THR B 1 320 ? -11.113 72.810 0.889 1.00 73.55 320 THR B C 1
ATOM 5872 O O . THR B 1 320 ? -12.099 73.492 0.635 1.00 81.61 320 THR B O 1
ATOM 5876 N N . ASP B 1 321 ? -9.882 73.307 0.986 1.00 71.03 321 ASP B N 1
ATOM 5877 C CA . ASP B 1 321 ? -9.566 74.695 0.676 1.00 72.94 321 ASP B CA 1
ATOM 5878 C C . ASP B 1 321 ? -9.117 74.728 -0.776 1.00 74.46 321 ASP B C 1
ATOM 5879 O O . ASP B 1 321 ? -8.153 74.046 -1.135 1.00 74.29 321 ASP B O 1
ATOM 5884 N N . PRO B 1 322 ? -9.808 75.527 -1.615 1.00 75.65 322 PRO B N 1
ATOM 5885 C CA . PRO B 1 322 ? -9.569 75.524 -3.066 1.00 75.64 322 PRO B CA 1
ATOM 5886 C C . PRO B 1 322 ? -8.123 75.844 -3.447 1.00 75.81 322 PRO B C 1
ATOM 5887 O O . PRO B 1 322 ? -7.622 75.321 -4.438 1.00 75.49 322 PRO B O 1
ATOM 5891 N N . LYS B 1 323 ? -7.454 76.671 -2.651 1.00 74.56 323 LYS B N 1
ATOM 5892 C CA . LYS B 1 323 ? -6.049 77.005 -2.897 1.00 76.96 323 LYS B CA 1
ATOM 5893 C C . LYS B 1 323 ? -5.048 75.854 -2.685 1.00 75.21 323 LYS B C 1
ATOM 5894 O O . LYS B 1 323 ? -3.895 75.962 -3.124 1.00 74.29 323 LYS B O 1
ATOM 5900 N N . THR B 1 324 ? -5.465 74.783 -1.996 1.00 64.81 324 THR B N 1
ATOM 5901 C CA . THR B 1 324 ? -4.554 73.664 -1.672 1.00 63.54 324 THR B CA 1
ATOM 5902 C C . THR B 1 324 ? -4.227 72.783 -2.889 1.00 66.28 324 THR B C 1
ATOM 5903 O O . THR B 1 324 ? -5.121 72.447 -3.673 1.00 68.07 324 THR B O 1
ATOM 5907 N N . VAL B 1 325 ? -2.962 72.381 -3.026 1.00 64.18 325 VAL B N 1
ATOM 5908 C CA . VAL B 1 325 ? -2.569 71.487 -4.122 1.00 65.06 325 VAL B CA 1
ATOM 5909 C C . VAL B 1 325 ? -2.158 70.112 -3.613 1.00 65.27 325 VAL B C 1
ATOM 5910 O O . VAL B 1 325 ? -2.505 69.089 -4.213 1.00 63.08 325 VAL B O 1
ATOM 5914 N N . VAL B 1 326 ? -1.400 70.092 -2.524 1.00 62.86 326 VAL B N 1
ATOM 5915 C CA . VAL B 1 326 ? -0.950 68.842 -1.938 1.00 58.60 326 VAL B CA 1
ATOM 5916 C C . VAL B 1 326 ? -1.693 68.616 -0.630 1.00 59.84 326 VAL B C 1
ATOM 5917 O O . VAL B 1 326 ? -1.527 69.376 0.335 1.00 63.46 326 VAL B O 1
ATOM 5921 N N . GLY B 1 327 ? -2.548 67.592 -0.625 1.00 53.60 327 GLY B N 1
ATOM 5922 C CA . GLY B 1 327 ? -3.429 67.291 0.514 1.00 50.17 327 GLY B CA 1
ATOM 5923 C C . GLY B 1 327 ? -2.775 66.211 1.334 1.00 52.28 327 GLY B C 1
ATOM 5924 O O . GLY B 1 327 ? -1.653 65.816 1.033 1.00 51.66 327 GLY B O 1
ATOM 5925 N N . PRO B 1 328 ? -3.447 65.736 2.391 1.00 57.45 328 PRO B N 1
ATOM 5926 C CA . PRO B 1 328 ? -2.809 64.721 3.226 1.00 58.82 328 PRO B CA 1
ATOM 5927 C C . PRO B 1 328 ? -2.793 63.405 2.500 1.00 63.51 328 PRO B C 1
ATOM 5928 O O . PRO B 1 328 ? -3.568 63.231 1.564 1.00 66.60 328 PRO B O 1
ATOM 5932 N N . LEU B 1 329 ? -1.928 62.488 2.934 1.00 65.63 329 LEU B N 1
ATOM 5933 C CA . LEU B 1 329 ? -2.007 61.090 2.508 1.00 64.04 329 LEU B CA 1
ATOM 5934 C C . LEU B 1 329 ? -3.108 60.338 3.272 1.00 63.68 329 LEU B C 1
ATOM 5935 O O . LEU B 1 329 ? -3.412 60.670 4.422 1.00 69.92 329 LEU B O 1
ATOM 5940 N N . ILE B 1 330 ? -3.666 59.310 2.636 1.00 56.96 330 ILE B N 1
ATOM 5941 C CA . ILE B 1 330 ? -4.837 58.584 3.123 1.00 56.38 330 ILE B CA 1
ATOM 5942 C C . ILE B 1 330 ? -4.759 58.116 4.587 1.00 65.10 330 ILE B C 1
ATOM 5943 O O . ILE B 1 330 ? -5.743 58.211 5.325 1.00 76.16 330 ILE B O 1
ATOM 5948 N N . ASN B 1 331 ? -3.603 57.611 5.010 1.00 57.65 331 ASN B N 1
ATOM 5949 C CA . ASN B 1 331 ? -3.447 57.129 6.381 1.00 53.90 331 ASN B CA 1
ATOM 5950 C C . ASN B 1 331 ? -1.985 57.063 6.783 1.00 61.31 331 ASN B C 1
ATOM 5951 O O . ASN B 1 331 ? -1.074 57.238 5.952 1.00 63.52 331 ASN B O 1
ATOM 5956 N N . GLU B 1 332 ? -1.801 56.776 8.065 1.00 66.44 332 GLU B N 1
ATOM 5957 C CA . GLU B 1 332 ? -0.513 56.560 8.710 1.00 65.96 332 GLU B CA 1
ATOM 5958 C C . GLU B 1 332 ? 0.383 55.641 7.914 1.00 64.55 332 GLU B C 1
ATOM 5959 O O . GLU B 1 332 ? 1.524 55.995 7.599 1.00 70.35 332 GLU B O 1
ATOM 5965 N N . ARG B 1 333 ? -0.138 54.460 7.590 1.00 63.55 333 ARG B N 1
ATOM 5966 C CA . ARG B 1 333 ? 0.660 53.415 6.961 1.00 62.87 333 ARG B CA 1
ATOM 5967 C C . ARG B 1 333 ? 1.321 53.905 5.661 1.00 63.69 333 ARG B C 1
ATOM 5968 O O . ARG B 1 333 ? 2.486 53.594 5.386 1.00 72.51 333 ARG B O 1
ATOM 5976 N N . GLN B 1 334 ? 0.589 54.696 4.885 1.00 62.41 334 GLN B N 1
ATOM 5977 C CA . GLN B 1 334 ? 1.118 55.244 3.634 1.00 61.72 334 GLN B CA 1
ATOM 5978 C C . GLN B 1 334 ? 2.166 56.285 3.930 1.00 67.86 334 GLN B C 1
ATOM 5979 O O . GLN B 1 334 ? 3.128 56.414 3.193 1.00 71.13 334 GLN B O 1
ATOM 5985 N N . ILE B 1 335 ? 1.997 57.022 5.024 1.00 70.93 335 ILE B N 1
ATOM 5986 C CA . ILE B 1 335 ? 3.006 58.004 5.385 1.00 71.70 335 ILE B CA 1
ATOM 5987 C C . ILE B 1 335 ? 4.301 57.300 5.764 1.00 70.03 335 ILE B C 1
ATOM 5988 O O . ILE B 1 335 ? 5.389 57.703 5.337 1.00 72.14 335 ILE B O 1
ATOM 5993 N N . GLU B 1 336 ? 4.182 56.225 6.530 1.00 68.08 336 GLU B N 1
ATOM 5994 C CA . GLU B 1 336 ? 5.365 55.455 6.882 1.00 70.98 336 GLU B CA 1
ATOM 5995 C C . GLU B 1 336 ? 6.035 54.868 5.651 1.00 70.12 336 GLU B C 1
ATOM 5996 O O . GLU B 1 336 ? 7.265 54.871 5.567 1.00 70.64 336 GLU B O 1
ATOM 6002 N N . LYS B 1 337 ? 5.232 54.370 4.701 1.00 70.54 337 LYS B N 1
ATOM 6003 C CA . LYS B 1 337 ? 5.775 53.808 3.464 1.00 66.42 337 LYS B CA 1
ATOM 6004 C C . LYS B 1 337 ? 6.610 54.820 2.702 1.00 65.42 337 LYS B C 1
ATOM 6005 O O . LYS B 1 337 ? 7.695 54.506 2.246 1.00 71.10 337 LYS B O 1
ATOM 6011 N N . ALA B 1 338 ? 6.113 56.044 2.589 1.00 68.44 338 ALA B N 1
ATOM 6012 C CA . ALA B 1 338 ? 6.830 57.079 1.862 1.00 69.42 338 ALA B CA 1
ATOM 6013 C C . ALA B 1 338 ? 8.113 57.482 2.600 1.00 65.51 338 ALA B C 1
ATOM 6014 O O . ALA B 1 338 ? 9.135 57.764 1.963 1.00 62.26 338 ALA B O 1
ATOM 6016 N N . LEU B 1 339 ? 8.061 57.456 3.932 1.00 57.65 339 LEU B N 1
ATOM 6017 C CA . LEU B 1 339 ? 9.179 57.878 4.766 1.00 64.47 339 LEU B CA 1
ATOM 6018 C C . LEU B 1 339 ? 10.315 56.862 4.735 1.00 66.03 339 LEU B C 1
ATOM 6019 O O . LEU B 1 339 ? 11.498 57.230 4.648 1.00 69.78 339 LEU B O 1
ATOM 6024 N N . GLU B 1 340 ? 9.957 55.588 4.799 1.00 65.21 340 GLU B N 1
ATOM 6025 C CA . GLU B 1 340 ? 10.948 54.527 4.683 1.00 74.34 340 GLU B CA 1
ATOM 6026 C C . GLU B 1 340 ? 11.673 54.651 3.339 1.00 74.42 340 GLU B C 1
ATOM 6027 O O . GLU B 1 340 ? 12.894 54.582 3.286 1.00 86.24 340 GLU B O 1
ATOM 6033 N N . ILE B 1 341 ? 10.919 54.887 2.268 1.00 66.74 341 ILE B N 1
ATOM 6034 C CA . ILE B 1 341 ? 11.495 55.066 0.931 1.00 71.81 341 ILE B CA 1
ATOM 6035 C C . ILE B 1 341 ? 12.435 56.256 0.902 1.00 70.06 341 ILE B C 1
ATOM 6036 O O . ILE B 1 341 ? 13.473 56.216 0.270 1.00 68.97 341 ILE B O 1
ATOM 6041 N N . ILE B 1 342 ? 12.055 57.312 1.606 1.00 77.39 342 ILE B N 1
ATOM 6042 C CA . ILE B 1 342 ? 12.838 58.537 1.660 1.00 69.03 342 ILE B CA 1
ATOM 6043 C C . ILE B 1 342 ? 14.083 58.363 2.519 1.00 70.87 342 ILE B C 1
ATOM 6044 O O . ILE B 1 342 ? 15.135 58.917 2.206 1.00 73.79 342 ILE B O 1
ATOM 6049 N N . GLU B 1 343 ? 13.961 57.611 3.610 1.00 68.38 343 GLU B N 1
ATOM 6050 C CA . GLU B 1 343 ? 15.125 57.332 4.453 1.00 71.07 343 GLU B CA 1
ATOM 6051 C C . GLU B 1 343 ? 16.140 56.523 3.657 1.00 70.11 343 GLU B C 1
ATOM 6052 O O . GLU B 1 343 ? 17.321 56.834 3.659 1.00 75.22 343 GLU B O 1
ATOM 6058 N N . GLN B 1 344 ? 15.658 55.488 2.976 1.00 66.58 344 GLN B N 1
ATOM 6059 C CA . GLN B 1 344 ? 16.501 54.613 2.181 1.00 69.77 344 GLN B CA 1
ATOM 6060 C C . GLN B 1 344 ? 17.242 55.393 1.092 1.00 73.67 344 GLN B C 1
ATOM 6061 O O . GLN B 1 344 ? 18.421 55.147 0.855 1.00 88.21 344 GLN B O 1
ATOM 6067 N N . ALA B 1 345 ? 16.572 56.346 0.451 1.00 71.09 345 ALA B N 1
ATOM 6068 C CA . ALA B 1 345 ? 17.224 57.114 -0.620 1.00 82.17 345 ALA B CA 1
ATOM 6069 C C . ALA B 1 345 ? 18.278 58.056 -0.064 1.00 84.40 345 ALA B C 1
ATOM 6070 O O . ALA B 1 345 ? 19.256 58.363 -0.738 1.00 91.46 345 ALA B O 1
ATOM 6072 N N . LYS B 1 346 ? 18.068 58.510 1.167 1.00 83.76 346 LYS B N 1
ATOM 6073 C CA . LYS B 1 346 ? 19.036 59.359 1.852 1.00 91.82 346 LYS B CA 1
ATOM 6074 C C . LYS B 1 346 ? 20.295 58.582 2.235 1.00 90.58 346 LYS B C 1
ATOM 6075 O O . LYS B 1 346 ? 21.412 59.070 2.049 1.00 91.77 346 LYS B O 1
ATOM 6081 N N . THR B 1 347 ? 20.134 57.371 2.755 1.00 87.98 347 THR B N 1
ATOM 6082 C CA . THR B 1 347 ? 21.315 56.613 3.154 1.00 90.29 347 THR B CA 1
ATOM 6083 C C . THR B 1 347 ? 22.065 56.153 1.901 1.00 90.40 347 THR B C 1
ATOM 6084 O O . THR B 1 347 ? 23.267 55.884 1.947 1.00 94.19 347 THR B O 1
ATOM 6088 N N . ASP B 1 348 ? 21.359 56.113 0.773 1.00 82.08 348 ASP B N 1
ATOM 6089 C CA . ASP B 1 348 ? 21.991 55.809 -0.514 1.00 82.41 348 ASP B CA 1
ATOM 6090 C C . ASP B 1 348 ? 22.755 56.977 -1.147 1.00 76.95 348 ASP B C 1
ATOM 6091 O O . ASP B 1 348 ? 23.378 56.808 -2.185 1.00 87.17 348 ASP B O 1
ATOM 6096 N N . GLY B 1 349 ? 22.692 58.156 -0.535 1.00 79.27 349 GLY B N 1
ATOM 6097 C CA . GLY B 1 349 ? 23.450 59.332 -0.991 1.00 83.14 349 GLY B CA 1
ATOM 6098 C C . GLY B 1 349 ? 22.784 60.223 -2.036 1.00 90.65 349 GLY B C 1
ATOM 6099 O O . GLY B 1 349 ? 23.309 61.293 -2.375 1.00 98.80 349 GLY B O 1
ATOM 6100 N N . ILE B 1 350 ? 21.634 59.785 -2.547 1.00 82.60 350 ILE B N 1
ATOM 6101 C CA . ILE B 1 350 ? 20.872 60.537 -3.546 1.00 74.27 350 ILE B CA 1
ATOM 6102 C C . ILE B 1 350 ? 20.546 61.909 -2.979 1.00 71.87 350 ILE B C 1
ATOM 6103 O O . ILE B 1 350 ? 20.068 62.031 -1.857 1.00 70.36 350 ILE B O 1
ATOM 6108 N N . GLU B 1 351 ? 20.837 62.938 -3.756 1.00 75.41 351 GLU B N 1
ATOM 6109 C CA . GLU B 1 351 ? 20.686 64.318 -3.299 1.00 74.05 351 GLU B CA 1
ATOM 6110 C C . GLU B 1 351 ? 19.212 64.661 -3.205 1.00 80.39 351 GLU B C 1
ATOM 6111 O O . GLU B 1 351 ? 18.398 64.206 -4.012 1.00 80.82 351 GLU B O 1
ATOM 6117 N N . LEU B 1 352 ? 18.890 65.466 -2.203 1.00 77.51 352 LEU B N 1
ATOM 6118 C CA . LEU B 1 352 ? 17.561 65.973 -2.006 1.00 74.34 352 LEU B CA 1
ATOM 6119 C C . LEU B 1 352 ? 17.570 67.450 -2.380 1.00 78.84 352 LEU B C 1
ATOM 6120 O O . LEU B 1 352 ? 18.057 68.277 -1.616 1.00 87.64 352 LEU B O 1
ATOM 6125 N N . ALA B 1 353 ? 17.054 67.762 -3.567 1.00 71.66 353 ALA B N 1
ATOM 6126 C CA . ALA B 1 353 ? 16.867 69.136 -4.015 1.00 70.73 353 ALA B CA 1
ATOM 6127 C C . ALA B 1 353 ? 15.775 69.846 -3.208 1.00 74.97 353 ALA B C 1
ATOM 6128 O O . ALA B 1 353 ? 15.915 71.022 -2.866 1.00 79.23 353 ALA B O 1
ATOM 6130 N N . VAL B 1 354 ? 14.681 69.142 -2.920 1.00 71.31 354 VAL B N 1
ATOM 6131 C CA . VAL B 1 354 ? 13.633 69.695 -2.062 1.00 69.86 354 VAL B CA 1
ATOM 6132 C C . VAL B 1 354 ? 13.365 68.682 -0.970 1.00 68.66 354 VAL B C 1
ATOM 6133 O O . VAL B 1 354 ? 12.990 67.532 -1.260 1.00 68.86 354 VAL B O 1
ATOM 6137 N N . GLU B 1 355 ? 13.591 69.080 0.276 1.00 65.90 355 GLU B N 1
ATOM 6138 C CA . GLU B 1 355 ? 13.291 68.182 1.379 1.00 67.16 355 GLU B CA 1
ATOM 6139 C C . GLU B 1 355 ? 12.033 68.635 2.083 1.00 73.88 355 GLU B C 1
ATOM 6140 O O . GLU B 1 355 ? 11.953 69.781 2.570 1.00 73.47 355 GLU B O 1
ATOM 6146 N N . GLY B 1 356 ? 11.061 67.723 2.142 1.00 68.21 356 GLY B N 1
ATOM 6147 C CA . GLY B 1 356 ? 9.809 67.991 2.816 1.00 66.38 356 GLY B CA 1
ATOM 6148 C C . GLY B 1 356 ? 9.776 67.481 4.240 1.00 71.72 356 GLY B C 1
ATOM 6149 O O . GLY B 1 356 ? 10.784 67.041 4.794 1.00 72.74 356 GLY B O 1
ATOM 6150 N N . LYS B 1 357 ? 8.581 67.524 4.810 1.00 76.38 357 LYS B N 1
ATOM 6151 C CA . LYS B 1 357 ? 8.340 67.230 6.203 1.00 71.46 357 LYS B CA 1
ATOM 6152 C C . LYS B 1 357 ? 7.032 66.437 6.326 1.00 69.29 357 LYS B C 1
ATOM 6153 O O . LYS B 1 357 ? 6.177 66.438 5.432 1.00 65.86 357 LYS B O 1
ATOM 6159 N N . ARG B 1 358 ? 6.869 65.777 7.456 1.00 63.23 358 ARG B N 1
ATOM 6160 C CA . ARG B 1 358 ? 5.567 65.345 7.823 1.00 60.81 358 ARG B CA 1
ATOM 6161 C C . ARG B 1 358 ? 4.945 66.472 8.665 1.00 61.78 358 ARG B C 1
ATOM 6162 O O . ARG B 1 358 ? 5.464 66.815 9.717 1.00 64.40 358 ARG B O 1
ATOM 6170 N N . VAL B 1 359 ? 3.866 67.071 8.157 1.00 58.79 359 VAL B N 1
ATOM 6171 C CA . VAL B 1 359 ? 3.089 68.069 8.885 1.00 57.29 359 VAL B CA 1
ATOM 6172 C C . VAL B 1 359 ? 1.678 67.516 9.143 1.00 57.13 359 VAL B C 1
ATOM 6173 O O . VAL B 1 359 ? 0.853 67.448 8.221 1.00 56.83 359 VAL B O 1
ATOM 6177 N N . GLY B 1 360 ? 1.390 67.128 10.390 1.00 55.89 360 GLY B N 1
ATOM 6178 C CA . GLY B 1 360 ? 0.127 66.442 10.682 1.00 52.32 360 GLY B CA 1
ATOM 6179 C C . GLY B 1 360 ? 0.132 65.172 9.844 1.00 57.22 360 GLY B C 1
ATOM 6180 O O . GLY B 1 360 ? 1.068 64.377 9.918 1.00 65.63 360 GLY B O 1
ATOM 6181 N N . ASN B 1 361 ? -0.864 65.003 8.990 1.00 59.66 361 ASN B N 1
ATOM 6182 C CA . ASN B 1 361 ? -0.850 63.856 8.092 1.00 61.71 361 ASN B CA 1
ATOM 6183 C C . ASN B 1 361 ? -0.597 64.209 6.637 1.00 62.25 361 ASN B C 1
ATOM 6184 O O . ASN B 1 361 ? -0.906 63.428 5.731 1.00 62.96 361 ASN B O 1
ATOM 6189 N N . VAL B 1 362 ? 0.006 65.379 6.431 1.00 56.75 362 VAL B N 1
ATOM 6190 C CA . VAL B 1 362 ? 0.435 65.795 5.099 1.00 55.45 362 VAL B CA 1
ATOM 6191 C C . VAL B 1 362 ? 1.922 65.580 4.951 1.00 57.29 362 VAL B C 1
ATOM 6192 O O . VAL B 1 362 ? 2.722 65.988 5.813 1.00 61.45 362 VAL B O 1
ATOM 6196 N N . LEU B 1 363 ? 2.305 64.939 3.860 1.00 55.71 363 LEU B N 1
ATOM 6197 C CA . LEU B 1 363 ? 3.696 64.862 3.531 1.00 60.46 363 LEU B CA 1
ATOM 6198 C C . LEU B 1 363 ? 3.915 65.911 2.473 1.00 62.30 363 LEU B C 1
ATOM 6199 O O . LEU B 1 363 ? 3.256 65.900 1.439 1.00 60.48 363 LEU B O 1
ATOM 6204 N N . THR B 1 364 ? 4.806 66.855 2.752 1.00 64.19 364 THR B N 1
ATOM 6205 C CA . THR B 1 364 ? 5.084 67.939 1.799 1.00 60.81 364 THR B CA 1
ATOM 6206 C C . THR B 1 364 ? 6.069 67.432 0.746 1.00 59.18 364 THR B C 1
ATOM 6207 O O . THR B 1 364 ? 6.797 66.478 1.009 1.00 58.44 364 THR B O 1
ATOM 6211 N N . PRO B 1 365 ? 6.121 68.078 -0.434 1.00 56.60 365 PRO B N 1
ATOM 6212 C CA . PRO B 1 365 ? 6.850 67.490 -1.559 1.00 59.46 365 PRO B CA 1
ATOM 6213 C C . PRO B 1 365 ? 8.313 67.226 -1.255 1.00 65.03 365 PRO B C 1
ATOM 6214 O O . PRO B 1 365 ? 8.962 68.062 -0.607 1.00 67.39 365 PRO B O 1
ATOM 6218 N N . TYR B 1 366 ? 8.810 66.065 -1.689 1.00 59.15 366 TYR B N 1
ATOM 6219 C CA . TYR B 1 366 ? 10.265 65.839 -1.816 1.00 62.48 366 TYR B CA 1
ATOM 6220 C C . TYR B 1 366 ? 10.683 65.760 -3.275 1.00 63.43 366 TYR B C 1
ATOM 6221 O O . TYR B 1 366 ? 9.960 65.191 -4.114 1.00 59.80 366 TYR B O 1
ATOM 6230 N N . VAL B 1 367 ? 11.860 66.316 -3.565 1.00 63.96 367 VAL B N 1
ATOM 6231 C CA . VAL B 1 367 ? 12.502 66.163 -4.865 1.00 59.18 367 VAL B CA 1
ATOM 6232 C C . VAL B 1 367 ? 13.937 65.667 -4.709 1.00 64.81 367 VAL B C 1
ATOM 6233 O O . VAL B 1 367 ? 14.814 66.389 -4.199 1.00 68.28 367 VAL B O 1
ATOM 6237 N N . PHE B 1 368 ? 14.153 64.441 -5.175 1.00 62.62 368 PHE B N 1
ATOM 6238 C CA . PHE B 1 368 ? 15.463 63.822 -5.277 1.00 67.48 368 PHE B CA 1
ATOM 6239 C C . PHE B 1 368 ? 16.066 64.054 -6.670 1.00 73.22 368 PHE B C 1
ATOM 6240 O O . PHE B 1 368 ? 15.379 63.857 -7.685 1.00 75.42 368 PHE B O 1
ATOM 6248 N N . VAL B 1 369 ? 17.340 64.463 -6.724 1.00 72.03 369 VAL B N 1
ATOM 6249 C CA . VAL B 1 369 ? 18.016 64.659 -8.019 1.00 73.13 369 VAL B CA 1
ATOM 6250 C C . VAL B 1 369 ? 19.297 63.843 -8.250 1.00 70.08 369 VAL B C 1
ATOM 6251 O O . VAL B 1 369 ? 19.886 63.299 -7.316 1.00 72.73 369 VAL B O 1
ATOM 6255 N N . GLY B 1 370 ? 19.704 63.772 -9.516 1.00 63.42 370 GLY B N 1
ATOM 6256 C CA . GLY B 1 370 ? 20.900 63.045 -9.918 1.00 61.69 370 GLY B CA 1
ATOM 6257 C C . GLY B 1 370 ? 20.857 61.574 -9.549 1.00 67.42 370 GLY B C 1
ATOM 6258 O O . GLY B 1 370 ? 21.881 60.989 -9.209 1.00 69.49 370 GLY B O 1
ATOM 6259 N N . ALA B 1 371 ? 19.678 60.964 -9.608 1.00 70.44 371 ALA B N 1
ATOM 6260 C CA . ALA B 1 371 ? 19.556 59.560 -9.238 1.00 67.12 371 ALA B CA 1
ATOM 6261 C C . ALA B 1 371 ? 19.862 58.594 -10.384 1.00 75.51 371 ALA B C 1
ATOM 6262 O O . ALA B 1 371 ? 19.707 58.919 -11.568 1.00 80.80 371 ALA B O 1
ATOM 6264 N N . ASP B 1 372 ? 20.292 57.397 -10.010 1.00 73.57 372 ASP B N 1
ATOM 6265 C CA . ASP B 1 372 ? 20.400 56.297 -10.942 1.00 75.55 372 ASP B CA 1
ATOM 6266 C C . ASP B 1 372 ? 19.000 55.803 -11.311 1.00 62.73 372 ASP B C 1
ATOM 6267 O O . ASP B 1 372 ? 18.137 55.572 -10.449 1.00 58.81 372 ASP B O 1
ATOM 6272 N N . ASN B 1 373 ? 18.778 55.642 -12.600 1.00 60.24 373 ASN B N 1
ATOM 6273 C CA . ASN B 1 373 ? 17.559 55.037 -13.092 1.00 65.26 373 ASN B CA 1
ATOM 6274 C C . ASN B 1 373 ? 17.308 53.682 -12.416 1.00 71.17 373 ASN B C 1
ATOM 6275 O O . ASN B 1 373 ? 16.166 53.229 -12.349 1.00 71.14 373 ASN B O 1
ATOM 6280 N N . ASN B 1 374 ? 18.375 53.061 -11.902 1.00 76.68 374 ASN B N 1
ATOM 6281 C CA . ASN B 1 374 ? 18.279 51.752 -11.242 1.00 82.72 374 ASN B CA 1
ATOM 6282 C C . ASN B 1 374 ? 18.162 51.783 -9.738 1.00 84.41 374 ASN B C 1
ATOM 6283 O O . ASN B 1 374 ? 17.907 50.746 -9.116 1.00 87.66 374 ASN B O 1
ATOM 6288 N N . SER B 1 375 ? 18.363 52.970 -9.169 1.00 79.70 375 SER B N 1
ATOM 6289 C CA . SER B 1 375 ? 18.263 53.195 -7.734 1.00 75.42 375 SER B CA 1
ATOM 6290 C C . SER B 1 375 ? 16.982 52.618 -7.162 1.00 76.79 375 SER B C 1
ATOM 6291 O O . SER B 1 375 ? 15.977 52.459 -7.864 1.00 79.12 375 SER B O 1
ATOM 6294 N N . LYS B 1 376 ? 17.014 52.314 -5.874 1.00 86.73 376 LYS B N 1
ATOM 6295 C CA . LYS B 1 376 ? 15.839 51.776 -5.213 1.00 85.22 376 LYS B CA 1
ATOM 6296 C C . LYS B 1 376 ? 14.669 52.772 -5.305 1.00 73.61 376 LYS B C 1
ATOM 6297 O O . LYS B 1 376 ? 13.540 52.374 -5.587 1.00 74.20 376 LYS B O 1
ATOM 6303 N N . ILE B 1 377 ? 14.940 54.062 -5.097 1.00 68.45 377 ILE B N 1
ATOM 6304 C CA . ILE B 1 377 ? 13.864 55.065 -5.120 1.00 61.37 377 ILE B CA 1
ATOM 6305 C C . ILE B 1 377 ? 13.287 55.228 -6.513 1.00 72.53 377 ILE B C 1
ATOM 6306 O O . ILE B 1 377 ? 12.084 55.372 -6.644 1.00 75.01 377 ILE B O 1
ATOM 6311 N N . ALA B 1 378 ? 14.132 55.209 -7.551 1.00 72.02 378 ALA B N 1
ATOM 6312 C CA . ALA B 1 378 ? 13.608 55.297 -8.926 1.00 74.27 378 ALA B CA 1
ATOM 6313 C C . ALA B 1 378 ? 12.752 54.093 -9.312 1.00 78.01 378 ALA B C 1
ATOM 6314 O O . ALA B 1 378 ? 11.798 54.245 -10.065 1.00 84.43 378 ALA B O 1
ATOM 6316 N N . GLN B 1 379 ? 13.090 52.909 -8.796 1.00 80.13 379 GLN B N 1
ATOM 6317 C CA . GLN B 1 379 ? 12.401 51.662 -9.173 1.00 75.66 379 GLN B CA 1
ATOM 6318 C C . GLN B 1 379 ? 11.230 51.292 -8.253 1.00 76.05 379 GLN B C 1
ATOM 6319 O O . GLN B 1 379 ? 10.835 50.113 -8.187 1.00 76.39 379 GLN B O 1
ATOM 6325 N N . THR B 1 380 ? 10.684 52.288 -7.552 1.00 74.26 380 THR B N 1
ATOM 6326 C CA . THR B 1 380 ? 9.597 52.064 -6.589 1.00 69.99 380 THR B CA 1
ATOM 6327 C C . THR B 1 380 ? 8.317 52.768 -7.023 1.00 73.14 380 THR B C 1
ATOM 6328 O O . THR B 1 380 ? 8.335 53.929 -7.422 1.00 83.26 380 THR B O 1
ATOM 6332 N N . GLU B 1 381 ? 7.213 52.036 -6.965 1.00 73.26 381 GLU B N 1
ATOM 6333 C CA . GLU B 1 381 ? 5.894 52.590 -7.167 1.00 83.21 381 GLU B CA 1
ATOM 6334 C C . GLU B 1 381 ? 5.545 53.190 -5.817 1.00 86.95 381 GLU B C 1
ATOM 6335 O O . GLU B 1 381 ? 5.552 52.494 -4.801 1.00 94.25 381 GLU B O 1
ATOM 6341 N N . LEU B 1 382 ? 5.340 54.492 -5.780 1.00 92.93 382 LEU B N 1
ATOM 6342 C CA . LEU B 1 382 ? 5.226 55.177 -4.506 1.00 97.73 382 LEU B CA 1
ATOM 6343 C C . LEU B 1 382 ? 3.870 55.712 -4.093 1.00 91.29 382 LEU B C 1
ATOM 6344 O O . LEU B 1 382 ? 3.430 55.487 -2.985 1.00 107.10 382 LEU B O 1
ATOM 6349 N N . PHE B 1 383 ? 3.222 56.440 -4.972 1.00 71.81 383 PHE B N 1
ATOM 6350 C CA . PHE B 1 383 ? 2.089 57.245 -4.577 1.00 72.87 383 PHE B CA 1
ATOM 6351 C C . PHE B 1 383 ? 2.310 58.166 -3.390 1.00 71.53 383 PHE B C 1
ATOM 6352 O O . PHE B 1 383 ? 1.607 58.102 -2.416 1.00 75.89 383 PHE B O 1
ATOM 6360 N N . ALA B 1 384 ? 3.330 58.991 -3.480 1.00 64.50 384 ALA B N 1
ATOM 6361 C CA . ALA B 1 384 ? 3.582 60.026 -2.521 1.00 65.68 384 ALA B CA 1
ATOM 6362 C C . ALA B 1 384 ? 4.011 61.227 -3.305 1.00 58.29 384 ALA B C 1
ATOM 6363 O O . ALA B 1 384 ? 4.426 61.095 -4.417 1.00 55.00 384 ALA B O 1
ATOM 6365 N N . PRO B 1 385 ? 3.908 62.413 -2.749 1.00 62.50 385 PRO B N 1
ATOM 6366 C CA . PRO B 1 385 ? 4.401 63.531 -3.517 1.00 60.84 385 PRO B CA 1
ATOM 6367 C C . PRO B 1 385 ? 5.938 63.526 -3.467 1.00 67.03 385 PRO B C 1
ATOM 6368 O O . PRO B 1 385 ? 6.575 64.406 -2.862 1.00 66.43 385 PRO B O 1
ATOM 6372 N N . ILE B 1 386 ? 6.505 62.499 -4.091 1.00 65.69 386 ILE B N 1
ATOM 6373 C CA . ILE B 1 386 ? 7.950 62.301 -4.174 1.00 66.06 386 ILE B CA 1
ATOM 6374 C C . ILE B 1 386 ? 8.346 62.215 -5.647 1.00 63.73 386 ILE B C 1
ATOM 6375 O O . ILE B 1 386 ? 7.775 61.433 -6.397 1.00 65.66 386 ILE B O 1
ATOM 6380 N N . ALA B 1 387 ? 9.305 63.033 -6.055 1.00 57.03 387 ALA B N 1
ATOM 6381 C CA . ALA B 1 387 ? 9.779 63.022 -7.439 1.00 63.77 387 ALA B CA 1
ATOM 6382 C C . ALA B 1 387 ? 11.264 62.688 -7.487 1.00 67.42 387 ALA B C 1
ATOM 6383 O O . ALA B 1 387 ? 12.033 63.059 -6.601 1.00 64.94 387 ALA B O 1
ATOM 6385 N N . THR B 1 388 ? 11.644 61.982 -8.541 1.00 63.25 388 THR B N 1
ATOM 6386 C CA . THR B 1 388 ? 12.986 61.544 -8.709 1.00 63.98 388 THR B CA 1
ATOM 6387 C C . THR B 1 388 ? 13.434 61.985 -10.081 1.00 67.94 388 THR B C 1
ATOM 6388 O O . THR B 1 388 ? 12.945 61.471 -11.099 1.00 65.47 388 THR B O 1
ATOM 6392 N N . ILE B 1 389 ? 14.366 62.935 -10.103 1.00 62.12 389 ILE B N 1
ATOM 6393 C CA . ILE B 1 389 ? 14.936 63.389 -11.366 1.00 64.32 389 ILE B CA 1
ATOM 6394 C C . ILE B 1 389 ? 16.244 62.650 -11.702 1.00 69.66 389 ILE B C 1
ATOM 6395 O O . ILE B 1 389 ? 17.112 62.451 -10.836 1.00 66.32 389 ILE B O 1
ATOM 6400 N N . ILE B 1 390 ? 16.343 62.226 -12.966 1.00 68.37 390 ILE B N 1
ATOM 6401 C CA . ILE B 1 390 ? 17.410 61.364 -13.470 1.00 63.86 390 ILE B CA 1
ATOM 6402 C C . ILE B 1 390 ? 17.994 61.937 -14.766 1.00 69.48 390 ILE B C 1
ATOM 6403 O O . ILE B 1 390 ? 17.254 62.200 -15.721 1.00 70.57 390 ILE B O 1
ATOM 6408 N N . LYS B 1 391 ? 19.317 62.110 -14.791 1.00 69.11 391 LYS B N 1
ATOM 6409 C CA . LYS B 1 391 ? 20.031 62.647 -15.939 1.00 66.33 391 LYS B CA 1
ATOM 6410 C C . LYS B 1 391 ? 20.240 61.575 -16.998 1.00 71.61 391 LYS B C 1
ATOM 6411 O O . LYS B 1 391 ? 20.691 60.471 -16.694 1.00 73.18 391 LYS B O 1
ATOM 6417 N N . ALA B 1 392 ? 19.914 61.908 -18.244 1.00 73.85 392 ALA B N 1
ATOM 6418 C CA . ALA B 1 392 ? 20.153 60.994 -19.373 1.00 78.20 392 ALA B CA 1
ATOM 6419 C C . ALA B 1 392 ? 21.197 61.590 -20.306 1.00 73.59 392 ALA B C 1
ATOM 6420 O O . ALA B 1 392 ? 21.182 62.800 -20.542 1.00 75.01 392 ALA B O 1
ATOM 6422 N N . GLY B 1 393 ? 22.090 60.743 -20.828 1.00 68.23 393 GLY B N 1
ATOM 6423 C CA . GLY B 1 393 ? 23.217 61.200 -21.627 1.00 67.80 393 GLY B CA 1
ATOM 6424 C C . GLY B 1 393 ? 22.819 61.621 -23.033 1.00 75.39 393 GLY B C 1
ATOM 6425 O O . GLY B 1 393 ? 23.525 62.402 -23.686 1.00 79.48 393 GLY B O 1
ATOM 6426 N N . SER B 1 394 ? 21.686 61.100 -23.502 1.00 72.34 394 SER B N 1
ATOM 6427 C CA . SER B 1 394 ? 21.218 61.320 -24.872 1.00 71.72 394 SER B CA 1
ATOM 6428 C C . SER B 1 394 ? 19.749 60.931 -24.934 1.00 69.43 394 SER B C 1
ATOM 6429 O O . SER B 1 394 ? 19.223 60.271 -23.994 1.00 65.31 394 SER B O 1
ATOM 6432 N N . ASP B 1 395 ? 19.092 61.309 -26.037 1.00 62.68 395 ASP B N 1
ATOM 6433 C CA . ASP B 1 395 ? 17.680 60.957 -26.219 1.00 67.40 395 ASP B CA 1
ATOM 6434 C C . ASP B 1 395 ? 17.480 59.440 -26.232 1.00 73.79 395 ASP B C 1
ATOM 6435 O O . ASP B 1 395 ? 16.549 58.934 -25.608 1.00 76.11 395 ASP B O 1
ATOM 6440 N N . GLN B 1 396 ? 18.383 58.726 -26.900 1.00 72.38 396 GLN B N 1
ATOM 6441 C CA . GLN B 1 396 ? 18.317 57.266 -26.965 1.00 72.76 396 GLN B CA 1
ATOM 6442 C C . GLN B 1 396 ? 18.352 56.644 -25.566 1.00 71.69 396 GLN B C 1
ATOM 6443 O O . GLN B 1 396 ? 17.530 55.776 -25.243 1.00 75.16 396 GLN B O 1
ATOM 6449 N N . GLU B 1 397 ? 19.297 57.105 -24.747 1.00 70.25 397 GLU B N 1
ATOM 6450 C CA . GLU B 1 397 ? 19.424 56.656 -23.374 1.00 69.16 397 GLU B CA 1
ATOM 6451 C C . GLU B 1 397 ? 18.177 56.980 -22.540 1.00 75.50 397 GLU B C 1
ATOM 6452 O O . GLU B 1 397 ? 17.791 56.184 -21.683 1.00 81.81 397 GLU B O 1
ATOM 6458 N N . ALA B 1 398 ? 17.536 58.123 -22.795 1.00 73.46 398 ALA B N 1
ATOM 6459 C CA . ALA B 1 398 ? 16.303 58.471 -22.063 1.00 74.58 398 ALA B CA 1
ATOM 6460 C C . ALA B 1 398 ? 15.222 57.429 -22.315 1.00 74.06 398 ALA B C 1
ATOM 6461 O O . ALA B 1 398 ? 14.530 56.971 -21.385 1.00 70.66 398 ALA B O 1
ATOM 6463 N N . ILE B 1 399 ? 15.115 57.040 -23.578 1.00 67.73 399 ILE B N 1
ATOM 6464 C CA . ILE B 1 399 ? 14.163 56.039 -24.005 1.00 74.22 399 ILE B CA 1
ATOM 6465 C C . ILE B 1 399 ? 14.461 54.704 -23.353 1.00 75.23 399 ILE B C 1
ATOM 6466 O O . ILE B 1 399 ? 13.542 54.032 -22.888 1.00 78.58 399 ILE B O 1
ATOM 6471 N N . ASP B 1 400 ? 15.737 54.332 -23.290 1.00 71.89 400 ASP B N 1
ATOM 6472 C CA . ASP B 1 400 ? 16.098 53.058 -22.662 1.00 68.36 400 ASP B CA 1
ATOM 6473 C C . ASP B 1 400 ? 15.903 53.061 -21.147 1.00 71.17 400 ASP B C 1
ATOM 6474 O O . ASP B 1 400 ? 15.415 52.072 -20.588 1.00 71.13 400 ASP B O 1
ATOM 6479 N N . MET B 1 401 ? 16.259 54.173 -20.492 1.00 66.84 401 MET B N 1
ATOM 6480 C CA . MET B 1 401 ? 16.009 54.314 -19.051 1.00 66.98 401 MET B CA 1
ATOM 6481 C C . MET B 1 401 ? 14.526 54.184 -18.796 1.00 62.70 401 MET B C 1
ATOM 6482 O O . MET B 1 401 ? 14.125 53.492 -17.880 1.00 68.62 401 MET B O 1
ATOM 6487 N N . ALA B 1 402 ? 13.714 54.791 -19.649 1.00 62.95 402 ALA B N 1
ATOM 6488 C CA . ALA B 1 402 ? 12.266 54.588 -19.579 1.00 69.20 402 ALA B CA 1
ATOM 6489 C C . ALA B 1 402 ? 11.866 53.107 -19.657 1.00 75.30 402 ALA B C 1
ATOM 6490 O O . ALA B 1 402 ? 11.013 52.655 -18.896 1.00 83.47 402 ALA B O 1
ATOM 6492 N N . ASN B 1 403 ? 12.487 52.352 -20.560 1.00 79.19 403 ASN B N 1
ATOM 6493 C CA . ASN B 1 403 ? 12.200 50.916 -20.698 1.00 77.70 403 ASN B CA 1
ATOM 6494 C C . ASN B 1 403 ? 12.652 50.028 -19.529 1.00 78.36 403 ASN B C 1
ATOM 6495 O O . ASN B 1 403 ? 12.079 48.964 -19.278 1.00 79.79 403 ASN B O 1
ATOM 6500 N N . ASP B 1 404 ? 13.676 50.492 -18.822 1.00 83.11 404 ASP B N 1
ATOM 6501 C CA . ASP B 1 404 ? 14.315 49.772 -17.723 1.00 84.98 404 ASP B CA 1
ATOM 6502 C C . ASP B 1 404 ? 13.441 49.834 -16.456 1.00 84.24 404 ASP B C 1
ATOM 6503 O O . ASP B 1 404 ? 13.710 50.582 -15.508 1.00 73.94 404 ASP B O 1
ATOM 6508 N N . THR B 1 405 ? 12.377 49.045 -16.484 1.00 86.60 405 THR B N 1
ATOM 6509 C CA . THR B 1 405 ? 11.428 48.930 -15.398 1.00 85.57 405 THR B CA 1
ATOM 6510 C C . THR B 1 405 ? 10.557 47.726 -15.730 1.00 91.51 405 THR B C 1
ATOM 6511 O O . THR B 1 405 ? 10.490 47.324 -16.897 1.00 92.88 405 THR B O 1
ATOM 6515 N N . GLU B 1 406 ? 9.872 47.167 -14.735 1.00 88.55 406 GLU B N 1
ATOM 6516 C CA . GLU B 1 406 ? 9.037 45.982 -14.982 1.00 98.96 406 GLU B CA 1
ATOM 6517 C C . GLU B 1 406 ? 7.514 46.211 -14.977 1.00 105.98 406 GLU B C 1
ATOM 6518 O O . GLU B 1 406 ? 6.749 45.248 -15.022 1.00 103.40 406 GLU B O 1
ATOM 6524 N N . TYR B 1 407 ? 7.137 47.475 -14.896 1.00 122.09 407 TYR B N 1
ATOM 6525 C CA . TYR B 1 407 ? 5.785 47.894 -14.603 1.00 124.59 407 TYR B CA 1
ATOM 6526 C C . TYR B 1 407 ? 5.088 48.794 -15.605 1.00 117.74 407 TYR B C 1
ATOM 6527 O O . TYR B 1 407 ? 4.189 49.517 -15.216 1.00 108.49 407 TYR B O 1
ATOM 6529 N N . GLY B 1 408 ? 5.470 48.811 -16.870 1.00 115.41 408 GLY B N 1
ATOM 6530 C CA . GLY B 1 408 ? 5.040 49.938 -17.678 1.00 104.44 408 GLY B CA 1
ATOM 6531 C C . GLY B 1 408 ? 3.598 49.982 -18.125 1.00 93.68 408 GLY B C 1
ATOM 6532 O O . GLY B 1 408 ? 3.137 49.192 -18.923 1.00 104.83 408 GLY B O 1
ATOM 6533 N N . LEU B 1 409 ? 2.887 50.959 -17.594 1.00 84.43 409 LEU B N 1
ATOM 6534 C CA . LEU B 1 409 ? 1.515 51.203 -17.947 1.00 72.82 409 LEU B CA 1
ATOM 6535 C C . LEU B 1 409 ? 1.442 52.414 -18.846 1.00 74.98 409 LEU B C 1
ATOM 6536 O O . LEU B 1 409 ? 0.782 52.406 -19.854 1.00 79.29 409 LEU B O 1
ATOM 6541 N N . SER B 1 410 ? 2.152 53.457 -18.468 1.00 65.46 410 SER B N 1
ATOM 6542 C CA . SER B 1 410 ? 2.084 54.714 -19.165 1.00 71.75 410 SER B CA 1
ATOM 6543 C C . SER B 1 410 ? 3.447 55.301 -19.292 1.00 68.04 410 SER B C 1
ATOM 6544 O O . SER B 1 410 ? 4.362 54.867 -18.655 1.00 63.83 410 SER B O 1
ATOM 6547 N N . SER B 1 411 ? 3.587 56.268 -20.172 1.00 68.81 411 SER B N 1
ATOM 6548 C CA . SER B 1 411 ? 4.840 57.026 -20.282 1.00 70.87 411 SER B CA 1
ATOM 6549 C C . SER B 1 411 ? 4.574 58.402 -20.890 1.00 64.77 411 SER B C 1
ATOM 6550 O O . SER B 1 411 ? 3.553 58.617 -21.527 1.00 67.09 411 SER B O 1
ATOM 6553 N N . ALA B 1 412 ? 5.487 59.338 -20.696 1.00 64.69 412 ALA B N 1
ATOM 6554 C CA . ALA B 1 412 ? 5.365 60.641 -21.343 1.00 62.56 412 ALA B CA 1
ATOM 6555 C C . ALA B 1 412 ? 6.718 61.030 -21.868 1.00 68.32 412 ALA B C 1
ATOM 6556 O O . ALA B 1 412 ? 7.736 60.775 -21.214 1.00 68.52 412 ALA B O 1
ATOM 6558 N N . VAL B 1 413 ? 6.713 61.635 -23.054 1.00 66.69 413 VAL B N 1
ATOM 6559 C CA . VAL B 1 413 ? 7.907 62.119 -23.730 1.00 61.37 413 VAL B CA 1
ATOM 6560 C C . VAL B 1 413 ? 7.618 63.555 -24.163 1.00 66.26 413 VAL B C 1
ATOM 6561 O O . VAL B 1 413 ? 6.599 63.816 -24.842 1.00 62.84 413 VAL B O 1
ATOM 6565 N N . PHE B 1 414 ? 8.517 64.475 -23.792 1.00 67.43 414 PHE B N 1
ATOM 6566 C CA . PHE B 1 414 ? 8.435 65.876 -24.220 1.00 67.63 414 PHE B CA 1
ATOM 6567 C C . PHE B 1 414 ? 9.510 66.244 -25.227 1.00 72.89 414 PHE B C 1
ATOM 6568 O O . PHE B 1 414 ? 10.701 66.080 -24.962 1.00 74.24 414 PHE B O 1
ATOM 6576 N N . THR B 1 415 ? 9.061 66.730 -26.382 1.00 72.81 415 THR B N 1
ATOM 6577 C CA . THR B 1 415 ? 9.936 67.061 -27.510 1.00 79.80 415 THR B CA 1
ATOM 6578 C C . THR B 1 415 ? 9.237 67.991 -28.520 1.00 80.47 415 THR B C 1
ATOM 6579 O O . THR B 1 415 ? 8.040 67.839 -28.791 1.00 80.09 415 THR B O 1
ATOM 6583 N N . SER B 1 416 ? 9.992 68.941 -29.073 1.00 77.52 416 SER B N 1
ATOM 6584 C CA . SER B 1 416 ? 9.491 69.831 -30.144 1.00 83.69 416 SER B CA 1
ATOM 6585 C C . SER B 1 416 ? 9.212 69.116 -31.475 1.00 86.32 416 SER B C 1
ATOM 6586 O O . SER B 1 416 ? 8.411 69.580 -32.281 1.00 94.54 416 SER B O 1
ATOM 6589 N N . ASP B 1 417 ? 9.885 67.995 -31.690 1.00 83.80 417 ASP B N 1
ATOM 6590 C CA . ASP B 1 417 ? 9.780 67.209 -32.905 1.00 84.56 417 ASP B CA 1
ATOM 6591 C C . ASP B 1 417 ? 8.766 66.054 -32.690 1.00 86.10 417 ASP B C 1
ATOM 6592 O O . ASP B 1 417 ? 9.111 64.963 -32.192 1.00 84.58 417 ASP B O 1
ATOM 6597 N N . LEU B 1 418 ? 7.515 66.326 -33.066 1.00 85.97 418 LEU B N 1
ATOM 6598 C CA . LEU B 1 418 ? 6.381 65.405 -32.887 1.00 84.44 418 LEU B CA 1
ATOM 6599 C C . LEU B 1 418 ? 6.566 64.108 -33.641 1.00 87.75 418 LEU B C 1
ATOM 6600 O O . LEU B 1 418 ? 6.126 63.063 -33.187 1.00 90.83 418 LEU B O 1
ATOM 6605 N N . GLU B 1 419 ? 7.205 64.179 -34.800 1.00 90.89 419 GLU B N 1
ATOM 6606 C CA . GLU B 1 419 ? 7.535 62.968 -35.552 1.00 95.43 419 GLU B CA 1
ATOM 6607 C C . GLU B 1 419 ? 8.473 62.073 -34.740 1.00 84.41 419 GLU B C 1
ATOM 6608 O O . GLU B 1 419 ? 8.212 60.887 -34.582 1.00 84.61 419 GLU B O 1
ATOM 6614 N N . LYS B 1 420 ? 9.537 62.653 -34.198 1.00 80.18 420 LYS B N 1
ATOM 6615 C CA . LYS B 1 420 ? 10.540 61.916 -33.429 1.00 78.10 420 LYS B CA 1
ATOM 6616 C C . LYS B 1 420 ? 10.023 61.509 -32.034 1.00 83.03 420 LYS B C 1
ATOM 6617 O O . LYS B 1 420 ? 10.489 60.528 -31.449 1.00 82.20 420 LYS B O 1
ATOM 6623 N N . GLY B 1 421 ? 9.060 62.259 -31.507 1.00 79.88 421 GLY B N 1
ATOM 6624 C CA . GLY B 1 421 ? 8.371 61.845 -30.279 1.00 83.75 421 GLY B CA 1
ATOM 6625 C C . GLY B 1 421 ? 7.626 60.541 -30.501 1.00 81.50 421 GLY B C 1
ATOM 6626 O O . GLY B 1 421 ? 7.669 59.625 -29.672 1.00 81.19 421 GLY B O 1
ATOM 6627 N N . GLU B 1 422 ? 6.972 60.459 -31.651 1.00 80.11 422 GLU B N 1
ATOM 6628 C CA . GLU B 1 422 ? 6.187 59.296 -32.048 1.00 83.26 422 GLU B CA 1
ATOM 6629 C C . GLU B 1 422 ? 7.054 58.064 -32.307 1.00 78.00 422 GLU B C 1
ATOM 6630 O O . GLU B 1 422 ? 6.687 56.965 -31.913 1.00 83.26 422 GLU B O 1
ATOM 6636 N N . LYS B 1 423 ? 8.196 58.248 -32.964 1.00 78.01 423 LYS B N 1
ATOM 6637 C CA . LYS B 1 423 ? 9.139 57.144 -33.187 1.00 79.70 423 LYS B CA 1
ATOM 6638 C C . LYS B 1 423 ? 9.691 56.661 -31.845 1.00 77.11 423 LYS B C 1
ATOM 6639 O O . LYS B 1 423 ? 9.901 55.467 -31.651 1.00 76.62 423 LYS B O 1
ATOM 6645 N N . PHE B 1 424 ? 9.907 57.584 -30.909 1.00 74.26 424 PHE B N 1
ATOM 6646 C CA . PHE B 1 424 ? 10.389 57.181 -29.597 1.00 77.05 424 PHE B CA 1
ATOM 6647 C C . PHE B 1 424 ? 9.317 56.496 -28.726 1.00 78.47 424 PHE B C 1
ATOM 6648 O O . PHE B 1 424 ? 9.590 55.475 -28.083 1.00 74.25 424 PHE B O 1
ATOM 6656 N N . ALA B 1 425 ? 8.098 57.031 -28.736 1.00 73.52 425 ALA B N 1
ATOM 6657 C CA . ALA B 1 425 ? 6.982 56.389 -28.048 1.00 67.66 425 ALA B CA 1
ATOM 6658 C C . ALA B 1 425 ? 6.789 54.943 -28.497 1.00 71.26 425 ALA B C 1
ATOM 6659 O O . ALA B 1 425 ? 6.433 54.088 -27.692 1.00 74.50 425 ALA B O 1
ATOM 6661 N N . LEU B 1 426 ? 7.018 54.672 -29.777 1.00 78.61 426 LEU B N 1
ATOM 6662 C CA . LEU B 1 426 ? 6.873 53.316 -30.309 1.00 78.43 426 LEU B CA 1
ATOM 6663 C C . LEU B 1 426 ? 7.915 52.351 -29.733 1.00 74.32 426 LEU B C 1
ATOM 6664 O O . LEU B 1 426 ? 7.691 51.136 -29.717 1.00 76.73 426 LEU B O 1
ATOM 6669 N N . GLN B 1 427 ? 9.035 52.899 -29.263 1.00 71.39 427 GLN B N 1
ATOM 6670 C CA . GLN B 1 427 ? 10.101 52.120 -28.630 1.00 74.51 427 GLN B CA 1
ATOM 6671 C C . GLN B 1 427 ? 9.872 51.915 -27.136 1.00 72.08 427 GLN B C 1
ATOM 6672 O O . GLN B 1 427 ? 10.540 51.093 -26.513 1.00 78.42 427 GLN B O 1
ATOM 6678 N N . ILE B 1 428 ? 8.970 52.691 -26.544 1.00 67.39 428 ILE B N 1
ATOM 6679 C CA . ILE B 1 428 ? 8.653 52.504 -25.143 1.00 70.03 428 ILE B CA 1
ATOM 6680 C C . ILE B 1 428 ? 7.681 51.344 -25.071 1.00 77.66 428 ILE B C 1
ATOM 6681 O O . ILE B 1 428 ? 6.622 51.350 -25.716 1.00 69.39 428 ILE B O 1
ATOM 6686 N N . ASP B 1 429 ? 8.097 50.353 -24.289 1.00 82.57 429 ASP B N 1
ATOM 6687 C CA . ASP B 1 429 ? 7.379 49.123 -24.042 1.00 87.66 429 ASP B CA 1
ATOM 6688 C C . ASP B 1 429 ? 6.308 49.368 -22.963 1.00 93.28 429 ASP B C 1
ATOM 6689 O O . ASP B 1 429 ? 6.517 49.130 -21.766 1.00 92.94 429 ASP B O 1
ATOM 6694 N N . SER B 1 430 ? 5.165 49.877 -23.414 1.00 90.51 430 SER B N 1
ATOM 6695 C CA . SER B 1 430 ? 4.049 50.247 -22.548 1.00 81.87 430 SER B CA 1
ATOM 6696 C C . SER B 1 430 ? 2.809 50.423 -23.423 1.00 79.36 430 SER B C 1
ATOM 6697 O O . SER B 1 430 ? 2.923 50.613 -24.629 1.00 84.35 430 SER B O 1
ATOM 6700 N N . GLY B 1 431 ? 1.632 50.359 -22.820 1.00 68.62 431 GLY B N 1
ATOM 6701 C CA . GLY B 1 431 ? 0.402 50.394 -23.597 1.00 68.39 431 GLY B CA 1
ATOM 6702 C C . GLY B 1 431 ? 0.081 51.789 -24.064 1.00 68.12 431 GLY B C 1
ATOM 6703 O O . GLY B 1 431 ? -0.419 51.981 -25.164 1.00 76.17 431 GLY B O 1
ATOM 6704 N N . MET B 1 432 ? 0.359 52.761 -23.209 1.00 68.86 432 MET B N 1
ATOM 6705 C CA . MET B 1 432 ? 0.137 54.160 -23.528 1.00 75.27 432 MET B CA 1
ATOM 6706 C C . MET B 1 432 ? 1.413 54.982 -23.389 1.00 74.32 432 MET B C 1
ATOM 6707 O O . MET B 1 432 ? 2.238 54.721 -22.497 1.00 62.43 432 MET B O 1
ATOM 6712 N N . THR B 1 433 ? 1.568 55.945 -24.309 1.00 74.24 433 THR B N 1
ATOM 6713 C CA . THR B 1 433 ? 2.570 57.021 -24.219 1.00 71.96 433 THR B CA 1
ATOM 6714 C C . THR B 1 433 ? 1.959 58.358 -24.656 1.00 67.55 433 THR B C 1
ATOM 6715 O O . THR B 1 433 ? 1.205 58.401 -25.614 1.00 72.09 433 THR B O 1
ATOM 6719 N N . HIS B 1 434 ? 2.319 59.438 -23.967 1.00 64.39 434 HIS B N 1
ATOM 6720 C CA . HIS B 1 434 ? 1.884 60.790 -24.319 1.00 68.08 434 HIS B CA 1
ATOM 6721 C C . HIS B 1 434 ? 3.048 61.614 -24.791 1.00 69.59 434 HIS B C 1
ATOM 6722 O O . HIS B 1 434 ? 4.056 61.759 -24.104 1.00 73.69 434 HIS B O 1
ATOM 6729 N N . VAL B 1 435 ? 2.929 62.128 -26.005 1.00 68.76 435 VAL B N 1
ATOM 6730 C CA . VAL B 1 435 ? 3.951 62.974 -26.573 1.00 68.78 435 VAL B CA 1
ATOM 6731 C C . VAL B 1 435 ? 3.512 64.388 -26.253 1.00 71.80 435 VAL B C 1
ATOM 6732 O O . VAL B 1 435 ? 2.499 64.861 -26.761 1.00 77.10 435 VAL B O 1
ATOM 6736 N N . ASN B 1 436 ? 4.263 65.041 -25.374 1.00 75.64 436 ASN B N 1
ATOM 6737 C CA . ASN B 1 436 ? 3.898 66.366 -24.858 1.00 81.43 436 ASN B CA 1
ATOM 6738 C C . ASN B 1 436 ? 2.639 66.402 -23.962 1.00 92.67 436 ASN B C 1
ATOM 6739 O O . ASN B 1 436 ? 2.114 67.473 -23.663 1.00 100.69 436 ASN B O 1
ATOM 6744 N N . ASP B 1 437 ? 2.178 65.225 -23.533 1.00 96.73 437 ASP B N 1
ATOM 6745 C CA . ASP B 1 437 ? 1.241 65.072 -22.397 1.00 108.85 437 ASP B CA 1
ATOM 6746 C C . ASP B 1 437 ? 0.062 66.044 -22.441 1.00 101.94 437 ASP B C 1
ATOM 6747 O O . ASP B 1 437 ? -1.016 65.738 -21.935 1.00 96.70 437 ASP B O 1
ATOM 6752 N N . ASN B 1 461 ? -11.755 52.464 -26.084 1.00 171.31 461 ASN B N 1
ATOM 6753 C CA . ASN B 1 461 ? -13.052 52.853 -26.641 1.00 165.32 461 ASN B CA 1
ATOM 6754 C C . ASN B 1 461 ? -13.818 51.682 -27.295 1.00 159.97 461 ASN B C 1
ATOM 6755 O O . ASN B 1 461 ? -15.016 51.528 -27.046 1.00 149.06 461 ASN B O 1
ATOM 6760 N N . PRO B 1 462 ? -13.143 50.858 -28.131 1.00 163.57 462 PRO B N 1
ATOM 6761 C CA . PRO B 1 462 ? -13.838 49.640 -28.567 1.00 157.28 462 PRO B CA 1
ATOM 6762 C C . PRO B 1 462 ? -13.535 48.391 -27.717 1.00 146.63 462 PRO B C 1
ATOM 6763 O O . PRO B 1 462 ? -14.375 47.491 -27.638 1.00 133.70 462 PRO B O 1
ATOM 6767 N N . TRP B 1 463 ? -12.362 48.351 -27.079 1.00 144.75 463 TRP B N 1
ATOM 6768 C CA . TRP B 1 463 ? -11.874 47.146 -26.385 1.00 133.94 463 TRP B CA 1
ATOM 6769 C C . TRP B 1 463 ? -12.500 46.830 -25.043 1.00 110.99 463 TRP B C 1
ATOM 6770 O O . TRP B 1 463 ? -12.330 45.724 -24.523 1.00 104.21 463 TRP B O 1
ATOM 6781 N N . VAL B 1 464 ? -13.231 47.793 -24.485 1.00 98.38 464 VAL B N 1
ATOM 6782 C CA . VAL B 1 464 ? -13.954 47.625 -23.225 1.00 88.37 464 VAL B CA 1
ATOM 6783 C C . VAL B 1 464 ? -15.093 46.612 -23.356 1.00 92.74 464 VAL B C 1
ATOM 6784 O O . VAL B 1 464 ? -15.198 45.679 -22.549 1.00 90.17 464 VAL B O 1
ATOM 6788 N N . VAL B 1 465 ? -15.946 46.809 -24.367 1.00 92.82 465 VAL B N 1
ATOM 6789 C CA . VAL B 1 465 ? -17.079 45.923 -24.624 1.00 88.67 465 VAL B CA 1
ATOM 6790 C C . VAL B 1 465 ? -16.615 44.480 -24.554 1.00 89.33 465 VAL B C 1
ATOM 6791 O O . VAL B 1 465 ? -17.213 43.659 -23.863 1.00 97.70 465 VAL B O 1
ATOM 6795 N N . GLU B 1 466 ? -15.516 44.200 -25.245 1.00 89.58 466 GLU B N 1
ATOM 6796 C CA . GLU B 1 466 ? -14.914 42.874 -25.277 1.00 91.95 466 GLU B CA 1
ATOM 6797 C C . GLU B 1 466 ? -14.593 42.312 -23.887 1.00 93.02 466 GLU B C 1
ATOM 6798 O O . GLU B 1 466 ? -14.801 41.125 -23.627 1.00 96.90 466 GLU B O 1
ATOM 6804 N N . GLU B 1 467 ? -14.091 43.153 -22.989 1.00 92.06 467 GLU B N 1
ATOM 6805 C CA . GLU B 1 467 ? -13.751 42.665 -21.656 1.00 88.56 467 GLU B CA 1
ATOM 6806 C C . GLU B 1 467 ? -14.989 42.249 -20.882 1.00 78.65 467 GLU B C 1
ATOM 6807 O O . GLU B 1 467 ? -14.928 41.319 -20.084 1.00 73.70 467 GLU B O 1
ATOM 6813 N N . PHE B 1 468 ? -16.112 42.917 -21.143 1.00 74.19 468 PHE B N 1
ATOM 6814 C CA . PHE B 1 468 ? -17.319 42.673 -20.373 1.00 70.57 468 PHE B CA 1
ATOM 6815 C C . PHE B 1 468 ? -18.384 41.882 -21.147 1.00 77.09 468 PHE B C 1
ATOM 6816 O O . PHE B 1 468 ? -19.572 41.904 -20.799 1.00 74.88 468 PHE B O 1
ATOM 6824 N N . THR B 1 469 ? -17.951 41.173 -22.190 1.00 82.07 469 THR B N 1
ATOM 6825 C CA . THR B 1 469 ? -18.851 40.329 -22.987 1.00 88.76 469 THR B CA 1
ATOM 6826 C C . THR B 1 469 ? -18.205 39.046 -23.529 1.00 94.82 469 THR B C 1
ATOM 6827 O O . THR B 1 469 ? -16.985 38.941 -23.659 1.00 93.25 469 THR B O 1
ATOM 6831 N N . VAL B 1 470 ? -19.054 38.077 -23.841 1.00 93.37 470 VAL B N 1
ATOM 6832 C CA . VAL B 1 470 ? -18.627 36.830 -24.437 1.00 88.85 470 VAL B CA 1
ATOM 6833 C C . VAL B 1 470 ? -19.082 36.858 -25.889 1.00 88.87 470 VAL B C 1
ATOM 6834 O O . VAL B 1 470 ? -20.278 37.019 -26.175 1.00 93.18 470 VAL B O 1
ATOM 6838 N N . THR B 1 471 ? -18.124 36.739 -26.801 1.00 82.97 471 THR B N 1
ATOM 6839 C CA . THR B 1 471 ? -18.430 36.498 -28.207 1.00 85.43 471 THR B CA 1
ATOM 6840 C C . THR B 1 471 ? -18.652 34.996 -28.379 1.00 82.44 471 THR B C 1
ATOM 6841 O O . THR B 1 471 ? -17.718 34.217 -28.206 1.00 81.18 471 THR B O 1
ATOM 6845 N N . LYS B 1 472 ? -19.890 34.600 -28.681 1.00 82.55 472 LYS B N 1
ATOM 6846 C CA . LYS B 1 472 ? -20.257 33.199 -28.882 1.00 81.04 472 LYS B CA 1
ATOM 6847 C C . LYS B 1 472 ? -20.397 32.877 -30.386 1.00 81.62 472 LYS B C 1
ATOM 6848 O O . LYS B 1 472 ? -20.877 33.709 -31.157 1.00 81.85 472 LYS B O 1
ATOM 6854 N N . TRP B 1 473 ? -19.963 31.673 -30.776 1.00 82.29 473 TRP B N 1
ATOM 6855 C CA . TRP B 1 473 ? -19.853 31.232 -32.172 1.00 82.44 473 TRP B CA 1
ATOM 6856 C C . TRP B 1 473 ? -20.753 30.050 -32.353 1.00 83.23 473 TRP B C 1
ATOM 6857 O O . TRP B 1 473 ? -20.689 29.091 -31.579 1.00 85.04 473 TRP B O 1
ATOM 6868 N N . ILE B 1 474 ? -21.615 30.116 -33.358 1.00 81.73 474 ILE B N 1
ATOM 6869 C CA . ILE B 1 474 ? -22.474 29.000 -33.717 1.00 85.84 474 ILE B CA 1
ATOM 6870 C C . ILE B 1 474 ? -22.288 28.752 -35.209 1.00 91.23 474 ILE B C 1
ATOM 6871 O O . ILE B 1 474 ? -22.524 29.652 -36.022 1.00 94.52 474 ILE B O 1
ATOM 6876 N N . SER B 1 475 ? -21.844 27.544 -35.556 1.00 93.10 475 SER B N 1
ATOM 6877 C CA . SER B 1 475 ? -21.741 27.099 -36.954 1.00 95.38 475 SER B CA 1
ATOM 6878 C C . SER B 1 475 ? -22.950 26.281 -37.339 1.00 98.92 475 SER B C 1
ATOM 6879 O O . SER B 1 475 ? -23.273 25.303 -36.677 1.00 100.60 475 SER B O 1
ATOM 6882 N N . ILE B 1 476 ? -23.602 26.677 -38.424 1.00 102.35 476 ILE B N 1
ATOM 6883 C CA . ILE B 1 476 ? -24.846 26.061 -38.847 1.00 105.64 476 ILE B CA 1
ATOM 6884 C C . ILE B 1 476 ? -24.661 25.412 -40.226 1.00 110.79 476 ILE B C 1
ATOM 6885 O O . ILE B 1 476 ? -24.179 26.057 -41.159 1.00 113.82 476 ILE B O 1
ATOM 6890 N N . GLN B 1 477 ? -25.035 24.137 -40.341 1.00 112.83 477 GLN B N 1
ATOM 6891 C CA . GLN B 1 477 ? -24.846 23.363 -41.581 1.00 121.05 477 GLN B CA 1
ATOM 6892 C C . GLN B 1 477 ? -26.131 23.192 -42.433 1.00 123.57 477 GLN B C 1
ATOM 6893 O O . GLN B 1 477 ? -27.247 23.329 -41.919 1.00 119.69 477 GLN B O 1
ATOM 6899 N N . LYS B 1 478 ? -25.949 22.907 -43.729 1.00 131.76 478 LYS B N 1
ATOM 6900 C CA . LYS B 1 478 ? -27.042 22.565 -44.662 1.00 138.37 478 LYS B CA 1
ATOM 6901 C C . LYS B 1 478 ? -27.342 21.066 -44.672 1.00 129.81 478 LYS B C 1
ATOM 6902 O O . LYS B 1 478 ? -27.019 20.357 -45.657 1.00 130.17 478 LYS B O 1
#

Sequence (899 aa):
MSFETLNKSFINGKWTGGESGRTEDILNPYDQSVITTASLATGKQLEDAFDDIAQKAQKEWAKSTTEDRKAVLQKARGYLHENRDDIIMMIARETGGTIIKSTIELEQTIAILDEAMTYTGELGGVKEVPSDIEGKTNKIYRLPLGVISSISPFNFPMNLSMRSIAPAIALGNSVVHKPDIQTAISGGTIIAKAFEHAGLPAGVLNVMLTDVKEIGDGMLTNPIPRLISFTGSTAVGRHIGEIAGRRAFKRMALELGGNNPFAVLSDADVDRAVDAAIFGKFIHQMIINRIIVHQDVYDEFVEKFTARVKQLPYGDQTDPKTVVGPLINERQIEKALEIIEQAKTDGIELAVEGKRVGNVLTPYVFVGADNNSKIAQTELFAPIATIIKAGSDQEAIDMANDTEYGLSSAVFTSDLEKGEKFALQIDSGMTHVNDQNPWVVEEFTVTKWISIQKMSFETLNKSFINGKWTGGESGRTEDILNPYDQSVITTASLATGKQLEDAFDIAQKAQKEWAKSTTEDRKAVLQKARGYLHENRDDIIMMIARETGGTIIKSTIELEQTIAILDEAMTYTGELGGVKEEGKTNKIYRLPLGVISSISPFNFPMNLSMRSIAPAIALGNSVVHKPDIQQTAISGGTIIAKAFEHAGLPAGVLNVMLTDVKEIGDGMLTNPIPRLISFTGSTAVGRHIGEIAGRAFKRMALELGGNNPFAVLSDADVDRAVDAAIFGKFIHQCMIINRIIVHQDVYDEFVEKFTARVKQLPYGDQTDPKTVVGPLINERQIEKALEIIEQAKTDGIELAVEGKRVGNVLTPYVFVGADNNSKIAQTELFAPIATIIKAGSDQEAIDMANDTEYGLSSAVFTSDLEKGEKFALQIDSGMTHVNDNPWVVEEFTVTKWISIQK

Solvent-accessible surface area: 35516 Å² total; per-residue (Å²): 165,76,13,61,93,14,32,89,2,15,14,66,25,144,77,38,30,17,135,31,75,88,81,53,60,0,52,9,5,82,81,90,51,86,11,16,60,0,33,0,0,24,25,141,17,3,100,50,0,0,90,43,0,69,159,13,13,128,111,13,37,154,16,66,49,119,72,8,90,40,10,0,100,113,0,58,29,21,0,93,142,38,59,113,40,0,14,82,11,0,0,58,1,13,4,7,5,28,52,16,0,36,36,1,0,80,58,0,14,55,34,0,55,69,0,26,101,13,0,49,80,39,46,49,88,137,110,70,96,45,157,97,160,31,37,21,8,29,40,27,52,47,24,20,10,5,0,0,2,28,7,18,50,29,20,0,0,21,21,0,0,78,4,0,0,2,0,0,0,0,0,0,0,0,0,0,20,1,43,12,40,0,0,0,0,0,0,0,0,0,0,66,0,2,67,109,7,58,20,62,52,1,0,2,0,0,0,0,0,18,99,175,50,12,39,58,24,6,11,87,19,116,43,0,110,2,0,4,17,18,23,64,27,74,68,0,94,75,1,0,34,18,0,2,91,52,80,18,85,54,23,43,49,34,27,12,2,8,6,0,1,0,0,40,57,11,81,11,84,99,0,7,74,18,0,6,92,5,10,6,27,15,36,86,41,10,3,0,1,0,0,16,82,110,19,19,99,80,0,22,124,84,0,16,58,93,2,145,124,9,65,102,11,56,0,37,68,93,169,7,23,9,10,9,21,22,47,77,180,34,0,97,128,5,52,112,38,2,98,68,0,80,124,73,61,29,115,34,45,8,109,10,116,90,60,52,14,3,0,12,11,10,0,0,10,51,6,93,7,114,14,117,2,0,35,43,64,27,39,8,13,0,0,0,0,0,89,0,43,45,16,76,71,0,0,73,39,4,48,76,24,115,106,25,75,7,3,10,0,2,1,79,64,80,143,68,0,27,121,26,0,44,84,9,89,13,39,51,0,12,0,19,36,62,61,107,152,18,5,91,60,6,4,53,54,3,61,0,4,13,37,159,161,56,10,78,85,18,28,86,2,9,13,65,33,121,51,34,35,16,114,28,79,71,82,48,67,0,54,15,5,87,84,87,52,79,12,14,59,0,34,0,0,23,27,131,12,4,100,56,0,0,61,44,0,87,155,14,18,152,133,14,35,180,25,74,60,131,68,9,114,46,7,0,86,117,0,56,18,38,2,85,139,37,76,114,55,0,13,78,9,1,0,69,0,11,6,4,8,37,63,14,1,30,64,1,0,75,84,0,12,52,32,0,56,76,0,22,108,16,5,51,76,44,45,41,82,153,131,203,20,73,50,32,35,46,31,64,48,24,12,12,6,0,0,2,28,4,16,40,27,33,0,0,16,20,0,0,92,9,0,0,2,0,0,0,0,0,0,0,0,0,0,31,1,42,16,34,0,0,1,0,0,0,0,0,1,0,64,1,2,61,100,6,56,19,58,55,1,0,2,0,0,0,1,0,28,117,166,43,18,45,55,19,5,9,88,19,118,31,1,119,0,0,7,9,20,15,44,21,70,68,0,89,76,2,0,37,23,0,2,81,38,59,20,94,48,17,48,58,25,18,4,5,1,3,0,0,0,0,43,47,13,62,12,80,152,0,2,58,20,0,0,80,2,12,0,27,60,39,85,15,47,1,2,0,0,0,0,15,86,105,19,18,106,79,0,25,121,70,0,21,55,88,1,132,153,22,63,101,11,51,0,39,62,91,168,7,21,2,6,8,19,24,58,84,132,36,0,78,93,3,46,120,27,2,89,74,1,98,115,79,62,26,112,40,27,10,105,8,138,90,71,61,14,2,0,8,9,10,0,0,12,54,8,93,8,94,19,136,4,0,62,34,58,18,40,7,8,0,0,0,0,2,100,0,36,45,24,87,71,0,0,71,34,3,48,70,35,145,26,34,61,4,0,1,0,10,1,79,51,44,121,42,0,36,137,27,0,57,83,7,77,15,30,59,0,10,1,31,41,79,93,141,34,10,81,63,6,3,46,61,4,74,0,4,15,38,179